Protein AF-0000000072622237 (afdb_homodimer)

Structure (mmCIF, N/CA/C/O backbone):
data_AF-0000000072622237-model_v1
#
loop_
_entity.id
_entity.type
_entity.pdbx_description
1 polymer 'Cdc23 domain-containing protein'
#
loop_
_atom_site.group_PDB
_atom_site.id
_atom_site.type_symbol
_atom_site.label_atom_id
_atom_site.label_alt_id
_atom_site.label_comp_id
_atom_site.label_asym_id
_atom_site.label_entity_id
_atom_site.label_seq_id
_atom_site.pdbx_PDB_ins_code
_atom_site.Cartn_x
_atom_site.Cartn_y
_atom_site.Cartn_z
_atom_site.occupancy
_atom_site.B_iso_or_equiv
_atom_site.auth_seq_id
_atom_site.auth_comp_id
_atom_site.auth_asym_id
_atom_site.auth_atom_id
_atom_site.pdbx_PDB_model_num
ATOM 1 N N . MET A 1 1 ? 41.5 -57.188 -36.438 1 24.86 1 MET A N 1
ATOM 2 C CA . MET A 1 1 ? 41.844 -56.469 -35.219 1 24.86 1 MET A CA 1
ATOM 3 C C . MET A 1 1 ? 41.406 -55 -35.281 1 24.86 1 MET A C 1
ATOM 5 O O . MET A 1 1 ? 42.219 -54.094 -35.188 1 24.86 1 MET A O 1
ATOM 9 N N . LEU A 1 2 ? 40.375 -54.719 -36.031 1 28.52 2 LEU A N 1
ATOM 10 C CA . LEU A 1 2 ? 39.844 -53.406 -36.406 1 28.52 2 LEU A CA 1
ATOM 11 C C . LEU A 1 2 ? 39.375 -52.625 -35.188 1 28.52 2 LEU A C 1
ATOM 13 O O . LEU A 1 2 ? 38.469 -53.062 -34.469 1 28.52 2 LEU A O 1
ATOM 17 N N . GLU A 1 3 ? 40.375 -51.969 -34.469 1 26.78 3 GLU A N 1
ATOM 18 C CA . GLU A 1 3 ? 40.312 -51.156 -33.25 1 26.78 3 GLU A CA 1
ATOM 19 C C . GLU A 1 3 ? 39.312 -50.031 -33.375 1 26.78 3 GLU A C 1
ATOM 21 O O . GLU A 1 3 ? 39.438 -49.188 -34.25 1 26.78 3 GLU A O 1
ATOM 26 N N . SER A 1 4 ? 38.031 -50.406 -33.219 1 28.88 4 SER A N 1
ATOM 27 C CA . SER A 1 4 ? 36.906 -49.438 -33.188 1 28.88 4 SER A CA 1
ATOM 28 C C . SER A 1 4 ? 37.219 -48.281 -32.219 1 28.88 4 SER A C 1
ATOM 30 O O . SER A 1 4 ? 37.531 -48.5 -31.062 1 28.88 4 SER A O 1
ATOM 32 N N . SER A 1 5 ? 37.75 -47.188 -32.719 1 27.02 5 SER A N 1
ATOM 33 C CA . SER A 1 5 ? 38.094 -45.906 -32.094 1 27.02 5 SER A CA 1
ATOM 34 C C . SER A 1 5 ? 36.875 -45.344 -31.328 1 27.02 5 SER A C 1
ATOM 36 O O . SER A 1 5 ? 35.812 -45.125 -31.922 1 27.02 5 SER A O 1
ATOM 38 N N . ALA A 1 6 ? 36.656 -45.719 -30.109 1 28.17 6 ALA A N 1
ATOM 39 C CA . ALA A 1 6 ? 35.688 -45.156 -29.156 1 28.17 6 ALA A CA 1
ATOM 40 C C . ALA A 1 6 ? 35.719 -43.625 -29.188 1 28.17 6 ALA A C 1
ATOM 42 O O . ALA A 1 6 ? 36.688 -43 -28.734 1 28.17 6 ALA A O 1
ATOM 43 N N . ALA A 1 7 ? 35.219 -42.969 -30.234 1 30.69 7 ALA A N 1
ATOM 44 C CA . ALA A 1 7 ? 35.031 -41.531 -30.219 1 30.69 7 ALA A CA 1
ATOM 45 C C . ALA A 1 7 ? 34.438 -41.094 -28.891 1 30.69 7 ALA A C 1
ATOM 47 O O . ALA A 1 7 ? 33.312 -41.469 -28.562 1 30.69 7 ALA A O 1
ATOM 48 N N . ASP A 1 8 ? 35.156 -40.906 -27.828 1 29.78 8 ASP A N 1
ATOM 49 C CA . ASP A 1 8 ? 34.812 -40.375 -26.516 1 29.78 8 ASP A CA 1
ATOM 50 C C . ASP A 1 8 ? 33.906 -39.156 -26.625 1 29.78 8 ASP A C 1
ATOM 52 O O . ASP A 1 8 ? 34.312 -38.125 -27.172 1 29.78 8 ASP A O 1
ATOM 56 N N . SER A 1 9 ? 32.656 -39.219 -27.047 1 33.03 9 SER A N 1
ATOM 57 C CA . SER A 1 9 ? 31.641 -38.156 -27.031 1 33.03 9 SER A CA 1
ATOM 58 C C . SER A 1 9 ? 31.672 -37.375 -25.734 1 33.03 9 SER A C 1
ATOM 60 O O . SER A 1 9 ? 31.203 -37.844 -24.703 1 33.03 9 SER A O 1
ATOM 62 N N . ASN A 1 10 ? 32.812 -36.781 -25.328 1 33.84 10 ASN A N 1
ATOM 63 C CA . ASN A 1 10 ? 32.844 -35.812 -24.219 1 33.84 10 ASN A CA 1
ATOM 64 C C . ASN A 1 10 ? 31.656 -34.875 -24.266 1 33.84 10 ASN A C 1
ATOM 66 O O . ASN A 1 10 ? 31.531 -34.062 -25.188 1 33.84 10 ASN A O 1
ATOM 70 N N . GLU A 1 11 ? 30.469 -35.188 -23.953 1 35.94 11 GLU A N 1
ATOM 71 C CA . GLU A 1 11 ? 29.344 -34.312 -23.625 1 35.94 11 GLU A CA 1
ATOM 72 C C . GLU A 1 11 ? 29.812 -33.062 -22.922 1 35.94 11 GLU A C 1
ATOM 74 O O . GLU A 1 11 ? 30.281 -33.094 -21.797 1 35.94 11 GLU A O 1
ATOM 79 N N . THR A 1 12 ? 30.438 -32.031 -23.562 1 38.62 12 THR A N 1
ATOM 80 C CA . THR A 1 12 ? 30.859 -30.719 -23.125 1 38.62 12 THR A CA 1
ATOM 81 C C . THR A 1 12 ? 29.812 -30.094 -22.203 1 38.62 12 THR A C 1
ATOM 83 O O . THR A 1 12 ? 28.656 -29.938 -22.578 1 38.62 12 THR A O 1
ATOM 86 N N . GLU A 1 13 ? 29.797 -30.266 -20.891 1 44.91 13 GLU A N 1
ATOM 87 C CA . GLU A 1 13 ? 29.094 -29.516 -19.859 1 44.91 13 GLU A CA 1
ATOM 88 C C . GLU A 1 13 ? 28.875 -28.062 -20.297 1 44.91 13 GLU A C 1
ATOM 90 O O . GLU A 1 13 ? 29.75 -27.453 -20.891 1 44.91 13 GLU A O 1
ATOM 95 N N . PRO A 1 14 ? 27.719 -27.625 -20.641 1 52.06 14 PRO A N 1
ATOM 96 C CA . PRO A 1 14 ? 27.516 -26.203 -21 1 52.06 14 PRO A CA 1
ATOM 97 C C . PRO A 1 14 ? 28.453 -25.281 -20.219 1 52.06 14 PRO A C 1
ATOM 99 O O . PRO A 1 14 ? 28.641 -25.453 -19.016 1 52.06 14 PRO A O 1
ATOM 102 N N . ASN A 1 15 ? 29.531 -24.828 -20.766 1 61.22 15 ASN A N 1
ATOM 103 C CA . ASN A 1 15 ? 30.516 -23.875 -20.234 1 61.22 15 ASN A CA 1
ATOM 104 C C . ASN A 1 15 ? 29.844 -22.688 -19.578 1 61.22 15 ASN A C 1
ATOM 106 O O . ASN A 1 15 ? 29.484 -21.719 -20.25 1 61.22 15 ASN A O 1
ATOM 110 N N . VAL A 1 16 ? 29.188 -22.906 -18.453 1 73.56 16 VAL A N 1
ATOM 111 C CA . VAL A 1 16 ? 28.578 -21.875 -17.625 1 73.56 16 VAL A CA 1
ATOM 112 C C . VAL A 1 16 ? 29.656 -20.891 -17.156 1 73.56 16 VAL A C 1
ATOM 114 O O . VAL A 1 16 ? 30.656 -21.281 -16.562 1 73.56 16 VAL A O 1
ATOM 117 N N . ASN A 1 17 ? 29.609 -19.688 -17.656 1 85.06 17 ASN A N 1
ATOM 118 C CA . ASN A 1 17 ? 30.438 -18.625 -17.094 1 85.06 17 ASN A CA 1
ATOM 119 C C . ASN A 1 17 ? 29.797 -18.031 -15.844 1 85.06 17 ASN A C 1
ATOM 121 O O . ASN A 1 17 ? 28.953 -17.141 -15.938 1 85.06 17 ASN A O 1
ATOM 125 N N . PRO A 1 18 ? 30.203 -18.547 -14.695 1 88.62 18 PRO A N 1
ATOM 126 C CA . PRO A 1 18 ? 29.578 -18.109 -13.438 1 88.62 18 PRO A CA 1
ATOM 127 C C . PRO A 1 18 ? 29.688 -16.609 -13.203 1 88.62 18 PRO A C 1
ATOM 129 O O . PRO A 1 18 ? 28.766 -15.984 -12.688 1 88.62 18 PRO A O 1
ATOM 132 N N . ALA A 1 19 ? 30.781 -16.047 -13.57 1 90.62 19 ALA A N 1
ATOM 133 C CA . ALA A 1 19 ? 31 -14.609 -13.367 1 90.62 19 ALA A CA 1
ATOM 134 C C . ALA A 1 19 ? 29.984 -13.789 -14.172 1 90.62 19 ALA A C 1
ATOM 136 O O . ALA A 1 19 ? 29.531 -12.742 -13.719 1 90.62 19 ALA A O 1
ATOM 137 N N . LYS A 1 20 ? 29.719 -14.281 -15.305 1 92 20 LYS A N 1
ATOM 138 C CA . LYS A 1 20 ? 28.766 -13.57 -16.156 1 92 20 LYS A CA 1
ATOM 139 C C . LYS A 1 20 ? 27.375 -13.562 -15.531 1 92 20 LYS A C 1
ATOM 141 O O . LYS A 1 20 ? 26.672 -12.547 -15.57 1 92 20 LYS A O 1
ATOM 146 N N . VAL A 1 21 ? 26.953 -14.703 -14.961 1 93.69 21 VAL A N 1
ATOM 147 C CA . VAL A 1 21 ? 25.641 -14.812 -14.328 1 93.69 21 VAL A CA 1
ATOM 148 C C . VAL A 1 21 ? 25.547 -13.82 -13.164 1 93.69 21 VAL A C 1
ATOM 150 O O . VAL A 1 21 ? 24.562 -13.094 -13.055 1 93.69 21 VAL A O 1
ATOM 153 N N . VAL A 1 22 ? 26.594 -13.742 -12.383 1 93.44 22 VAL A N 1
ATOM 154 C CA . VAL A 1 22 ? 26.625 -12.859 -11.219 1 93.44 22 VAL A CA 1
ATOM 155 C C . VAL A 1 22 ? 26.562 -11.406 -11.672 1 93.44 22 VAL A C 1
ATOM 157 O O . VAL A 1 22 ? 25.781 -10.617 -11.141 1 93.44 22 VAL A O 1
ATOM 160 N N . ASN A 1 23 ? 27.344 -11.094 -12.633 1 92.88 23 ASN A N 1
ATOM 161 C CA . ASN A 1 23 ? 27.406 -9.727 -13.133 1 92.88 23 ASN A CA 1
ATOM 162 C C . ASN A 1 23 ? 26.078 -9.312 -13.773 1 92.88 23 ASN A C 1
ATOM 164 O O . ASN A 1 23 ? 25.641 -8.172 -13.602 1 92.88 23 ASN A O 1
ATOM 168 N N . ASP A 1 24 ? 25.484 -10.289 -14.523 1 94.25 24 ASP A N 1
ATOM 169 C CA . ASP A 1 24 ? 24.188 -10.016 -15.148 1 94.25 24 ASP A CA 1
ATOM 170 C C . ASP A 1 24 ? 23.125 -9.711 -14.094 1 94.25 24 ASP A C 1
ATOM 172 O O . ASP A 1 24 ? 22.328 -8.781 -14.25 1 94.25 24 ASP A O 1
ATOM 176 N N . LEU A 1 25 ? 23.141 -10.461 -13.008 1 95.25 25 LEU A N 1
ATOM 177 C CA . LEU A 1 25 ? 22.125 -10.32 -11.969 1 95.25 25 LEU A CA 1
ATOM 178 C C . LEU A 1 25 ? 22.328 -9.031 -11.18 1 95.25 25 LEU A C 1
ATOM 180 O O . LEU A 1 25 ? 21.344 -8.352 -10.844 1 95.25 25 LEU A O 1
ATOM 184 N N . PHE A 1 26 ? 23.547 -8.656 -10.914 1 92.81 26 PHE A N 1
ATOM 185 C CA . PHE A 1 26 ? 23.812 -7.387 -10.242 1 92.81 26 PHE A CA 1
ATOM 186 C C . PHE A 1 26 ? 23.375 -6.211 -11.109 1 92.81 26 PHE A C 1
ATOM 188 O O . PHE A 1 26 ? 22.766 -5.262 -10.617 1 92.81 26 PHE A O 1
ATOM 195 N N . TRP A 1 27 ? 23.719 -6.348 -12.344 1 93.44 27 TRP A N 1
ATOM 196 C CA . TRP A 1 27 ? 23.312 -5.289 -13.273 1 93.44 27 TRP A CA 1
ATOM 197 C C . TRP A 1 27 ? 21.797 -5.145 -13.312 1 93.44 27 TRP A C 1
ATOM 199 O O . TRP A 1 27 ? 21.266 -4.035 -13.219 1 93.44 27 TRP A O 1
ATOM 209 N N . LEU A 1 28 ? 21.125 -6.27 -13.469 1 95.75 28 LEU A N 1
ATOM 210 C CA . LEU A 1 28 ? 19.672 -6.266 -13.555 1 95.75 28 LEU A CA 1
ATOM 211 C C . LEU A 1 28 ? 19.062 -5.699 -12.273 1 95.75 28 LEU A C 1
ATOM 213 O O . LEU A 1 28 ? 18.141 -4.871 -12.336 1 95.75 28 LEU A O 1
ATOM 217 N N . SER A 1 29 ? 19.547 -6.148 -11.141 1 95.12 29 SER A N 1
ATOM 218 C CA . SER A 1 29 ? 19.047 -5.688 -9.852 1 95.12 29 SER A CA 1
ATOM 219 C C . SER A 1 29 ? 19.219 -4.184 -9.695 1 95.12 29 SER A C 1
ATOM 221 O O . SER A 1 29 ? 18.281 -3.473 -9.328 1 95.12 29 SER A O 1
ATOM 223 N N . GLU A 1 30 ? 20.375 -3.691 -10 1 92.38 30 GLU A N 1
ATOM 224 C CA . GLU A 1 30 ? 20.703 -2.281 -9.82 1 92.38 30 GLU A CA 1
ATOM 225 C C . GLU A 1 30 ? 19.922 -1.4 -10.789 1 92.38 30 GLU A C 1
ATOM 227 O O . GLU A 1 30 ? 19.406 -0.35 -10.406 1 92.38 30 GLU A O 1
ATOM 232 N N . GLN A 1 31 ? 19.781 -1.848 -12.016 1 94.31 31 GLN A N 1
ATOM 233 C CA . GLN A 1 31 ? 19.047 -1.075 -13.016 1 94.31 31 GLN A CA 1
ATOM 234 C C . GLN A 1 31 ? 17.562 -1.032 -12.688 1 94.31 31 GLN A C 1
ATOM 236 O O . GLN A 1 31 ? 16.922 0.015 -12.812 1 94.31 31 GLN A O 1
ATOM 241 N N . CYS A 1 32 ? 17.031 -2.152 -12.273 1 96.5 32 CYS A N 1
ATOM 242 C CA . CYS A 1 32 ? 15.609 -2.205 -11.93 1 96.5 32 CYS A CA 1
ATOM 243 C C . CYS A 1 32 ? 15.32 -1.38 -10.68 1 96.5 32 CYS A C 1
ATOM 245 O O . CYS A 1 32 ? 14.297 -0.703 -10.602 1 96.5 32 CYS A O 1
ATOM 247 N N . GLU A 1 33 ? 16.219 -1.431 -9.719 1 93.25 33 GLU A N 1
ATOM 248 C CA . GLU A 1 33 ? 16.031 -0.625 -8.516 1 93.25 33 GLU A CA 1
ATOM 249 C C . GLU A 1 33 ? 16.125 0.865 -8.828 1 93.25 33 GLU A C 1
ATOM 251 O O . GLU A 1 33 ? 15.328 1.659 -8.336 1 93.25 33 GLU A O 1
ATOM 256 N N . LEU A 1 34 ? 17.109 1.188 -9.617 1 92.81 34 LEU A N 1
ATOM 257 C CA . LEU A 1 34 ? 17.297 2.576 -10.016 1 92.81 34 LEU A CA 1
ATOM 258 C C . LEU A 1 34 ? 16.078 3.105 -10.742 1 92.81 34 LEU A C 1
ATOM 260 O O . LEU A 1 34 ? 15.703 4.273 -10.586 1 92.81 34 LEU A O 1
ATOM 264 N N . ARG A 1 35 ? 15.43 2.262 -11.516 1 96.19 35 ARG A N 1
ATOM 265 C CA . ARG A 1 35 ? 14.305 2.658 -12.359 1 96.19 35 ARG A CA 1
ATOM 266 C C . ARG A 1 35 ? 12.977 2.334 -11.68 1 96.19 35 ARG A C 1
ATOM 268 O O . ARG A 1 35 ? 11.922 2.439 -12.297 1 96.19 35 ARG A O 1
ATOM 275 N N . CYS A 1 36 ? 13.039 1.897 -10.438 1 96.69 36 CYS A N 1
ATOM 276 C CA . CYS A 1 36 ? 11.898 1.656 -9.555 1 96.69 36 CYS A CA 1
ATOM 277 C C . CYS A 1 36 ? 11.031 0.523 -10.086 1 96.69 36 CYS A C 1
ATOM 279 O O . CYS A 1 36 ? 9.805 0.557 -9.953 1 96.69 36 CYS A O 1
ATOM 281 N N . ILE A 1 37 ? 11.633 -0.404 -10.859 1 97.44 37 ILE A N 1
ATOM 282 C CA . ILE A 1 37 ? 10.969 -1.656 -11.211 1 97.44 37 ILE A CA 1
ATOM 283 C C . ILE A 1 37 ? 11.211 -2.693 -10.117 1 97.44 37 ILE A C 1
ATOM 285 O O . ILE A 1 37 ? 11.953 -3.656 -10.312 1 97.44 37 ILE A O 1
ATOM 289 N N . PHE A 1 38 ? 10.523 -2.582 -9.062 1 96.25 38 PHE A N 1
ATOM 290 C CA . PHE A 1 38 ? 10.867 -3.246 -7.809 1 96.25 38 PHE A CA 1
ATOM 291 C C . PHE A 1 38 ? 10.578 -4.742 -7.891 1 96.25 38 PHE A C 1
ATOM 293 O O . PHE A 1 38 ? 11.273 -5.547 -7.273 1 96.25 38 PHE A O 1
ATOM 300 N N . GLU A 1 39 ? 9.594 -5.145 -8.617 1 96.06 39 GLU A N 1
ATOM 301 C CA . GLU A 1 39 ? 9.266 -6.562 -8.75 1 96.06 39 GLU A CA 1
ATOM 302 C C . GLU A 1 39 ? 10.422 -7.336 -9.375 1 96.06 39 GLU A C 1
ATOM 304 O O . GLU A 1 39 ? 10.781 -8.422 -8.898 1 96.06 39 GLU A O 1
ATOM 309 N N . HIS A 1 40 ? 10.961 -6.742 -10.398 1 98 40 HIS A N 1
ATOM 310 C CA . HIS A 1 40 ? 12.062 -7.422 -11.086 1 98 40 HIS A CA 1
ATOM 311 C C . HIS A 1 40 ? 13.367 -7.27 -10.312 1 98 40 HIS A C 1
ATOM 313 O O . HIS A 1 40 ? 14.219 -8.156 -10.359 1 98 40 HIS A O 1
ATOM 319 N N . ALA A 1 41 ? 13.523 -6.129 -9.602 1 97.31 41 ALA A N 1
ATOM 320 C CA . ALA A 1 41 ? 14.664 -6.016 -8.695 1 97.31 41 ALA A CA 1
ATOM 321 C C . ALA A 1 41 ? 14.625 -7.102 -7.625 1 97.31 41 ALA A C 1
ATOM 323 O O . ALA A 1 41 ? 15.648 -7.727 -7.328 1 97.31 41 ALA A O 1
ATOM 324 N N . LEU A 1 42 ? 13.477 -7.344 -7.082 1 97.94 42 LEU A N 1
ATOM 325 C CA . LEU A 1 42 ? 13.305 -8.375 -6.066 1 97.94 42 LEU A CA 1
ATOM 326 C C . LEU A 1 42 ? 13.648 -9.75 -6.633 1 97.94 42 LEU A C 1
ATOM 328 O O . LEU A 1 42 ? 14.344 -10.539 -5.98 1 97.94 42 LEU A O 1
ATOM 332 N N . TRP A 1 43 ? 13.133 -10.008 -7.812 1 97.81 43 TRP A N 1
ATOM 333 C CA . TRP A 1 43 ? 13.422 -11.281 -8.461 1 97.81 43 TRP A CA 1
ATOM 334 C C . TRP A 1 43 ? 14.922 -11.477 -8.648 1 97.81 43 TRP A C 1
ATOM 336 O O . TRP A 1 43 ? 15.461 -12.531 -8.328 1 97.81 43 TRP A O 1
ATOM 346 N N . ALA A 1 44 ? 15.609 -10.508 -9.164 1 97.75 44 ALA A N 1
ATOM 347 C CA . ALA A 1 44 ? 17.047 -10.586 -9.414 1 97.75 44 ALA A CA 1
ATOM 348 C C . ALA A 1 44 ? 17.812 -10.797 -8.109 1 97.75 44 ALA A C 1
ATOM 350 O O . ALA A 1 44 ? 18.734 -11.609 -8.047 1 97.75 44 ALA A O 1
ATOM 351 N N . ASN A 1 45 ? 17.406 -10.086 -7.113 1 97.19 45 ASN A N 1
ATOM 352 C CA . ASN A 1 45 ? 18.078 -10.203 -5.82 1 97.19 45 ASN A CA 1
ATOM 353 C C . ASN A 1 45 ? 17.859 -11.57 -5.188 1 97.19 45 ASN A C 1
ATOM 355 O O . ASN A 1 45 ? 18.734 -12.102 -4.508 1 97.19 45 ASN A O 1
ATOM 359 N N . GLU A 1 46 ? 16.688 -12.094 -5.363 1 97.19 46 GLU A N 1
ATOM 360 C CA . GLU A 1 46 ? 16.422 -13.453 -4.883 1 97.19 46 GLU A CA 1
ATOM 361 C C . GLU A 1 46 ? 17.359 -14.461 -5.539 1 97.19 46 GLU A C 1
ATOM 363 O O . GLU A 1 46 ? 17.938 -15.305 -4.859 1 97.19 46 GLU A O 1
ATOM 368 N N . GLN A 1 47 ? 17.516 -14.328 -6.855 1 96.69 47 GLN A N 1
ATOM 369 C CA . GLN A 1 47 ? 18.438 -15.227 -7.547 1 96.69 47 GLN A CA 1
ATOM 370 C C . GLN A 1 47 ? 19.859 -15.062 -7.035 1 96.69 47 GLN A C 1
ATOM 372 O O . GLN A 1 47 ? 20.562 -16.047 -6.801 1 96.69 47 GLN A O 1
ATOM 377 N N . LEU A 1 48 ? 20.234 -13.82 -6.852 1 94.56 48 LEU A N 1
ATOM 378 C CA . LEU A 1 48 ? 21.594 -13.508 -6.402 1 94.56 48 LEU A CA 1
ATOM 379 C C . LEU A 1 48 ? 21.875 -14.148 -5.051 1 94.56 48 LEU A C 1
ATOM 381 O O . LEU A 1 48 ? 22.984 -14.633 -4.812 1 94.56 48 LEU A O 1
ATOM 385 N N . ASN A 1 49 ? 20.938 -14.18 -4.195 1 94.31 49 ASN A N 1
ATOM 386 C CA . ASN A 1 49 ? 21.141 -14.641 -2.822 1 94.31 49 ASN A CA 1
ATOM 387 C C . ASN A 1 49 ? 21.094 -16.156 -2.727 1 94.31 49 ASN A C 1
ATOM 389 O O . ASN A 1 49 ? 21.469 -16.734 -1.706 1 94.31 49 ASN A O 1
ATOM 393 N N . HIS A 1 50 ? 20.672 -16.781 -3.771 1 93.38 50 HIS A N 1
ATOM 394 C CA . HIS A 1 50 ? 20.609 -18.234 -3.734 1 93.38 50 HIS A CA 1
ATOM 395 C C . HIS A 1 50 ? 21.578 -18.859 -4.723 1 93.38 50 HIS A C 1
ATOM 397 O O . HIS A 1 50 ? 21.547 -20.078 -4.957 1 93.38 50 HIS A O 1
ATOM 403 N N . LEU A 1 51 ? 22.484 -18.031 -5.285 1 93.19 51 LEU A N 1
ATOM 404 C CA . LEU A 1 51 ? 23.516 -18.562 -6.168 1 93.19 51 LEU A CA 1
ATOM 405 C C . LEU A 1 51 ? 24.5 -19.438 -5.398 1 93.19 51 LEU A C 1
ATOM 407 O O . LEU A 1 51 ? 24.781 -19.172 -4.223 1 93.19 51 LEU A O 1
ATOM 411 N N . PRO A 1 52 ? 25.016 -20.359 -6.094 1 89.44 52 PRO A N 1
ATOM 412 C CA . PRO A 1 52 ? 26.078 -21.141 -5.449 1 89.44 52 PRO A CA 1
ATOM 4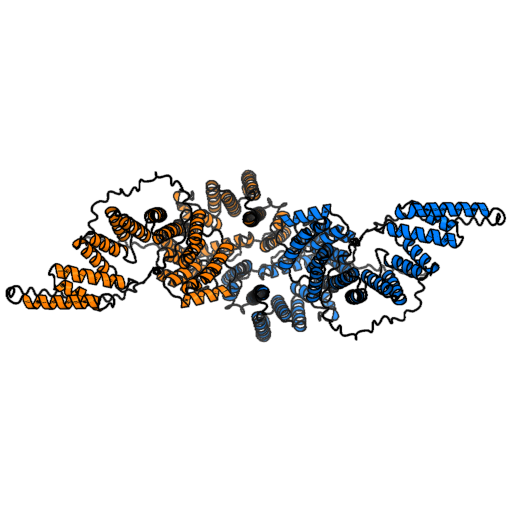13 C C . PRO A 1 52 ? 27.297 -20.297 -5.074 1 89.44 52 PRO A C 1
ATOM 415 O O . PRO A 1 52 ? 27.641 -19.359 -5.793 1 89.44 52 PRO A O 1
ATOM 418 N N . GLN A 1 53 ? 27.922 -20.641 -4.051 1 86.81 53 GLN A N 1
ATOM 419 C CA . GLN A 1 53 ? 29.078 -19.891 -3.547 1 86.81 53 GLN A CA 1
ATOM 420 C C . GLN A 1 53 ? 30.203 -19.859 -4.582 1 86.81 53 GLN A C 1
ATOM 422 O O . GLN A 1 53 ? 30.953 -18.875 -4.66 1 86.81 53 GLN A O 1
ATOM 427 N N . SER A 1 54 ? 30.234 -20.828 -5.41 1 87 54 SER A N 1
ATOM 428 C CA . SER A 1 54 ? 31.281 -20.906 -6.438 1 87 54 SER A CA 1
ATOM 429 C C . SER A 1 54 ? 31.109 -19.797 -7.473 1 87 54 SER A C 1
ATOM 431 O O . SER A 1 54 ? 32.094 -19.328 -8.055 1 87 54 SER A O 1
ATOM 433 N N . HIS A 1 55 ? 29.875 -19.359 -7.656 1 88.06 55 HIS A N 1
ATOM 434 C CA . HIS A 1 55 ? 29.609 -18.297 -8.617 1 88.06 55 HIS A CA 1
ATOM 435 C C . HIS A 1 55 ? 30.078 -16.953 -8.094 1 88.06 55 HIS A C 1
ATOM 437 O O . HIS A 1 55 ? 30.719 -16.188 -8.82 1 88.06 55 HIS A O 1
ATOM 443 N N . ILE A 1 56 ? 29.891 -16.703 -6.859 1 84.38 56 ILE A N 1
ATOM 444 C CA . ILE A 1 56 ? 30.188 -15.406 -6.246 1 84.38 56 ILE A CA 1
ATOM 445 C C . ILE A 1 56 ? 31.688 -15.234 -6.074 1 84.38 56 ILE A C 1
ATOM 447 O O . ILE A 1 56 ? 32.219 -14.125 -6.195 1 84.38 56 ILE A O 1
ATOM 451 N N . SER A 1 57 ? 32.344 -16.297 -5.855 1 83.31 57 SER A N 1
ATOM 452 C CA . SER A 1 57 ? 33.781 -16.25 -5.59 1 83.31 57 SER A CA 1
ATOM 453 C C . SER A 1 57 ? 34.594 -16.312 -6.883 1 83.31 57 SER A C 1
ATOM 455 O O . SER A 1 57 ? 35.812 -16.312 -6.855 1 83.31 57 SER A O 1
ATOM 457 N N . SER A 1 58 ? 33.906 -16.234 -7.945 1 85.06 58 SER A N 1
ATOM 458 C CA . SER A 1 58 ? 34.594 -16.266 -9.227 1 85.06 58 SER A CA 1
ATOM 459 C C . SER A 1 58 ? 35.438 -15.008 -9.445 1 85.06 58 SER A C 1
ATOM 461 O O . SER A 1 58 ? 34.969 -13.898 -9.141 1 85.06 58 SER A O 1
ATOM 463 N N . PRO A 1 59 ? 36.594 -15.039 -9.883 1 80.19 59 PRO A N 1
ATOM 464 C CA . PRO A 1 59 ? 37.5 -13.891 -10.016 1 80.19 59 PRO A CA 1
ATOM 465 C C . PRO A 1 59 ? 37 -12.867 -11.039 1 80.19 59 PRO A C 1
ATOM 467 O O . PRO A 1 59 ? 37.344 -11.688 -10.945 1 80.19 59 PRO A O 1
ATOM 470 N N . ASP A 1 60 ? 36.219 -13.242 -11.977 1 81.12 60 ASP A N 1
ATOM 471 C CA . ASP A 1 60 ? 35.812 -12.344 -13.047 1 81.12 60 ASP A CA 1
ATOM 472 C C . ASP A 1 60 ? 34.562 -11.555 -12.656 1 81.12 60 ASP A C 1
ATOM 474 O O . ASP A 1 60 ? 34 -10.797 -13.461 1 81.12 60 ASP A O 1
ATOM 478 N N . VAL A 1 61 ? 34.219 -11.703 -11.422 1 83.06 61 VAL A N 1
ATOM 479 C CA . VAL A 1 61 ? 33.062 -10.953 -10.945 1 83.06 61 VAL A CA 1
ATOM 480 C C . VAL A 1 61 ? 33.469 -9.492 -10.711 1 83.06 61 VAL A C 1
ATOM 482 O O . VAL A 1 61 ? 34.5 -9.219 -10.086 1 83.06 61 VAL A O 1
ATOM 485 N N . ALA A 1 62 ? 32.75 -8.594 -11.336 1 75.06 62 ALA A N 1
ATOM 486 C CA . ALA A 1 62 ? 33.031 -7.172 -11.203 1 75.06 62 ALA A CA 1
ATOM 487 C C . ALA A 1 62 ? 32.844 -6.703 -9.766 1 75.06 62 ALA A C 1
ATOM 489 O O . ALA A 1 62 ? 31.828 -7.023 -9.133 1 75.06 62 ALA A O 1
ATOM 490 N N . GLN A 1 63 ? 33.75 -5.945 -9.258 1 67.5 63 GLN A N 1
ATOM 491 C CA . GLN A 1 63 ? 33.688 -5.492 -7.871 1 67.5 63 GLN A CA 1
ATOM 492 C C . GLN A 1 63 ? 32.969 -4.152 -7.754 1 67.5 63 GLN A C 1
ATOM 494 O O . GLN A 1 63 ? 32.469 -3.799 -6.68 1 67.5 63 GLN A O 1
ATOM 499 N N . SER A 1 64 ? 32.812 -3.512 -8.906 1 66.31 64 SER A N 1
ATOM 500 C CA . SER A 1 64 ? 32.25 -2.174 -8.828 1 66.31 64 SER A CA 1
ATOM 501 C C . SER A 1 64 ? 30.734 -2.213 -9.039 1 66.31 64 SER A C 1
ATOM 503 O O . SER A 1 64 ? 30.203 -3.113 -9.703 1 66.31 64 SER A O 1
ATOM 505 N N . SER A 1 65 ? 30.109 -1.29 -8.195 1 64.12 65 SER A N 1
ATOM 506 C CA . SER A 1 65 ? 28.656 -1.175 -8.328 1 64.12 65 SER A CA 1
ATOM 507 C C . SER A 1 65 ? 28.281 -0.368 -9.562 1 64.12 65 SER A C 1
ATOM 509 O O . SER A 1 65 ? 29.016 0.53 -9.977 1 64.12 65 SER A O 1
ATOM 511 N N . ASN A 1 66 ? 27.297 -0.821 -10.188 1 59.34 66 ASN A N 1
ATOM 512 C CA . ASN A 1 66 ? 26.734 -0.105 -11.328 1 59.34 66 ASN A CA 1
ATOM 513 C C . ASN A 1 66 ? 25.812 1.022 -10.883 1 59.34 66 ASN A C 1
ATOM 515 O O . ASN A 1 66 ? 25.141 1.636 -11.711 1 59.34 66 ASN A O 1
ATOM 519 N N . TRP A 1 67 ? 25.875 1.189 -9.43 1 60.31 67 TRP A N 1
ATOM 520 C CA . TRP A 1 67 ? 25 2.244 -8.93 1 60.31 67 TRP A CA 1
ATOM 521 C C . TRP A 1 67 ? 25.625 3.619 -9.164 1 60.31 67 TRP A C 1
ATOM 523 O O . TRP A 1 67 ? 26.719 3.9 -8.68 1 60.31 67 TRP A O 1
ATOM 533 N N . HIS A 1 68 ? 25.172 4.305 -10.188 1 62.28 68 HIS A N 1
ATOM 534 C CA . HIS A 1 68 ? 25.875 5.375 -10.891 1 62.28 68 HIS A CA 1
ATOM 535 C C . HIS A 1 68 ? 25.594 6.73 -10.25 1 62.28 68 HIS A C 1
ATOM 537 O O . HIS A 1 68 ? 25.703 7.77 -10.906 1 62.28 68 HIS A O 1
ATOM 543 N N . TYR A 1 69 ? 25.25 6.762 -8.906 1 61.47 69 TYR A N 1
ATOM 544 C CA . TYR A 1 69 ? 25.078 8.117 -8.406 1 61.47 69 TYR A CA 1
ATOM 545 C C . TYR A 1 69 ? 26.375 8.898 -8.453 1 61.47 69 TYR A C 1
ATOM 547 O O . TYR A 1 69 ? 26.375 10.109 -8.68 1 61.47 69 TYR A O 1
ATOM 555 N N . GLY A 1 70 ? 27.391 8.117 -8.406 1 61.66 70 GLY A N 1
ATOM 556 C CA . GLY A 1 70 ? 28.688 8.766 -8.305 1 61.66 70 GLY A CA 1
ATOM 557 C C . GLY A 1 70 ? 29.094 9.492 -9.57 1 61.66 70 GLY A C 1
ATOM 558 O O . GLY A 1 70 ? 29.891 10.43 -9.523 1 61.66 70 GLY A O 1
ATOM 559 N N . GLU A 1 71 ? 28.438 9.133 -10.594 1 71.12 71 GLU A N 1
ATOM 560 C CA . GLU A 1 71 ? 28.812 9.75 -11.859 1 71.12 71 GLU A CA 1
ATOM 561 C C . GLU A 1 71 ? 27.906 10.914 -12.203 1 71.12 71 GLU A C 1
ATOM 563 O O . GLU A 1 71 ? 28.203 11.711 -13.102 1 71.12 71 GLU A O 1
ATOM 568 N N . MET A 1 72 ? 26.969 11.094 -11.367 1 80.81 72 MET A N 1
ATOM 569 C CA . MET A 1 72 ? 26 12.156 -11.617 1 80.81 72 MET A CA 1
ATOM 570 C C . MET A 1 72 ? 26.406 13.453 -10.922 1 80.81 72 MET A C 1
ATOM 572 O O . MET A 1 72 ? 26.984 13.414 -9.828 1 80.81 72 MET A O 1
ATOM 576 N N . ASN A 1 73 ? 26.125 14.516 -11.617 1 84.19 73 ASN A N 1
ATOM 577 C CA . ASN A 1 73 ? 26.297 15.773 -10.898 1 84.19 73 ASN A CA 1
ATOM 578 C C . ASN A 1 73 ? 25.297 15.898 -9.75 1 84.19 73 ASN A C 1
ATOM 580 O O . ASN A 1 73 ? 24.328 15.141 -9.68 1 84.19 73 ASN A O 1
ATOM 584 N N . MET A 1 74 ? 25.531 16.766 -8.922 1 83.56 74 MET A N 1
ATOM 585 C CA . MET A 1 74 ? 24.812 16.859 -7.66 1 83.56 74 MET A CA 1
ATOM 586 C C . MET A 1 74 ? 23.344 17.188 -7.898 1 83.56 74 MET A C 1
ATOM 588 O O . MET A 1 74 ? 22.469 16.625 -7.242 1 83.56 74 MET A O 1
ATOM 592 N N . LYS A 1 75 ? 23.062 18.109 -8.812 1 87.19 75 LYS A N 1
ATOM 593 C CA . LYS A 1 75 ? 21.688 18.5 -9.094 1 87.19 75 LYS A CA 1
ATOM 594 C C . LYS A 1 75 ? 20.891 17.344 -9.664 1 87.19 75 LYS A C 1
ATOM 596 O O . LYS A 1 75 ? 19.75 17.109 -9.258 1 87.19 75 LYS A O 1
ATOM 601 N N . ARG A 1 76 ? 21.516 16.609 -10.578 1 90.69 76 ARG A N 1
ATOM 602 C CA . ARG A 1 76 ? 20.891 15.43 -11.172 1 90.69 76 ARG A CA 1
ATOM 603 C C . ARG A 1 76 ? 20.672 14.336 -10.133 1 90.69 76 ARG A C 1
ATOM 605 O O . ARG A 1 76 ? 19.609 13.719 -10.094 1 90.69 76 ARG A O 1
ATOM 612 N N . ARG A 1 77 ? 21.641 14.242 -9.328 1 89.5 77 ARG A N 1
ATOM 613 C CA . ARG A 1 77 ? 21.562 13.242 -8.266 1 89.5 77 ARG A CA 1
ATOM 614 C C . ARG A 1 77 ? 20.422 13.555 -7.305 1 89.5 77 ARG A C 1
ATOM 616 O O . ARG A 1 77 ? 19.656 12.664 -6.938 1 89.5 77 ARG A O 1
ATOM 623 N N . ALA A 1 78 ? 20.328 14.82 -6.879 1 91.75 78 ALA A N 1
ATOM 624 C CA . ALA A 1 78 ? 19.266 15.25 -5.965 1 91.75 78 ALA A CA 1
ATOM 625 C C . ALA A 1 78 ? 17.891 15.023 -6.574 1 91.75 78 ALA A C 1
ATOM 627 O O . ALA A 1 78 ? 16.969 14.555 -5.898 1 91.75 78 ALA A O 1
ATOM 628 N N . LEU A 1 79 ? 17.766 15.289 -7.824 1 94.75 79 LEU A N 1
ATOM 629 C CA . LEU A 1 79 ? 16.484 15.133 -8.5 1 94.75 79 LEU A CA 1
ATOM 630 C C . LEU A 1 79 ? 16.094 13.664 -8.594 1 94.75 79 LEU A C 1
ATOM 632 O O . LEU A 1 79 ? 14.953 13.297 -8.289 1 94.75 79 LEU A O 1
ATOM 636 N N . ILE A 1 80 ? 17.047 12.82 -8.969 1 94.62 80 ILE A N 1
ATOM 637 C CA . ILE A 1 80 ? 16.781 11.398 -9.156 1 94.62 80 ILE A CA 1
ATOM 638 C C . ILE A 1 80 ? 16.422 10.766 -7.809 1 94.62 80 ILE A C 1
ATOM 640 O O . ILE A 1 80 ? 15.492 9.961 -7.719 1 94.62 80 ILE A O 1
ATOM 644 N N . MET A 1 81 ? 17.109 11.164 -6.77 1 93.88 81 MET A N 1
ATOM 645 C CA . MET A 1 81 ? 16.812 10.656 -5.434 1 93.88 81 MET A CA 1
ATOM 646 C C . MET A 1 81 ? 15.406 11.047 -5.008 1 93.88 81 MET A C 1
ATOM 648 O O . MET A 1 81 ? 14.68 10.234 -4.441 1 93.88 81 MET A O 1
ATOM 652 N N . PHE A 1 82 ? 15.086 12.273 -5.352 1 96.81 82 PHE A N 1
ATOM 653 C CA . PHE A 1 82 ? 13.766 12.781 -4.984 1 96.81 82 PHE A CA 1
ATOM 654 C C . PHE A 1 82 ? 12.672 12.023 -5.727 1 96.81 82 PHE A C 1
ATOM 656 O O . PHE A 1 82 ? 11.734 11.516 -5.109 1 96.81 82 PHE A O 1
ATOM 663 N N . VAL A 1 83 ? 12.789 11.875 -6.984 1 97.81 83 VAL A N 1
ATOM 664 C CA . VAL A 1 83 ? 11.789 11.234 -7.828 1 97.81 83 VAL A CA 1
ATOM 665 C C . VAL A 1 83 ? 11.648 9.766 -7.441 1 97.81 83 VAL A C 1
ATOM 667 O O . VAL A 1 83 ? 10.539 9.234 -7.387 1 97.81 83 VAL A O 1
ATOM 670 N N . ARG A 1 84 ? 12.719 9.109 -7.172 1 96.06 84 ARG A N 1
ATOM 671 C CA . ARG A 1 84 ? 12.68 7.699 -6.789 1 96.06 84 ARG A CA 1
ATOM 672 C C . ARG A 1 84 ? 11.93 7.508 -5.477 1 96.06 84 ARG A C 1
ATOM 674 O O . ARG A 1 84 ? 11.148 6.562 -5.336 1 96.06 84 ARG A O 1
ATOM 681 N N . THR A 1 85 ? 12.195 8.43 -4.535 1 96.56 85 THR A N 1
ATOM 682 C CA . THR A 1 85 ? 11.492 8.32 -3.262 1 96.56 85 THR A CA 1
ATOM 683 C C . THR A 1 85 ? 10.008 8.633 -3.432 1 96.56 85 THR A C 1
ATOM 685 O O . THR A 1 85 ? 9.164 8.062 -2.738 1 96.56 85 THR A O 1
ATOM 688 N N . LEU A 1 86 ? 9.672 9.523 -4.34 1 97.75 86 LEU A N 1
ATOM 689 C CA . LEU A 1 86 ? 8.273 9.789 -4.664 1 97.75 86 LEU A CA 1
ATOM 690 C C . LEU A 1 86 ? 7.602 8.547 -5.238 1 97.75 86 LEU A C 1
ATOM 692 O O . LEU A 1 86 ? 6.5 8.18 -4.824 1 97.75 86 LEU A O 1
ATOM 696 N N . MET A 1 87 ? 8.289 7.84 -6.125 1 97.38 87 MET A N 1
ATOM 697 C CA . MET A 1 87 ? 7.73 6.652 -6.773 1 97.38 87 MET A CA 1
ATOM 698 C C . MET A 1 87 ? 7.59 5.508 -5.773 1 97.38 87 MET A C 1
ATOM 700 O O . MET A 1 87 ? 6.605 4.766 -5.809 1 97.38 87 MET A O 1
ATOM 704 N N . THR A 1 88 ? 8.562 5.414 -4.895 1 95.5 88 THR A N 1
ATOM 705 C CA . THR A 1 88 ? 8.5 4.402 -3.848 1 95.5 88 THR A CA 1
ATOM 706 C C . THR A 1 88 ? 7.301 4.645 -2.934 1 95.5 88 THR A C 1
ATOM 708 O O . THR A 1 88 ? 6.684 3.697 -2.443 1 95.5 88 THR A O 1
ATOM 711 N N . SER A 1 89 ? 6.996 5.926 -2.734 1 95.06 89 SER A N 1
ATOM 712 C CA . SER A 1 89 ? 5.883 6.305 -1.869 1 95.06 89 SER A CA 1
ATOM 713 C C . SER A 1 89 ? 4.578 6.387 -2.652 1 95.06 89 SER A C 1
ATOM 715 O O . SER A 1 89 ? 3.561 6.844 -2.127 1 95.06 89 SER A O 1
ATOM 717 N N . LYS A 1 90 ? 4.562 6.125 -4 1 94.94 90 LYS A N 1
ATOM 718 C CA . LYS A 1 90 ? 3.42 6.008 -4.902 1 94.94 90 LYS A CA 1
ATOM 719 C C . LYS A 1 90 ? 2.854 7.379 -5.254 1 94.94 90 LYS A C 1
ATOM 721 O O . LYS A 1 90 ? 1.664 7.508 -5.551 1 94.94 90 LYS A O 1
ATOM 726 N N . TYR A 1 91 ? 3.688 8.391 -5.105 1 96.88 91 TYR A N 1
ATOM 727 C CA . TYR A 1 91 ? 3.332 9.719 -5.59 1 96.88 91 TYR A CA 1
ATOM 728 C C . TYR A 1 91 ? 3.768 9.906 -7.039 1 96.88 91 TYR A C 1
ATOM 730 O O . TYR A 1 91 ? 4.609 10.75 -7.336 1 96.88 91 TYR A O 1
ATOM 738 N N . TYR A 1 92 ? 3.094 9.258 -7.934 1 97.75 92 TYR A N 1
ATOM 739 C CA . TYR A 1 92 ? 3.521 9.172 -9.328 1 97.75 92 TYR A CA 1
ATOM 740 C C . TYR A 1 92 ? 3.289 10.492 -10.055 1 97.75 92 TYR A C 1
ATOM 742 O O . TYR A 1 92 ? 4.109 10.906 -10.875 1 97.75 92 TYR A O 1
ATOM 750 N N . HIS A 1 93 ? 2.119 11.164 -9.766 1 97.88 93 HIS A N 1
ATOM 751 C CA . HIS A 1 93 ? 1.843 12.453 -10.391 1 97.88 93 HIS A CA 1
ATOM 752 C C . HIS A 1 93 ? 2.928 13.469 -10.062 1 97.88 93 HIS A C 1
ATOM 754 O O . HIS A 1 93 ? 3.371 14.219 -10.938 1 97.88 93 HIS A O 1
ATOM 760 N N . ARG A 1 94 ? 3.293 13.461 -8.789 1 97.81 94 ARG A N 1
ATOM 761 C CA . ARG A 1 94 ? 4.316 14.391 -8.32 1 97.81 94 ARG A CA 1
ATOM 762 C C . ARG A 1 94 ? 5.668 14.078 -8.953 1 97.81 94 ARG A C 1
ATOM 764 O O . ARG A 1 94 ? 6.41 14.984 -9.336 1 97.81 94 ARG A O 1
ATOM 771 N N . ALA A 1 95 ? 6.012 12.781 -9.078 1 98.38 95 ALA A N 1
ATOM 772 C CA . ALA A 1 95 ? 7.242 12.367 -9.742 1 98.38 95 ALA A CA 1
ATOM 773 C C . ALA A 1 95 ? 7.254 12.805 -11.203 1 98.38 95 ALA A C 1
ATOM 775 O O . ALA A 1 95 ? 8.242 13.367 -11.68 1 98.38 95 ALA A O 1
ATOM 776 N N . LYS A 1 96 ? 6.152 12.562 -11.922 1 98.19 96 LYS A N 1
ATOM 777 C CA . LYS A 1 96 ? 6.027 12.945 -13.328 1 98.19 96 LYS A CA 1
ATOM 778 C C . LYS A 1 96 ? 6.199 14.453 -13.5 1 98.19 96 LYS A C 1
ATOM 780 O O . LYS A 1 96 ? 6.863 14.898 -14.438 1 98.19 96 LYS A O 1
ATOM 785 N N . PHE A 1 97 ? 5.672 15.258 -12.617 1 98 97 PHE A N 1
ATOM 786 C CA . PHE A 1 97 ? 5.738 16.703 -12.68 1 98 97 PHE A CA 1
ATOM 787 C C . PHE A 1 97 ? 7.184 17.188 -12.594 1 98 97 PHE A C 1
ATOM 789 O O . PHE A 1 97 ? 7.625 18 -13.414 1 98 97 PHE A O 1
ATOM 796 N N . PHE A 1 98 ? 7.93 16.656 -11.648 1 97.62 98 PHE A N 1
ATOM 797 C CA . PHE A 1 98 ? 9.289 17.141 -11.43 1 97.62 98 PHE A CA 1
ATOM 798 C C . PHE A 1 98 ? 10.219 16.672 -12.547 1 97.62 98 PHE A C 1
ATOM 800 O O . PHE A 1 98 ? 11.25 17.297 -12.805 1 97.62 98 PHE A O 1
ATOM 807 N N . LEU A 1 99 ? 9.828 15.586 -13.234 1 97.94 99 LEU A N 1
ATOM 808 C CA . LEU A 1 99 ? 10.633 15.062 -14.328 1 97.94 99 LEU A CA 1
ATOM 809 C C . LEU A 1 99 ? 10.266 15.734 -15.648 1 97.94 99 LEU A C 1
ATOM 811 O O . LEU A 1 99 ? 10.992 15.617 -16.641 1 97.94 99 LEU A O 1
ATOM 815 N N . SER A 1 100 ? 9.219 16.422 -15.734 1 96.94 100 SER A N 1
ATOM 816 C CA . SER A 1 100 ? 8.656 16.953 -16.969 1 96.94 100 SER A CA 1
ATOM 817 C C . SER A 1 100 ? 9.648 17.875 -17.688 1 96.94 100 SER A C 1
ATOM 819 O O . SER A 1 100 ? 9.727 17.891 -18.906 1 96.94 100 SER A O 1
ATOM 821 N N . LYS A 1 101 ? 10.461 18.578 -16.938 1 92.75 101 LYS A N 1
ATOM 822 C CA . LYS A 1 101 ? 11.367 19.547 -17.547 1 92.75 101 LYS A CA 1
ATOM 823 C C . LYS A 1 101 ? 12.641 18.875 -18.047 1 92.75 101 LYS A C 1
ATOM 825 O O . LYS A 1 101 ? 13.344 19.406 -18.906 1 92.75 101 LYS A O 1
ATOM 830 N N . CYS A 1 102 ? 12.891 17.703 -17.531 1 94.88 102 CYS A N 1
ATOM 831 C CA . CYS A 1 102 ? 14.156 17.078 -17.891 1 94.88 102 CYS A CA 1
ATOM 832 C C . CYS A 1 102 ? 13.93 15.703 -18.5 1 94.88 102 CYS A C 1
ATOM 834 O O . CYS A 1 102 ? 14.852 14.883 -18.562 1 94.88 102 CYS A O 1
ATOM 836 N N . LYS A 1 103 ? 12.797 15.375 -18.953 1 93.19 103 LYS A N 1
ATOM 837 C CA . LYS A 1 103 ? 12.438 14.039 -19.422 1 93.19 103 LYS A CA 1
ATOM 838 C C . LYS A 1 103 ? 13.258 13.648 -20.656 1 93.19 103 LYS A C 1
ATOM 840 O O . LYS A 1 103 ? 13.406 12.461 -20.953 1 93.19 103 LYS A O 1
ATOM 845 N N . GLU A 1 104 ? 13.875 14.617 -21.375 1 93.75 104 GLU A N 1
ATOM 846 C CA . GLU A 1 104 ? 14.641 14.297 -22.578 1 93.75 104 GLU A CA 1
ATOM 847 C C . GLU A 1 104 ? 16.125 14.531 -22.375 1 93.75 104 GLU A C 1
ATOM 849 O O . GLU A 1 104 ? 16.906 14.578 -23.328 1 93.75 104 GLU A O 1
ATOM 854 N N . SER A 1 105 ? 16.531 14.68 -21.109 1 93.19 105 SER A N 1
ATOM 855 C CA . SER A 1 105 ? 17.938 14.922 -20.797 1 93.19 105 SER A CA 1
ATOM 856 C C . SER A 1 105 ? 18.766 13.648 -20.922 1 93.19 105 SER A C 1
ATOM 858 O O . SER A 1 105 ? 19.891 13.688 -21.422 1 93.19 105 SER A O 1
ATOM 860 N N . ASP A 1 106 ? 18.25 12.547 -20.438 1 93.94 106 ASP A N 1
ATOM 861 C CA . ASP A 1 106 ? 18.922 11.258 -20.484 1 93.94 106 ASP A CA 1
ATOM 862 C C . ASP A 1 106 ? 17.922 10.102 -20.5 1 93.94 106 ASP A C 1
ATOM 864 O O . ASP A 1 106 ? 16.734 10.312 -20.281 1 93.94 106 ASP A O 1
ATOM 868 N N . CYS A 1 107 ? 18.469 8.883 -20.703 1 95.62 107 CYS A N 1
ATOM 869 C CA . CYS A 1 107 ? 17.625 7.699 -20.812 1 95.62 107 CYS A CA 1
ATOM 870 C C . CYS A 1 107 ? 16.922 7.402 -19.484 1 95.62 107 CYS A C 1
ATOM 872 O O . CYS A 1 107 ? 15.758 7 -19.484 1 95.62 107 CYS A O 1
ATOM 874 N N . LEU A 1 108 ? 17.625 7.633 -18.391 1 95.62 108 LEU A N 1
ATOM 875 C CA . LEU A 1 108 ? 17.062 7.32 -17.078 1 95.62 108 LEU A CA 1
ATOM 876 C C . LEU A 1 108 ? 15.883 8.234 -16.766 1 95.62 108 LEU A C 1
ATOM 878 O O . LEU A 1 108 ? 14.82 7.77 -16.359 1 95.62 108 LEU A O 1
ATOM 882 N N . GLU A 1 109 ? 16.062 9.562 -17 1 97.25 109 GLU A N 1
ATOM 883 C CA . GLU A 1 109 ? 15.008 10.539 -16.75 1 97.25 109 GLU A CA 1
ATOM 884 C C . GLU A 1 109 ? 13.805 10.297 -17.641 1 97.25 109 GLU A C 1
ATOM 886 O O . GLU A 1 109 ? 12.664 10.391 -17.203 1 97.25 109 GLU A O 1
ATOM 891 N N . ALA A 1 110 ? 14.133 9.969 -18.875 1 98.19 110 ALA A N 1
ATOM 892 C CA . ALA A 1 110 ? 13.047 9.656 -19.797 1 98.19 110 ALA A CA 1
ATOM 893 C C . ALA A 1 110 ? 12.242 8.453 -19.312 1 98.19 110 ALA A C 1
ATOM 895 O O . ALA A 1 110 ? 11.016 8.5 -19.25 1 98.19 110 ALA A O 1
ATOM 896 N N . PHE A 1 111 ? 12.961 7.395 -18.953 1 98.44 111 PHE A N 1
ATOM 897 C CA . PHE A 1 111 ? 12.281 6.188 -18.484 1 98.44 111 PHE A CA 1
ATOM 898 C C . PHE A 1 111 ? 11.422 6.484 -17.266 1 98.44 111 PHE A C 1
ATOM 900 O O . PHE A 1 111 ? 10.25 6.094 -17.219 1 98.44 111 PHE A O 1
ATOM 907 N N . LEU A 1 112 ? 11.961 7.191 -16.297 1 98.5 112 LEU A N 1
ATOM 908 C CA . LEU A 1 112 ? 11.25 7.457 -15.047 1 98.5 112 LEU A CA 1
ATOM 909 C C . LEU A 1 112 ? 10.008 8.305 -15.305 1 98.5 112 LEU A C 1
ATOM 911 O O . LEU A 1 112 ? 8.969 8.094 -14.68 1 98.5 112 LEU A O 1
ATOM 915 N N . TYR A 1 113 ? 10.125 9.258 -16.219 1 98.62 113 TYR A N 1
ATOM 916 C CA . TYR A 1 113 ? 8.992 10.109 -16.562 1 98.62 113 TYR A CA 1
ATOM 917 C C . TYR A 1 113 ? 7.855 9.289 -17.156 1 98.62 113 TYR A C 1
ATOM 919 O O . TYR A 1 113 ? 6.723 9.344 -16.672 1 98.62 113 TYR A O 1
ATOM 927 N N . TYR A 1 114 ? 8.125 8.5 -18.141 1 98.69 114 TYR A N 1
ATOM 928 C CA . TYR A 1 114 ? 7.086 7.766 -18.844 1 98.69 114 TYR A CA 1
ATOM 929 C C . TYR A 1 114 ? 6.605 6.574 -18.031 1 98.69 114 TYR A C 1
ATOM 931 O O . TYR A 1 114 ? 5.441 6.172 -18.125 1 98.69 114 TYR A O 1
ATOM 939 N N . TYR A 1 115 ? 7.52 5.984 -17.234 1 98.56 115 TYR A N 1
ATOM 940 C CA . TYR A 1 115 ? 7.098 4.91 -16.344 1 98.56 115 TYR A CA 1
ATOM 941 C C . TYR A 1 115 ? 6.133 5.43 -15.281 1 98.56 115 TYR A C 1
ATOM 943 O O . TYR A 1 115 ? 5.184 4.738 -14.906 1 98.56 115 TYR A O 1
ATOM 951 N N . SER A 1 116 ? 6.363 6.684 -14.758 1 98.38 116 SER A N 1
ATOM 952 C CA . SER A 1 116 ? 5.406 7.305 -13.852 1 98.38 116 SER A CA 1
ATOM 953 C C . SER A 1 116 ? 4.043 7.473 -14.508 1 98.38 116 SER A C 1
ATOM 955 O O . SER A 1 116 ? 3.01 7.203 -13.891 1 98.38 116 SER A O 1
ATOM 957 N N . TRP A 1 117 ? 4.113 7.863 -15.742 1 98.12 117 TRP A N 1
ATOM 958 C CA . TRP A 1 117 ? 2.881 8.008 -16.516 1 98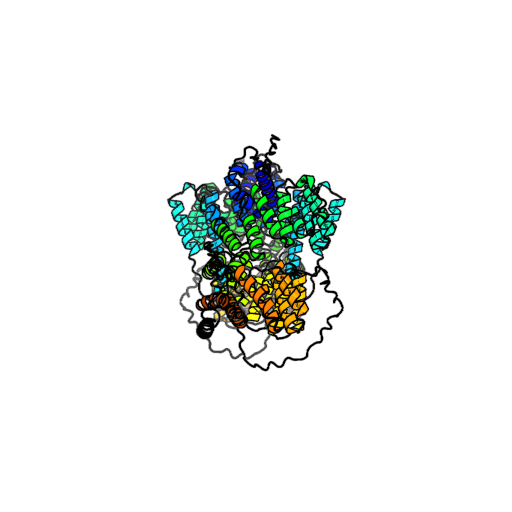.12 117 TRP A CA 1
ATOM 959 C C . TRP A 1 117 ? 2.178 6.668 -16.672 1 98.12 117 TRP A C 1
ATOM 961 O O . TRP A 1 117 ? 0.954 6.582 -16.547 1 98.12 117 TRP A O 1
ATOM 971 N N . TYR A 1 118 ? 2.893 5.625 -16.922 1 98.12 118 TYR A N 1
ATOM 972 C CA . TYR A 1 118 ? 2.361 4.27 -17.047 1 98.12 118 TYR A CA 1
ATOM 973 C C . TYR A 1 118 ? 1.688 3.824 -15.758 1 98.12 118 TYR A C 1
ATOM 975 O O . TYR A 1 118 ? 0.567 3.309 -15.781 1 98.12 118 TYR A O 1
ATOM 983 N N . LEU A 1 119 ? 2.359 4.051 -14.656 1 97.62 119 LEU A N 1
ATOM 984 C CA . LEU A 1 119 ? 1.833 3.635 -13.359 1 97.62 119 LEU A CA 1
ATOM 985 C C . LEU A 1 119 ? 0.568 4.414 -13.008 1 97.62 119 LEU A C 1
ATOM 987 O O . LEU A 1 119 ? -0.357 3.867 -12.406 1 97.62 119 LEU A O 1
ATOM 991 N N . ILE A 1 120 ? 0.529 5.719 -13.375 1 96.62 120 ILE A N 1
ATOM 992 C CA . ILE A 1 120 ? -0.672 6.527 -13.195 1 96.62 120 ILE A CA 1
ATOM 993 C C . ILE A 1 120 ? -1.826 5.918 -13.992 1 96.62 120 ILE A C 1
ATOM 995 O O . ILE A 1 120 ? -2.932 5.758 -13.469 1 96.62 120 ILE A O 1
ATOM 999 N N . SER A 1 121 ? -1.548 5.543 -15.211 1 95.25 121 SER A N 1
ATOM 1000 C CA . SER A 1 121 ? -2.562 4.992 -16.094 1 95.25 121 SER A CA 1
ATOM 1001 C C . SER A 1 121 ? -3.104 3.67 -15.57 1 95.25 121 SER A C 1
ATOM 1003 O O . SER A 1 121 ? -4.305 3.406 -15.656 1 95.25 121 SER A O 1
ATOM 1005 N N . ILE A 1 122 ? -2.234 2.863 -15.07 1 92.56 122 ILE A N 1
ATOM 1006 C CA . ILE A 1 122 ? -2.635 1.569 -14.531 1 92.56 122 ILE A CA 1
ATOM 1007 C C . ILE A 1 122 ? -3.5 1.773 -13.289 1 92.56 122 ILE A C 1
ATOM 1009 O O . ILE A 1 122 ? -4.508 1.084 -13.109 1 92.56 122 ILE A O 1
ATOM 1013 N N . ARG A 1 123 ? -3.1 2.65 -12.453 1 91.62 123 ARG A N 1
ATOM 1014 C CA . ARG A 1 123 ? -3.867 2.949 -11.242 1 91.62 123 ARG A CA 1
ATOM 1015 C C . ARG A 1 123 ? -5.262 3.453 -11.594 1 91.62 123 ARG A C 1
ATOM 1017 O O . ARG A 1 123 ? -6.25 3.041 -10.984 1 91.62 123 ARG A O 1
ATOM 1024 N N . ASP A 1 124 ? -5.32 4.363 -12.531 1 89.19 124 ASP A N 1
ATOM 1025 C CA . ASP A 1 124 ? -6.598 4.906 -12.969 1 89.19 124 ASP A CA 1
ATOM 1026 C C . ASP A 1 124 ? -7.52 3.801 -13.484 1 89.19 124 ASP A C 1
ATOM 1028 O O . ASP A 1 124 ? -8.727 3.818 -13.219 1 89.19 124 ASP A O 1
ATOM 1032 N N . ARG A 1 125 ? -6.969 2.912 -14.188 1 85.44 125 ARG A N 1
ATOM 1033 C CA . ARG A 1 125 ? -7.734 1.789 -14.719 1 85.44 125 ARG A CA 1
ATOM 1034 C C . ARG A 1 125 ? -8.273 0.917 -13.586 1 85.44 125 ARG A C 1
ATOM 1036 O O . ARG A 1 125 ? -9.43 0.488 -13.633 1 85.44 125 ARG A O 1
ATOM 1043 N N . PHE A 1 126 ? -7.527 0.678 -12.602 1 81.69 126 PHE A N 1
ATOM 1044 C CA . PHE A 1 126 ? -7.941 -0.141 -11.469 1 81.69 126 PHE A CA 1
ATOM 1045 C C . PHE A 1 126 ? -9.055 0.545 -10.68 1 81.69 126 PHE A C 1
ATOM 1047 O O . PHE A 1 126 ? -10 -0.107 -10.234 1 81.69 126 PHE A O 1
ATOM 1054 N N . GLU A 1 127 ? -8.875 1.841 -10.484 1 79.62 127 GLU A N 1
ATOM 1055 C CA . GLU A 1 127 ? -9.883 2.607 -9.75 1 79.62 127 GLU A CA 1
ATOM 1056 C C . GLU A 1 127 ? -11.195 2.678 -10.531 1 79.62 127 GLU A C 1
ATOM 1058 O O . GLU A 1 127 ? -12.273 2.65 -9.938 1 79.62 127 GLU A O 1
ATOM 1063 N N . GLY A 1 128 ? -11.086 2.76 -11.789 1 76.56 128 GLY A N 1
ATOM 1064 C CA . GLY A 1 128 ? -12.258 2.766 -12.648 1 76.56 128 GLY A CA 1
ATOM 1065 C C . GLY A 1 128 ? -13 1.441 -12.656 1 76.56 128 GLY A C 1
ATOM 1066 O O . GLY A 1 128 ? -14.227 1.41 -12.617 1 76.56 128 GLY A O 1
ATOM 1067 N N . ASP A 1 129 ? -12.234 0.396 -12.711 1 71.75 129 ASP A N 1
ATOM 1068 C CA . ASP A 1 129 ? -12.82 -0.943 -12.688 1 71.75 129 ASP A CA 1
ATOM 1069 C C . ASP A 1 129 ? -13.609 -1.178 -11.406 1 71.75 129 ASP A C 1
ATOM 1071 O O . ASP A 1 129 ? -14.672 -1.798 -11.43 1 71.75 129 ASP A O 1
ATOM 1075 N N . ALA A 1 130 ? -13.141 -0.724 -10.359 1 66.12 130 ALA A N 1
ATOM 1076 C CA . ALA A 1 130 ? -13.82 -0.871 -9.078 1 66.12 130 ALA A CA 1
ATOM 1077 C C . ALA A 1 130 ? -15.141 -0.109 -9.062 1 66.12 130 ALA A C 1
ATOM 1079 O O . ALA A 1 130 ? -16.141 -0.587 -8.516 1 66.12 130 ALA A O 1
ATOM 1080 N N . GLU A 1 131 ? -15.078 1.021 -9.727 1 64.88 131 GLU A N 1
ATOM 1081 C CA . GLU A 1 131 ? -16.281 1.839 -9.812 1 64.88 131 GLU A CA 1
ATOM 1082 C C . GLU A 1 131 ? -17.312 1.212 -10.758 1 64.88 131 GLU A C 1
ATOM 1084 O O . GLU A 1 131 ? -18.516 1.252 -10.492 1 64.88 131 GLU A O 1
ATOM 1089 N N . ASP A 1 132 ? -16.672 0.784 -11.875 1 61.59 132 ASP A N 1
ATOM 1090 C CA . ASP A 1 132 ? -17.531 0.133 -12.852 1 61.59 132 ASP A CA 1
ATOM 1091 C C . ASP A 1 132 ? -18.281 -1.044 -12.227 1 61.59 132 ASP A C 1
ATOM 1093 O O . ASP A 1 132 ? -19.453 -1.274 -12.531 1 61.59 132 ASP A O 1
ATOM 1097 N N . LEU A 1 133 ? -17.5 -1.716 -11.5 1 50.78 133 LEU A N 1
ATOM 1098 C CA . LEU A 1 133 ? -18.156 -2.803 -10.781 1 50.78 133 LEU A CA 1
ATOM 1099 C C . LEU A 1 133 ? -19.328 -2.283 -9.953 1 50.78 133 LEU A C 1
ATOM 1101 O O . LEU A 1 133 ? -20.344 -2.963 -9.812 1 50.78 133 LEU A O 1
ATOM 1105 N N . GLU A 1 134 ? -19.078 -0.924 -9.648 1 48.59 134 GLU A N 1
ATOM 1106 C CA . GLU A 1 134 ? -20.141 -0.304 -8.867 1 48.59 134 GLU A CA 1
ATOM 1107 C C . GLU A 1 134 ? -21.203 0.319 -9.773 1 48.59 134 GLU A C 1
ATOM 1109 O O . GLU A 1 134 ? -22.406 0.194 -9.516 1 48.59 134 GLU A O 1
ATOM 1114 N N . THR A 1 135 ? -20.609 0.985 -10.922 1 51.59 135 THR A N 1
ATOM 1115 C CA . THR A 1 135 ? -21.547 1.717 -11.766 1 51.59 135 THR A CA 1
ATOM 1116 C C . THR A 1 135 ? -21.797 0.963 -13.07 1 51.59 135 THR A C 1
ATOM 1118 O O . THR A 1 135 ? -22.75 1.265 -13.797 1 51.59 135 THR A O 1
ATOM 1121 N N . LYS A 1 136 ? -21.203 -0.165 -13.438 1 52.75 136 LYS A N 1
ATOM 1122 C CA . LYS A 1 136 ? -21.359 -0.987 -14.633 1 52.75 136 LYS A CA 1
ATOM 1123 C C . LYS A 1 136 ? -20.984 -0.198 -15.891 1 52.75 136 LYS A C 1
ATOM 1125 O O . LYS A 1 136 ? -21.547 -0.432 -16.953 1 52.75 136 LYS A O 1
ATOM 1130 N N . GLU A 1 137 ? -20.266 1.06 -15.883 1 52.19 137 GLU A N 1
ATOM 1131 C CA . GLU A 1 137 ? -19.859 1.805 -17.062 1 52.19 137 GLU A CA 1
ATOM 1132 C C . GLU A 1 137 ? -18.375 1.661 -17.328 1 52.19 137 GLU A C 1
ATOM 1134 O O . GLU A 1 137 ? -17.562 1.787 -16.406 1 52.19 137 GLU A O 1
ATOM 1139 N N . PRO A 1 138 ? -18.094 1.25 -18.578 1 54.72 138 PRO A N 1
ATOM 1140 C CA . PRO A 1 138 ? -16.672 1.022 -18.906 1 54.72 138 PRO A CA 1
ATOM 1141 C C . PRO A 1 138 ? -15.844 2.305 -18.844 1 54.72 138 PRO A C 1
ATOM 1143 O O . PRO A 1 138 ? -16.297 3.354 -19.312 1 54.72 138 PRO A O 1
ATOM 1146 N N . SER A 1 139 ? -14.812 2.486 -18 1 57.41 139 SER A N 1
ATOM 1147 C CA . SER A 1 139 ? -13.938 3.646 -17.844 1 57.41 139 SER A CA 1
ATOM 1148 C C . SER A 1 139 ? -13.07 3.854 -19.078 1 57.41 139 SER A C 1
ATOM 1150 O O . SER A 1 139 ? -12.727 2.891 -19.781 1 57.41 139 SER A O 1
ATOM 1152 N N . SER A 1 140 ? -12.977 5.113 -19.609 1 58.62 140 SER A N 1
ATOM 1153 C CA . SER A 1 140 ? -12.234 5.516 -20.797 1 58.62 140 SER A CA 1
ATOM 1154 C C . SER A 1 140 ? -10.742 5.25 -20.625 1 58.62 140 SER A C 1
ATOM 1156 O O . SER A 1 140 ? -10.148 5.629 -19.625 1 58.62 140 SER A O 1
ATOM 1158 N N . ASP A 1 141 ? -10.156 4.203 -21.328 1 63.84 141 ASP A N 1
ATOM 1159 C CA . ASP A 1 141 ? -8.766 3.797 -21.469 1 63.84 141 ASP A CA 1
ATOM 1160 C C . ASP A 1 141 ? -7.934 4.895 -22.141 1 63.84 141 ASP A C 1
ATOM 1162 O O . ASP A 1 141 ? -6.891 4.617 -22.734 1 63.84 141 ASP A O 1
ATOM 1166 N N . ASP A 1 142 ? -8.281 6.145 -21.797 1 80.44 142 ASP A N 1
ATOM 1167 C CA . ASP A 1 142 ? -7.766 7.27 -22.578 1 80.44 142 ASP A CA 1
ATOM 1168 C C . ASP A 1 142 ? -6.336 7.613 -22.156 1 80.44 142 ASP A C 1
ATOM 1170 O O . ASP A 1 142 ? -5.48 7.863 -23.016 1 80.44 142 ASP A O 1
ATOM 1174 N N . ASN A 1 143 ? -6.02 7.348 -20.969 1 88.25 143 ASN A N 1
ATOM 1175 C CA . ASN A 1 143 ? -4.703 7.77 -20.5 1 88.25 143 ASN A CA 1
ATOM 1176 C C . ASN A 1 143 ? -3.596 6.887 -21.078 1 88.25 143 ASN A C 1
ATOM 1178 O O . ASN A 1 143 ? -2.547 7.391 -21.484 1 88.25 143 ASN A O 1
ATOM 1182 N N . ILE A 1 144 ? -3.799 5.605 -21.234 1 93.62 144 ILE A N 1
ATOM 1183 C CA . ILE A 1 144 ? -2.781 4.68 -21.719 1 93.62 144 ILE A CA 1
ATOM 1184 C C . ILE A 1 144 ? -2.604 4.852 -23.234 1 93.62 144 ILE A C 1
ATOM 1186 O O . ILE A 1 144 ? -1.493 4.719 -23.75 1 93.62 144 ILE A O 1
ATOM 1190 N N . SER A 1 145 ? -3.699 5.18 -23.953 1 94.56 145 SER A N 1
ATOM 1191 C CA . SER A 1 145 ? -3.625 5.426 -25.391 1 94.56 145 SER A CA 1
ATOM 1192 C C . SER A 1 145 ? -2.83 6.691 -25.688 1 94.56 145 SER A C 1
ATOM 1194 O O . SER A 1 145 ? -2.082 6.738 -26.672 1 94.56 145 SER A O 1
ATOM 1196 N N . GLU A 1 146 ? -3.1 7.648 -24.859 1 96.19 146 GLU A N 1
ATOM 1197 C CA . GLU A 1 146 ? -2.33 8.883 -25 1 96.19 146 GLU A CA 1
ATOM 1198 C C . GLU A 1 146 ? -0.842 8.633 -24.766 1 96.19 146 GLU A C 1
ATOM 1200 O O . GLU A 1 146 ? 0.004 9.18 -25.484 1 96.19 146 GLU A O 1
ATOM 1205 N N . LEU A 1 147 ? -0.538 7.871 -23.734 1 97.69 147 LEU A N 1
ATOM 1206 C CA . LEU A 1 147 ? 0.845 7.516 -23.438 1 97.69 147 LEU A CA 1
ATOM 1207 C C . LEU A 1 147 ? 1.479 6.77 -24.594 1 97.69 147 LEU A C 1
ATOM 1209 O O . LEU A 1 147 ? 2.633 7.023 -24.953 1 97.69 147 LEU A O 1
ATOM 1213 N N . ARG A 1 148 ? 0.759 5.855 -25.219 1 97.62 148 ARG A N 1
ATOM 1214 C CA . ARG A 1 148 ? 1.265 5.105 -26.359 1 97.62 148 ARG A CA 1
ATOM 1215 C C . ARG A 1 148 ? 1.643 6.043 -27.5 1 97.62 148 ARG A C 1
ATOM 1217 O O . ARG A 1 148 ? 2.736 5.938 -28.062 1 97.62 148 ARG A O 1
ATOM 1224 N N . SER A 1 149 ? 0.723 6.965 -27.812 1 97.5 149 SER A N 1
ATOM 1225 C CA . SER A 1 149 ? 0.964 7.918 -28.891 1 97.5 149 SER A CA 1
ATOM 1226 C C . SER A 1 149 ? 2.201 8.766 -28.609 1 97.5 149 SER A C 1
ATOM 1228 O O . SER A 1 149 ? 3.012 9.008 -29.5 1 97.5 149 SER A O 1
ATOM 1230 N N . GLU A 1 150 ? 2.307 9.164 -27.391 1 97.31 150 GLU A N 1
ATOM 1231 C CA . GLU A 1 150 ? 3.441 10 -27 1 97.31 150 GLU A CA 1
ATOM 1232 C C . GLU A 1 150 ? 4.754 9.234 -27.109 1 97.31 150 GLU A C 1
ATOM 1234 O O . GLU A 1 150 ? 5.75 9.766 -27.609 1 97.31 150 GLU A O 1
ATOM 1239 N N . LEU A 1 151 ? 4.812 8.008 -26.641 1 98.19 151 LEU A N 1
ATOM 1240 C CA . LEU A 1 151 ? 6.023 7.199 -26.672 1 98.19 151 LEU A CA 1
ATOM 1241 C C . LEU A 1 151 ? 6.41 6.859 -28.109 1 98.19 151 LEU A C 1
ATOM 1243 O O . LEU A 1 151 ? 7.598 6.848 -28.453 1 98.19 151 LEU A O 1
ATOM 1247 N N . GLU A 1 152 ? 5.465 6.551 -28.906 1 98.06 152 GLU A N 1
ATOM 1248 C CA . GLU A 1 152 ? 5.742 6.246 -30.312 1 98.06 152 GLU A CA 1
ATOM 1249 C C . GLU A 1 152 ? 6.277 7.469 -31.047 1 98.06 152 GLU A C 1
ATOM 1251 O O . GLU A 1 152 ? 7.18 7.355 -31.875 1 98.06 152 GLU A O 1
ATOM 1256 N N . SER A 1 153 ? 5.656 8.617 -30.734 1 97.75 153 SER A N 1
ATOM 1257 C CA . SER A 1 153 ? 6.172 9.867 -31.297 1 97.75 153 SER A CA 1
ATOM 1258 C C . SER A 1 153 ? 7.598 10.133 -30.828 1 97.75 153 SER A C 1
ATOM 1260 O O . SER A 1 153 ? 8.445 10.562 -31.609 1 97.75 153 SER A O 1
ATOM 1262 N N . LEU A 1 154 ? 7.883 9.898 -29.562 1 97.56 154 LEU A N 1
ATOM 1263 C CA . LEU A 1 154 ? 9.219 10.086 -29.016 1 97.56 154 LEU A CA 1
ATOM 1264 C C . LEU A 1 154 ? 10.227 9.172 -29.703 1 97.56 154 LEU A C 1
ATOM 1266 O O . LEU A 1 154 ? 11.359 9.57 -29.953 1 97.56 154 LEU A O 1
ATOM 1270 N N . LYS A 1 155 ? 9.852 7.934 -29.953 1 97.06 155 LYS A N 1
ATOM 1271 C CA . LYS A 1 155 ? 10.727 6.961 -30.609 1 97.06 155 LYS A CA 1
ATOM 1272 C C . LYS A 1 155 ? 11.141 7.438 -32 1 97.06 155 LYS A C 1
ATOM 1274 O O . LYS A 1 155 ? 12.273 7.211 -32.438 1 97.06 155 LYS A O 1
ATOM 1279 N N . LEU A 1 156 ? 10.281 8.094 -32.656 1 96.38 156 LEU A N 1
ATOM 1280 C CA . LEU A 1 156 ? 10.539 8.617 -34 1 96.38 156 LEU A CA 1
ATOM 1281 C C . LEU A 1 156 ? 11.43 9.852 -33.938 1 96.38 156 LEU A C 1
ATOM 1283 O O . LEU A 1 156 ? 12.359 9.984 -34.75 1 96.38 156 LEU A O 1
ATOM 1287 N N . ASN A 1 157 ? 11.227 10.719 -32.969 1 96.5 157 ASN A N 1
ATOM 1288 C CA . ASN A 1 157 ? 11.883 12.023 -32.906 1 96.5 157 ASN A CA 1
ATOM 1289 C C . ASN A 1 157 ? 13.211 11.938 -32.156 1 96.5 157 ASN A C 1
ATOM 1291 O O . ASN A 1 157 ? 14.133 12.703 -32.438 1 96.5 157 ASN A O 1
ATOM 1295 N N . SER A 1 158 ? 13.227 11.062 -31.156 1 96.81 158 SER A N 1
ATOM 1296 C CA . SER A 1 158 ? 14.422 10.961 -30.312 1 96.81 158 SER A CA 1
ATOM 1297 C C . SER A 1 158 ? 14.773 9.508 -30.016 1 96.81 158 SER A C 1
ATOM 1299 O O . SER A 1 158 ? 14.797 9.094 -28.859 1 96.81 158 SER A O 1
ATOM 1301 N N . PRO A 1 159 ? 15.219 8.758 -30.969 1 95.75 159 PRO A N 1
ATOM 1302 C CA . PRO A 1 159 ? 15.508 7.336 -30.781 1 95.75 159 PRO A CA 1
ATOM 1303 C C . PRO A 1 159 ? 16.672 7.09 -29.828 1 95.75 159 PRO A C 1
ATOM 1305 O O . PRO A 1 159 ? 16.766 6.02 -29.234 1 95.75 159 PRO A O 1
ATOM 1308 N N . HIS A 1 160 ? 17.578 8.055 -29.625 1 95.5 160 HIS A N 1
ATOM 1309 C CA . HIS A 1 160 ? 18.75 7.898 -28.766 1 95.5 160 HIS A CA 1
ATOM 1310 C C . HIS A 1 160 ? 18.344 7.742 -27.297 1 95.5 160 HIS A C 1
ATOM 1312 O O . HIS A 1 160 ? 19.141 7.254 -26.484 1 95.5 160 HIS A O 1
ATOM 1318 N N . LEU A 1 161 ? 17.156 8.117 -26.969 1 96.94 161 LEU A N 1
ATOM 1319 C CA . LEU A 1 161 ? 16.672 8.023 -25.594 1 96.94 161 LEU A CA 1
ATOM 1320 C C . LEU A 1 161 ? 16.203 6.609 -25.281 1 96.94 161 LEU A C 1
ATOM 1322 O O . LEU A 1 161 ? 15.977 6.27 -24.109 1 96.94 161 LEU A O 1
ATOM 1326 N N . PHE A 1 162 ? 16.078 5.824 -26.297 1 97.88 162 PHE A N 1
ATOM 1327 C CA . PHE A 1 162 ? 15.5 4.496 -26.094 1 97.88 162 PHE A CA 1
ATOM 1328 C C . PHE A 1 162 ? 16.594 3.467 -25.844 1 97.88 162 PHE A C 1
ATOM 1330 O O . PHE A 1 162 ? 17.141 2.889 -26.781 1 97.88 162 PHE A O 1
ATOM 1337 N N . ASP A 1 163 ? 16.828 3.279 -24.625 1 97.5 163 ASP A N 1
ATOM 1338 C CA . ASP A 1 163 ? 17.625 2.127 -24.219 1 97.5 163 ASP A CA 1
ATOM 1339 C C . ASP A 1 163 ? 16.75 0.882 -24.062 1 97.5 163 ASP A C 1
ATOM 1341 O O . ASP A 1 163 ? 15.602 0.869 -24.5 1 97.5 163 ASP A O 1
ATOM 1345 N N . CYS A 1 164 ? 17.281 -0.183 -23.516 1 98 164 CYS A N 1
ATOM 1346 C CA . CYS A 1 164 ? 16.531 -1.432 -23.422 1 98 164 CYS A CA 1
ATOM 1347 C C . CYS A 1 164 ? 15.305 -1.271 -22.531 1 98 164 CYS A C 1
ATOM 1349 O O . CYS A 1 164 ? 14.258 -1.859 -22.797 1 98 164 CYS A O 1
ATOM 1351 N N . PHE A 1 165 ? 15.344 -0.391 -21.5 1 98.5 165 PHE A N 1
ATOM 1352 C CA . PHE A 1 165 ? 14.242 -0.261 -20.562 1 98.5 165 PHE A CA 1
ATOM 1353 C C . PHE A 1 165 ? 13.125 0.595 -21.141 1 98.5 165 PHE A C 1
ATOM 1355 O O . PHE A 1 165 ? 11.945 0.33 -20.906 1 98.5 165 PHE A O 1
ATOM 1362 N N . LEU A 1 166 ? 13.477 1.692 -21.875 1 98.69 166 LEU A N 1
ATOM 1363 C CA . LEU A 1 166 ? 12.414 2.486 -22.484 1 98.69 166 LEU A CA 1
ATOM 1364 C C . LEU A 1 166 ? 11.719 1.705 -23.594 1 98.69 166 LEU A C 1
ATOM 1366 O O . LEU A 1 166 ? 10.508 1.853 -23.797 1 98.69 166 LEU A O 1
ATOM 1370 N N . ASN A 1 167 ? 12.453 0.869 -24.297 1 98.62 167 ASN A N 1
ATOM 1371 C CA . ASN A 1 167 ? 11.828 -0.039 -25.266 1 98.62 167 ASN A CA 1
ATOM 1372 C C . ASN A 1 167 ? 10.93 -1.054 -24.562 1 98.62 167 ASN A C 1
ATOM 1374 O O . ASN A 1 167 ? 9.844 -1.374 -25.062 1 98.62 167 ASN A O 1
ATOM 1378 N N . TYR A 1 168 ? 11.422 -1.595 -23.469 1 98.38 168 TYR A N 1
ATOM 1379 C CA . TYR A 1 168 ? 10.602 -2.475 -22.641 1 98.38 168 TYR A CA 1
ATOM 1380 C C . TYR A 1 168 ? 9.289 -1.795 -22.25 1 98.38 168 TYR A C 1
ATOM 1382 O O . TYR A 1 168 ? 8.219 -2.391 -22.359 1 98.38 168 TYR A O 1
ATOM 1390 N N . LEU A 1 169 ? 9.398 -0.531 -21.828 1 98.81 169 LEU A N 1
ATOM 1391 C CA . LEU A 1 169 ? 8.211 0.217 -21.422 1 98.81 169 LEU A CA 1
ATOM 1392 C C . LEU A 1 169 ? 7.27 0.42 -22.594 1 98.81 169 LEU A C 1
ATOM 1394 O O . LEU A 1 169 ? 6.051 0.307 -22.453 1 98.81 169 LEU A O 1
ATOM 1398 N N . LEU A 1 170 ? 7.84 0.773 -23.734 1 98.69 170 LEU A N 1
ATOM 1399 C CA . LEU A 1 170 ? 7.031 0.904 -24.938 1 98.69 170 LEU A CA 1
ATOM 1400 C C . LEU A 1 170 ? 6.27 -0.386 -25.219 1 98.69 170 LEU A C 1
ATOM 1402 O O . LEU A 1 170 ? 5.086 -0.351 -25.562 1 98.69 170 LEU A O 1
ATOM 1406 N N . GLY A 1 171 ? 6.953 -1.543 -25.125 1 98.44 171 GLY A N 1
ATOM 1407 C CA . GLY A 1 171 ? 6.297 -2.83 -25.281 1 98.44 171 GLY A CA 1
ATOM 1408 C C . GLY A 1 171 ? 5.156 -3.051 -24.312 1 98.44 171 GLY A C 1
ATOM 1409 O O . GLY A 1 171 ? 4.09 -3.535 -24.703 1 98.44 171 GLY A O 1
ATOM 1410 N N . LEU A 1 172 ? 5.352 -2.715 -23.047 1 98.06 172 LEU A N 1
ATOM 1411 C CA . LEU A 1 172 ? 4.324 -2.854 -22.031 1 98.06 172 LEU A CA 1
ATOM 1412 C C . LEU A 1 172 ? 3.086 -2.041 -22.375 1 98.06 172 LEU A C 1
ATOM 1414 O O . LEU A 1 172 ? 1.959 -2.521 -22.234 1 98.06 172 LEU A O 1
ATOM 1418 N N . VAL A 1 173 ? 3.326 -0.782 -22.797 1 98.19 173 VAL A N 1
ATOM 1419 C CA . VAL A 1 173 ? 2.23 0.119 -23.141 1 98.19 173 VAL A CA 1
ATOM 1420 C C . VAL A 1 173 ? 1.468 -0.428 -24.344 1 98.19 173 VAL A C 1
ATOM 1422 O O . VAL A 1 173 ? 0.234 -0.425 -24.359 1 98.19 173 VAL A O 1
ATOM 1425 N N . ARG A 1 174 ? 2.174 -0.905 -25.312 1 97.81 174 ARG A N 1
ATOM 1426 C CA . ARG A 1 174 ? 1.554 -1.491 -26.5 1 97.81 174 ARG A CA 1
ATOM 1427 C C . ARG A 1 174 ? 0.748 -2.734 -26.141 1 97.81 174 ARG A C 1
ATOM 1429 O O . ARG A 1 174 ? -0.337 -2.957 -26.672 1 97.81 174 ARG A O 1
ATOM 1436 N N . LEU A 1 175 ? 1.28 -3.525 -25.234 1 96.12 175 LEU A N 1
ATOM 1437 C CA . LEU A 1 175 ? 0.589 -4.715 -24.766 1 96.12 175 LEU A CA 1
ATOM 1438 C C . LEU A 1 175 ? -0.734 -4.348 -24.094 1 96.12 175 LEU A C 1
ATOM 1440 O O . LEU A 1 175 ? -1.754 -5 -24.328 1 96.12 175 LEU A O 1
ATOM 1444 N N . LYS A 1 176 ? -0.751 -3.297 -23.266 1 94.19 176 LYS A N 1
ATOM 1445 C CA . LYS A 1 176 ? -1.955 -2.855 -22.562 1 94.19 176 LYS A CA 1
ATOM 1446 C C . LYS A 1 176 ? -2.99 -2.309 -23.547 1 94.19 176 LYS A C 1
ATOM 1448 O O . LYS A 1 176 ? -4.188 -2.289 -23.25 1 94.19 176 LYS A O 1
ATOM 1453 N N . CYS A 1 177 ? -2.547 -1.896 -24.719 1 94.44 177 CYS A N 1
ATOM 1454 C CA . CYS A 1 177 ? -3.438 -1.398 -25.766 1 94.44 177 CYS A CA 1
ATOM 1455 C C . CYS A 1 177 ? -3.816 -2.512 -26.734 1 94.44 177 CYS A C 1
ATOM 1457 O O . CYS A 1 177 ? -4.309 -2.244 -27.828 1 94.44 177 CYS A O 1
ATOM 1459 N N . ASP A 1 178 ? -3.449 -3.74 -26.516 1 92.75 178 ASP A N 1
ATOM 1460 C CA . ASP A 1 178 ? -3.779 -4.945 -27.281 1 92.75 178 ASP A CA 1
ATOM 1461 C C . ASP A 1 178 ? -3.094 -4.938 -28.641 1 92.75 178 ASP A C 1
ATOM 1463 O O . ASP A 1 178 ? -3.654 -5.426 -29.625 1 92.75 178 ASP A O 1
ATOM 1467 N N . ALA A 1 179 ? -2.057 -4.199 -28.641 1 95.69 179 ALA A N 1
ATOM 1468 C CA . ALA A 1 179 ? -1.216 -4.242 -29.828 1 95.69 179 ALA A CA 1
ATOM 1469 C C . ALA A 1 179 ? -0.082 -5.25 -29.656 1 95.69 179 ALA A C 1
ATOM 1471 O O . ALA A 1 179 ? 1.092 -4.871 -29.625 1 95.69 179 ALA A O 1
ATOM 1472 N N . ASN A 1 180 ? -0.348 -6.469 -29.734 1 94 180 ASN A N 1
ATOM 1473 C CA . ASN A 1 180 ? 0.549 -7.551 -29.344 1 94 180 ASN A CA 1
ATOM 1474 C C . ASN A 1 180 ? 1.737 -7.668 -30.297 1 94 180 ASN A C 1
ATOM 1476 O O . ASN A 1 180 ? 2.877 -7.828 -29.844 1 94 180 ASN A O 1
ATOM 1480 N N . ASP A 1 181 ? 1.494 -7.547 -31.578 1 92.5 181 ASP A N 1
ATOM 1481 C CA . ASP A 1 181 ? 2.576 -7.684 -32.562 1 92.5 181 ASP A CA 1
ATOM 1482 C C . ASP A 1 181 ? 3.615 -6.582 -32.375 1 92.5 181 ASP A C 1
ATOM 1484 O O . ASP A 1 181 ? 4.82 -6.84 -32.438 1 92.5 181 ASP A O 1
ATOM 1488 N N . MET A 1 182 ? 3.092 -5.43 -32.188 1 96.06 182 MET A N 1
ATOM 1489 C CA . MET A 1 182 ? 3.992 -4.297 -31.984 1 96.06 182 MET A CA 1
ATOM 1490 C C . MET A 1 182 ? 4.73 -4.426 -30.656 1 96.06 182 MET A C 1
ATOM 1492 O O . MET A 1 182 ? 5.879 -3.996 -30.531 1 96.06 182 MET A O 1
ATOM 1496 N N . ALA A 1 183 ? 4.086 -4.922 -29.641 1 97.12 183 ALA A N 1
ATOM 1497 C CA . ALA A 1 183 ? 4.719 -5.16 -28.344 1 97.12 183 ALA A CA 1
ATOM 1498 C C . ALA A 1 183 ? 5.871 -6.152 -28.469 1 97.12 183 ALA A C 1
ATOM 1500 O O . ALA A 1 183 ? 6.949 -5.93 -27.922 1 97.12 183 ALA A O 1
ATOM 1501 N N . ILE A 1 184 ? 5.637 -7.246 -29.25 1 94.62 184 ILE A N 1
ATOM 1502 C CA . ILE A 1 184 ? 6.664 -8.258 -29.469 1 94.62 184 ILE A CA 1
ATOM 1503 C C . ILE A 1 184 ? 7.887 -7.613 -30.125 1 94.62 184 ILE A C 1
ATOM 1505 O O . ILE A 1 184 ? 9.023 -7.895 -29.734 1 94.62 184 ILE A O 1
ATOM 1509 N N . GLN A 1 185 ? 7.645 -6.742 -31.047 1 94.25 185 GLN A N 1
ATOM 1510 C CA . GLN A 1 185 ? 8.734 -6.043 -31.719 1 94.25 185 GLN A CA 1
ATOM 1511 C C . GLN A 1 185 ? 9.523 -5.18 -30.734 1 94.25 185 GLN A C 1
ATOM 1513 O O . GLN A 1 185 ? 10.75 -5.176 -30.75 1 94.25 185 GLN A O 1
ATOM 1518 N N . ALA A 1 186 ? 8.836 -4.449 -29.906 1 96.81 186 ALA A N 1
ATOM 1519 C CA . ALA A 1 186 ? 9.492 -3.572 -28.938 1 96.81 186 ALA A CA 1
ATOM 1520 C C . ALA A 1 186 ? 10.312 -4.375 -27.938 1 96.81 186 ALA A C 1
ATOM 1522 O O . ALA A 1 186 ? 11.43 -3.996 -27.594 1 96.81 186 ALA A O 1
ATOM 1523 N N . PHE A 1 187 ? 9.773 -5.457 -27.438 1 96.62 187 PHE A N 1
ATOM 1524 C CA . PHE A 1 187 ? 10.508 -6.309 -26.5 1 96.62 187 PHE A CA 1
ATOM 1525 C C . PHE A 1 187 ? 11.734 -6.91 -27.172 1 96.62 187 PHE A C 1
ATOM 1527 O O . PHE A 1 187 ? 12.797 -7.016 -26.547 1 96.62 187 PHE A O 1
ATOM 1534 N N . SER A 1 188 ? 11.594 -7.34 -28.422 1 93.38 188 SER A N 1
ATOM 1535 C CA . SER A 1 188 ? 12.727 -7.887 -29.172 1 93.38 188 SER A CA 1
ATOM 1536 C C . SER A 1 188 ? 13.836 -6.852 -29.328 1 93.38 188 SER A C 1
ATOM 1538 O O . SER A 1 188 ? 15.016 -7.176 -29.203 1 93.38 188 SER A O 1
ATOM 1540 N N . GLU A 1 189 ? 13.43 -5.656 -29.594 1 94.69 189 GLU A N 1
ATOM 1541 C CA . GLU A 1 189 ? 14.406 -4.574 -29.703 1 94.69 189 GLU A CA 1
ATOM 1542 C C . GLU A 1 189 ? 15.102 -4.32 -28.375 1 94.69 189 GLU A C 1
ATOM 1544 O O . GLU A 1 189 ? 16.297 -4.047 -28.328 1 94.69 189 GLU A O 1
ATOM 1549 N N . SER A 1 190 ? 14.328 -4.316 -27.297 1 96.81 190 SER A N 1
ATOM 1550 C CA . SER A 1 190 ? 14.883 -4.172 -25.953 1 96.81 190 SER A CA 1
ATOM 1551 C C . SER A 1 190 ? 15.969 -5.215 -25.688 1 96.81 190 SER A C 1
ATOM 1553 O O . SER A 1 190 ? 17.062 -4.879 -25.219 1 96.81 190 SER A O 1
ATOM 1555 N N . ILE A 1 191 ? 15.758 -6.441 -26.047 1 95.12 191 ILE A N 1
ATOM 1556 C CA . ILE A 1 191 ? 16.672 -7.555 -25.812 1 95.12 191 ILE A CA 1
ATOM 1557 C C . ILE A 1 191 ? 17.891 -7.406 -26.703 1 95.12 191 ILE A C 1
ATOM 1559 O O . ILE A 1 191 ? 19.016 -7.684 -26.281 1 95.12 191 ILE A O 1
ATOM 1563 N N . GLN A 1 192 ? 17.688 -6.98 -27.922 1 92.88 192 GLN A N 1
ATOM 1564 C CA . GLN A 1 192 ? 18.797 -6.785 -28.859 1 92.88 192 GLN A CA 1
ATOM 1565 C C . GLN A 1 192 ? 19.75 -5.699 -28.359 1 92.88 192 GLN A C 1
ATOM 1567 O O . GLN A 1 192 ? 20.969 -5.777 -28.562 1 92.88 192 GLN A O 1
ATOM 1572 N N . GLN A 1 193 ? 19.203 -4.727 -27.719 1 94.81 193 GLN A N 1
ATOM 1573 C CA . GLN A 1 193 ? 20.016 -3.654 -27.172 1 94.81 193 GLN A CA 1
ATOM 1574 C C . GLN A 1 193 ? 20.844 -4.137 -25.984 1 94.81 193 GLN A C 1
ATOM 1576 O O . GLN A 1 193 ? 22.016 -3.795 -25.844 1 94.81 193 GLN A O 1
ATOM 1581 N N . ASP A 1 194 ? 20.141 -4.855 -25.109 1 95.19 194 ASP A N 1
ATOM 1582 C CA . ASP A 1 194 ? 20.828 -5.477 -23.984 1 95.19 194 ASP A CA 1
ATOM 1583 C C . ASP A 1 194 ? 20.094 -6.75 -23.547 1 95.19 194 ASP A C 1
ATOM 1585 O O . ASP A 1 194 ? 19.047 -6.68 -22.906 1 95.19 194 ASP A O 1
ATOM 1589 N N . ASN A 1 195 ? 20.688 -7.816 -23.797 1 93.5 195 ASN A N 1
ATOM 1590 C CA . ASN A 1 195 ? 20.031 -9.102 -23.578 1 93.5 195 ASN A CA 1
ATOM 1591 C C . ASN A 1 195 ? 19.891 -9.398 -22.094 1 93.5 195 ASN A C 1
ATOM 1593 O O . ASN A 1 195 ? 19.203 -10.359 -21.703 1 93.5 195 ASN A O 1
ATOM 1597 N N . ARG A 1 196 ? 20.438 -8.648 -21.203 1 95.19 196 ARG A N 1
ATOM 1598 C CA . ARG A 1 196 ? 20.328 -8.859 -19.766 1 95.19 196 ARG A CA 1
ATOM 1599 C C . ARG A 1 196 ? 18.984 -8.383 -19.234 1 95.19 196 ARG A C 1
ATOM 1601 O O . ARG A 1 196 ? 18.641 -8.641 -18.078 1 95.19 196 ARG A O 1
ATOM 1608 N N . CYS A 1 197 ? 18.172 -7.668 -20.078 1 97.31 197 CYS A N 1
ATOM 1609 C CA . CYS A 1 197 ? 16.891 -7.098 -19.688 1 97.31 197 CYS A CA 1
ATOM 1610 C C . CYS A 1 197 ? 15.836 -8.188 -19.531 1 97.31 197 CYS A C 1
ATOM 1612 O O . CYS A 1 197 ? 14.953 -8.32 -20.375 1 97.31 197 CYS A O 1
ATOM 1614 N N . TRP A 1 198 ? 15.766 -8.844 -18.438 1 97.75 198 TRP A N 1
ATOM 1615 C CA . TRP A 1 198 ? 14.859 -9.953 -18.156 1 97.75 198 TRP A CA 1
ATOM 1616 C C . TRP A 1 198 ? 13.406 -9.508 -18.25 1 97.75 198 TRP A C 1
ATOM 1618 O O . TRP A 1 198 ? 12.555 -10.234 -18.781 1 97.75 198 TRP A O 1
ATOM 1628 N N . PRO A 1 199 ? 13.07 -8.289 -17.766 1 98.19 199 PRO A N 1
ATOM 1629 C CA . PRO A 1 199 ? 11.672 -7.863 -17.891 1 98.19 199 PRO A CA 1
ATOM 1630 C C . PRO A 1 199 ? 11.125 -8.016 -19.297 1 98.19 199 PRO A C 1
ATOM 1632 O O . PRO A 1 199 ? 9.984 -8.438 -19.484 1 98.19 199 PRO A O 1
ATOM 1635 N N . ALA A 1 200 ? 11.945 -7.727 -20.266 1 97.31 200 ALA A N 1
ATOM 1636 C CA . ALA A 1 200 ? 11.516 -7.855 -21.656 1 97.31 200 ALA A CA 1
ATOM 1637 C C . ALA A 1 200 ? 11.328 -9.32 -22.031 1 97.31 200 ALA A C 1
ATOM 1639 O O . ALA A 1 200 ? 10.352 -9.672 -22.703 1 97.31 200 ALA A O 1
ATOM 1640 N N . TRP A 1 201 ? 12.25 -10.188 -21.625 1 95.88 201 TRP A N 1
ATOM 1641 C CA . TRP A 1 201 ? 12.141 -11.617 -21.875 1 95.88 201 TRP A CA 1
ATOM 1642 C C . TRP A 1 201 ? 10.852 -12.172 -21.266 1 95.88 201 TRP A C 1
ATOM 1644 O O . TRP A 1 201 ? 10.156 -12.969 -21.906 1 95.88 201 TRP A O 1
ATOM 1654 N N . GLU A 1 202 ? 10.641 -11.766 -20.047 1 96.62 202 GLU A N 1
ATOM 1655 C CA . GLU A 1 202 ? 9.469 -12.266 -19.328 1 96.62 202 GLU A CA 1
ATOM 1656 C C . GLU A 1 202 ? 8.18 -11.883 -20.047 1 96.62 202 GLU A C 1
ATOM 1658 O O . GLU A 1 202 ? 7.27 -12.711 -20.172 1 96.62 202 GLU A O 1
ATOM 1663 N N . CYS A 1 203 ? 8.109 -10.656 -20.531 1 96.44 203 CYS A N 1
ATOM 1664 C CA . CYS A 1 203 ? 6.926 -10.203 -21.266 1 96.44 203 CYS A CA 1
ATOM 1665 C C . CYS A 1 203 ? 6.773 -10.969 -22.562 1 96.44 203 CYS A C 1
ATOM 1667 O O . CYS A 1 203 ? 5.664 -11.359 -22.938 1 96.44 203 CYS A O 1
ATOM 1669 N N . LEU A 1 204 ? 7.871 -11.164 -23.188 1 93.56 204 LEU A N 1
ATOM 1670 C CA . LEU A 1 204 ? 7.844 -11.922 -24.438 1 93.56 204 LEU A CA 1
ATOM 1671 C C . LEU A 1 204 ? 7.328 -13.336 -24.203 1 93.56 204 LEU A C 1
ATOM 1673 O O . LEU A 1 204 ? 6.57 -13.867 -25.016 1 93.56 204 LEU A O 1
ATOM 1677 N N . SER A 1 205 ? 7.766 -13.953 -23.125 1 93.12 205 SER A N 1
ATOM 1678 C CA . SER A 1 205 ? 7.355 -15.312 -22.812 1 93.12 205 SER A CA 1
ATOM 1679 C C . SER A 1 205 ? 5.848 -15.398 -22.594 1 93.12 205 SER A C 1
ATOM 1681 O O . SER A 1 205 ? 5.238 -16.453 -22.828 1 93.12 205 SER A O 1
ATOM 1683 N N . SER A 1 206 ? 5.242 -14.336 -22.172 1 91.25 206 SER A N 1
ATOM 1684 C CA . SER A 1 206 ? 3.807 -14.328 -21.906 1 91.25 206 SER A CA 1
ATOM 1685 C C . SER A 1 206 ? 3.008 -14.094 -23.188 1 91.25 206 SER A C 1
ATOM 1687 O O . SER A 1 206 ? 1.8 -14.328 -23.219 1 91.25 206 SER A O 1
ATOM 1689 N N . LEU A 1 207 ? 3.693 -13.766 -24.297 1 90.06 207 LEU A N 1
ATOM 1690 C CA . LEU A 1 207 ? 2.986 -13.328 -25.5 1 90.06 207 LEU A CA 1
ATOM 1691 C C . LEU A 1 207 ? 3.176 -14.328 -26.625 1 90.06 207 LEU A C 1
ATOM 1693 O O . LEU A 1 207 ? 2.311 -14.469 -27.5 1 90.06 207 LEU A O 1
ATOM 1697 N N . VAL A 1 208 ? 4.234 -15.023 -26.641 1 86.5 208 VAL A N 1
ATOM 1698 C CA . VAL A 1 208 ? 4.594 -15.797 -27.828 1 86.5 208 VAL A CA 1
ATOM 1699 C C . VAL A 1 208 ? 4.016 -17.203 -27.734 1 86.5 208 VAL A C 1
ATOM 1701 O O . VAL A 1 208 ? 4.051 -17.828 -26.656 1 86.5 208 VAL A O 1
ATOM 1704 N N . ASP A 1 209 ? 3.314 -17.703 -28.719 1 79.75 209 ASP A N 1
ATOM 1705 C CA . ASP A 1 209 ? 2.771 -19.062 -28.781 1 79.75 209 ASP A CA 1
ATOM 1706 C C . ASP A 1 209 ? 3.764 -20.016 -29.453 1 79.75 209 ASP A C 1
ATOM 1708 O O . ASP A 1 209 ? 3.523 -21.219 -29.516 1 79.75 209 ASP A O 1
ATOM 1712 N N . GLY A 1 210 ? 4.82 -19.578 -29.984 1 74.12 210 GLY A N 1
ATOM 1713 C CA . GLY A 1 210 ? 5.895 -20.328 -30.609 1 74.12 210 GLY A CA 1
ATOM 1714 C C . GLY A 1 210 ? 7.188 -19.531 -30.719 1 74.12 210 GLY A C 1
ATOM 1715 O O . GLY A 1 210 ? 7.176 -18.312 -30.672 1 74.12 210 GLY A O 1
ATOM 1716 N N . PHE A 1 211 ? 8.195 -20.266 -30.797 1 67.31 211 PHE A N 1
ATOM 1717 C CA . PHE A 1 211 ? 9.5 -19.625 -30.734 1 67.31 211 PHE A CA 1
ATOM 1718 C C . PHE A 1 211 ? 9.844 -19 -32.094 1 67.31 211 PHE A C 1
ATOM 1720 O O . PHE A 1 211 ? 10.703 -18.109 -32.156 1 67.31 211 PHE A O 1
ATOM 1727 N N . TYR A 1 212 ? 9 -19.375 -33 1 62.5 212 TYR A N 1
ATOM 1728 C CA . TYR A 1 212 ? 9.273 -18.859 -34.344 1 62.5 212 TYR A CA 1
ATOM 1729 C C . TYR A 1 212 ? 8.914 -17.375 -34.438 1 62.5 212 TYR A C 1
ATOM 1731 O O . TYR A 1 212 ? 9.414 -16.672 -35.312 1 62.5 212 TYR A O 1
ATOM 1739 N N . VAL A 1 213 ? 8.094 -16.984 -33.625 1 61.38 213 VAL A N 1
ATOM 1740 C CA . VAL A 1 213 ? 7.594 -15.609 -33.688 1 61.38 213 VAL A CA 1
ATOM 1741 C C . VAL A 1 213 ? 8.648 -14.656 -33.125 1 61.38 213 VAL A C 1
ATOM 1743 O O . VAL A 1 213 ? 8.633 -13.461 -33.438 1 61.38 213 VAL A O 1
ATOM 1746 N N . VAL A 1 214 ? 9.523 -15.242 -32.438 1 60.53 214 VAL A N 1
ATOM 1747 C CA . VAL A 1 214 ? 10.508 -14.391 -31.766 1 60.53 214 VAL A CA 1
ATOM 1748 C C . VAL A 1 214 ? 11.648 -14.086 -32.75 1 60.53 214 VAL A C 1
ATOM 1750 O O . VAL A 1 214 ? 12.305 -15.008 -33.25 1 60.53 214 VAL A O 1
ATOM 1753 N N . LYS A 1 215 ? 11.617 -12.977 -33.219 1 60.91 215 LYS A N 1
ATOM 1754 C CA . LYS A 1 215 ? 12.633 -12.539 -34.156 1 60.91 215 LYS A CA 1
ATOM 1755 C C . LYS A 1 215 ? 13.977 -12.32 -33.469 1 60.91 215 LYS A C 1
ATOM 1757 O O . LYS A 1 215 ? 14.539 -11.234 -33.531 1 60.91 215 LYS A O 1
ATOM 1762 N N . ILE A 1 216 ? 14.281 -13.07 -32.562 1 62.66 216 ILE A N 1
ATOM 1763 C CA . ILE A 1 216 ? 15.594 -12.945 -31.953 1 62.66 216 ILE A CA 1
ATOM 1764 C C . ILE A 1 216 ? 16.547 -13.984 -32.562 1 62.66 216 ILE A C 1
ATOM 1766 O O . ILE A 1 216 ? 16.109 -15.062 -32.969 1 62.66 216 ILE A O 1
ATOM 1770 N N . GLU A 1 217 ? 17.641 -13.43 -32.875 1 63.41 217 GLU A N 1
ATOM 1771 C CA . GLU A 1 217 ? 18.641 -14.359 -33.406 1 63.41 217 GLU A CA 1
ATOM 1772 C C . GLU A 1 217 ? 18.922 -15.477 -32.406 1 63.41 217 GLU A C 1
ATOM 1774 O O . GLU A 1 217 ? 19.734 -15.297 -31.484 1 63.41 217 GLU A O 1
ATOM 1779 N N . LYS A 1 218 ? 18.234 -16.469 -32.531 1 65.56 218 LYS A N 1
ATOM 1780 C CA . LYS A 1 218 ? 18.312 -17.609 -31.609 1 65.56 218 LYS A CA 1
ATOM 1781 C C . LYS A 1 218 ? 19.766 -18.062 -31.422 1 65.56 218 LYS A C 1
ATOM 1783 O O . LYS A 1 218 ? 20.172 -18.422 -30.312 1 65.56 218 LYS A O 1
ATOM 1788 N N . GLU A 1 219 ? 20.422 -17.922 -32.469 1 65.56 219 GLU A N 1
ATOM 1789 C CA . GLU A 1 219 ? 21.781 -18.453 -32.438 1 65.56 219 GLU A CA 1
ATOM 1790 C C . GLU A 1 219 ? 22.672 -17.625 -31.484 1 65.56 219 GLU A C 1
ATOM 1792 O O . GLU A 1 219 ? 23.578 -18.172 -30.844 1 65.56 219 GLU A O 1
ATOM 1797 N N . VAL A 1 220 ? 22.312 -16.438 -31.406 1 73.75 220 VAL A N 1
ATOM 1798 C CA . VAL A 1 220 ? 23.156 -15.562 -30.594 1 73.75 220 VAL A CA 1
ATOM 1799 C C . VAL A 1 220 ? 22.828 -15.734 -29.125 1 73.75 220 VAL A C 1
ATOM 1801 O O . VAL A 1 220 ? 23.719 -15.758 -28.266 1 73.75 220 VAL A O 1
ATOM 1804 N N . TYR A 1 221 ? 21.609 -16 -28.859 1 80.88 221 TYR A N 1
ATOM 1805 C CA . TYR A 1 221 ? 21.188 -15.914 -27.469 1 80.88 221 TYR A CA 1
ATOM 1806 C C . TYR A 1 221 ? 21 -17.297 -26.859 1 80.88 221 TYR A C 1
ATOM 1808 O O . TYR A 1 221 ? 20.938 -17.453 -25.641 1 80.88 221 TYR A O 1
ATOM 1816 N N . SER A 1 222 ? 21.078 -18.25 -27.688 1 78.44 222 SER A N 1
ATOM 1817 C CA . SER A 1 222 ? 20.734 -19.594 -27.25 1 78.44 222 SER A CA 1
ATOM 1818 C C . SER A 1 222 ? 21.688 -20.094 -26.172 1 78.44 222 SER A C 1
ATOM 1820 O O . SER A 1 222 ? 21.359 -21 -25.406 1 78.44 222 SER A O 1
ATOM 1822 N N . LYS A 1 223 ? 22.797 -19.453 -26.047 1 80.12 223 LYS A N 1
ATOM 1823 C CA . LYS A 1 223 ? 23.781 -19.922 -25.078 1 80.12 223 LYS A CA 1
ATOM 1824 C C . LYS A 1 223 ? 23.672 -19.141 -23.766 1 80.12 223 LYS A C 1
ATOM 1826 O O . LYS A 1 223 ? 24.359 -19.469 -22.797 1 80.12 223 LYS A O 1
ATOM 1831 N N . THR A 1 224 ? 22.812 -18.234 -23.734 1 88.19 224 THR A N 1
ATOM 1832 C CA . THR A 1 224 ? 22.703 -17.422 -22.531 1 88.19 224 THR A CA 1
ATOM 1833 C C . THR A 1 224 ? 21.688 -18.047 -21.562 1 88.19 224 THR A C 1
ATOM 1835 O O . THR A 1 224 ? 20.734 -18.703 -21.984 1 88.19 224 THR A O 1
ATOM 1838 N N . TRP A 1 225 ? 21.922 -17.891 -20.312 1 92.31 225 TRP A N 1
ATOM 1839 C CA . TRP A 1 225 ? 21.016 -18.438 -19.312 1 92.31 225 TRP A CA 1
ATOM 1840 C C . TRP A 1 225 ? 19.656 -17.75 -19.375 1 92.31 225 TRP A C 1
ATOM 1842 O O . TRP A 1 225 ? 18.625 -18.359 -19.078 1 92.31 225 TRP A O 1
ATOM 1852 N N . LEU A 1 226 ? 19.578 -16.516 -19.859 1 93.88 226 LEU A N 1
ATOM 1853 C CA . LEU A 1 226 ? 18.344 -15.758 -19.953 1 93.88 226 LEU A CA 1
ATOM 1854 C C . LEU A 1 226 ? 17.438 -16.328 -21.047 1 93.88 226 LEU A C 1
ATOM 1856 O O . LEU A 1 226 ? 16.219 -16.406 -20.875 1 93.88 226 LEU A O 1
ATOM 1860 N N . TYR A 1 227 ? 18.062 -16.641 -22.125 1 91.5 227 TYR A N 1
ATOM 1861 C CA . TYR A 1 227 ? 17.281 -17.266 -23.188 1 91.5 227 TYR A CA 1
ATOM 1862 C C . TYR A 1 227 ? 16.688 -18.594 -22.734 1 91.5 227 TYR A C 1
ATOM 1864 O O . TYR A 1 227 ? 15.531 -18.891 -23.031 1 91.5 227 TYR A O 1
ATOM 1872 N N . ASN A 1 228 ? 17.516 -19.359 -22.031 1 91.81 228 ASN A N 1
ATOM 1873 C CA . ASN A 1 228 ? 17.016 -20.641 -21.516 1 91.81 228 ASN A CA 1
ATOM 1874 C C . ASN A 1 228 ? 15.859 -20.438 -20.547 1 91.81 228 ASN A C 1
ATOM 1876 O O . ASN A 1 228 ? 14.914 -21.234 -20.531 1 91.81 228 ASN A O 1
ATOM 1880 N N . LEU A 1 229 ? 15.961 -19.438 -19.719 1 95.5 229 LEU A N 1
ATOM 1881 C CA . LEU A 1 229 ? 14.867 -19.141 -18.797 1 95.5 229 LEU A CA 1
ATOM 1882 C C . LEU A 1 229 ? 13.617 -18.703 -19.562 1 95.5 229 LEU A C 1
ATOM 1884 O O . LEU A 1 229 ? 12.5 -19.078 -19.203 1 95.5 229 LEU A O 1
ATOM 1888 N N . PHE A 1 230 ? 13.875 -17.906 -20.656 1 94.81 230 PHE A N 1
ATOM 1889 C CA . PHE A 1 230 ? 12.789 -17.5 -21.531 1 94.81 230 PHE A CA 1
ATOM 1890 C C . PHE A 1 230 ? 12.078 -18.703 -22.125 1 94.81 230 PHE A C 1
ATOM 1892 O O . PHE A 1 230 ? 10.844 -18.75 -22.141 1 94.81 230 PHE A O 1
ATOM 1899 N N . VAL A 1 231 ? 12.781 -19.656 -22.531 1 91.81 231 VAL A N 1
ATOM 1900 C CA . VAL A 1 231 ? 12.25 -20.875 -23.109 1 91.81 231 VAL A CA 1
ATOM 1901 C C . VAL A 1 231 ? 11.453 -21.641 -22.062 1 91.81 231 VAL A C 1
ATOM 1903 O O . VAL A 1 231 ? 10.336 -22.109 -22.328 1 91.81 231 VAL A O 1
ATOM 1906 N N . ALA A 1 232 ? 12.023 -21.781 -20.875 1 94.75 232 ALA A N 1
ATOM 1907 C CA . ALA A 1 232 ? 11.367 -22.516 -19.797 1 94.75 232 ALA A CA 1
ATOM 1908 C C . ALA A 1 232 ? 10.023 -21.875 -19.453 1 94.75 232 ALA A C 1
ATOM 1910 O O . ALA A 1 232 ? 9.008 -22.562 -19.359 1 94.75 232 ALA A O 1
ATOM 1911 N N . GLU A 1 233 ? 10.008 -20.547 -19.312 1 95.31 233 GLU A N 1
ATOM 1912 C CA . GLU A 1 233 ? 8.789 -19.812 -18.984 1 95.31 233 GLU A CA 1
ATOM 1913 C C . GLU A 1 233 ? 7.738 -19.969 -20.078 1 95.31 233 GLU A C 1
ATOM 1915 O O . GLU A 1 233 ? 6.547 -20.109 -19.781 1 95.31 233 GLU A O 1
ATOM 1920 N N . THR A 1 234 ? 8.172 -19.922 -21.312 1 92.69 234 THR A N 1
ATOM 1921 C CA . THR A 1 234 ? 7.262 -20.031 -22.438 1 92.69 234 THR A CA 1
ATOM 1922 C C . THR A 1 234 ? 6.641 -21.438 -22.5 1 92.69 234 THR A C 1
ATOM 1924 O O . THR A 1 234 ? 5.434 -21.562 -22.703 1 92.69 234 THR A O 1
ATOM 1927 N N . MET A 1 235 ? 7.465 -22.484 -22.281 1 91.88 235 MET A N 1
ATOM 1928 C CA . MET A 1 235 ? 6.969 -23.844 -22.297 1 91.88 235 MET A CA 1
ATOM 1929 C C . MET A 1 235 ? 5.934 -24.062 -21.188 1 91.88 235 MET A C 1
ATOM 1931 O O . MET A 1 235 ? 4.918 -24.719 -21.406 1 91.88 235 MET A O 1
ATOM 1935 N N . SER A 1 236 ? 6.219 -23.516 -20.031 1 92.88 236 SER A N 1
ATOM 1936 C CA . SER A 1 236 ? 5.281 -23.625 -18.922 1 92.88 236 SER A CA 1
ATOM 1937 C C . SER A 1 236 ? 3.953 -22.953 -19.25 1 92.88 236 SER A C 1
ATOM 1939 O O . SER A 1 236 ? 2.885 -23.5 -18.984 1 92.88 236 SER A O 1
ATOM 1941 N N . ARG A 1 237 ? 3.975 -21.797 -19.875 1 88.44 237 ARG A N 1
ATOM 1942 C CA . ARG A 1 237 ? 2.781 -21.031 -20.234 1 88.44 237 ARG A CA 1
ATOM 1943 C C . ARG A 1 237 ? 1.953 -21.781 -21.281 1 88.44 237 ARG A C 1
ATOM 1945 O O . ARG A 1 237 ? 0.722 -21.75 -21.234 1 88.44 237 ARG A O 1
ATOM 1952 N N . LEU A 1 238 ? 2.619 -22.484 -22.125 1 85.38 238 LEU A N 1
ATOM 1953 C CA . LEU A 1 238 ? 1.957 -23.234 -23.188 1 85.38 238 LEU A CA 1
ATOM 1954 C C . LEU A 1 238 ? 1.538 -24.609 -22.703 1 85.38 238 LEU A C 1
ATOM 1956 O O . LEU A 1 238 ? 1.159 -25.469 -23.516 1 85.38 238 LEU A O 1
ATOM 1960 N N . LEU A 1 239 ? 1.763 -24.938 -21.438 1 84.06 239 LEU A N 1
ATOM 1961 C CA . LEU A 1 239 ? 1.314 -26.141 -20.75 1 84.06 239 LEU A CA 1
ATOM 1962 C C . LEU A 1 239 ? 2.164 -27.344 -21.172 1 84.06 239 LEU A C 1
ATOM 1964 O O . LEU A 1 239 ? 1.705 -28.484 -21.109 1 84.06 239 LEU A O 1
ATOM 1968 N N . LEU A 1 240 ? 3.283 -27.031 -21.75 1 88.38 240 LEU A N 1
ATOM 1969 C CA . LEU A 1 240 ? 4.254 -28.094 -22.047 1 88.38 240 LEU A CA 1
ATOM 1970 C C . LEU A 1 240 ? 5.145 -28.359 -20.844 1 88.38 240 LEU A C 1
ATOM 1972 O O . LEU A 1 240 ? 6.348 -28.078 -20.875 1 88.38 240 LEU A O 1
ATOM 1976 N N . PHE A 1 241 ? 4.637 -29 -19.891 1 90.88 241 PHE A N 1
ATOM 1977 C CA . PHE A 1 241 ? 5.203 -29.031 -18.547 1 90.88 241 PHE A CA 1
ATOM 1978 C C . PHE A 1 241 ? 6.43 -29.938 -18.5 1 90.88 241 PHE A C 1
ATOM 1980 O O . PHE A 1 241 ? 7.387 -29.656 -17.781 1 90.88 241 PHE A O 1
ATOM 1987 N N . VAL A 1 242 ? 6.418 -31.031 -19.219 1 90.81 242 VAL A N 1
ATOM 1988 C CA . VAL A 1 242 ? 7.57 -31.922 -19.234 1 90.81 242 VAL A CA 1
ATOM 1989 C C . VAL A 1 242 ? 8.789 -31.172 -19.766 1 90.81 242 VAL A C 1
ATOM 1991 O O . VAL A 1 242 ? 9.867 -31.203 -19.156 1 90.81 242 VAL A O 1
ATOM 1994 N N . CYS A 1 243 ? 8.562 -30.484 -20.875 1 92.69 243 CYS A N 1
ATOM 1995 C CA . CYS A 1 243 ? 9.633 -29.688 -21.469 1 92.69 243 CYS A CA 1
ATOM 1996 C C . CYS A 1 243 ? 10.047 -28.547 -20.562 1 92.69 243 CYS A C 1
ATOM 1998 O O . CYS A 1 243 ? 11.227 -28.234 -20.453 1 92.69 243 CYS A O 1
ATOM 2000 N N . ALA A 1 244 ? 9.117 -27.969 -19.953 1 95.12 244 ALA A N 1
ATOM 2001 C CA . ALA A 1 244 ? 9.391 -26.859 -19.031 1 95.12 244 ALA A CA 1
ATOM 2002 C C . ALA A 1 244 ? 10.281 -27.312 -17.875 1 95.12 244 ALA A C 1
ATOM 2004 O O . ALA A 1 244 ? 11.25 -26.625 -17.531 1 95.12 244 ALA A O 1
ATOM 2005 N N . ILE A 1 245 ? 9.961 -28.453 -17.312 1 96.5 245 ILE A N 1
ATOM 2006 C CA . ILE A 1 245 ? 10.734 -28.984 -16.188 1 96.5 245 ILE A CA 1
ATOM 2007 C C . ILE A 1 245 ? 12.18 -29.203 -16.641 1 96.5 245 ILE A C 1
ATOM 2009 O O . ILE A 1 245 ? 13.117 -28.844 -15.914 1 96.5 245 ILE A O 1
ATOM 2013 N N . GLU A 1 246 ? 12.305 -29.734 -17.812 1 95.81 246 GLU A N 1
ATOM 2014 C CA . GLU A 1 246 ? 13.648 -29.953 -18.344 1 95.81 246 GLU A CA 1
ATOM 2015 C C . GLU A 1 246 ? 14.391 -28.641 -18.531 1 95.81 246 GLU A C 1
ATOM 2017 O O . GLU A 1 246 ? 15.57 -28.531 -18.188 1 95.81 246 GLU A O 1
ATOM 2022 N N . ALA A 1 247 ? 13.734 -27.719 -19.078 1 94.5 247 ALA A N 1
ATOM 2023 C CA . ALA A 1 247 ? 14.336 -26.406 -19.328 1 94.5 247 ALA A CA 1
ATOM 2024 C C . ALA A 1 247 ? 14.711 -25.719 -18.016 1 94.5 247 ALA A C 1
ATOM 2026 O O . ALA A 1 247 ? 15.797 -25.125 -17.906 1 94.5 247 ALA A O 1
ATOM 2027 N N . TYR A 1 248 ? 13.859 -25.719 -17.016 1 96.88 248 TYR A N 1
ATOM 2028 C CA . TYR A 1 248 ? 14.164 -25.125 -15.719 1 96.88 248 TYR A CA 1
ATOM 2029 C C . TYR A 1 248 ? 15.344 -25.844 -15.062 1 96.88 248 TYR A C 1
ATOM 2031 O O . TYR A 1 248 ? 16.156 -25.203 -14.391 1 96.88 248 TYR A O 1
ATOM 2039 N N . THR A 1 249 ? 15.359 -27.109 -15.211 1 95.31 249 THR A N 1
ATOM 2040 C CA . THR A 1 249 ? 16.469 -27.875 -14.672 1 95.31 249 THR A CA 1
ATOM 2041 C C . THR A 1 249 ? 17.781 -27.453 -15.32 1 95.31 249 THR A C 1
ATOM 2043 O O . THR A 1 249 ? 18.812 -27.344 -14.641 1 95.31 249 THR A O 1
ATOM 2046 N N . ASP A 1 250 ? 17.703 -27.203 -16.562 1 92.88 250 ASP A N 1
ATOM 2047 C CA . ASP A 1 250 ? 18.891 -26.688 -17.266 1 92.88 250 ASP A CA 1
ATOM 2048 C C . ASP A 1 250 ? 19.297 -25.312 -16.734 1 92.88 250 ASP A C 1
ATOM 2050 O O . ASP A 1 250 ? 20.484 -25.031 -16.562 1 92.88 250 ASP A O 1
ATOM 2054 N N . VAL A 1 251 ? 18.359 -24.484 -16.5 1 94.88 251 VAL A N 1
ATOM 2055 C CA . VAL A 1 251 ? 18.625 -23.141 -15.984 1 94.88 251 VAL A CA 1
ATOM 2056 C C . VAL A 1 251 ? 19.219 -23.25 -14.586 1 94.88 251 VAL A C 1
ATOM 2058 O O . VAL A 1 251 ? 20.062 -22.422 -14.203 1 94.88 251 VAL A O 1
ATOM 2061 N N . SER A 1 252 ? 18.828 -24.234 -13.836 1 93.94 252 SER A N 1
ATOM 2062 C CA . SER A 1 252 ? 19.297 -24.406 -12.469 1 93.94 252 SER A CA 1
ATOM 2063 C C . SER A 1 252 ? 20.812 -24.656 -12.438 1 93.94 252 SER A C 1
ATOM 2065 O O . SER A 1 252 ? 21.453 -24.438 -11.414 1 93.94 252 SER A O 1
ATOM 2067 N N . LYS A 1 253 ? 21.328 -25.109 -13.562 1 90.81 253 LYS A N 1
ATOM 2068 C CA . LYS A 1 253 ? 22.781 -25.281 -13.656 1 90.81 253 LYS A CA 1
ATOM 2069 C C . LYS A 1 253 ? 23.5 -23.953 -13.602 1 90.81 253 LYS A C 1
ATOM 2071 O O . LYS A 1 253 ? 24.641 -23.875 -13.148 1 90.81 253 LYS A O 1
ATOM 2076 N N . TYR A 1 254 ? 22.766 -22.953 -14.047 1 90.62 254 TYR A N 1
ATOM 2077 C CA . TYR A 1 254 ? 23.328 -21.609 -14.023 1 90.62 254 TYR A CA 1
ATOM 2078 C C . TYR A 1 254 ? 22.984 -20.891 -12.719 1 90.62 254 TYR A C 1
ATOM 2080 O O . TYR A 1 254 ? 23.859 -20.297 -12.086 1 90.62 254 TYR A O 1
ATOM 2088 N N . LEU A 1 255 ? 21.781 -20.953 -12.227 1 93.44 255 LEU A N 1
ATOM 2089 C CA . LEU A 1 255 ? 21.266 -20.125 -11.133 1 93.44 255 LEU A CA 1
ATOM 2090 C C . LEU A 1 255 ? 21.25 -20.922 -9.828 1 93.44 255 LEU A C 1
ATOM 2092 O O . LEU A 1 255 ? 20.984 -20.375 -8.766 1 93.44 255 LEU A O 1
ATOM 2096 N N . GLY A 1 256 ? 21.594 -22.172 -9.938 1 89.94 256 GLY A N 1
ATOM 2097 C CA . GLY A 1 256 ? 21.422 -23 -8.758 1 89.94 256 GLY A CA 1
ATOM 2098 C C . GLY A 1 256 ? 19.969 -23.359 -8.484 1 89.94 256 GLY A C 1
ATOM 2099 O O . GLY A 1 256 ? 19.078 -22.969 -9.242 1 89.94 256 GLY A O 1
ATOM 2100 N N . ALA A 1 257 ? 19.703 -24.062 -7.406 1 89.31 257 ALA A N 1
ATOM 2101 C CA . ALA A 1 257 ? 18.359 -24.438 -7.004 1 89.31 257 ALA A CA 1
ATOM 2102 C C . ALA A 1 257 ? 17.688 -23.312 -6.215 1 89.31 257 ALA A C 1
ATOM 2104 O O . ALA A 1 257 ? 17.312 -23.5 -5.055 1 89.31 257 ALA A O 1
ATOM 2105 N N . SER A 1 258 ? 17.531 -22.234 -6.93 1 94.06 258 SER A N 1
ATOM 2106 C CA . SER A 1 258 ? 16.844 -21.109 -6.289 1 94.06 258 SER A CA 1
ATOM 2107 C C . SER A 1 258 ? 15.383 -21.438 -6.016 1 94.06 258 SER A C 1
ATOM 2109 O O . SER A 1 258 ? 14.781 -22.25 -6.707 1 94.06 258 SER A O 1
ATOM 2111 N N . PRO A 1 259 ? 14.766 -20.812 -5.008 1 95.62 259 PRO A N 1
ATOM 2112 C CA . PRO A 1 259 ? 13.352 -21.047 -4.723 1 95.62 259 PRO A CA 1
ATOM 2113 C C . PRO A 1 259 ? 12.453 -20.766 -5.926 1 95.62 259 PRO A C 1
ATOM 2115 O O . PRO A 1 259 ? 11.461 -21.469 -6.145 1 95.62 259 PRO A O 1
ATOM 2118 N N . TYR A 1 260 ? 12.805 -19.828 -6.691 1 96.19 260 TYR A N 1
ATOM 2119 C CA . TYR A 1 260 ? 12.039 -19.516 -7.891 1 96.19 260 TYR A CA 1
ATOM 2120 C C . TYR A 1 260 ? 12.008 -20.703 -8.852 1 96.19 260 TYR A C 1
ATOM 2122 O O . TYR A 1 260 ? 10.938 -21.109 -9.305 1 96.19 260 TYR A O 1
ATOM 2130 N N . ILE A 1 261 ? 13.125 -21.203 -9.141 1 96.25 261 ILE A N 1
ATOM 2131 C CA . ILE A 1 261 ? 13.242 -22.312 -10.086 1 96.25 261 ILE A CA 1
ATOM 2132 C C . ILE A 1 261 ? 12.523 -23.531 -9.523 1 96.25 261 ILE A C 1
ATOM 2134 O O . ILE A 1 261 ? 11.781 -24.203 -10.25 1 96.25 261 ILE A O 1
ATOM 2138 N N . LEU A 1 262 ? 12.766 -23.797 -8.289 1 96.69 262 LEU A N 1
ATOM 2139 C CA . LEU A 1 262 ? 12.125 -24.953 -7.652 1 96.69 262 LEU A CA 1
ATOM 2140 C C . LEU A 1 262 ? 10.609 -24.797 -7.668 1 96.69 262 LEU A C 1
ATOM 2142 O O . LEU A 1 262 ? 9.891 -25.797 -7.844 1 96.69 262 LEU A O 1
ATOM 2146 N N . CYS A 1 263 ? 10.133 -23.625 -7.461 1 97 263 CYS A N 1
ATOM 2147 C CA . CYS A 1 263 ? 8.695 -23.375 -7.488 1 97 263 CYS A CA 1
ATOM 2148 C C . CYS A 1 263 ? 8.125 -23.656 -8.875 1 97 263 CYS A C 1
ATOM 2150 O O . CYS A 1 263 ? 7.047 -24.234 -9 1 97 263 CYS A O 1
ATOM 2152 N N . GLN A 1 264 ? 8.875 -23.219 -9.859 1 97.31 264 GLN A N 1
ATOM 2153 C CA . GLN A 1 264 ? 8.422 -23.438 -11.227 1 97.31 264 GLN A CA 1
ATOM 2154 C C . GLN A 1 264 ? 8.344 -24.938 -11.539 1 97.31 264 GLN A C 1
ATOM 2156 O O . GLN A 1 264 ? 7.371 -25.391 -12.141 1 97.31 264 GLN A O 1
ATOM 2161 N N . ILE A 1 265 ? 9.312 -25.625 -11.125 1 96.81 265 ILE A N 1
ATOM 2162 C CA . ILE A 1 265 ? 9.359 -27.062 -11.344 1 96.81 265 ILE A CA 1
ATOM 2163 C C . ILE A 1 265 ? 8.227 -27.734 -10.578 1 96.81 265 ILE A C 1
ATOM 2165 O O . ILE A 1 265 ? 7.492 -28.562 -11.133 1 96.81 265 ILE A O 1
ATOM 2169 N N . ALA A 1 266 ? 8.07 -27.375 -9.336 1 97.31 266 ALA A N 1
ATOM 2170 C CA . ALA A 1 266 ? 7.031 -27.953 -8.492 1 97.31 266 ALA A CA 1
ATOM 2171 C C . ALA A 1 266 ? 5.645 -27.688 -9.07 1 97.31 266 ALA A C 1
ATOM 2173 O O . ALA A 1 266 ? 4.777 -28.578 -9.047 1 97.31 266 ALA A O 1
ATOM 2174 N N . THR A 1 267 ? 5.434 -26.516 -9.539 1 96.56 267 THR A N 1
ATOM 2175 C CA . THR A 1 267 ? 4.156 -26.156 -10.148 1 96.56 267 THR A CA 1
ATOM 2176 C C . THR A 1 267 ? 3.889 -27 -11.391 1 96.56 267 THR A C 1
ATOM 2178 O O . THR A 1 267 ? 2.775 -27.484 -11.586 1 96.56 267 THR A O 1
ATOM 2181 N N . ALA A 1 268 ? 4.887 -27.156 -12.188 1 95.56 268 ALA A N 1
ATOM 2182 C CA . ALA A 1 268 ? 4.762 -27.984 -13.375 1 95.56 268 ALA A CA 1
ATOM 2183 C C . ALA A 1 268 ? 4.465 -29.438 -13 1 95.56 268 ALA A C 1
ATOM 2185 O O . ALA A 1 268 ? 3.648 -30.109 -13.641 1 95.56 268 ALA A O 1
ATOM 2186 N N . GLN A 1 269 ? 5.109 -29.891 -11.984 1 94.94 269 GLN A N 1
ATOM 2187 C CA . GLN A 1 269 ? 4.863 -31.234 -11.484 1 94.94 269 GLN A CA 1
ATOM 2188 C C . GLN A 1 269 ? 3.422 -31.391 -11 1 94.94 269 GLN A C 1
ATOM 2190 O O . GLN A 1 269 ? 2.775 -32.406 -11.273 1 94.94 269 GLN A O 1
ATOM 2195 N N . SER A 1 270 ? 2.996 -30.406 -10.297 1 92.81 270 SER A N 1
ATOM 2196 C CA . SER A 1 270 ? 1.62 -30.422 -9.812 1 92.81 270 SER A CA 1
ATOM 2197 C C . SER A 1 270 ? 0.628 -30.484 -10.969 1 92.81 270 SER A C 1
ATOM 2199 O O . SER A 1 270 ? -0.36 -31.219 -10.914 1 92.81 270 SER A O 1
ATOM 2201 N N . GLU A 1 271 ? 0.925 -29.781 -12.008 1 88.06 271 GLU A N 1
ATOM 2202 C CA . GLU A 1 271 ? 0.054 -29.734 -13.18 1 88.06 271 GLU A CA 1
ATOM 2203 C C . GLU A 1 271 ? 0.059 -31.078 -13.914 1 88.06 271 GLU A C 1
ATOM 2205 O O . GLU A 1 271 ? -0.93 -31.438 -14.555 1 88.06 271 GLU A O 1
ATOM 2210 N N . LEU A 1 272 ? 1.152 -31.797 -13.781 1 85.94 272 LEU A N 1
ATOM 2211 C CA . LEU A 1 272 ? 1.277 -33.125 -14.367 1 85.94 272 LEU A CA 1
ATOM 2212 C C . LEU A 1 272 ? 0.729 -34.188 -13.422 1 85.94 272 LEU A C 1
ATOM 2214 O O . LEU A 1 272 ? 0.899 -35.406 -13.664 1 85.94 272 LEU A O 1
ATOM 2218 N N . GLN A 1 273 ? 0.193 -33.781 -12.273 1 84.12 273 GLN A N 1
ATOM 2219 C CA . GLN A 1 273 ? -0.417 -34.656 -11.258 1 84.12 273 GLN A CA 1
ATOM 2220 C C . GLN A 1 273 ? 0.638 -35.469 -10.531 1 84.12 273 GLN A C 1
ATOM 2222 O O . GLN A 1 273 ? 0.331 -36.531 -9.969 1 84.12 273 GLN A O 1
ATOM 2227 N N . GLU A 1 274 ? 1.85 -35 -10.672 1 90.12 274 GLU A N 1
ATOM 2228 C CA . GLU A 1 274 ? 2.922 -35.594 -9.867 1 90.12 274 GLU A CA 1
ATOM 2229 C C . GLU A 1 274 ? 3.047 -34.875 -8.523 1 90.12 274 GLU A C 1
ATOM 2231 O O . GLU A 1 274 ? 4.066 -34.25 -8.242 1 90.12 274 GLU A O 1
ATOM 2236 N N . HIS A 1 275 ? 2.127 -35.062 -7.664 1 92.62 275 HIS A N 1
ATOM 2237 C CA . HIS A 1 275 ? 1.961 -34.25 -6.453 1 92.62 275 HIS A CA 1
ATOM 2238 C C . HIS A 1 275 ? 3.021 -34.594 -5.414 1 92.62 275 HIS A C 1
ATOM 2240 O O . HIS A 1 275 ? 3.439 -33.75 -4.637 1 92.62 275 HIS A O 1
ATOM 2246 N N . ASP A 1 276 ? 3.492 -35.844 -5.387 1 93.5 276 ASP A N 1
ATOM 2247 C CA . ASP A 1 276 ? 4.523 -36.188 -4.422 1 93.5 276 ASP A CA 1
ATOM 2248 C C . ASP A 1 276 ? 5.824 -35.438 -4.699 1 93.5 276 ASP A C 1
ATOM 2250 O O . ASP A 1 276 ? 6.453 -34.906 -3.775 1 93.5 276 ASP A O 1
ATOM 2254 N N . GLY A 1 277 ? 6.102 -35.531 -6.004 1 94.81 277 GLY A N 1
ATOM 2255 C CA . GLY A 1 277 ? 7.27 -34.75 -6.391 1 94.81 277 GLY A CA 1
ATOM 2256 C C . GLY A 1 277 ? 7.121 -33.25 -6.113 1 94.81 277 GLY A C 1
ATOM 2257 O O . GLY A 1 277 ? 8.062 -32.625 -5.656 1 94.81 277 GLY A O 1
ATOM 2258 N N . ALA A 1 278 ? 6.004 -32.75 -6.387 1 97 278 ALA A N 1
ATOM 2259 C CA . ALA A 1 278 ? 5.715 -31.344 -6.137 1 97 278 ALA A CA 1
ATOM 2260 C C . ALA A 1 278 ? 5.848 -31.016 -4.652 1 97 278 ALA A C 1
ATOM 2262 O O . ALA A 1 278 ? 6.496 -30.031 -4.281 1 97 278 ALA A O 1
ATOM 2263 N N . ILE A 1 279 ? 5.254 -31.844 -3.777 1 97.38 279 ILE A N 1
ATOM 2264 C CA . ILE A 1 279 ? 5.277 -31.625 -2.334 1 97.38 279 ILE A CA 1
ATOM 2265 C C . ILE A 1 279 ? 6.719 -31.625 -1.834 1 97.38 279 ILE A C 1
ATOM 2267 O O . ILE A 1 279 ? 7.105 -30.766 -1.039 1 97.38 279 ILE A O 1
ATOM 2271 N N . SER A 1 280 ? 7.473 -32.531 -2.354 1 96.38 280 SER A N 1
ATOM 2272 C CA . SER A 1 280 ? 8.875 -32.594 -1.957 1 96.38 280 SER A CA 1
ATOM 2273 C C . SER A 1 280 ? 9.617 -31.312 -2.32 1 96.38 280 SER A C 1
ATOM 2275 O O . SER A 1 280 ? 10.398 -30.797 -1.521 1 96.38 280 SER A O 1
ATOM 2277 N N . SER A 1 281 ? 9.422 -30.844 -3.5 1 95.81 281 SER A N 1
ATOM 2278 C CA . SER A 1 281 ? 10.055 -29.609 -3.951 1 95.81 281 SER A CA 1
ATOM 2279 C C . SER A 1 281 ? 9.609 -28.422 -3.105 1 95.81 281 SER A C 1
ATOM 2281 O O . SER A 1 281 ? 10.438 -27.609 -2.699 1 95.81 281 SER A O 1
ATOM 2283 N N . PHE A 1 282 ? 8.359 -28.297 -2.793 1 97.56 282 PHE A N 1
ATOM 2284 C CA . PHE A 1 282 ? 7.844 -27.188 -1.995 1 97.56 282 PHE A CA 1
ATOM 2285 C C . PHE A 1 282 ? 8.391 -27.25 -0.572 1 97.56 282 PHE A C 1
ATOM 2287 O O . PHE A 1 282 ? 8.648 -26.219 0.041 1 97.56 282 PHE A O 1
ATOM 2294 N N . GLN A 1 283 ? 8.547 -28.438 -0.079 1 97 283 GLN A N 1
ATOM 2295 C CA . GLN A 1 283 ? 9.109 -28.594 1.259 1 97 283 GLN A CA 1
ATOM 2296 C C . GLN A 1 283 ? 10.547 -28.094 1.316 1 97 283 GLN A C 1
ATOM 2298 O O . GLN A 1 283 ? 10.961 -27.484 2.311 1 97 283 GLN A O 1
ATOM 2303 N N . LYS A 1 284 ? 11.25 -28.359 0.255 1 95.69 284 LYS A N 1
ATOM 2304 C CA . LYS A 1 284 ? 12.602 -27.828 0.165 1 95.69 284 LYS A CA 1
ATOM 2305 C C . LYS A 1 284 ? 12.594 -26.297 0.181 1 95.69 284 LYS A C 1
ATOM 2307 O O . LYS A 1 284 ? 13.445 -25.672 0.824 1 95.69 284 LYS A O 1
ATOM 2312 N N . ILE A 1 285 ? 11.695 -25.719 -0.49 1 96.56 285 ILE A N 1
ATOM 2313 C CA . ILE A 1 285 ? 11.57 -24.266 -0.553 1 96.56 285 ILE A CA 1
ATOM 2314 C C . ILE A 1 285 ? 11.242 -23.719 0.834 1 96.56 285 ILE A C 1
ATOM 2316 O O . ILE A 1 285 ? 11.828 -22.719 1.271 1 96.56 285 ILE A O 1
ATOM 2320 N N . ARG A 1 286 ? 10.336 -24.359 1.584 1 96.25 286 ARG A N 1
ATOM 2321 C CA . ARG A 1 286 ? 9.898 -23.922 2.904 1 96.25 286 ARG A CA 1
ATOM 2322 C C . ARG A 1 286 ? 11.062 -23.922 3.891 1 96.25 286 ARG A C 1
ATOM 2324 O O . ARG A 1 286 ? 11.117 -23.078 4.793 1 96.25 286 ARG A O 1
ATOM 2331 N N . LYS A 1 287 ? 11.945 -24.781 3.674 1 95.12 287 LYS A N 1
ATOM 2332 C CA . LYS A 1 287 ? 13.102 -24.891 4.562 1 95.12 287 LYS A CA 1
ATOM 2333 C C . LYS A 1 287 ? 14.078 -23.734 4.328 1 95.12 287 LYS A C 1
ATOM 2335 O O . LYS A 1 287 ? 14.633 -23.172 5.277 1 95.12 287 LYS A O 1
ATOM 2340 N N . SER A 1 288 ? 14.242 -23.375 3.084 1 93.81 288 SER A N 1
ATOM 2341 C CA . SER A 1 288 ? 15.227 -22.375 2.727 1 93.81 288 SER A CA 1
ATOM 2342 C C . SER A 1 288 ? 14.633 -20.969 2.805 1 93.81 288 SER A C 1
ATOM 2344 O O . SER A 1 288 ? 15.336 -20 3.1 1 93.81 288 SER A O 1
ATOM 2346 N N . ASP A 1 289 ? 13.391 -20.828 2.49 1 96.31 289 ASP A N 1
ATOM 2347 C CA . ASP A 1 289 ? 12.688 -19.547 2.453 1 96.31 289 ASP A CA 1
ATOM 2348 C C . ASP A 1 289 ? 11.234 -19.703 2.9 1 96.31 289 ASP A C 1
ATOM 2350 O O . ASP A 1 289 ? 10.312 -19.609 2.086 1 96.31 289 ASP A O 1
ATOM 2354 N N . PRO A 1 290 ? 11.023 -19.812 4.133 1 96.69 290 PRO A N 1
ATOM 2355 C CA . PRO A 1 290 ? 9.711 -20.203 4.668 1 96.69 290 PRO A CA 1
ATOM 2356 C C . PRO A 1 290 ? 8.648 -19.125 4.465 1 96.69 290 PRO A C 1
ATOM 2358 O O . PRO A 1 290 ? 7.453 -19.438 4.473 1 96.69 290 PRO A O 1
ATOM 2361 N N . TYR A 1 291 ? 9.016 -17.859 4.258 1 97.5 291 TYR A N 1
ATOM 2362 C CA . TYR A 1 291 ? 8.031 -16.781 4.18 1 97.5 291 TYR A CA 1
ATOM 2363 C C . TYR A 1 291 ? 7.75 -16.406 2.732 1 97.5 291 TYR A C 1
ATOM 2365 O O . TYR A 1 291 ? 7.016 -15.445 2.467 1 97.5 291 TYR A O 1
ATOM 2373 N N . ARG A 1 292 ? 8.336 -17.109 1.794 1 97.19 292 ARG A N 1
ATOM 2374 C CA . ARG A 1 292 ? 8.039 -16.875 0.386 1 97.19 292 ARG A CA 1
ATOM 2375 C C . ARG A 1 292 ? 6.645 -17.391 0.032 1 97.19 292 ARG A C 1
ATOM 2377 O O . ARG A 1 292 ? 6.391 -18.594 0.073 1 97.19 292 ARG A O 1
ATOM 2384 N N . ILE A 1 293 ? 5.734 -16.562 -0.333 1 97.25 293 ILE A N 1
ATOM 2385 C CA . ILE A 1 293 ? 4.324 -16.922 -0.46 1 97.25 293 ILE A CA 1
ATOM 2386 C C . ILE A 1 293 ? 4.008 -17.266 -1.915 1 97.25 293 ILE A C 1
ATOM 2388 O O . ILE A 1 293 ? 3.066 -18.016 -2.195 1 97.25 293 ILE A O 1
ATOM 2392 N N . GLU A 1 294 ? 4.82 -16.828 -2.877 1 95.94 294 GLU A N 1
ATOM 2393 C CA . GLU A 1 294 ? 4.52 -16.984 -4.297 1 95.94 294 GLU A CA 1
ATOM 2394 C C . GLU A 1 294 ? 4.371 -18.453 -4.684 1 95.94 294 GLU A C 1
ATOM 2396 O O . GLU A 1 294 ? 5.277 -19.25 -4.457 1 95.94 294 GLU A O 1
ATOM 2401 N N . GLN A 1 295 ? 3.236 -18.812 -5.188 1 96.12 295 GLN A N 1
ATOM 2402 C CA . GLN A 1 295 ? 2.893 -20.109 -5.754 1 96.12 295 GLN A CA 1
ATOM 2403 C C . GLN A 1 295 ? 2.668 -21.156 -4.656 1 96.12 295 GLN A C 1
ATOM 2405 O O . GLN A 1 295 ? 2.568 -22.344 -4.938 1 96.12 295 GLN A O 1
ATOM 2410 N N . MET A 1 296 ? 2.539 -20.734 -3.426 1 97.5 296 MET A N 1
ATOM 2411 C CA . MET A 1 296 ? 2.322 -21.672 -2.33 1 97.5 296 MET A CA 1
ATOM 2412 C C . MET A 1 296 ? 0.907 -22.234 -2.373 1 97.5 296 MET A C 1
ATOM 2414 O O . MET A 1 296 ? 0.616 -23.234 -1.719 1 97.5 296 MET A O 1
ATOM 2418 N N . HIS A 1 297 ? 0.011 -21.578 -3.127 1 96.69 297 HIS A N 1
ATOM 2419 C CA . HIS A 1 297 ? -1.326 -22.125 -3.297 1 96.69 297 HIS A CA 1
ATOM 2420 C C . HIS A 1 297 ? -1.28 -23.453 -4.039 1 96.69 297 HIS A C 1
ATOM 2422 O O . HIS A 1 297 ? -2.121 -24.328 -3.814 1 96.69 297 HIS A O 1
ATOM 2428 N N . PHE A 1 298 ? -0.25 -23.672 -4.867 1 96.94 298 PHE A N 1
ATOM 2429 C CA . PHE A 1 298 ? -0.081 -24.953 -5.531 1 96.94 298 PHE A CA 1
ATOM 2430 C C . PHE A 1 298 ? 0.352 -26.031 -4.535 1 96.94 298 PHE A C 1
ATOM 2432 O O . PHE A 1 298 ? -0.079 -27.188 -4.629 1 96.94 298 PHE A O 1
ATOM 2439 N N . TYR A 1 299 ? 1.277 -25.688 -3.623 1 97.69 299 TYR A N 1
ATOM 2440 C CA . TYR A 1 299 ? 1.643 -26.578 -2.537 1 97.69 299 TYR A CA 1
ATOM 2441 C C . TYR A 1 299 ? 0.409 -27.031 -1.762 1 97.69 299 TYR A C 1
ATOM 2443 O O . TYR A 1 299 ? 0.224 -28.219 -1.512 1 97.69 299 TYR A O 1
ATOM 2451 N N . SER A 1 300 ? -0.428 -26.031 -1.472 1 98.06 300 SER A N 1
ATOM 2452 C CA . SER A 1 300 ? -1.678 -26.281 -0.759 1 98.06 300 SER A CA 1
ATOM 2453 C C . SER A 1 300 ? -2.578 -27.234 -1.533 1 98.06 300 SER A C 1
ATOM 2455 O O . SER A 1 300 ? -3.17 -28.141 -0.952 1 98.06 300 SER A O 1
ATOM 2457 N N . ASP A 1 301 ? -2.67 -27.031 -2.811 1 95.94 301 ASP A N 1
ATOM 2458 C CA . ASP A 1 301 ? -3.477 -27.906 -3.658 1 95.94 301 ASP A CA 1
ATOM 2459 C C . ASP A 1 301 ? -2.969 -29.344 -3.609 1 95.94 301 ASP A C 1
ATOM 2461 O O . ASP A 1 301 ? -3.758 -30.297 -3.508 1 95.94 301 ASP A O 1
ATOM 2465 N N . SER A 1 302 ? -1.705 -29.484 -3.713 1 96.94 302 SER A N 1
ATOM 2466 C CA . SER A 1 302 ? -1.106 -30.812 -3.695 1 96.94 302 SER A CA 1
ATOM 2467 C C . SER A 1 302 ? -1.316 -31.484 -2.346 1 96.94 302 SER A C 1
ATOM 2469 O O . SER A 1 302 ? -1.575 -32.688 -2.287 1 96.94 302 SER A O 1
ATOM 2471 N N . LEU A 1 303 ? -1.158 -30.719 -1.305 1 97.44 303 LEU A N 1
ATOM 2472 C CA . LEU A 1 303 ? -1.42 -31.266 0.024 1 97.44 303 LEU A CA 1
ATOM 2473 C C . LEU A 1 303 ? -2.877 -31.688 0.159 1 97.44 303 LEU A C 1
ATOM 2475 O O . LEU A 1 303 ? -3.17 -32.719 0.751 1 97.44 303 LEU A O 1
ATOM 2479 N N . TYR A 1 304 ? -3.736 -30.938 -0.361 1 96.25 304 TYR A N 1
ATOM 2480 C CA . TYR A 1 304 ? -5.164 -31.234 -0.336 1 96.25 304 TYR A CA 1
ATOM 2481 C C . TYR A 1 304 ? -5.461 -32.531 -1.077 1 96.25 304 TYR A C 1
ATOM 2483 O O . TYR A 1 304 ? -6.164 -33.406 -0.558 1 96.25 304 TYR A O 1
ATOM 2491 N N . ILE A 1 305 ? -4.875 -32.688 -2.256 1 91.62 305 ILE A N 1
ATOM 2492 C CA . ILE A 1 305 ? -5.109 -33.844 -3.115 1 91.62 305 ILE A CA 1
ATOM 2493 C C . ILE A 1 305 ? -4.559 -35.094 -2.453 1 91.62 305 ILE A C 1
ATOM 2495 O O . ILE A 1 305 ? -5.188 -36.156 -2.492 1 91.62 305 ILE A O 1
ATOM 2499 N N . ARG A 1 306 ? -3.475 -34.969 -1.787 1 93.06 306 ARG A N 1
ATOM 2500 C CA . ARG A 1 306 ? -2.844 -36.094 -1.133 1 93.06 306 ARG A CA 1
ATOM 2501 C C . ARG A 1 306 ? -3.369 -36.281 0.287 1 93.06 306 ARG A C 1
ATOM 2503 O O . ARG A 1 306 ? -2.877 -37.125 1.036 1 93.06 306 ARG A O 1
ATOM 2510 N N . GLN A 1 307 ? -4.242 -35.406 0.689 1 93.06 307 GLN A N 1
ATOM 2511 C CA . GLN A 1 307 ? -4.93 -35.469 1.976 1 93.06 307 GLN A CA 1
ATOM 2512 C C . GLN A 1 307 ? -3.939 -35.344 3.131 1 93.06 307 GLN A C 1
ATOM 2514 O O . GLN A 1 307 ? -4.082 -36.031 4.148 1 93.06 307 GLN A O 1
ATOM 2519 N N . ASN A 1 308 ? -2.92 -34.656 2.895 1 95.19 308 ASN A N 1
ATOM 2520 C CA . ASN A 1 308 ? -2.021 -34.281 3.982 1 95.19 308 ASN A CA 1
ATOM 2521 C C . ASN A 1 308 ? -2.559 -33.094 4.77 1 95.19 308 ASN A C 1
ATOM 2523 O O . ASN A 1 308 ? -1.999 -31.984 4.707 1 95.19 308 ASN A O 1
ATOM 2527 N N . PHE A 1 309 ? -3.5 -33.25 5.625 1 95 309 PHE A N 1
ATOM 2528 C CA . PHE A 1 309 ? -4.285 -32.188 6.238 1 95 309 PHE A CA 1
ATOM 2529 C C . PHE A 1 309 ? -3.502 -31.516 7.355 1 95 309 PHE A C 1
ATOM 2531 O O . PHE A 1 309 ? -3.66 -30.328 7.594 1 95 309 PHE A O 1
ATOM 2538 N N . THR A 1 310 ? -2.703 -32.25 8.016 1 96.38 310 THR A N 1
ATOM 2539 C CA . THR A 1 310 ? -1.902 -31.688 9.094 1 96.38 310 THR A CA 1
ATOM 2540 C C . THR A 1 310 ? -0.948 -30.625 8.539 1 96.38 310 THR A C 1
ATOM 2542 O O . THR A 1 310 ? -0.882 -29.516 9.055 1 96.38 310 THR A O 1
ATOM 2545 N N . GLU A 1 311 ? -0.257 -31.078 7.488 1 97.06 311 GLU A N 1
ATOM 2546 C CA . GLU A 1 311 ? 0.674 -30.141 6.867 1 97.06 311 GLU A CA 1
ATOM 2547 C C . GLU A 1 311 ? -0.063 -28.953 6.25 1 97.06 311 GLU A C 1
ATOM 2549 O O . GLU A 1 311 ? 0.444 -27.828 6.258 1 97.06 311 GLU A O 1
ATOM 2554 N N . LEU A 1 312 ? -1.174 -29.188 5.684 1 97.94 312 LEU A N 1
ATOM 2555 C CA . LEU A 1 312 ? -1.996 -28.125 5.109 1 97.94 312 LEU A CA 1
ATOM 2556 C C . LEU A 1 312 ? -2.424 -27.141 6.18 1 97.94 312 LEU A C 1
ATOM 2558 O O . LEU A 1 312 ? -2.395 -25.922 5.949 1 97.94 312 LEU A O 1
ATOM 2562 N N . ALA A 1 313 ? -2.799 -27.656 7.355 1 97.56 313 ALA A N 1
ATOM 2563 C CA . ALA A 1 313 ? -3.199 -26.797 8.477 1 97.56 313 ALA A CA 1
ATOM 2564 C C . ALA A 1 313 ? -2.041 -25.922 8.938 1 97.56 313 ALA A C 1
ATOM 2566 O O . ALA A 1 313 ? -2.223 -24.734 9.211 1 97.56 313 ALA A O 1
ATOM 2567 N N . LEU A 1 314 ? -0.919 -26.516 9.062 1 97.5 314 LEU A N 1
ATOM 2568 C CA . LEU A 1 314 ? 0.267 -25.781 9.484 1 97.5 314 LEU A CA 1
ATOM 2569 C C . LEU A 1 314 ? 0.617 -24.703 8.469 1 97.5 314 LEU A C 1
ATOM 2571 O O . LEU A 1 314 ? 0.992 -23.578 8.852 1 97.5 314 LEU A O 1
ATOM 2575 N N . LEU A 1 315 ? 0.513 -25.031 7.188 1 98.06 315 LEU A N 1
ATOM 2576 C CA . LEU A 1 315 ? 0.792 -24.078 6.117 1 98.06 315 LEU A CA 1
ATOM 2577 C C . LEU A 1 315 ? -0.165 -22.891 6.184 1 98.06 315 LEU A C 1
ATOM 2579 O O . LEU A 1 315 ? 0.255 -21.75 6.051 1 98.06 315 LEU A O 1
ATOM 2583 N N . ALA A 1 316 ? -1.432 -23.188 6.344 1 98.12 316 ALA A N 1
ATOM 2584 C CA . ALA A 1 316 ? -2.461 -22.156 6.43 1 98.12 316 ALA A CA 1
ATOM 2585 C C . ALA A 1 316 ? -2.193 -21.219 7.598 1 98.12 316 ALA A C 1
ATOM 2587 O O . ALA A 1 316 ? -2.252 -19.984 7.445 1 98.12 316 ALA A O 1
ATOM 2588 N N . LYS A 1 317 ? -1.896 -21.766 8.75 1 96.94 317 LYS A N 1
ATOM 2589 C CA . LYS A 1 317 ? -1.619 -20.969 9.938 1 96.94 317 LYS A CA 1
ATOM 2590 C C . LYS A 1 317 ? -0.387 -20.078 9.734 1 96.94 317 LYS A C 1
ATOM 2592 O O . LYS A 1 317 ? -0.387 -18.906 10.109 1 96.94 317 LYS A O 1
ATOM 2597 N N . TRP A 1 318 ? 0.638 -20.688 9.18 1 96.62 318 TRP A N 1
ATOM 2598 C CA . TRP A 1 318 ? 1.906 -20 8.961 1 96.62 318 TRP A CA 1
ATOM 2599 C C . TRP A 1 318 ? 1.705 -18.734 8.133 1 96.62 318 TRP A C 1
ATOM 2601 O O . TRP A 1 318 ? 2.117 -17.641 8.539 1 96.62 318 TRP A O 1
ATOM 2611 N N . PHE A 1 319 ? 1.046 -18.812 7.008 1 97.38 319 PHE A N 1
ATOM 2612 C CA . PHE A 1 319 ? 0.92 -17.703 6.086 1 97.38 319 PHE A CA 1
ATOM 2613 C C . PHE A 1 319 ? -0.188 -16.75 6.535 1 97.38 319 PHE A C 1
ATOM 2615 O O . PHE A 1 319 ? -0.161 -15.562 6.219 1 97.38 319 PHE A O 1
ATOM 2622 N N . PHE A 1 320 ? -1.115 -17.25 7.34 1 95.44 320 PHE A N 1
ATOM 2623 C CA . PHE A 1 320 ? -2.158 -16.375 7.859 1 95.44 320 PHE A CA 1
ATOM 2624 C C . PHE A 1 320 ? -1.571 -15.344 8.812 1 95.44 320 PHE A C 1
ATOM 2626 O O . PHE A 1 320 ? -2.039 -14.203 8.859 1 95.44 320 PHE A O 1
ATOM 2633 N N . VAL A 1 321 ? -0.56 -15.695 9.5 1 92.25 321 VAL A N 1
ATOM 2634 C CA . VAL A 1 321 ? 0.087 -14.789 10.453 1 92.25 321 VAL A CA 1
ATOM 2635 C C . VAL A 1 321 ? 0.943 -13.773 9.695 1 92.25 321 VAL A C 1
ATOM 2637 O O . VAL A 1 321 ? 0.919 -12.586 10.008 1 92.25 321 VAL A O 1
ATOM 2640 N N . SER A 1 322 ? 1.605 -14.203 8.688 1 93.69 322 SER A N 1
ATOM 2641 C CA . SER A 1 322 ? 2.602 -13.359 8.039 1 93.69 322 SER A CA 1
ATOM 2642 C C . SER A 1 322 ? 1.998 -12.609 6.859 1 93.69 322 SER A C 1
ATOM 2644 O O . SER A 1 322 ? 2.467 -11.523 6.504 1 93.69 322 SER A O 1
ATOM 2646 N N . HIS A 1 323 ? 1.011 -13.18 6.172 1 94.56 323 HIS A N 1
ATOM 2647 C CA . HIS A 1 323 ? 0.44 -12.617 4.953 1 94.56 323 HIS A CA 1
ATOM 2648 C C . HIS A 1 323 ? -1.084 -12.617 5.008 1 94.56 323 HIS A C 1
ATOM 2650 O O . HIS A 1 323 ? -1.743 -13.109 4.09 1 94.56 323 HIS A O 1
ATOM 2656 N N . LYS A 1 324 ? -1.66 -12.047 5.91 1 90.5 324 LYS A N 1
ATOM 2657 C CA . LYS A 1 324 ? -3.084 -12.148 6.223 1 90.5 324 LYS A CA 1
ATOM 2658 C C . LYS A 1 324 ? -3.938 -11.68 5.047 1 90.5 324 LYS A C 1
ATOM 2660 O O . LYS A 1 324 ? -4.969 -12.289 4.742 1 90.5 324 LYS A O 1
ATOM 2665 N N . PHE A 1 325 ? -3.564 -10.641 4.355 1 90.88 325 PHE A N 1
ATOM 2666 C CA . PHE A 1 325 ? -4.395 -10.047 3.316 1 90.88 325 PHE A CA 1
ATOM 2667 C C . PHE A 1 325 ? -3.801 -10.305 1.937 1 90.88 325 PHE A C 1
ATOM 2669 O O . PHE A 1 325 ? -3.725 -9.391 1.108 1 90.88 325 PHE A O 1
ATOM 2676 N N . ASN A 1 326 ? -3.385 -11.492 1.708 1 95.81 326 ASN A N 1
ATOM 2677 C CA . ASN A 1 326 ? -2.873 -11.969 0.427 1 95.81 326 ASN A CA 1
ATOM 2678 C C . ASN A 1 326 ? -3.803 -13 -0.198 1 95.81 326 ASN A C 1
ATOM 2680 O O . ASN A 1 326 ? -4.355 -13.852 0.504 1 95.81 326 ASN A O 1
ATOM 2684 N N . TRP A 1 327 ? -3.969 -12.953 -1.494 1 97.12 327 TRP A N 1
ATOM 2685 C CA . TRP A 1 327 ? -4.953 -13.828 -2.125 1 97.12 327 TRP A CA 1
ATOM 2686 C C . TRP A 1 327 ? -4.531 -15.289 -2.023 1 97.12 327 TRP A C 1
ATOM 2688 O O . TRP A 1 327 ? -5.371 -16.172 -1.856 1 97.12 327 TRP A O 1
ATOM 2698 N N . GLU A 1 328 ? -3.205 -15.594 -2.074 1 98.12 328 GLU A N 1
ATOM 2699 C CA . GLU A 1 328 ? -2.729 -16.969 -1.959 1 98.12 328 GLU A CA 1
ATOM 2700 C C . GLU A 1 328 ? -3.004 -17.531 -0.569 1 98.12 328 GLU A C 1
ATOM 2702 O O . GLU A 1 328 ? -3.383 -18.703 -0.431 1 98.12 328 GLU A O 1
ATOM 2707 N N . THR A 1 329 ? -2.746 -16.672 0.406 1 98 329 THR A N 1
ATOM 2708 C CA . THR A 1 329 ? -3.041 -17.094 1.771 1 98 329 THR A CA 1
ATOM 2709 C C . THR A 1 329 ? -4.523 -17.422 1.927 1 98 329 THR A C 1
ATOM 2711 O O . THR A 1 329 ? -4.879 -18.438 2.537 1 98 329 THR A O 1
ATOM 2714 N N . CYS A 1 330 ? -5.371 -16.562 1.34 1 98.19 330 CYS A N 1
ATOM 2715 C CA . CYS A 1 330 ? -6.809 -16.812 1.401 1 98.19 330 CYS A CA 1
ATOM 2716 C C . CYS A 1 330 ? -7.16 -18.141 0.727 1 98.19 330 CYS A C 1
ATOM 2718 O O . CYS A 1 330 ? -8.008 -18.875 1.221 1 98.19 330 CYS A O 1
ATOM 2720 N N . CYS A 1 331 ? -6.531 -18.391 -0.339 1 98.31 331 CYS A N 1
ATOM 2721 C CA . CYS A 1 331 ? -6.746 -19.641 -1.045 1 98.31 331 CYS A CA 1
ATOM 2722 C C . CYS A 1 331 ? -6.301 -20.828 -0.197 1 98.31 331 CYS A C 1
ATOM 2724 O O . CYS A 1 331 ? -6.996 -21.844 -0.125 1 98.31 331 CYS A O 1
ATOM 2726 N N . ILE A 1 332 ? -5.156 -20.75 0.44 1 98.56 332 ILE A N 1
ATOM 2727 C CA . ILE A 1 332 ? -4.609 -21.812 1.281 1 98.56 332 ILE A CA 1
ATOM 2728 C C . ILE A 1 332 ? -5.555 -22.078 2.451 1 98.56 332 ILE A C 1
ATOM 2730 O O . ILE A 1 332 ? -5.852 -23.234 2.766 1 98.56 332 ILE A O 1
ATOM 2734 N N . VAL A 1 333 ? -6.039 -21.047 3.066 1 98.44 333 VAL A N 1
ATOM 2735 C CA . VAL A 1 333 ? -6.953 -21.172 4.195 1 98.44 333 VAL A CA 1
ATOM 2736 C C . VAL A 1 333 ? -8.273 -21.797 3.727 1 98.44 333 VAL A C 1
ATOM 2738 O O . VAL A 1 333 ? -8.867 -22.609 4.438 1 98.44 333 VAL A O 1
ATOM 2741 N N . ALA A 1 334 ? -8.703 -21.391 2.58 1 98.5 334 ALA A N 1
ATOM 2742 C CA . ALA A 1 334 ? -9.914 -21.984 2.01 1 98.5 334 ALA A CA 1
ATOM 2743 C C . ALA A 1 334 ? -9.742 -23.5 1.828 1 98.5 334 ALA A C 1
ATOM 2745 O O . ALA A 1 334 ? -10.648 -24.266 2.146 1 98.5 334 ALA A O 1
ATOM 2746 N N . ASN A 1 335 ? -8.633 -23.922 1.315 1 98 335 ASN A N 1
ATOM 2747 C CA . ASN A 1 335 ? -8.352 -25.344 1.149 1 98 335 ASN A CA 1
ATOM 2748 C C . ASN A 1 335 ? -8.367 -26.078 2.486 1 98 335 ASN A C 1
ATOM 2750 O O . ASN A 1 335 ? -8.828 -27.219 2.568 1 98 335 ASN A O 1
ATOM 2754 N N . TYR A 1 336 ? -7.812 -25.422 3.449 1 97.94 336 TYR A N 1
ATOM 2755 C CA . TYR A 1 336 ? -7.828 -26 4.789 1 97.94 336 TYR A CA 1
ATOM 2756 C C . TYR A 1 336 ? -9.258 -26.219 5.27 1 97.94 336 TYR A C 1
ATOM 2758 O O . TYR A 1 336 ? -9.594 -27.297 5.75 1 97.94 336 TYR A O 1
ATOM 2766 N N . TYR A 1 337 ? -10.148 -25.234 5.141 1 97.88 337 TYR A N 1
ATOM 2767 C CA . TYR A 1 337 ? -11.539 -25.359 5.566 1 97.88 337 TYR A CA 1
ATOM 2768 C C . TYR A 1 337 ? -12.281 -26.391 4.719 1 97.88 337 TYR A C 1
ATOM 2770 O O . TYR A 1 337 ? -13.133 -27.125 5.227 1 97.88 337 TYR A O 1
ATOM 2778 N N . SER A 1 338 ? -11.953 -26.406 3.465 1 97.44 338 SER A N 1
ATOM 2779 C CA . SER A 1 338 ? -12.555 -27.406 2.584 1 97.44 338 SER A CA 1
ATOM 2780 C C . SER A 1 338 ? -12.188 -28.828 3.016 1 97.44 338 SER A C 1
ATOM 2782 O O . SER A 1 338 ? -13.039 -29.719 3.043 1 97.44 338 SER A O 1
ATOM 2784 N N . ALA A 1 339 ? -10.953 -29 3.354 1 96.06 339 ALA A N 1
ATOM 2785 C CA . ALA A 1 339 ? -10.461 -30.297 3.805 1 96.06 339 ALA A CA 1
ATOM 2786 C C . ALA A 1 339 ? -11.156 -30.734 5.09 1 96.06 339 ALA A C 1
ATOM 2788 O O . ALA A 1 339 ? -11.352 -31.922 5.324 1 96.06 339 ALA A O 1
ATOM 2789 N N . LYS A 1 340 ? -11.602 -29.75 5.887 1 95.62 340 LYS A N 1
ATOM 2790 C CA . LYS A 1 340 ? -12.305 -30.031 7.141 1 95.62 340 LYS A CA 1
ATOM 2791 C C . LYS A 1 340 ? -13.812 -30.109 6.922 1 95.62 340 LYS A C 1
ATOM 2793 O O . LYS A 1 340 ? -14.578 -30.203 7.883 1 95.62 340 LYS A O 1
ATOM 2798 N N . ASN A 1 341 ? -14.211 -29.984 5.711 1 95.94 341 ASN A N 1
ATOM 2799 C CA . ASN A 1 341 ? -15.609 -30.047 5.293 1 95.94 341 ASN A CA 1
ATOM 2800 C C . ASN A 1 341 ? -16.406 -28.875 5.844 1 95.94 341 ASN A C 1
ATOM 2802 O O . ASN A 1 341 ? -17.594 -29.031 6.176 1 95.94 341 ASN A O 1
ATOM 2806 N N . ILE A 1 342 ? -15.703 -27.781 6.145 1 97.31 342 ILE A N 1
ATOM 2807 C CA . ILE A 1 342 ? -16.359 -26.531 6.484 1 97.31 342 ILE A CA 1
ATOM 2808 C C . ILE A 1 342 ? -16.453 -25.641 5.25 1 97.31 342 ILE A C 1
ATOM 2810 O O . ILE A 1 342 ? -15.742 -24.641 5.148 1 97.31 342 ILE A O 1
ATOM 2814 N N . HIS A 1 343 ? -17.375 -25.906 4.395 1 97.38 343 HIS A N 1
ATOM 2815 C CA . HIS A 1 343 ? -17.422 -25.391 3.035 1 97.38 343 HIS A CA 1
ATOM 2816 C C . HIS A 1 343 ? -17.859 -23.922 3.021 1 97.38 343 HIS A C 1
ATOM 2818 O O . HIS A 1 343 ? -17.422 -23.141 2.17 1 97.38 343 HIS A O 1
ATOM 2824 N N . GLU A 1 344 ? -18.625 -23.547 3.967 1 96.94 344 GLU A N 1
ATOM 2825 C CA . GLU A 1 344 ? -19.094 -22.172 4.012 1 96.94 344 GLU A CA 1
ATOM 2826 C C . GLU A 1 344 ? -17.938 -21.203 4.273 1 96.94 344 GLU A C 1
ATOM 2828 O O . GLU A 1 344 ? -17.828 -20.156 3.627 1 96.94 344 GLU A O 1
ATOM 2833 N N . GLN A 1 345 ? -17.125 -21.641 5.195 1 97.5 345 GLN A N 1
ATOM 2834 C CA . GLN A 1 345 ? -15.953 -20.812 5.477 1 97.5 345 GLN A CA 1
ATOM 2835 C C . GLN A 1 345 ? -14.984 -20.828 4.301 1 97.5 345 GLN A C 1
ATOM 2837 O O . GLN A 1 345 ? -14.336 -19.812 4.012 1 97.5 345 GLN A O 1
ATOM 2842 N N . ALA A 1 346 ? -14.836 -21.922 3.666 1 98.19 346 ALA A N 1
ATOM 2843 C CA . ALA A 1 346 ? -13.984 -22.016 2.48 1 98.19 346 ALA A CA 1
ATOM 2844 C C . ALA A 1 346 ? -14.453 -21.047 1.395 1 98.19 346 ALA A C 1
ATOM 2846 O O . ALA A 1 346 ? -13.641 -20.375 0.762 1 98.19 346 ALA A O 1
ATOM 2847 N N . GLN A 1 347 ? -15.812 -20.984 1.237 1 98.38 347 GLN A N 1
ATOM 2848 C CA . GLN A 1 347 ? -16.391 -20.078 0.257 1 98.38 347 GLN A CA 1
ATOM 2849 C C . GLN A 1 347 ? -16.047 -18.625 0.593 1 98.38 347 GLN A C 1
ATOM 2851 O O . GLN A 1 347 ? -15.703 -17.844 -0.294 1 98.38 347 GLN A O 1
ATOM 2856 N N . GLU A 1 348 ? -16.125 -18.344 1.827 1 97.88 348 GLU A N 1
ATOM 2857 C CA . GLU A 1 348 ? -15.859 -16.984 2.266 1 97.88 348 GLU A CA 1
ATOM 2858 C C . GLU A 1 348 ? -14.422 -16.578 1.964 1 97.88 348 GLU A C 1
ATOM 2860 O O . GLU A 1 348 ? -14.172 -15.484 1.461 1 97.88 348 GLU A O 1
ATOM 2865 N N . PHE A 1 349 ? -13.5 -17.391 2.26 1 97.94 349 PHE A N 1
ATOM 2866 C CA . PHE A 1 349 ? -12.094 -17.078 2.023 1 97.94 349 PHE A CA 1
ATOM 2867 C C . PHE A 1 349 ? -11.789 -17.062 0.532 1 97.94 349 PHE A C 1
ATOM 2869 O O . PHE A 1 349 ? -10.938 -16.281 0.078 1 97.94 349 PHE A O 1
ATOM 2876 N N . LEU A 1 350 ? -12.477 -17.844 -0.256 1 98.44 350 LEU A N 1
ATOM 2877 C CA . LEU A 1 350 ? -12.281 -17.812 -1.701 1 98.44 350 LEU A CA 1
ATOM 2878 C C . LEU A 1 350 ? -12.82 -16.516 -2.293 1 98.44 350 LEU A C 1
ATOM 2880 O O . LEU A 1 350 ? -12.227 -15.961 -3.219 1 98.44 350 LEU A O 1
ATOM 2884 N N . LYS A 1 351 ? -13.977 -16.125 -1.767 1 97.81 351 LYS A N 1
ATOM 2885 C CA . LYS A 1 351 ? -14.508 -14.844 -2.207 1 97.81 351 LYS A CA 1
ATOM 2886 C C . LYS A 1 351 ? -13.523 -13.711 -1.922 1 97.81 351 LYS A C 1
ATOM 2888 O O . LYS A 1 351 ? -13.32 -12.828 -2.76 1 97.81 351 LYS A O 1
ATOM 2893 N N . ARG A 1 352 ? -12.914 -13.781 -0.744 1 96.56 352 ARG A N 1
ATOM 2894 C CA . ARG A 1 352 ? -11.883 -12.805 -0.402 1 96.56 352 ARG A CA 1
ATOM 2895 C C . ARG A 1 352 ? -10.703 -12.891 -1.364 1 96.56 352 ARG A C 1
ATOM 2897 O O . ARG A 1 352 ? -10.156 -11.867 -1.778 1 96.56 352 ARG A O 1
ATOM 2904 N N . SER A 1 353 ? -10.336 -14.07 -1.643 1 97.38 353 SER A N 1
ATOM 2905 C CA . SER A 1 353 ? -9.227 -14.297 -2.57 1 97.38 353 SER A CA 1
ATOM 2906 C C . SER A 1 353 ? -9.531 -13.711 -3.943 1 97.38 353 SER A C 1
ATOM 2908 O O . SER A 1 353 ? -8.664 -13.086 -4.562 1 97.38 353 SER A O 1
ATOM 2910 N N . ILE A 1 354 ? -10.75 -13.828 -4.418 1 96.5 354 ILE A N 1
ATOM 2911 C CA . ILE A 1 354 ? -11.188 -13.344 -5.723 1 96.5 354 ILE A CA 1
ATOM 2912 C C . ILE A 1 354 ? -11.219 -11.812 -5.723 1 96.5 354 ILE A C 1
ATOM 2914 O O . ILE A 1 354 ? -10.867 -11.18 -6.719 1 96.5 354 ILE A O 1
ATOM 2918 N N . MET A 1 355 ? -11.594 -11.258 -4.598 1 93.12 355 MET A N 1
ATOM 2919 C CA . MET A 1 355 ? -11.602 -9.805 -4.484 1 93.12 355 MET A CA 1
ATOM 2920 C C . MET A 1 355 ? -10.195 -9.234 -4.617 1 93.12 355 MET A C 1
ATOM 2922 O O . MET A 1 355 ? -10.008 -8.156 -5.184 1 93.12 355 MET A O 1
ATOM 2926 N N . LEU A 1 356 ? -9.258 -9.938 -4.117 1 92.38 356 LEU A N 1
ATOM 2927 C CA . LEU A 1 356 ? -7.871 -9.5 -4.133 1 92.38 356 LEU A CA 1
ATOM 2928 C C . LEU A 1 356 ? -7.227 -9.789 -5.484 1 92.38 356 LEU A C 1
ATOM 2930 O O . LEU A 1 356 ? -6.281 -9.109 -5.887 1 92.38 356 LEU A O 1
ATOM 2934 N N . CYS A 1 357 ? -7.695 -10.797 -6.164 1 93.44 357 CYS A N 1
ATOM 2935 C CA . CYS A 1 357 ? -7.18 -11.188 -7.469 1 93.44 357 CYS A CA 1
ATOM 2936 C C . CYS A 1 357 ? -8.305 -11.609 -8.406 1 93.44 357 CYS A C 1
ATOM 2938 O O . CYS A 1 357 ? -8.445 -12.781 -8.734 1 93.44 357 CYS A O 1
ATOM 2940 N N . PRO A 1 358 ? -9.039 -10.727 -8.922 1 89.5 358 PRO A N 1
ATOM 2941 C CA . PRO A 1 358 ? -10.297 -11.016 -9.609 1 89.5 358 PRO A CA 1
ATOM 2942 C C . PRO A 1 358 ? -10.086 -11.648 -10.984 1 89.5 358 PRO A C 1
ATOM 2944 O O . PRO A 1 358 ? -10.977 -12.32 -11.5 1 89.5 358 PRO A O 1
ATOM 2947 N N . LYS A 1 359 ? -8.914 -11.555 -11.594 1 89.5 359 LYS A N 1
ATOM 2948 C CA . LYS A 1 359 ? -8.688 -12.047 -12.953 1 89.5 359 LYS A CA 1
ATOM 2949 C C . LYS A 1 359 ? -8.047 -13.43 -12.93 1 89.5 359 LYS A C 1
ATOM 2951 O O . LYS A 1 359 ? -7.512 -13.883 -13.945 1 89.5 359 LYS A O 1
ATOM 2956 N N . ASN A 1 360 ? -8.133 -14.062 -11.875 1 94.25 360 ASN A N 1
ATOM 2957 C CA . ASN A 1 360 ? -7.617 -15.422 -11.742 1 94.25 360 ASN A CA 1
ATOM 2958 C C . ASN A 1 360 ? -8.727 -16.453 -11.898 1 94.25 360 ASN A C 1
ATOM 2960 O O . ASN A 1 360 ? -9.508 -16.688 -10.969 1 94.25 360 ASN A O 1
ATOM 2964 N N . ALA A 1 361 ? -8.695 -17.172 -12.953 1 95.94 361 ALA A N 1
ATOM 2965 C CA . ALA A 1 361 ? -9.758 -18.109 -13.297 1 95.94 361 ALA A CA 1
ATOM 2966 C C . ALA A 1 361 ? -9.766 -19.297 -12.336 1 95.94 361 ALA A C 1
ATOM 2968 O O . ALA A 1 361 ? -10.828 -19.828 -12.008 1 95.94 361 ALA A O 1
ATOM 2969 N N . SER A 1 362 ? -8.641 -19.703 -11.906 1 95.62 362 SER A N 1
ATOM 2970 C CA . SER A 1 362 ? -8.523 -20.859 -11.039 1 95.62 362 SER A CA 1
ATOM 2971 C C . SER A 1 362 ? -9.281 -20.672 -9.734 1 95.62 362 SER A C 1
ATOM 2973 O O . SER A 1 362 ? -9.82 -21.625 -9.164 1 95.62 362 SER A O 1
ATOM 2975 N N . LEU A 1 363 ? -9.305 -19.484 -9.227 1 97.69 363 LEU A N 1
ATOM 2976 C CA . LEU A 1 363 ? -10.008 -19.188 -7.984 1 97.69 363 LEU A CA 1
ATOM 2977 C C . LEU A 1 363 ? -11.516 -19.359 -8.156 1 97.69 363 LEU A C 1
ATOM 2979 O O . LEU A 1 363 ? -12.203 -19.859 -7.266 1 97.69 363 LEU A O 1
ATOM 2983 N N . TRP A 1 364 ? -12 -18.984 -9.273 1 97.81 364 TRP A N 1
ATOM 2984 C CA . TRP A 1 364 ? -13.414 -19.156 -9.594 1 97.81 364 TRP A CA 1
ATOM 2985 C C . TRP A 1 364 ? -13.773 -20.641 -9.703 1 97.81 364 TRP A C 1
ATOM 2987 O O . TRP A 1 364 ? -14.859 -21.062 -9.281 1 97.81 364 TRP A O 1
ATOM 2997 N N . VAL A 1 365 ? -12.875 -21.359 -10.273 1 97.81 365 VAL A N 1
ATOM 2998 C CA . VAL A 1 365 ? -13.094 -22.797 -10.383 1 97.81 365 VAL A CA 1
ATOM 2999 C C . VAL A 1 365 ? -13.211 -23.406 -8.992 1 97.81 365 VAL A C 1
ATOM 3001 O O . VAL A 1 365 ? -14.133 -24.188 -8.727 1 97.81 365 VAL A O 1
ATOM 3004 N N . LEU A 1 366 ? -12.336 -23.047 -8.125 1 97.88 366 LEU A N 1
ATOM 3005 C CA . LEU A 1 366 ? -12.367 -23.562 -6.762 1 97.88 366 LEU A CA 1
ATOM 3006 C C . LEU A 1 366 ? -13.656 -23.172 -6.059 1 97.88 366 LEU A C 1
ATOM 3008 O O . LEU A 1 366 ? -14.242 -23.969 -5.324 1 97.88 366 LEU A O 1
ATOM 3012 N N . LEU A 1 367 ? -14.07 -21.969 -6.277 1 98.44 367 LEU A N 1
ATOM 3013 C CA . LEU A 1 367 ? -15.336 -21.516 -5.699 1 98.44 367 LEU A CA 1
ATOM 3014 C C . LEU A 1 367 ? -16.5 -22.328 -6.227 1 98.44 367 LEU A C 1
ATOM 3016 O O . LEU A 1 367 ? -17.406 -22.688 -5.469 1 98.44 367 LEU A O 1
ATOM 3020 N N . GLY A 1 368 ? -16.531 -22.641 -7.488 1 98.25 368 GLY A N 1
ATOM 3021 C CA . GLY A 1 368 ? -17.531 -23.516 -8.062 1 98.25 368 GLY A CA 1
ATOM 3022 C C . GLY A 1 368 ? -17.578 -24.891 -7.41 1 98.25 368 GLY A C 1
ATOM 3023 O O . GLY A 1 368 ? -18.656 -25.406 -7.125 1 98.25 368 GLY A O 1
ATOM 3024 N N . HIS A 1 369 ? -16.406 -25.422 -7.18 1 97.19 369 HIS A N 1
ATOM 3025 C CA . HIS A 1 369 ? -16.328 -26.703 -6.508 1 97.19 369 HIS A CA 1
ATOM 3026 C C . HIS A 1 369 ? -16.953 -26.641 -5.117 1 97.19 369 HIS A C 1
ATOM 3028 O O . HIS A 1 369 ? -17.641 -27.578 -4.695 1 97.19 369 HIS A O 1
ATOM 3034 N N . GLU A 1 370 ? -16.703 -25.578 -4.395 1 97.62 370 GLU A N 1
ATOM 3035 C CA . GLU A 1 370 ? -17.25 -25.438 -3.049 1 97.62 370 GLU A CA 1
ATOM 3036 C C . GLU A 1 370 ? -18.766 -25.297 -3.088 1 97.62 370 GLU A C 1
ATOM 3038 O O . GLU A 1 370 ? -19.469 -25.812 -2.213 1 97.62 370 GLU A O 1
ATOM 3043 N N . TYR A 1 371 ? -19.281 -24.656 -4.086 1 97.81 371 TYR A N 1
ATOM 3044 C CA . TYR A 1 371 ? -20.719 -24.531 -4.238 1 97.81 371 TYR A CA 1
ATOM 3045 C C . TYR A 1 371 ? -21.344 -25.875 -4.59 1 97.81 371 TYR A C 1
ATOM 3047 O O . TYR A 1 371 ? -22.469 -26.156 -4.176 1 97.81 371 TYR A O 1
ATOM 3055 N N . LEU A 1 372 ? -20.609 -26.609 -5.348 1 95.75 372 LEU A N 1
ATOM 3056 C CA . LEU A 1 372 ? -21.094 -27.953 -5.672 1 95.75 372 LEU A CA 1
ATOM 3057 C C . LEU A 1 372 ? -21.219 -28.797 -4.414 1 95.75 372 LEU A C 1
ATOM 3059 O O . LEU A 1 372 ? -22.156 -29.578 -4.273 1 95.75 372 LEU A O 1
ATOM 3063 N N . GLU A 1 373 ? -20.219 -28.641 -3.543 1 94.5 373 GLU A N 1
ATOM 3064 C CA . GLU A 1 373 ? -20.219 -29.391 -2.293 1 94.5 373 GLU A CA 1
ATOM 3065 C C . GLU A 1 373 ? -21.406 -29 -1.415 1 94.5 373 GLU A C 1
ATOM 3067 O O . GLU A 1 373 ? -21.938 -29.844 -0.673 1 94.5 373 GLU A O 1
ATOM 3072 N N . THR A 1 374 ? -21.828 -27.797 -1.513 1 95.69 374 THR A N 1
ATOM 3073 C CA . THR A 1 374 ? -22.969 -27.328 -0.73 1 95.69 374 THR A CA 1
ATOM 3074 C C . THR A 1 374 ? -24.25 -27.422 -1.547 1 95.69 374 THR A C 1
ATOM 3076 O O . THR A 1 374 ? -25.281 -26.875 -1.153 1 95.69 374 THR A O 1
ATOM 3079 N N . LYS A 1 375 ? -24.25 -27.984 -2.764 1 94.75 375 LYS A N 1
ATOM 3080 C CA . LYS A 1 375 ? -25.375 -28.266 -3.664 1 94.75 375 LYS A CA 1
ATOM 3081 C C . LYS A 1 375 ? -26.031 -26.969 -4.133 1 94.75 375 LYS A C 1
ATOM 3083 O O . LYS A 1 375 ? -27.25 -26.906 -4.293 1 94.75 375 LYS A O 1
ATOM 3088 N N . ASN A 1 376 ? -25.234 -25.984 -4.129 1 96.19 376 ASN A N 1
ATOM 3089 C CA . ASN A 1 376 ? -25.688 -24.75 -4.754 1 96.19 376 ASN A CA 1
ATOM 3090 C C . ASN A 1 376 ? -25.312 -24.703 -6.234 1 96.19 376 ASN A C 1
ATOM 3092 O O . ASN A 1 376 ? -24.375 -24 -6.625 1 96.19 376 ASN A O 1
ATOM 3096 N N . HIS A 1 377 ? -26.125 -25.281 -7.066 1 96.19 377 HIS A N 1
ATOM 3097 C CA . HIS A 1 377 ? -25.812 -25.516 -8.469 1 96.19 377 HIS A CA 1
ATOM 3098 C C . HIS A 1 377 ? -25.812 -24.219 -9.266 1 96.19 377 HIS A C 1
ATOM 3100 O O . HIS A 1 377 ? -25.016 -24.062 -10.203 1 96.19 377 HIS A O 1
ATOM 3106 N N . GLN A 1 378 ? -26.656 -23.344 -8.875 1 96.81 378 GLN A N 1
ATOM 3107 C CA . GLN A 1 378 ? -26.734 -22.078 -9.578 1 96.81 378 GLN A CA 1
ATOM 3108 C C . GLN A 1 378 ? -25.453 -21.266 -9.406 1 96.81 378 GLN A C 1
ATOM 3110 O O . GLN A 1 378 ? -24.891 -20.766 -10.375 1 96.81 378 GLN A O 1
ATOM 3115 N N . ALA A 1 379 ? -25.078 -21.203 -8.188 1 97.75 379 ALA A N 1
ATOM 3116 C CA . ALA A 1 379 ? -23.859 -20.453 -7.898 1 97.75 379 ALA A CA 1
ATOM 3117 C C . ALA A 1 379 ? -22.625 -21.141 -8.5 1 97.75 379 ALA A C 1
ATOM 3119 O O . ALA A 1 379 ? -21.703 -20.469 -8.953 1 97.75 379 ALA A O 1
ATOM 3120 N N . ALA A 1 380 ? -22.594 -22.422 -8.523 1 98 380 ALA A N 1
ATOM 3121 C CA . ALA A 1 380 ? -21.5 -23.172 -9.133 1 98 380 ALA A CA 1
ATOM 3122 C C . ALA A 1 380 ? -21.406 -22.891 -10.625 1 98 380 ALA A C 1
ATOM 3124 O O . ALA A 1 380 ? -20.312 -22.641 -11.148 1 98 380 ALA A O 1
ATOM 3125 N N . THR A 1 381 ? -22.531 -22.891 -11.266 1 97.62 381 THR A N 1
ATOM 3126 C CA . THR A 1 381 ? -22.578 -22.609 -12.695 1 97.62 381 THR A CA 1
ATOM 3127 C C . THR A 1 381 ? -22.031 -21.219 -12.992 1 97.62 381 THR A C 1
ATOM 3129 O O . THR A 1 381 ? -21.203 -21.047 -13.898 1 97.62 381 THR A O 1
ATOM 3132 N N . SER A 1 382 ? -22.516 -20.312 -12.211 1 97.88 382 SER A N 1
ATOM 3133 C CA . SER A 1 382 ? -22.078 -18.938 -12.398 1 97.88 382 SER A CA 1
ATOM 3134 C C . SER A 1 382 ? -20.578 -18.812 -12.211 1 97.88 382 SER A C 1
ATOM 3136 O O . SER A 1 382 ? -19.922 -18.047 -12.93 1 97.88 382 SER A O 1
ATOM 3138 N N . SER A 1 383 ? -20.047 -19.469 -11.266 1 98.06 383 SER A N 1
ATOM 3139 C CA . SER A 1 383 ? -18.625 -19.422 -10.977 1 98.06 383 SER A CA 1
ATOM 3140 C C . SER A 1 383 ? -17.797 -20.016 -12.117 1 98.06 383 SER A C 1
ATOM 3142 O O . SER A 1 383 ? -16.812 -19.438 -12.555 1 98.06 383 SER A O 1
ATOM 3144 N N . TYR A 1 384 ? -18.203 -21.172 -12.586 1 97.81 384 TYR A N 1
ATOM 3145 C CA . TYR A 1 384 ? -17.5 -21.828 -13.688 1 97.81 384 TYR A CA 1
ATOM 3146 C C . TYR A 1 384 ? -17.562 -20.969 -14.945 1 97.81 384 TYR A C 1
ATOM 3148 O O . TYR A 1 384 ? -16.578 -20.844 -15.672 1 97.81 384 TYR A O 1
ATOM 3156 N N . LYS A 1 385 ? -18.672 -20.406 -15.18 1 97.5 385 LYS A N 1
ATOM 3157 C CA . LYS A 1 385 ? -18.844 -19.547 -16.359 1 97.5 385 LYS A CA 1
ATOM 3158 C C . LYS A 1 385 ? -17.938 -18.328 -16.281 1 97.5 385 LYS A C 1
ATOM 3160 O O . LYS A 1 385 ? -17.344 -17.906 -17.281 1 97.5 385 LYS A O 1
ATOM 3165 N N . LYS A 1 386 ? -17.891 -17.766 -15.109 1 97.12 386 LYS A N 1
ATOM 3166 C CA . LYS A 1 386 ? -16.984 -16.641 -14.922 1 97.12 386 LYS A CA 1
ATOM 3167 C C . LYS A 1 386 ? -15.539 -17.031 -15.203 1 97.12 386 LYS A C 1
ATOM 3169 O O . LYS A 1 386 ? -14.781 -16.25 -15.781 1 97.12 386 LYS A O 1
ATOM 3174 N N . ALA A 1 387 ? -15.148 -18.156 -14.789 1 97.44 387 ALA A N 1
ATOM 3175 C CA . ALA A 1 387 ? -13.797 -18.656 -15.039 1 97.44 387 ALA A CA 1
ATOM 3176 C C . ALA A 1 387 ? -13.531 -18.781 -16.547 1 97.44 387 ALA A C 1
ATOM 3178 O O . ALA A 1 387 ? -12.445 -18.438 -17.016 1 97.44 387 ALA A O 1
ATOM 3179 N N . THR A 1 388 ? -14.516 -19.25 -17.312 1 96.06 388 THR A N 1
ATOM 3180 C CA . THR A 1 388 ? -14.352 -19.422 -18.75 1 96.06 388 THR A CA 1
ATOM 3181 C C . THR A 1 388 ? -14.297 -18.062 -19.453 1 96.06 388 THR A C 1
ATOM 3183 O O . THR A 1 388 ? -13.656 -17.938 -20.5 1 96.06 388 THR A O 1
ATOM 3186 N N . LEU A 1 389 ? -14.953 -17.094 -18.891 1 94.94 389 LEU A N 1
ATOM 3187 C CA . LEU A 1 389 ? -14.914 -15.742 -19.438 1 94.94 389 LEU A CA 1
ATOM 3188 C C . LEU A 1 389 ? -13.539 -15.109 -19.234 1 94.94 389 LEU A C 1
ATOM 3190 O O . LEU A 1 389 ? -13.062 -14.367 -20.094 1 94.94 389 LEU A O 1
ATOM 3194 N N . ILE A 1 390 ? -12.953 -15.328 -18.125 1 92.81 390 ILE A N 1
ATOM 3195 C CA . ILE A 1 390 ? -11.625 -14.805 -17.828 1 92.81 390 ILE A CA 1
ATOM 3196 C C . ILE A 1 390 ? -10.578 -15.484 -18.703 1 92.81 390 ILE A C 1
ATOM 3198 O O . ILE A 1 390 ? -9.695 -14.828 -19.25 1 92.81 390 ILE A O 1
ATOM 3202 N N . ASP A 1 391 ? -10.711 -16.812 -18.781 1 92 391 ASP A N 1
ATOM 3203 C CA . ASP A 1 391 ? -9.805 -17.625 -19.578 1 92 391 ASP A CA 1
ATOM 3204 C C . ASP A 1 391 ? -10.578 -18.688 -20.391 1 92 391 ASP A C 1
ATOM 3206 O O . ASP A 1 391 ? -10.977 -19.719 -19.844 1 92 391 ASP A O 1
ATOM 3210 N N . LYS A 1 392 ? -10.578 -18.453 -21.562 1 91.25 392 LYS A N 1
ATOM 3211 C CA . LYS A 1 392 ? -11.344 -19.344 -22.438 1 91.25 392 LYS A CA 1
ATOM 3212 C C . LYS A 1 392 ? -10.711 -20.719 -22.516 1 91.25 392 LYS A C 1
ATOM 3214 O O . LYS A 1 392 ? -11.383 -21.703 -22.844 1 91.25 392 LYS A O 1
ATOM 3219 N N . ASN A 1 393 ? -9.539 -20.859 -22.141 1 89.19 393 ASN A N 1
ATOM 3220 C CA . ASN A 1 393 ? -8.836 -22.141 -22.234 1 89.19 393 ASN A CA 1
ATOM 3221 C C . ASN A 1 393 ? -8.727 -22.812 -20.875 1 89.19 393 ASN A C 1
ATOM 3223 O O . ASN A 1 393 ? -7.98 -23.781 -20.719 1 89.19 393 ASN A O 1
ATOM 3227 N N . CYS A 1 394 ? -9.484 -22.359 -19.969 1 92.56 394 CYS A N 1
ATOM 3228 C CA . CYS A 1 394 ? -9.484 -22.969 -18.641 1 92.56 394 CYS A CA 1
ATOM 3229 C C . CYS A 1 394 ? -10.211 -24.312 -18.656 1 92.56 394 CYS A C 1
ATOM 3231 O O . CYS A 1 394 ? -11.398 -24.375 -18.328 1 92.56 394 CYS A O 1
ATOM 3233 N N . TYR A 1 395 ? -9.531 -25.359 -18.875 1 93.31 395 TYR A N 1
ATOM 3234 C CA . TYR A 1 395 ? -10.133 -26.688 -19.016 1 93.31 395 TYR A CA 1
ATOM 3235 C C . TYR A 1 395 ? -10.844 -27.094 -17.734 1 93.31 395 TYR A C 1
ATOM 3237 O O . TYR A 1 395 ? -11.852 -27.797 -17.781 1 93.31 395 TYR A O 1
ATOM 3245 N N . ARG A 1 396 ? -10.344 -26.641 -16.625 1 94.69 396 ARG A N 1
ATOM 3246 C CA . ARG A 1 396 ? -10.922 -27.016 -15.344 1 94.69 396 ARG A CA 1
ATOM 3247 C C . ARG A 1 396 ? -12.344 -26.484 -15.195 1 94.69 396 ARG A C 1
ATOM 3249 O O . ARG A 1 396 ? -13.203 -27.141 -14.617 1 94.69 396 ARG A O 1
ATOM 3256 N N . ALA A 1 397 ? -12.531 -25.281 -15.672 1 97.56 397 ALA A N 1
ATOM 3257 C CA . ALA A 1 397 ? -13.867 -24.688 -15.609 1 97.56 397 ALA A CA 1
ATOM 3258 C C . ALA A 1 397 ? -14.844 -25.438 -16.5 1 97.56 397 ALA A C 1
ATOM 3260 O O . ALA A 1 397 ? -15.977 -25.719 -16.094 1 97.56 397 ALA A O 1
ATOM 3261 N N . TRP A 1 398 ? -14.438 -25.781 -17.656 1 97.56 398 TRP A N 1
ATOM 3262 C CA . TRP A 1 398 ? -15.258 -26.547 -18.578 1 97.56 398 TRP A CA 1
ATOM 3263 C C . TRP A 1 398 ? -15.57 -27.922 -18 1 97.56 398 TRP A C 1
ATOM 3265 O O . TRP A 1 398 ? -16.703 -28.406 -18.078 1 97.56 398 TRP A O 1
ATOM 3275 N N . TYR A 1 399 ? -14.586 -28.516 -17.469 1 97.25 399 TYR A N 1
ATOM 3276 C CA . TYR A 1 399 ? -14.773 -29.812 -16.828 1 97.25 399 TYR A CA 1
ATOM 3277 C C . TYR A 1 399 ? -15.758 -29.703 -15.672 1 97.25 399 TYR A C 1
ATOM 3279 O O . TYR A 1 399 ? -16.609 -30.594 -15.484 1 97.25 399 TYR A O 1
ATOM 3287 N N . GLY A 1 400 ? -15.625 -28.625 -14.906 1 97.38 400 GLY A N 1
ATOM 3288 C CA . GLY A 1 400 ? -16.562 -28.406 -13.812 1 97.38 400 GLY A CA 1
ATOM 3289 C C . GLY A 1 400 ? -18 -28.281 -14.273 1 97.38 400 GLY A C 1
ATOM 3290 O O . GLY A 1 400 ? -18.906 -28.844 -13.641 1 97.38 400 GLY A O 1
ATOM 3291 N N . LEU A 1 401 ? -18.25 -27.625 -15.359 1 97.81 401 LEU A N 1
ATOM 3292 C CA . LEU A 1 401 ? -19.578 -27.531 -15.945 1 97.81 401 LEU A CA 1
ATOM 3293 C C . LEU A 1 401 ? -20.078 -28.906 -16.375 1 97.81 401 LEU A C 1
ATOM 3295 O O . LEU A 1 401 ? -21.25 -29.234 -16.188 1 97.81 401 LEU A O 1
ATOM 3299 N N . GLY A 1 402 ? -19.188 -29.625 -16.953 1 97.81 402 GLY A N 1
ATOM 3300 C CA . GLY A 1 402 ? -19.562 -30.984 -17.328 1 97.81 402 GLY A CA 1
ATOM 3301 C C . GLY A 1 402 ? -19.969 -31.828 -16.141 1 97.81 402 GLY A C 1
ATOM 3302 O O . GLY A 1 402 ? -21 -32.5 -16.172 1 97.81 402 GLY A O 1
ATOM 3303 N N . GLN A 1 403 ? -19.203 -31.766 -15.141 1 96.81 403 GLN A N 1
ATOM 3304 C CA . GLN A 1 403 ? -19.484 -32.531 -13.922 1 96.81 403 GLN A CA 1
ATOM 3305 C C . GLN A 1 403 ? -20.828 -32.094 -13.328 1 96.81 403 GLN A C 1
ATOM 3307 O O . GLN A 1 403 ? -21.594 -32.938 -12.836 1 96.81 403 GLN A O 1
ATOM 3312 N N . LEU A 1 404 ? -21.031 -30.859 -13.297 1 96.94 404 LEU A N 1
ATOM 3313 C CA . LEU A 1 404 ? -22.281 -30.328 -12.766 1 96.94 404 LEU A CA 1
ATOM 3314 C C . LEU A 1 404 ? -23.484 -30.891 -13.531 1 96.94 404 LEU A C 1
ATOM 3316 O O . LEU A 1 404 ? -24.438 -31.375 -12.93 1 96.94 404 LEU A O 1
ATOM 3320 N N . HIS A 1 405 ? -23.438 -30.938 -14.797 1 96.56 405 HIS A N 1
ATOM 3321 C CA . HIS A 1 405 ? -24.531 -31.438 -15.625 1 96.56 405 HIS A CA 1
ATOM 3322 C C . HIS A 1 405 ? -24.656 -32.938 -15.5 1 96.56 405 HIS A C 1
ATOM 3324 O O . HIS A 1 405 ? -25.766 -33.5 -15.625 1 96.56 405 HIS A O 1
ATOM 3330 N N . GLU A 1 406 ? -23.547 -33.531 -15.305 1 95.88 406 GLU A N 1
ATOM 3331 C CA . GLU A 1 406 ? -23.609 -34.969 -15.039 1 95.88 406 GLU A CA 1
ATOM 3332 C C . GLU A 1 406 ? -24.359 -35.25 -13.742 1 95.88 406 GLU A C 1
ATOM 3334 O O . GLU A 1 406 ? -25.203 -36.156 -13.688 1 95.88 406 GLU A O 1
ATOM 3339 N N . ILE A 1 407 ? -24.062 -34.5 -12.773 1 95 407 ILE A N 1
ATOM 3340 C CA . ILE A 1 407 ? -24.719 -34.656 -11.477 1 95 407 ILE A CA 1
ATOM 3341 C C . ILE A 1 407 ? -26.203 -34.375 -11.625 1 95 407 ILE A C 1
ATOM 3343 O O . ILE A 1 407 ? -27.031 -35 -10.977 1 95 407 ILE A O 1
ATOM 3347 N N . MET A 1 408 ? -26.516 -33.438 -12.477 1 94.81 408 MET A N 1
ATOM 3348 C CA . MET A 1 408 ? -27.906 -33.062 -12.719 1 94.81 408 MET A CA 1
ATOM 3349 C C . MET A 1 408 ? -28.578 -34.031 -13.695 1 94.81 408 MET A C 1
ATOM 3351 O O . MET A 1 408 ? -29.703 -33.812 -14.125 1 94.81 408 MET A O 1
ATOM 3355 N N . LYS A 1 409 ? -27.875 -35.094 -14.141 1 94.88 409 LYS A N 1
ATOM 3356 C CA . LYS A 1 409 ? -28.359 -36.188 -15.008 1 94.88 409 LYS A CA 1
ATOM 3357 C C . LYS A 1 409 ? -28.734 -35.656 -16.391 1 94.88 409 LYS A C 1
ATOM 3359 O O . LYS A 1 409 ? -29.812 -35.938 -16.906 1 94.88 409 LYS A O 1
ATOM 3364 N N . GLN A 1 410 ? -27.891 -34.781 -16.797 1 96.12 410 GLN A N 1
ATOM 3365 C CA . GLN A 1 410 ? -27.984 -34.25 -18.156 1 96.12 410 GLN A CA 1
ATOM 3366 C C . GLN A 1 410 ? -26.781 -34.625 -19 1 96.12 410 GLN A C 1
ATOM 3368 O O . GLN A 1 410 ? -25.906 -33.812 -19.25 1 96.12 410 GLN A O 1
ATOM 3373 N N . PRO A 1 411 ? -26.734 -35.812 -19.453 1 96 411 PRO A N 1
ATOM 3374 C CA . PRO A 1 411 ? -25.531 -36.344 -20.094 1 96 411 PRO A CA 1
ATOM 3375 C C . PRO A 1 411 ? -25.172 -35.625 -21.391 1 96 411 PRO A C 1
ATOM 3377 O O . PRO A 1 411 ? -23.984 -35.469 -21.703 1 96 411 PRO A O 1
ATOM 3380 N N . SER A 1 412 ? -26.172 -35.188 -22.141 1 96.81 412 SER A N 1
ATOM 3381 C CA . SER A 1 412 ? -25.875 -34.469 -23.375 1 96.81 412 SER A CA 1
ATOM 3382 C C . SER A 1 412 ? -25.156 -33.156 -23.109 1 96.81 412 SER A C 1
ATOM 3384 O O . SER A 1 412 ? -24.172 -32.812 -23.781 1 96.81 412 SER A O 1
ATOM 3386 N N . ASN A 1 413 ? -25.703 -32.469 -22.141 1 96.94 413 ASN A N 1
ATOM 3387 C CA . ASN A 1 413 ? -25.047 -31.234 -21.766 1 96.94 413 ASN A CA 1
ATOM 3388 C C . ASN A 1 413 ? -23.656 -31.484 -21.188 1 96.94 413 ASN A C 1
ATOM 3390 O O . ASN A 1 413 ? -22.719 -30.75 -21.484 1 96.94 413 ASN A O 1
ATOM 3394 N N . ALA A 1 414 ? -23.531 -32.438 -20.359 1 97.88 414 ALA A N 1
ATOM 3395 C CA . ALA A 1 414 ? -22.234 -32.812 -19.781 1 97.88 414 ALA A CA 1
ATOM 3396 C C . ALA A 1 414 ? -21.219 -33.125 -20.875 1 97.88 414 ALA A C 1
ATOM 3398 O O . ALA A 1 414 ? -20.078 -32.688 -20.797 1 97.88 414 ALA A O 1
ATOM 3399 N N . LEU A 1 415 ? -21.719 -33.875 -21.828 1 97.44 415 LEU A N 1
ATOM 3400 C CA . LEU A 1 415 ? -20.859 -34.25 -22.953 1 97.44 415 LEU A CA 1
ATOM 3401 C C . LEU A 1 415 ? -20.328 -33 -23.656 1 97.44 415 LEU A C 1
ATOM 3403 O O . LEU A 1 415 ? -19.156 -32.938 -24.031 1 97.44 415 LEU A O 1
ATOM 3407 N N . PHE A 1 416 ? -21.172 -32.094 -23.844 1 97.31 416 PHE A N 1
ATOM 3408 C CA . PHE A 1 416 ? -20.797 -30.844 -24.5 1 97.31 416 PHE A CA 1
ATOM 3409 C C . PHE A 1 416 ? -19.641 -30.172 -23.781 1 97.31 416 PHE A C 1
ATOM 3411 O O . PHE A 1 416 ? -18.641 -29.781 -24.391 1 97.31 416 PHE A O 1
ATOM 3418 N N . TYR A 1 417 ? -19.781 -30.016 -22.547 1 97.88 417 TYR A N 1
ATOM 3419 C CA . TYR A 1 417 ? -18.766 -29.312 -21.75 1 97.88 417 TYR A CA 1
ATOM 3420 C C . TYR A 1 417 ? -17.5 -30.141 -21.625 1 97.88 417 TYR A C 1
ATOM 3422 O O . TYR A 1 417 ? -16.391 -29.594 -21.625 1 97.88 417 TYR A O 1
ATOM 3430 N N . TYR A 1 418 ? -17.594 -31.422 -21.469 1 97.44 418 TYR A N 1
ATOM 3431 C CA . TYR A 1 418 ? -16.406 -32.281 -21.422 1 97.44 418 TYR A CA 1
ATOM 3432 C C . TYR A 1 418 ? -15.641 -32.219 -22.75 1 97.44 418 TYR A C 1
ATOM 3434 O O . TYR A 1 418 ? -14.406 -32.281 -22.75 1 97.44 418 TYR A O 1
ATOM 3442 N N . LYS A 1 419 ? -16.344 -32.062 -23.828 1 97.19 419 LYS A N 1
ATOM 3443 C CA . LYS A 1 419 ? -15.695 -31.906 -25.125 1 97.19 419 LYS A CA 1
ATOM 3444 C C . LYS A 1 419 ? -14.875 -30.609 -25.172 1 97.19 419 LYS A C 1
ATOM 3446 O O . LYS A 1 419 ? -13.758 -30.609 -25.703 1 97.19 419 LYS A O 1
ATOM 3451 N N . LYS A 1 420 ? -15.477 -29.625 -24.672 1 96.62 420 LYS A N 1
ATOM 3452 C CA . LYS A 1 420 ? -14.758 -28.344 -24.609 1 96.62 420 LYS A CA 1
ATOM 3453 C C . LYS A 1 420 ? -13.516 -28.469 -23.734 1 96.62 420 LYS A C 1
ATOM 3455 O O . LYS A 1 420 ? -12.461 -27.922 -24.078 1 96.62 420 LYS A O 1
ATOM 3460 N N . ALA A 1 421 ? -13.656 -29.109 -22.625 1 96.62 421 ALA A N 1
ATOM 3461 C CA . ALA A 1 421 ? -12.523 -29.328 -21.734 1 96.62 421 ALA A CA 1
ATOM 3462 C C . ALA A 1 421 ? -11.414 -30.109 -22.422 1 96.62 421 ALA A C 1
ATOM 3464 O O . ALA A 1 421 ? -10.234 -29.781 -22.297 1 96.62 421 ALA A O 1
ATOM 3465 N N . HIS A 1 422 ? -11.781 -31.109 -23.156 1 94.88 422 HIS A N 1
ATOM 3466 C CA . HIS A 1 422 ? -10.828 -31.953 -23.875 1 94.88 422 HIS A CA 1
ATOM 3467 C C . HIS A 1 422 ? -10.109 -31.156 -24.953 1 94.88 422 HIS A C 1
ATOM 3469 O O . HIS A 1 422 ? -8.93 -31.391 -25.219 1 94.88 422 HIS A O 1
ATOM 3475 N N . LYS A 1 423 ? -10.805 -30.266 -25.562 1 94.44 423 LYS A N 1
ATOM 3476 C CA . LYS A 1 423 ? -10.195 -29.422 -26.578 1 94.44 423 LYS A CA 1
ATOM 3477 C C . LYS A 1 423 ? -9.109 -28.531 -25.984 1 94.44 423 LYS A C 1
ATOM 3479 O O . LYS A 1 423 ? -8.086 -28.281 -26.641 1 94.44 423 LYS A O 1
ATOM 3484 N N . CYS A 1 424 ? -9.328 -28.156 -24.812 1 90.81 424 CYS A N 1
ATOM 3485 C CA . CYS A 1 424 ? -8.367 -27.297 -24.141 1 90.81 424 CYS A CA 1
ATOM 3486 C C . CYS A 1 424 ? -7.141 -28.078 -23.688 1 90.81 424 CYS A C 1
ATOM 3488 O O . CYS A 1 424 ? -6.035 -27.531 -23.641 1 90.81 424 CYS A O 1
ATOM 3490 N N . ARG A 1 425 ? -7.383 -29.297 -23.328 1 89.5 425 ARG A N 1
ATOM 3491 C CA . ARG A 1 425 ? -6.301 -30.172 -22.906 1 89.5 425 ARG A CA 1
ATOM 3492 C C . ARG A 1 425 ? -6.477 -31.578 -23.469 1 89.5 425 ARG A C 1
ATOM 3494 O O . ARG A 1 425 ? -6.852 -32.5 -22.734 1 89.5 425 ARG A O 1
ATOM 3501 N N . PRO A 1 426 ? -6.008 -31.734 -24.562 1 87.94 426 PRO A N 1
ATOM 3502 C CA . PRO A 1 426 ? -6.281 -33 -25.25 1 87.94 426 PRO A CA 1
ATOM 3503 C C . PRO A 1 426 ? -5.484 -34.156 -24.688 1 87.94 426 PRO A C 1
ATOM 3505 O O . PRO A 1 426 ? -5.914 -35.312 -24.797 1 87.94 426 PRO A O 1
ATOM 3508 N N . ASP A 1 427 ? -4.402 -33.906 -24.078 1 83.94 427 ASP A N 1
ATOM 3509 C CA . ASP A 1 427 ? -3.527 -35 -23.609 1 83.94 427 ASP A CA 1
ATOM 3510 C C . ASP A 1 427 ? -3.809 -35.344 -22.156 1 83.94 427 ASP A C 1
ATOM 3512 O O . ASP A 1 427 ? -2.955 -35.906 -21.469 1 83.94 427 ASP A O 1
ATOM 3516 N N . ASP A 1 428 ? -4.957 -35.031 -21.703 1 86.88 428 ASP A N 1
ATOM 3517 C CA . ASP A 1 428 ? -5.363 -35.375 -20.344 1 86.88 428 ASP A CA 1
ATOM 3518 C C . ASP A 1 428 ? -6.363 -36.531 -20.344 1 86.88 428 ASP A C 1
ATOM 3520 O O . ASP A 1 428 ? -7.477 -36.406 -20.859 1 86.88 428 ASP A O 1
ATOM 3524 N N . SER A 1 429 ? -5.98 -37.625 -19.734 1 89.44 429 SER A N 1
ATOM 3525 C CA . SER A 1 429 ? -6.777 -38.844 -19.766 1 89.44 429 SER A CA 1
ATOM 3526 C C . SER A 1 429 ? -8.102 -38.656 -19.031 1 89.44 429 SER A C 1
ATOM 3528 O O . SER A 1 429 ? -9.086 -39.312 -19.328 1 89.44 429 SER A O 1
ATOM 3530 N N . ARG A 1 430 ? -8.203 -37.781 -18.094 1 88.25 430 ARG A N 1
ATOM 3531 C CA . ARG A 1 430 ? -9.398 -37.562 -17.281 1 88.25 430 ARG A CA 1
ATOM 3532 C C . ARG A 1 430 ? -10.555 -37.062 -18.141 1 88.25 430 ARG A C 1
ATOM 3534 O O . ARG A 1 430 ? -11.719 -37.406 -17.891 1 88.25 430 ARG A O 1
ATOM 3541 N N . MET A 1 431 ? -10.188 -36.312 -19.078 1 92.88 431 MET A N 1
ATOM 3542 C CA . MET A 1 431 ? -11.219 -35.75 -19.953 1 92.88 431 MET A CA 1
ATOM 3543 C C . MET A 1 431 ? -11.781 -36.844 -20.875 1 92.88 431 MET A C 1
ATOM 3545 O O . MET A 1 431 ? -12.992 -36.906 -21.109 1 92.88 431 MET A O 1
ATOM 3549 N N . LEU A 1 432 ? -10.93 -37.625 -21.281 1 94.31 432 LEU A N 1
ATOM 3550 C CA . LEU A 1 432 ? -11.344 -38.719 -22.172 1 94.31 432 LEU A CA 1
ATOM 3551 C C . LEU A 1 432 ? -12.211 -39.719 -21.422 1 94.31 432 LEU A C 1
ATOM 3553 O O . LEU A 1 432 ? -13.188 -40.25 -21.969 1 94.31 432 LEU A O 1
ATOM 3557 N N . ILE A 1 433 ? -11.805 -40 -20.25 1 95.06 433 ILE A N 1
ATOM 3558 C CA . ILE A 1 433 ? -12.586 -40.906 -19.438 1 95.06 433 ILE A CA 1
ATOM 3559 C C . ILE A 1 433 ? -13.992 -40.344 -19.219 1 95.06 433 ILE A C 1
ATOM 3561 O O . ILE A 1 433 ? -14.984 -41.062 -19.328 1 95.06 433 ILE A O 1
ATOM 3565 N N . ALA A 1 434 ? -14.047 -39.062 -18.922 1 96 434 ALA A N 1
ATOM 3566 C CA . ALA A 1 434 ? -15.344 -38.406 -18.719 1 96 434 ALA A CA 1
ATOM 3567 C C . ALA A 1 434 ? -16.203 -38.5 -19.984 1 96 434 ALA A C 1
ATOM 3569 O O . ALA A 1 434 ? -17.406 -38.75 -19.922 1 96 434 ALA A O 1
ATOM 3570 N N . LEU A 1 435 ? -15.625 -38.281 -21.094 1 96.88 435 LEU A N 1
ATOM 3571 C CA . LEU A 1 435 ? -16.312 -38.406 -22.375 1 96.88 435 LEU A CA 1
ATOM 3572 C C . LEU A 1 435 ? -16.828 -39.812 -22.594 1 96.88 435 LEU A C 1
ATOM 3574 O O . LEU A 1 435 ? -17.969 -40.031 -23 1 96.88 435 LEU A O 1
ATOM 3578 N N . GLY A 1 436 ? -15.969 -40.781 -22.328 1 96.81 436 GLY A N 1
ATOM 3579 C CA . GLY A 1 436 ? -16.359 -42.188 -22.453 1 96.81 436 GLY A CA 1
ATOM 3580 C C . GLY A 1 436 ? -17.562 -42.531 -21.609 1 96.81 436 GLY A C 1
ATOM 3581 O O . GLY A 1 436 ? -18.453 -43.25 -22.078 1 96.81 436 GLY A O 1
ATOM 3582 N N . VAL A 1 437 ? -17.531 -42.094 -20.422 1 96 437 VAL A N 1
ATOM 3583 C CA . VAL A 1 437 ? -18.641 -42.375 -19.5 1 96 437 VAL A CA 1
ATOM 3584 C C . VAL A 1 437 ? -19.938 -41.781 -20.047 1 96 437 VAL A C 1
ATOM 3586 O O . VAL A 1 437 ? -20.984 -42.406 -20 1 96 437 VAL A O 1
ATOM 3589 N N . MET A 1 438 ? -19.922 -40.562 -20.516 1 96.88 438 MET A N 1
ATOM 3590 C CA . MET A 1 438 ? -21.109 -39.906 -21.062 1 96.88 438 MET A CA 1
ATOM 3591 C C . MET A 1 438 ? -21.578 -40.625 -22.328 1 96.88 438 MET A C 1
ATOM 3593 O O . MET A 1 438 ? -22.781 -40.781 -22.547 1 96.88 438 MET A O 1
ATOM 3597 N N . PHE A 1 439 ? -20.672 -41.031 -23.156 1 97.06 439 PHE A N 1
ATOM 3598 C CA . PHE A 1 439 ? -21.031 -41.781 -24.359 1 97.06 439 PHE A CA 1
ATOM 3599 C C . PHE A 1 439 ? -21.719 -43.094 -23.984 1 97.06 439 PHE A C 1
ATOM 3601 O O . PHE A 1 439 ? -22.672 -43.5 -24.641 1 97.06 439 PHE A O 1
ATOM 3608 N N . SER A 1 440 ? -21.172 -43.688 -22.984 1 95.44 440 SER A N 1
ATOM 3609 C CA . SER A 1 440 ? -21.797 -44.938 -22.516 1 95.44 440 SER A CA 1
ATOM 3610 C C . SER A 1 440 ? -23.219 -44.688 -22.031 1 95.44 440 SER A C 1
ATOM 3612 O O . SER A 1 440 ? -24.125 -45.469 -22.328 1 95.44 440 SER A O 1
ATOM 3614 N N . LYS A 1 441 ? -23.406 -43.625 -21.344 1 94.94 441 LYS A N 1
ATOM 3615 C CA . LYS A 1 441 ? -24.734 -43.281 -20.828 1 94.94 441 LYS A CA 1
ATOM 3616 C C . LYS A 1 441 ? -25.688 -42.938 -21.953 1 94.94 441 LYS A C 1
ATOM 3618 O O . LYS A 1 441 ? -26.906 -43.156 -21.844 1 94.94 441 LYS A O 1
ATOM 3623 N N . LEU A 1 442 ? -25.219 -42.438 -23.016 1 96.19 442 LEU A N 1
ATOM 3624 C CA . LEU A 1 442 ? -26.031 -42.062 -24.172 1 96.19 442 LEU A CA 1
ATOM 3625 C C . LEU A 1 442 ? -26.125 -43.219 -25.156 1 96.19 442 LEU A C 1
ATOM 3627 O O . LEU A 1 442 ? -26.609 -43.031 -26.281 1 96.19 442 LEU A O 1
ATOM 3631 N N . ASP A 1 443 ? -25.609 -44.344 -24.797 1 94.31 443 ASP A N 1
ATOM 3632 C CA . ASP A 1 443 ? -25.672 -45.625 -25.516 1 94.31 443 ASP A CA 1
ATOM 3633 C C . ASP A 1 443 ? -24.891 -45.562 -26.812 1 94.31 443 ASP A C 1
ATOM 3635 O O . ASP A 1 443 ? -25.297 -46.125 -27.828 1 94.31 443 ASP A O 1
ATOM 3639 N N . ARG A 1 444 ? -23.906 -44.75 -26.781 1 96.06 444 ARG A N 1
ATOM 3640 C CA . ARG A 1 444 ? -22.922 -44.75 -27.844 1 96.06 444 ARG A CA 1
ATOM 3641 C C . ARG A 1 444 ? -21.672 -45.531 -27.453 1 96.06 444 ARG A C 1
ATOM 3643 O O . ARG A 1 444 ? -20.609 -44.938 -27.219 1 96.06 444 ARG A O 1
ATOM 3650 N N . LYS A 1 445 ? -21.719 -46.781 -27.5 1 94.44 445 LYS A N 1
ATOM 3651 C CA . LYS A 1 445 ? -20.75 -47.688 -26.906 1 94.44 445 LYS A CA 1
ATOM 3652 C C . LYS A 1 445 ? -19.453 -47.688 -27.688 1 94.44 445 LYS A C 1
ATOM 3654 O O . LYS A 1 445 ? -18.375 -47.812 -27.109 1 94.44 445 LYS A O 1
ATOM 3659 N N . SER A 1 446 ? -19.562 -47.5 -28.953 1 94.94 446 SER A N 1
ATOM 3660 C CA . SER A 1 446 ? -18.359 -47.5 -29.781 1 94.94 446 SER A CA 1
ATOM 3661 C C . SER A 1 446 ? -17.484 -46.281 -29.453 1 94.94 446 SER A C 1
ATOM 3663 O O . SER A 1 446 ? -16.266 -46.406 -29.328 1 94.94 446 SER A O 1
ATOM 3665 N N . ASP A 1 447 ? -18.141 -45.156 -29.344 1 96.31 447 ASP A N 1
ATOM 3666 C CA . ASP A 1 447 ? -17.422 -43.938 -29 1 96.31 447 ASP A CA 1
ATOM 3667 C C . ASP A 1 447 ? -16.828 -44.062 -27.594 1 96.31 447 ASP A C 1
ATOM 3669 O O . ASP A 1 447 ? -15.711 -43.594 -27.359 1 96.31 447 ASP A O 1
ATOM 3673 N N . ALA A 1 448 ? -17.516 -44.562 -26.703 1 97.12 448 ALA A N 1
ATOM 3674 C CA . ALA A 1 448 ? -17.031 -44.781 -25.344 1 97.12 448 ALA A CA 1
ATOM 3675 C C . ALA A 1 448 ? -15.766 -45.625 -25.328 1 97.12 448 ALA A C 1
ATOM 3677 O O . ALA A 1 448 ? -14.797 -45.312 -24.625 1 97.12 448 ALA A O 1
ATOM 3678 N N . GLU A 1 449 ? -15.844 -46.719 -26.062 1 95.94 449 GLU A N 1
ATOM 3679 C CA . GLU A 1 449 ? -14.703 -47.625 -26.141 1 95.94 449 GLU A CA 1
ATOM 3680 C C . GLU A 1 449 ? -13.461 -46.875 -26.656 1 95.94 449 GLU A C 1
ATOM 3682 O O . GLU A 1 449 ? -12.375 -47.062 -26.109 1 95.94 449 GLU A O 1
ATOM 3687 N N . LYS A 1 450 ? -13.656 -46.125 -27.672 1 96.25 450 LYS A N 1
ATOM 3688 C CA . LYS A 1 450 ? -12.555 -45.375 -28.25 1 96.25 450 LYS A CA 1
ATOM 3689 C C . LYS A 1 450 ? -11.953 -44.406 -27.203 1 96.25 450 LYS A C 1
ATOM 3691 O O . LYS A 1 450 ? -10.734 -44.25 -27.125 1 96.25 450 LYS A O 1
ATOM 3696 N N . CYS A 1 451 ? -12.812 -43.781 -26.484 1 96.56 451 CYS A N 1
ATOM 3697 C CA . CYS A 1 451 ? -12.359 -42.812 -25.484 1 96.56 451 CYS A CA 1
ATOM 3698 C C . CYS A 1 451 ? -11.547 -43.531 -24.391 1 96.56 451 CYS A C 1
ATOM 3700 O O . CYS A 1 451 ? -10.477 -43.062 -24.016 1 96.56 451 CYS A O 1
ATOM 3702 N N . PHE A 1 452 ? -12.016 -44.625 -23.891 1 96.06 452 PHE A N 1
ATOM 3703 C CA . PHE A 1 452 ? -11.328 -45.344 -22.828 1 96.06 452 PHE A CA 1
ATOM 3704 C C . PHE A 1 452 ? -9.992 -45.875 -23.312 1 96.06 452 PHE A C 1
ATOM 3706 O O . PHE A 1 452 ? -8.992 -45.844 -22.594 1 96.06 452 PHE A O 1
ATOM 3713 N N . LYS A 1 453 ? -9.969 -46.406 -24.5 1 94.06 453 LYS A N 1
ATOM 3714 C CA . LYS A 1 453 ? -8.727 -46.906 -25.078 1 94.06 453 LYS A CA 1
ATOM 3715 C C . LYS A 1 453 ? -7.699 -45.781 -25.234 1 94.06 453 LYS A C 1
ATOM 3717 O O . LYS A 1 453 ? -6.527 -45.969 -24.875 1 94.06 453 LYS A O 1
ATOM 3722 N N . LYS A 1 454 ? -8.148 -44.719 -25.719 1 94.19 454 LYS A N 1
ATOM 3723 C CA . LYS A 1 454 ? -7.258 -43.562 -25.891 1 94.19 454 LYS A CA 1
ATOM 3724 C C . LYS A 1 454 ? -6.75 -43.031 -24.547 1 94.19 454 LYS A C 1
ATOM 3726 O O . LYS A 1 454 ? -5.59 -42.656 -24.422 1 94.19 454 LYS A O 1
ATOM 3731 N N . ALA A 1 455 ? -7.633 -42.938 -23.625 1 93.94 455 ALA A N 1
ATOM 3732 C CA . ALA A 1 455 ? -7.242 -42.5 -22.281 1 93.94 455 ALA A CA 1
ATOM 3733 C C . ALA A 1 455 ? -6.129 -43.375 -21.719 1 93.94 455 ALA A C 1
ATOM 3735 O O . ALA A 1 455 ? -5.195 -42.875 -21.094 1 93.94 455 ALA A O 1
ATOM 3736 N N . PHE A 1 456 ? -6.234 -44.594 -21.906 1 91.19 456 PHE A N 1
ATOM 3737 C CA . PHE A 1 456 ? -5.219 -45.562 -21.438 1 91.19 456 PHE A CA 1
ATOM 3738 C C . PHE A 1 456 ? -3.902 -45.312 -22.172 1 91.19 456 PHE A C 1
ATOM 3740 O O . PHE A 1 456 ? -2.832 -45.375 -21.562 1 91.19 456 PHE A O 1
ATOM 3747 N N . GLN A 1 457 ? -3.928 -45 -23.406 1 90 457 GLN A N 1
ATOM 3748 C CA . GLN A 1 457 ? -2.744 -44.812 -24.234 1 90 457 GLN A CA 1
ATOM 3749 C C . GLN A 1 457 ? -1.989 -43.531 -23.812 1 90 457 GLN A C 1
ATOM 3751 O O . GLN A 1 457 ? -0.757 -43.531 -23.828 1 90 457 GLN A O 1
ATOM 3756 N N . ILE A 1 458 ? -2.736 -42.5 -23.547 1 86.62 458 ILE A N 1
ATOM 3757 C CA . ILE A 1 458 ? -2.127 -41.219 -23.188 1 86.62 458 ILE A CA 1
ATOM 3758 C C . ILE A 1 458 ? -1.46 -41.344 -21.812 1 86.62 458 ILE A C 1
ATOM 3760 O O . ILE A 1 458 ? -0.468 -40.656 -21.531 1 86.62 458 ILE A O 1
ATOM 3764 N N . GLY A 1 459 ? -1.943 -42.281 -21 1 80.31 459 GLY A N 1
ATOM 3765 C CA . GLY A 1 459 ? -1.388 -42.469 -19.672 1 80.31 459 GLY A CA 1
ATOM 3766 C C . GLY A 1 459 ? -2.359 -42.094 -18.562 1 80.31 459 GLY A C 1
ATOM 3767 O O . GLY A 1 459 ? -2.543 -40.938 -18.234 1 80.31 459 GLY A O 1
ATOM 3768 N N . ASP A 1 460 ? -3.082 -43 -18.125 1 82.88 460 ASP A N 1
ATOM 3769 C CA . ASP A 1 460 ? -3.994 -42.844 -16.984 1 82.88 460 ASP A CA 1
ATOM 3770 C C . ASP A 1 460 ? -3.342 -43.344 -15.695 1 82.88 460 ASP A C 1
ATOM 3772 O O . ASP A 1 460 ? -3.225 -44.562 -15.461 1 82.88 460 ASP A O 1
ATOM 3776 N N . VAL A 1 461 ? -2.963 -42.406 -14.859 1 74.81 461 VAL A N 1
ATOM 3777 C CA . VAL A 1 461 ? -2.186 -42.688 -13.664 1 74.81 461 VAL A CA 1
ATOM 3778 C C . VAL A 1 461 ? -3.035 -43.5 -12.688 1 74.81 461 VAL A C 1
ATOM 3780 O O . VAL A 1 461 ? -2.52 -44.375 -11.977 1 74.81 461 VAL A O 1
ATOM 3783 N N . GLU A 1 462 ? -4.363 -43.375 -12.758 1 75.31 462 GLU A N 1
ATOM 3784 C CA . GLU A 1 462 ? -5.234 -44.031 -11.773 1 75.31 462 GLU A CA 1
ATOM 3785 C C . GLU A 1 462 ? -5.824 -45.312 -12.312 1 75.31 462 GLU A C 1
ATOM 3787 O O . GLU A 1 462 ? -6.336 -46.125 -11.555 1 75.31 462 GLU A O 1
ATOM 3792 N N . GLY A 1 463 ? -5.73 -45.562 -13.594 1 84.38 463 GLY A N 1
ATOM 3793 C CA . GLY A 1 463 ? -6.207 -46.781 -14.203 1 84.38 463 GLY A CA 1
ATOM 3794 C C . GLY A 1 463 ? -7.711 -46.812 -14.406 1 84.38 463 GLY A C 1
ATOM 3795 O O . GLY A 1 463 ? -8.289 -47.875 -14.68 1 84.38 463 GLY A O 1
ATOM 3796 N N . ASN A 1 464 ? -8.359 -45.719 -14.289 1 88.31 464 ASN A N 1
ATOM 3797 C CA . ASN A 1 464 ? -9.812 -45.625 -14.43 1 88.31 464 ASN A CA 1
ATOM 3798 C C . ASN A 1 464 ? -10.266 -46 -15.844 1 88.31 464 ASN A C 1
ATOM 3800 O O . ASN A 1 464 ? -11.352 -46.531 -16.031 1 88.31 464 ASN A O 1
ATOM 3804 N N . ALA A 1 465 ? -9.406 -45.75 -16.797 1 92.56 465 ALA A N 1
ATOM 3805 C CA . ALA A 1 465 ? -9.75 -46.031 -18.188 1 92.56 465 ALA A CA 1
ATOM 3806 C C . ALA A 1 465 ? -9.992 -47.531 -18.406 1 92.56 465 ALA A C 1
ATOM 3808 O O . ALA A 1 465 ? -10.984 -47.906 -19.016 1 92.56 465 ALA A O 1
ATOM 3809 N N . LEU A 1 466 ? -9.148 -48.312 -17.859 1 92.56 466 LEU A N 1
ATOM 3810 C CA . LEU A 1 466 ? -9.25 -49.75 -18.031 1 92.56 466 LEU A CA 1
ATOM 3811 C C . LEU A 1 466 ? -10.469 -50.312 -17.297 1 92.56 466 LEU A C 1
ATOM 3813 O O . LEU A 1 466 ? -11.133 -51.219 -17.781 1 92.56 466 LEU A O 1
ATOM 3817 N N . ILE A 1 467 ? -10.75 -49.75 -16.172 1 92.75 467 ILE A N 1
ATOM 3818 C CA . ILE A 1 467 ? -11.891 -50.188 -15.375 1 92.75 467 ILE A CA 1
ATOM 3819 C C . ILE A 1 467 ? -13.195 -49.875 -16.109 1 92.75 467 ILE A C 1
ATOM 3821 O O . ILE A 1 467 ? -14.078 -50.719 -16.219 1 92.75 467 ILE A O 1
ATOM 3825 N N . HIS A 1 468 ? -13.289 -48.75 -16.609 1 95 468 HIS A N 1
ATOM 3826 C CA . HIS A 1 468 ? -14.484 -48.344 -17.344 1 95 468 HIS A CA 1
ATOM 3827 C C . HIS A 1 468 ? -14.617 -49.156 -18.641 1 95 468 HIS A C 1
ATOM 3829 O O . HIS A 1 468 ? -15.734 -49.5 -19.047 1 95 468 HIS A O 1
ATOM 3835 N N . LEU A 1 469 ? -13.477 -49.406 -19.25 1 95 469 LEU A N 1
ATOM 3836 C CA . LEU A 1 469 ? -13.477 -50.25 -20.453 1 95 469 LEU A CA 1
ATOM 3837 C C . LEU A 1 469 ? -13.977 -51.656 -20.156 1 95 469 LEU A C 1
ATOM 3839 O O . LEU A 1 469 ? -14.789 -52.188 -20.906 1 95 469 LEU A O 1
ATOM 3843 N N . ALA A 1 470 ? -13.5 -52.188 -19.062 1 95.38 470 ALA A N 1
ATOM 3844 C CA . ALA A 1 470 ? -13.938 -53.5 -18.641 1 95.38 470 ALA A CA 1
ATOM 3845 C C . ALA A 1 470 ? -15.438 -53.531 -18.359 1 95.38 470 ALA A C 1
ATOM 3847 O O . ALA A 1 470 ? -16.141 -54.469 -18.781 1 95.38 470 ALA A O 1
ATOM 3848 N N . LYS A 1 471 ? -15.891 -52.531 -17.688 1 95.12 471 LYS A N 1
ATOM 3849 C CA . LYS A 1 471 ? -17.312 -52.438 -17.359 1 95.12 471 LYS A CA 1
ATOM 3850 C C . LYS A 1 471 ? -18.141 -52.281 -18.625 1 95.12 471 LYS A C 1
ATOM 3852 O O . LYS A 1 471 ? -19.266 -52.812 -18.703 1 95.12 471 LYS A O 1
ATOM 3857 N N . LEU A 1 472 ? -17.656 -51.531 -19.547 1 95.44 472 LEU A N 1
ATOM 3858 C CA . LEU A 1 472 ? -18.344 -51.375 -20.828 1 95.44 472 LEU A CA 1
ATOM 3859 C C . LEU A 1 472 ? -18.5 -52.719 -21.531 1 95.44 472 LEU A C 1
ATOM 3861 O O . LEU A 1 472 ? -19.578 -53.031 -22.047 1 95.44 472 LEU A O 1
ATOM 3865 N N . TYR A 1 473 ? -17.5 -53.531 -21.516 1 95.12 473 TYR A N 1
ATOM 3866 C CA . TYR A 1 473 ? -17.547 -54.875 -22.125 1 95.12 473 TYR A CA 1
ATOM 3867 C C . TYR A 1 473 ? -18.484 -55.781 -21.375 1 95.12 473 TYR A C 1
ATOM 3869 O O . TYR A 1 473 ? -19.203 -56.594 -21.984 1 95.12 473 TYR A O 1
ATOM 3877 N N . GLU A 1 474 ? -18.469 -55.625 -20.109 1 93.5 474 GLU A N 1
ATOM 3878 C CA . GLU A 1 474 ? -19.406 -56.406 -19.312 1 93.5 474 GLU A CA 1
ATOM 3879 C C . GLU A 1 474 ? -20.859 -56.094 -19.703 1 93.5 474 GLU A C 1
ATOM 3881 O O . GLU A 1 474 ? -21.672 -57 -19.844 1 93.5 474 GLU A O 1
ATOM 3886 N N . ASP A 1 475 ? -21.109 -54.844 -19.859 1 93.25 475 ASP A N 1
ATOM 3887 C CA . ASP A 1 475 ? -22.453 -54.406 -20.203 1 93.25 475 ASP A CA 1
ATOM 3888 C C . ASP A 1 475 ? -22.859 -54.906 -21.578 1 93.25 475 ASP A C 1
ATOM 3890 O O . ASP A 1 475 ? -24.047 -55.094 -21.844 1 93.25 475 ASP A O 1
ATOM 3894 N N . GLN A 1 476 ? -21.891 -55.188 -22.359 1 93.12 476 GLN A N 1
ATOM 3895 C CA . GLN A 1 476 ? -22.141 -55.656 -23.719 1 93.12 476 GLN A CA 1
ATOM 3896 C C . GLN A 1 476 ? -22.094 -57.188 -23.766 1 93.12 476 GLN A C 1
ATOM 3898 O O . GLN A 1 476 ? -22.156 -57.781 -24.844 1 93.12 476 GLN A O 1
ATOM 3903 N N . ASN A 1 477 ? -21.906 -57.844 -22.609 1 92.06 477 ASN A N 1
ATOM 3904 C CA . ASN A 1 477 ? -21.828 -59.281 -22.438 1 92.06 477 ASN A CA 1
ATOM 3905 C C . ASN A 1 477 ? -20.625 -59.844 -23.172 1 92.06 477 ASN A C 1
ATOM 3907 O O . ASN A 1 477 ? -20.672 -60.969 -23.672 1 92.06 477 ASN A O 1
ATOM 3911 N N . ASP A 1 478 ? -19.703 -58.969 -23.359 1 93.44 478 ASP A N 1
ATOM 3912 C CA . ASP A 1 478 ? -18.422 -59.438 -23.891 1 93.44 478 ASP A CA 1
ATOM 3913 C C . ASP A 1 478 ? -17.453 -59.781 -22.766 1 93.44 478 ASP A C 1
ATOM 3915 O O . ASP A 1 478 ? -16.547 -59 -22.438 1 93.44 478 ASP A O 1
ATOM 3919 N N . LYS A 1 479 ? -17.516 -60.906 -22.219 1 92.62 479 LYS A N 1
ATOM 3920 C CA . LYS A 1 479 ? -16.812 -61.312 -21.016 1 92.62 479 LYS A CA 1
ATOM 3921 C C . LYS A 1 479 ? -15.32 -61.5 -21.281 1 92.62 479 LYS A C 1
ATOM 3923 O O . LYS A 1 479 ? -14.484 -61.281 -20.406 1 92.62 479 LYS A O 1
ATOM 3928 N N . ARG A 1 480 ? -15.078 -61.906 -22.453 1 91.75 480 ARG A N 1
ATOM 3929 C CA . ARG A 1 480 ? -13.688 -62.156 -22.812 1 91.75 480 ARG A CA 1
ATOM 3930 C C . ARG A 1 480 ? -12.867 -60.875 -22.781 1 91.75 480 ARG A C 1
ATOM 3932 O O . ARG A 1 480 ? -11.82 -60.812 -22.141 1 91.75 480 ARG A O 1
ATOM 3939 N N . ASN A 1 481 ? -13.398 -59.906 -23.5 1 94.19 481 ASN A N 1
ATOM 3940 C CA . ASN A 1 481 ? -12.688 -58.625 -23.531 1 94.19 481 ASN A CA 1
ATOM 3941 C C . ASN A 1 481 ? -12.703 -57.938 -22.172 1 94.19 481 ASN A C 1
ATOM 3943 O O . ASN A 1 481 ? -11.75 -57.25 -21.797 1 94.19 481 ASN A O 1
ATOM 3947 N N . ALA A 1 482 ? -13.68 -58.062 -21.406 1 96 482 ALA A N 1
ATOM 3948 C CA . ALA A 1 482 ? -13.734 -57.531 -20.047 1 96 482 ALA A CA 1
ATOM 3949 C C . ALA A 1 482 ? -12.641 -58.125 -19.172 1 96 482 ALA A C 1
ATOM 3951 O O . ALA A 1 482 ? -11.977 -57.406 -18.406 1 96 482 ALA A O 1
ATOM 3952 N N . ALA A 1 483 ? -12.508 -59.438 -19.281 1 94.12 483 ALA A N 1
ATOM 3953 C CA . ALA A 1 483 ? -11.484 -60.125 -18.516 1 94.12 483 ALA A CA 1
ATOM 3954 C C . ALA A 1 483 ? -10.086 -59.625 -18.859 1 94.12 483 ALA A C 1
ATOM 3956 O O . ALA A 1 483 ? -9.25 -59.438 -17.969 1 94.12 483 ALA A O 1
ATOM 3957 N N . LYS A 1 484 ? -9.867 -59.438 -20.125 1 93.88 484 LYS A N 1
ATOM 3958 C CA . LYS A 1 484 ? -8.578 -58.906 -20.562 1 93.88 484 LYS A CA 1
ATOM 3959 C C . LYS A 1 484 ? -8.305 -57.531 -19.953 1 93.88 484 LYS A C 1
ATOM 3961 O O . LYS A 1 484 ? -7.184 -57.25 -19.531 1 93.88 484 LYS A O 1
ATOM 3966 N N . ALA A 1 485 ? -9.297 -56.688 -20 1 94.94 485 ALA A N 1
ATOM 3967 C CA . ALA A 1 485 ? -9.156 -55.344 -19.453 1 94.94 485 ALA A CA 1
ATOM 3968 C C . ALA A 1 485 ? -8.883 -55.375 -17.953 1 94.94 485 ALA A C 1
ATOM 3970 O O . ALA A 1 485 ? -8.016 -54.656 -17.453 1 94.94 485 ALA A O 1
ATOM 3971 N N . TYR A 1 486 ? -9.609 -56.188 -17.203 1 94 486 TYR A N 1
ATOM 3972 C CA . TYR A 1 486 ? -9.406 -56.312 -15.758 1 94 486 TYR A CA 1
ATOM 3973 C C . TYR A 1 486 ? -8.023 -56.875 -15.461 1 94 486 TYR A C 1
ATOM 3975 O O . TYR A 1 486 ? -7.375 -56.469 -14.492 1 94 486 TYR A O 1
ATOM 3983 N N . GLU A 1 487 ? -7.598 -57.844 -16.25 1 92.75 487 GLU A N 1
ATOM 3984 C CA . GLU A 1 487 ? -6.266 -58.406 -16.078 1 92.75 487 GLU A CA 1
ATOM 3985 C C . GLU A 1 487 ? -5.18 -57.375 -16.312 1 92.75 487 GLU A C 1
ATOM 3987 O O . GLU A 1 487 ? -4.203 -57.312 -15.555 1 92.75 487 GLU A O 1
ATOM 3992 N N . ALA A 1 488 ? -5.379 -56.688 -17.359 1 91.56 488 ALA A N 1
ATOM 3993 C CA . ALA A 1 488 ? -4.438 -55.625 -17.641 1 91.56 488 ALA A CA 1
ATOM 3994 C C . ALA A 1 488 ? -4.371 -54.625 -16.484 1 91.56 488 ALA A C 1
ATOM 3996 O O . ALA A 1 488 ? -3.291 -54.125 -16.125 1 91.56 488 ALA A O 1
ATOM 3997 N N . TYR A 1 489 ? -5.539 -54.25 -15.977 1 91.81 489 TYR A N 1
ATOM 3998 C CA . TYR A 1 489 ? -5.609 -53.312 -14.844 1 91.81 489 TYR A CA 1
ATOM 3999 C C . TYR A 1 489 ? -4.809 -53.844 -13.664 1 91.81 489 TYR A C 1
ATOM 4001 O O . TYR A 1 489 ? -4.008 -53.125 -13.07 1 91.81 489 TYR A O 1
ATOM 4009 N N . LEU A 1 490 ? -4.969 -55.094 -13.297 1 89.12 490 LEU A N 1
ATOM 4010 C CA . LEU A 1 490 ? -4.328 -55.719 -12.125 1 89.12 490 LEU A CA 1
ATOM 4011 C C . LEU A 1 490 ? -2.826 -55.844 -12.344 1 89.12 490 LEU A C 1
ATOM 4013 O O . LEU A 1 490 ? -2.049 -55.781 -11.391 1 89.12 490 LEU A O 1
ATOM 4017 N N . THR A 1 491 ? -2.396 -56 -13.555 1 87.75 491 THR A N 1
ATOM 4018 C CA . THR A 1 491 ? -0.982 -56.156 -13.875 1 87.75 491 THR A CA 1
ATOM 4019 C C . THR A 1 491 ? -0.272 -54.781 -13.82 1 87.75 491 THR A C 1
ATOM 4021 O O . THR A 1 491 ? 0.85 -54.688 -13.32 1 87.75 491 THR A O 1
ATOM 4024 N N . LEU A 1 492 ? -0.949 -53.781 -14.266 1 85.31 492 LEU A N 1
ATOM 4025 C CA . LEU A 1 492 ? -0.314 -52.5 -14.422 1 85.31 492 LEU A CA 1
ATOM 4026 C C . LEU A 1 492 ? -0.451 -51.656 -13.148 1 85.31 492 LEU A C 1
ATOM 4028 O O . LEU A 1 492 ? 0.413 -50.844 -12.844 1 85.31 492 LEU A O 1
ATOM 4032 N N . TYR A 1 493 ? -1.597 -51.812 -12.547 1 83.56 493 TYR A N 1
ATOM 4033 C CA . TYR A 1 493 ? -1.886 -50.969 -11.398 1 83.56 493 TYR A CA 1
ATOM 4034 C C . TYR A 1 493 ? -1.891 -51.781 -10.109 1 83.56 493 TYR A C 1
ATOM 4036 O O . TYR A 1 493 ? -2.848 -52.5 -9.82 1 83.56 493 TYR A O 1
ATOM 4044 N N . THR A 1 494 ? -0.703 -51.75 -9.477 1 71.94 494 THR A N 1
ATOM 4045 C CA . THR A 1 494 ? -0.521 -52.5 -8.25 1 71.94 494 THR A CA 1
ATOM 4046 C C . THR A 1 494 ? -1.167 -51.781 -7.07 1 71.94 494 THR A C 1
ATOM 4048 O O . THR A 1 494 ? -1.497 -50.594 -7.156 1 71.94 494 THR A O 1
ATOM 4051 N N . GLU A 1 495 ? -1.419 -52.5 -5.984 1 68 495 GLU A N 1
ATOM 4052 C CA . GLU A 1 495 ? -2.031 -52 -4.758 1 68 495 GLU A CA 1
ATOM 4053 C C . GLU A 1 495 ? -1.282 -50.781 -4.234 1 68 495 GLU A C 1
ATOM 4055 O O . GLU A 1 495 ? -1.888 -49.875 -3.658 1 68 495 GLU A O 1
ATOM 4060 N N . GLU A 1 496 ? -0.072 -50.719 -4.539 1 61.31 496 GLU A N 1
ATOM 4061 C CA . GLU A 1 496 ? 0.754 -49.656 -4.016 1 61.31 496 GLU A CA 1
ATOM 4062 C C . GLU A 1 496 ? 0.559 -48.375 -4.82 1 61.31 496 GLU A C 1
ATOM 4064 O O . GLU A 1 496 ? 0.767 -47.281 -4.309 1 61.31 496 GLU A O 1
ATOM 4069 N N . LEU A 1 497 ? 0.059 -48.625 -6 1 59.47 497 LEU A N 1
ATOM 4070 C CA . LEU A 1 497 ? 0.024 -47.5 -6.922 1 59.47 497 LEU A CA 1
ATOM 4071 C C . LEU A 1 497 ? -1.36 -46.844 -6.941 1 59.47 497 LEU A C 1
ATOM 4073 O O . LEU A 1 497 ? -1.503 -45.688 -7.309 1 59.47 497 LEU A O 1
ATOM 4077 N N . VAL A 1 498 ? -2.287 -47.75 -6.551 1 64.06 498 VAL A N 1
ATOM 4078 C CA . VAL A 1 498 ? -3.643 -47.25 -6.762 1 64.06 498 VAL A CA 1
ATOM 4079 C C . VAL A 1 498 ? -4.258 -46.844 -5.422 1 64.06 498 VAL A C 1
ATOM 4081 O O . VAL A 1 498 ? -3.98 -47.469 -4.395 1 64.06 498 VAL A O 1
ATOM 4084 N N . GLY A 1 499 ? -4.863 -45.719 -5.258 1 60.44 499 GLY A N 1
ATOM 4085 C CA . GLY A 1 499 ? -5.5 -45.188 -4.062 1 60.44 499 GLY A CA 1
ATOM 4086 C C . GLY A 1 499 ? -6.781 -45.906 -3.697 1 60.44 499 GLY A C 1
ATOM 4087 O O . GLY A 1 499 ? -7.129 -46 -2.52 1 60.44 499 GLY A O 1
ATOM 4088 N N . ASP A 1 500 ? -7.453 -46.594 -4.645 1 70 500 ASP A N 1
ATOM 4089 C CA . ASP A 1 500 ? -8.75 -47.188 -4.391 1 70 500 ASP A CA 1
ATOM 4090 C C . ASP A 1 500 ? -8.68 -48.719 -4.492 1 70 500 ASP A C 1
ATOM 4092 O O . ASP A 1 500 ? -8.672 -49.281 -5.594 1 70 500 ASP A O 1
ATOM 4096 N N . LEU A 1 501 ? -8.734 -49.438 -3.432 1 79.44 501 LEU A N 1
ATOM 4097 C CA . LEU A 1 501 ? -8.602 -50.875 -3.35 1 79.44 501 LEU A CA 1
ATOM 4098 C C . LEU A 1 501 ? -9.883 -51.562 -3.789 1 79.44 501 LEU A C 1
ATOM 4100 O O . LEU A 1 501 ? -9.875 -52.75 -4.125 1 79.44 501 LEU A O 1
ATOM 4104 N N . SER A 1 502 ? -10.906 -50.719 -3.842 1 85.94 502 SER A N 1
ATOM 4105 C CA . SER A 1 502 ? -12.188 -51.312 -4.23 1 85.94 502 SER A CA 1
ATOM 4106 C C . SER A 1 502 ? -12.172 -51.75 -5.684 1 85.94 502 SER A C 1
ATOM 4108 O O . SER A 1 502 ? -12.82 -52.75 -6.035 1 85.94 502 SER A O 1
ATOM 4110 N N . LEU A 1 503 ? -11.406 -51.125 -6.449 1 87 503 LEU A N 1
ATOM 4111 C CA . LEU A 1 503 ? -11.344 -51.469 -7.867 1 87 503 LEU A CA 1
ATOM 4112 C C . LEU A 1 503 ? -10.578 -52.75 -8.086 1 87 503 LEU A C 1
ATOM 4114 O O . LEU A 1 503 ? -10.938 -53.562 -8.953 1 87 503 LEU A O 1
ATOM 4118 N N . ILE A 1 504 ? -9.617 -53 -7.281 1 88.44 504 ILE A N 1
ATOM 4119 C CA . ILE A 1 504 ? -8.852 -54.25 -7.348 1 88.44 504 ILE A CA 1
ATOM 4120 C C . ILE A 1 504 ? -9.742 -55.406 -6.934 1 88.44 504 ILE A C 1
ATOM 4122 O O . ILE A 1 504 ? -9.766 -56.469 -7.602 1 88.44 504 ILE A O 1
ATOM 4126 N N . ALA A 1 505 ? -10.469 -55.094 -5.891 1 91.5 505 ALA A N 1
ATOM 4127 C CA . ALA A 1 505 ? -11.359 -56.156 -5.383 1 91.5 505 ALA A CA 1
ATOM 4128 C C . ALA A 1 505 ? -12.391 -56.531 -6.438 1 91.5 505 ALA A C 1
ATOM 4130 O O . ALA A 1 505 ? -12.641 -57.719 -6.648 1 91.5 505 ALA A O 1
ATOM 4131 N N . THR A 1 506 ? -12.945 -55.562 -7.023 1 91.12 506 THR A N 1
ATOM 4132 C CA . THR A 1 506 ? -13.969 -55.812 -8.039 1 91.12 506 THR A CA 1
ATOM 4133 C C . THR A 1 506 ? -13.375 -56.531 -9.234 1 91.12 506 THR A C 1
ATOM 4135 O O . THR A 1 506 ? -14.023 -57.406 -9.812 1 91.12 506 THR A O 1
ATOM 4138 N N . SER A 1 507 ? -12.211 -56.188 -9.633 1 93.44 507 SER A N 1
ATOM 4139 C CA . SER A 1 507 ? -11.539 -56.844 -10.75 1 93.44 507 SER A CA 1
ATOM 4140 C C . SER A 1 507 ? -11.242 -58.312 -10.453 1 93.44 507 SER A C 1
ATOM 4142 O O . SER A 1 507 ? -11.477 -59.188 -11.289 1 93.44 507 SER A O 1
ATOM 4144 N N . CYS A 1 508 ? -10.812 -58.562 -9.234 1 93.62 508 CYS A N 1
ATOM 4145 C CA . CYS A 1 508 ? -10.531 -59.938 -8.82 1 93.62 508 CYS A CA 1
ATOM 4146 C C . CYS A 1 508 ? -11.812 -60.781 -8.789 1 93.62 508 CYS A C 1
ATOM 4148 O O . CYS A 1 508 ? -11.812 -61.938 -9.219 1 93.62 508 CYS A O 1
ATOM 4150 N N . ARG A 1 509 ? -12.789 -60.125 -8.305 1 94.81 509 ARG A N 1
ATOM 4151 C CA . ARG A 1 509 ? -14.078 -60.812 -8.227 1 94.81 509 ARG A CA 1
ATOM 4152 C C . ARG A 1 509 ? -14.57 -61.219 -9.609 1 94.81 509 ARG A C 1
ATOM 4154 O O . ARG A 1 509 ? -15.023 -62.344 -9.812 1 94.81 509 ARG A O 1
ATOM 4161 N N . PHE A 1 510 ? -14.523 -60.344 -10.508 1 95.06 510 PHE A N 1
ATOM 4162 C CA . PHE A 1 510 ? -14.953 -60.594 -11.875 1 95.06 510 PHE A CA 1
ATOM 4163 C C . PHE A 1 510 ? -14.125 -61.719 -12.492 1 95.06 510 PHE A C 1
ATOM 4165 O O . PHE A 1 510 ? -14.672 -62.656 -13.102 1 95.06 510 PHE A O 1
ATOM 4172 N N . LEU A 1 511 ? -12.82 -61.688 -12.352 1 95.62 511 LEU A N 1
ATOM 4173 C CA . LEU A 1 511 ? -11.914 -62.625 -12.969 1 95.62 511 LEU A CA 1
ATOM 4174 C C . LEU A 1 511 ? -12.07 -64 -12.336 1 95.62 511 LEU A C 1
ATOM 4176 O O . LEU A 1 511 ? -11.992 -65.062 -13.031 1 95.62 511 LEU A O 1
ATOM 4180 N N . ALA A 1 512 ? -12.312 -64 -11.039 1 95.69 512 ALA A N 1
ATOM 4181 C CA . ALA A 1 512 ? -12.562 -65.25 -10.375 1 95.69 512 ALA A CA 1
ATOM 4182 C C . ALA A 1 512 ? -13.812 -65.938 -10.938 1 95.69 512 ALA A C 1
ATOM 4184 O O . ALA A 1 512 ? -13.805 -67.125 -11.203 1 95.69 512 ALA A O 1
ATOM 4185 N N . SER A 1 513 ? -14.844 -65.188 -11.078 1 95.12 513 SER A N 1
ATOM 4186 C CA . SER A 1 513 ? -16.094 -65.75 -11.617 1 95.12 513 SER A CA 1
ATOM 4187 C C . SER A 1 513 ? -15.961 -66.125 -13.078 1 95.12 513 SER A C 1
ATOM 4189 O O . SER A 1 513 ? -16.531 -67.125 -13.523 1 95.12 513 SER A O 1
ATOM 4191 N N . HIS A 1 514 ? -15.305 -65.312 -13.828 1 95.12 514 HIS A N 1
ATOM 4192 C CA . HIS A 1 514 ? -15.117 -65.562 -15.258 1 95.12 514 HIS A CA 1
ATOM 4193 C C . HIS A 1 514 ? -14.352 -66.875 -15.508 1 95.12 514 HIS A C 1
ATOM 4195 O O . HIS A 1 514 ? -14.781 -67.688 -16.312 1 95.12 514 HIS A O 1
ATOM 4201 N N . TYR A 1 515 ? -13.312 -67.125 -14.82 1 94.75 515 TYR A N 1
ATOM 4202 C CA . TYR A 1 515 ? -12.492 -68.312 -15.039 1 94.75 515 TYR A CA 1
ATOM 4203 C C . TYR A 1 515 ? -13.148 -69.562 -14.461 1 94.75 515 TYR A C 1
ATOM 4205 O O . TYR A 1 515 ? -12.906 -70.688 -14.922 1 94.75 515 TYR A O 1
ATOM 4213 N N . LEU A 1 516 ? -14.023 -69.312 -13.5 1 94 516 LEU A N 1
ATOM 4214 C CA . LEU A 1 516 ? -14.844 -70.438 -13.016 1 94 516 LEU A CA 1
ATOM 4215 C C . LEU A 1 516 ? -15.797 -70.875 -14.102 1 94 516 LEU A C 1
ATOM 4217 O O . LEU A 1 516 ? -15.961 -72.125 -14.312 1 94 516 LEU A O 1
ATOM 4221 N N . GLU A 1 517 ? -16.359 -69.938 -14.766 1 93.56 517 GLU A N 1
ATOM 4222 C CA . GLU A 1 517 ? -17.297 -70.25 -15.836 1 93.56 517 GLU A CA 1
ATOM 4223 C C . GLU A 1 517 ? -16.578 -70.938 -17.016 1 93.56 517 GLU A C 1
ATOM 4225 O O . GLU A 1 517 ? -17.172 -71.75 -17.719 1 93.56 517 GLU A O 1
ATOM 4230 N N . GLN A 1 518 ? -15.367 -70.625 -17.188 1 93.19 518 GLN A N 1
ATOM 4231 C CA . GLN A 1 518 ? -14.586 -71.188 -18.281 1 93.19 518 GLN A CA 1
ATOM 4232 C C . GLN A 1 518 ? -13.93 -72.5 -17.859 1 93.19 518 GLN A C 1
ATOM 4234 O O . GLN A 1 518 ? -13.156 -73.125 -18.609 1 93.19 518 GLN A O 1
ATOM 4239 N N . ALA A 1 519 ? -14.141 -72.875 -16.656 1 90.44 519 ALA A N 1
ATOM 4240 C CA . ALA A 1 519 ? -13.664 -74.188 -16.109 1 90.44 519 ALA A CA 1
ATOM 4241 C C . ALA A 1 519 ? -12.148 -74.188 -15.914 1 90.44 519 ALA A C 1
ATOM 4243 O O . ALA A 1 519 ? -11.5 -75.188 -16 1 90.44 519 ALA A O 1
ATOM 4244 N N . ASN A 1 520 ? -11.633 -72.938 -15.938 1 93.88 520 ASN A N 1
ATOM 4245 C CA . ASN A 1 520 ? -10.242 -72.812 -15.523 1 93.88 520 ASN A CA 1
ATOM 4246 C C . ASN A 1 520 ? -10.125 -72.625 -14.016 1 93.88 520 ASN A C 1
ATOM 4248 O O . ASN A 1 520 ? -9.953 -71.5 -13.531 1 93.88 520 ASN A O 1
ATOM 4252 N N . LEU A 1 521 ? -10.133 -73.625 -13.312 1 93.19 521 LEU A N 1
ATOM 4253 C CA . LEU A 1 521 ? -10.305 -73.625 -11.867 1 93.19 521 LEU A CA 1
ATOM 4254 C C . LEU A 1 521 ? -9.062 -73.125 -11.156 1 93.19 521 LEU A C 1
ATOM 4256 O O . LEU A 1 521 ? -9.172 -72.438 -10.125 1 93.19 521 LEU A O 1
ATOM 4260 N N . ASP A 1 522 ? -7.906 -73.375 -11.75 1 93.75 522 ASP A N 1
ATOM 4261 C CA . ASP A 1 522 ? -6.676 -72.875 -11.117 1 93.75 522 ASP A CA 1
ATOM 4262 C C . ASP A 1 522 ? -6.59 -71.375 -11.094 1 93.75 522 ASP A C 1
ATOM 4264 O O . ASP A 1 522 ? -6.305 -70.75 -10.055 1 93.75 522 ASP A O 1
ATOM 4268 N N . THR A 1 523 ? -6.785 -70.812 -12.258 1 94.75 523 THR A N 1
ATOM 4269 C CA . THR A 1 523 ? -6.75 -69.375 -12.359 1 94.75 523 THR A CA 1
ATOM 4270 C C . THR A 1 523 ? -7.855 -68.75 -11.516 1 94.75 523 THR A C 1
ATOM 4272 O O . THR A 1 523 ? -7.648 -67.688 -10.891 1 94.75 523 THR A O 1
ATOM 4275 N N . SER A 1 524 ? -8.969 -69.25 -11.562 1 95.5 524 SER A N 1
ATOM 4276 C CA . SER A 1 524 ? -10.078 -68.812 -10.75 1 95.5 524 SER A CA 1
ATOM 4277 C C . SER A 1 524 ? -9.727 -68.812 -9.266 1 95.5 524 SER A C 1
ATOM 4279 O O . SER A 1 524 ? -10.078 -67.875 -8.516 1 95.5 524 SER A O 1
ATOM 4281 N N . TYR A 1 525 ? -9.039 -69.938 -8.891 1 94.5 525 TYR A N 1
ATOM 4282 C CA . TYR A 1 525 ? -8.625 -70.125 -7.504 1 94.5 525 TYR A CA 1
ATOM 4283 C C . TYR A 1 525 ? -7.711 -69 -7.07 1 94.5 525 TYR A C 1
ATOM 4285 O O . TYR A 1 525 ? -7.871 -68.438 -5.977 1 94.5 525 TYR A O 1
ATOM 4293 N N . ASP A 1 526 ? -6.801 -68.688 -7.887 1 95.12 526 ASP A N 1
ATOM 4294 C CA . ASP A 1 526 ? -5.844 -67.625 -7.566 1 95.12 526 ASP A CA 1
ATOM 4295 C C . ASP A 1 526 ? -6.547 -66.25 -7.344 1 95.12 526 ASP A C 1
ATOM 4297 O O . ASP A 1 526 ? -6.242 -65.562 -6.387 1 95.12 526 ASP A O 1
ATOM 4301 N N . TYR A 1 527 ? -7.375 -65.875 -8.211 1 95.62 527 TYR A N 1
ATOM 4302 C CA . TYR A 1 527 ? -8.094 -64.625 -8.094 1 95.62 527 TYR A CA 1
ATOM 4303 C C . TYR A 1 527 ? -9.062 -64.625 -6.918 1 95.62 527 TYR A C 1
ATOM 4305 O O . TYR A 1 527 ? -9.273 -63.625 -6.25 1 95.62 527 TYR A O 1
ATOM 4313 N N . ALA A 1 528 ? -9.727 -65.75 -6.711 1 95.31 528 ALA A N 1
ATOM 4314 C CA . ALA A 1 528 ? -10.633 -65.875 -5.57 1 95.31 528 ALA A CA 1
ATOM 4315 C C . ALA A 1 528 ? -9.883 -65.688 -4.25 1 95.31 528 ALA A C 1
ATOM 4317 O O . ALA A 1 528 ? -10.414 -65.125 -3.297 1 95.31 528 ALA A O 1
ATOM 4318 N N . GLN A 1 529 ? -8.734 -66.25 -4.223 1 94.38 529 GLN A N 1
ATOM 4319 C CA . GLN A 1 529 ? -7.891 -66.062 -3.043 1 94.38 529 GLN A CA 1
ATOM 4320 C C . GLN A 1 529 ? -7.574 -64.625 -2.805 1 94.38 529 GLN A C 1
ATOM 4322 O O . GLN A 1 529 ? -7.582 -64.125 -1.663 1 94.38 529 GLN A O 1
ATOM 4327 N N . ARG A 1 530 ? -7.254 -63.969 -3.857 1 92.94 530 ARG A N 1
ATOM 4328 C CA . ARG A 1 530 ? -6.953 -62.531 -3.762 1 92.94 530 ARG A CA 1
ATOM 4329 C C . ARG A 1 530 ? -8.172 -61.75 -3.283 1 92.94 530 ARG A C 1
ATOM 4331 O O . ARG A 1 530 ? -8.031 -60.719 -2.598 1 92.94 530 ARG A O 1
ATOM 4338 N N . CYS A 1 531 ? -9.312 -62.125 -3.621 1 93.31 531 CYS A N 1
ATOM 4339 C CA . CYS A 1 531 ? -10.539 -61.469 -3.188 1 93.31 531 CYS A CA 1
ATOM 4340 C C . CYS A 1 531 ? -10.648 -61.469 -1.668 1 93.31 531 CYS A C 1
ATOM 4342 O O . CYS A 1 531 ? -11.289 -60.594 -1.087 1 93.31 531 CYS A O 1
ATOM 4344 N N . LEU A 1 532 ? -10.016 -62.469 -1.03 1 92.38 532 LEU A N 1
ATOM 4345 C CA . LEU A 1 532 ? -10.117 -62.625 0.417 1 92.38 532 LEU A CA 1
ATOM 4346 C C . LEU A 1 532 ? -9.375 -61.5 1.132 1 92.38 532 LEU A C 1
ATOM 4348 O O . LEU A 1 532 ? -9.617 -61.219 2.312 1 92.38 532 LEU A O 1
ATOM 4352 N N . ASP A 1 533 ? -8.57 -60.844 0.477 1 90.75 533 ASP A N 1
ATOM 4353 C CA . ASP A 1 533 ? -7.746 -59.781 1.067 1 90.75 533 ASP A CA 1
ATOM 4354 C C . ASP A 1 533 ? -8.531 -58.469 1.197 1 90.75 533 ASP A C 1
ATOM 4356 O O . ASP A 1 533 ? -8.094 -57.562 1.89 1 90.75 533 ASP A O 1
ATOM 4360 N N . TYR A 1 534 ? -9.727 -58.5 0.544 1 91.44 534 TYR A N 1
ATOM 4361 C CA . TYR A 1 534 ? -10.516 -57.281 0.536 1 91.44 534 TYR A CA 1
ATOM 4362 C C . TYR A 1 534 ? -11.906 -57.5 1.113 1 91.44 534 TYR A C 1
ATOM 4364 O O . TYR A 1 534 ? -12.539 -58.531 0.807 1 91.44 534 TYR A O 1
ATOM 4372 N N . ASP A 1 535 ? -12.406 -56.625 1.908 1 89.25 535 ASP A N 1
ATOM 4373 C CA . ASP A 1 535 ? -13.672 -56.812 2.615 1 89.25 535 ASP A CA 1
ATOM 4374 C C . ASP A 1 535 ? -14.844 -56.875 1.638 1 89.25 535 ASP A C 1
ATOM 4376 O O . ASP A 1 535 ? -15.773 -57.656 1.813 1 89.25 535 ASP A O 1
ATOM 4380 N N . ILE A 1 536 ? -14.812 -56.094 0.583 1 89 536 ILE A N 1
ATOM 4381 C CA . ILE A 1 536 ? -15.938 -55.938 -0.337 1 89 536 ILE A CA 1
ATOM 4382 C C . ILE A 1 536 ? -16.109 -57.25 -1.141 1 89 536 ILE A C 1
ATOM 4384 O O . ILE A 1 536 ? -17.234 -57.594 -1.534 1 89 536 ILE A O 1
ATOM 4388 N N . SER A 1 537 ? -15.062 -58 -1.423 1 90.69 537 SER A N 1
ATOM 4389 C CA . SER A 1 537 ? -15.141 -59.188 -2.297 1 90.69 537 SER A CA 1
ATOM 4390 C C . SER A 1 537 ? -14.953 -60.469 -1.51 1 90.69 537 SER A C 1
ATOM 4392 O O . SER A 1 537 ? -14.992 -61.562 -2.082 1 90.69 537 SER A O 1
ATOM 4394 N N . LYS A 1 538 ? -14.812 -60.438 -0.229 1 92.62 538 LYS A N 1
ATOM 4395 C CA . LYS A 1 538 ? -14.477 -61.594 0.616 1 92.62 538 LYS A CA 1
ATOM 4396 C C . LYS A 1 538 ? -15.547 -62.656 0.524 1 92.62 538 LYS A C 1
ATOM 4398 O O . LYS A 1 538 ? -15.234 -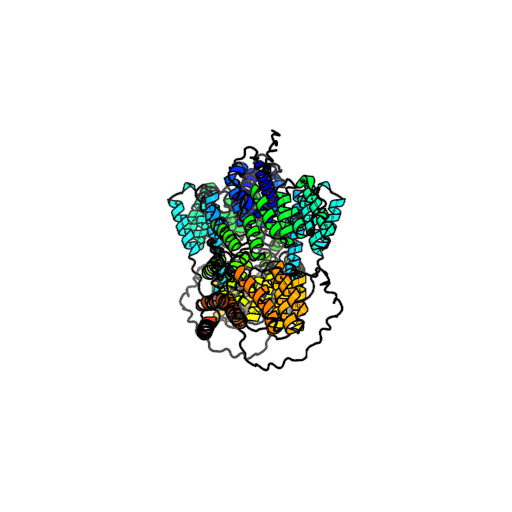63.844 0.388 1 92.62 538 LYS A O 1
ATOM 4403 N N . GLU A 1 539 ? -16.797 -62.188 0.648 1 93.25 539 GLU A N 1
ATOM 4404 C CA . GLU A 1 539 ? -17.891 -63.156 0.634 1 93.25 539 GLU A CA 1
ATOM 4405 C C . GLU A 1 539 ? -17.953 -63.906 -0.692 1 93.25 539 GLU A C 1
ATOM 4407 O O . GLU A 1 539 ? -18.141 -65.125 -0.712 1 93.25 539 GLU A O 1
ATOM 4412 N N . GLU A 1 540 ? -17.828 -63.125 -1.631 1 92.62 540 GLU A N 1
ATOM 4413 C CA . GLU A 1 540 ? -17.859 -63.75 -2.953 1 92.62 540 GLU A CA 1
ATOM 4414 C C . GLU A 1 540 ? -16.641 -64.625 -3.184 1 92.62 540 GLU A C 1
ATOM 4416 O O . GLU A 1 540 ? -16.75 -65.688 -3.832 1 92.62 540 GLU A O 1
ATOM 4421 N N . GLY A 1 541 ? -15.555 -64.312 -2.691 1 93.56 541 GLY A N 1
ATOM 4422 C CA . GLY A 1 541 ? -14.352 -65.125 -2.773 1 93.56 541 GLY A CA 1
ATOM 4423 C C . GLY A 1 541 ? -14.523 -66.5 -2.141 1 93.56 541 GLY A C 1
ATOM 4424 O O . GLY A 1 541 ? -14.164 -67.5 -2.738 1 93.56 541 GLY A O 1
ATOM 4425 N N . TYR A 1 542 ? -15.156 -66.438 -1.021 1 93.94 542 TYR A N 1
ATOM 4426 C CA . TYR A 1 542 ? -15.406 -67.688 -0.316 1 93.94 542 TYR A CA 1
ATOM 4427 C C . TYR A 1 542 ? -16.375 -68.562 -1.095 1 93.94 542 TYR A C 1
ATOM 4429 O O . TYR A 1 542 ? -16.188 -69.75 -1.175 1 93.94 542 TYR A O 1
ATOM 4437 N N . ARG A 1 543 ? -17.328 -67.875 -1.552 1 94.62 543 ARG A N 1
ATOM 4438 C CA . ARG A 1 543 ? -18.328 -68.562 -2.326 1 94.62 543 ARG A CA 1
ATOM 4439 C C . ARG A 1 543 ? -17.688 -69.25 -3.529 1 94.62 543 ARG A C 1
ATOM 4441 O O . ARG A 1 543 ? -17.969 -70.438 -3.797 1 94.62 543 ARG A O 1
ATOM 4448 N N . ILE A 1 544 ? -16.875 -68.625 -4.18 1 94.62 544 ILE A N 1
ATOM 4449 C CA . ILE A 1 544 ? -16.234 -69.125 -5.387 1 94.62 544 ILE A CA 1
ATOM 4450 C C . ILE A 1 544 ? -15.258 -70.25 -5.02 1 94.62 544 ILE A C 1
ATOM 4452 O O . ILE A 1 544 ? -15.141 -71.25 -5.727 1 94.62 544 ILE A O 1
ATOM 4456 N N . LEU A 1 545 ? -14.594 -70.125 -3.93 1 94.19 545 LEU A N 1
ATOM 4457 C CA . LEU A 1 545 ? -13.664 -71.188 -3.467 1 94.19 545 LEU A CA 1
ATOM 4458 C C . LEU A 1 545 ? -14.398 -72.438 -3.113 1 94.19 545 LEU A C 1
ATOM 4460 O O . LEU A 1 545 ? -13.906 -73.562 -3.375 1 94.19 545 LEU A O 1
ATOM 4464 N N . GLN A 1 546 ? -15.625 -72.25 -2.617 1 94.19 546 GLN A N 1
ATOM 4465 C CA . GLN A 1 546 ? -16.453 -73.438 -2.303 1 94.19 546 GLN A CA 1
ATOM 4466 C C . GLN A 1 546 ? -16.938 -74.125 -3.574 1 94.19 546 GLN A C 1
ATOM 4468 O O . GLN A 1 546 ? -16.969 -75.375 -3.639 1 94.19 546 GLN A O 1
ATOM 4473 N N . LEU A 1 547 ? -17.25 -73.312 -4.434 1 93.62 547 LEU A N 1
ATOM 4474 C CA . LEU A 1 547 ? -17.703 -73.875 -5.707 1 93.62 547 LEU A CA 1
ATOM 4475 C C . LEU A 1 547 ? -16.562 -74.625 -6.414 1 93.62 547 LEU A C 1
ATOM 4477 O O . LEU A 1 547 ? -16.797 -75.625 -7.047 1 93.62 547 LEU A O 1
ATOM 4481 N N . ILE A 1 548 ? -15.422 -74.188 -6.332 1 93.19 548 ILE A N 1
ATOM 4482 C CA . ILE A 1 548 ? -14.242 -74.812 -6.934 1 93.19 548 ILE A CA 1
ATOM 4483 C C . ILE A 1 548 ? -13.961 -76.125 -6.254 1 93.19 548 ILE A C 1
ATOM 4485 O O . ILE A 1 548 ? -13.648 -77.125 -6.926 1 93.19 548 ILE A O 1
ATOM 4489 N N . LYS A 1 549 ? -14.141 -76.125 -4.988 1 91.44 549 LYS A N 1
ATOM 4490 C CA . LYS A 1 549 ? -13.945 -77.375 -4.23 1 91.44 549 LYS A CA 1
ATOM 4491 C C . LYS A 1 549 ? -14.953 -78.438 -4.633 1 91.44 549 LYS A C 1
ATOM 4493 O O . LYS A 1 549 ? -14.609 -79.625 -4.77 1 91.44 549 LYS A O 1
ATOM 4498 N N . SER A 1 550 ? -16.141 -78.062 -4.832 1 91.19 550 SER A N 1
ATOM 4499 C CA . SER A 1 550 ? -17.203 -78.938 -5.223 1 91.19 550 SER A CA 1
ATOM 4500 C C . SER A 1 550 ? -16.969 -79.5 -6.641 1 91.19 550 SER A C 1
ATOM 4502 O O . SER A 1 550 ? -17.219 -80.688 -6.914 1 91.19 550 SER A O 1
ATOM 4504 N N . LYS A 1 551 ? -16.469 -78.688 -7.473 1 90.19 551 LYS A N 1
ATOM 4505 C CA . LYS A 1 551 ? -16.25 -79.125 -8.859 1 90.19 551 LYS A CA 1
ATOM 4506 C C . LYS A 1 551 ? -15.023 -80 -8.992 1 90.19 551 LYS A C 1
ATOM 4508 O O . LYS A 1 551 ? -14.977 -80.875 -9.852 1 90.19 551 LYS A O 1
ATOM 4513 N N . ARG A 1 552 ? -14.109 -79.812 -8.148 1 86.94 552 ARG A N 1
ATOM 4514 C CA . ARG A 1 552 ? -12.914 -80.625 -8.133 1 86.94 552 ARG A CA 1
ATOM 4515 C C . ARG A 1 552 ? -13.234 -82.062 -7.578 1 86.94 552 ARG A C 1
ATOM 4517 O O . ARG A 1 552 ? -12.648 -83 -8.008 1 86.94 552 ARG A O 1
ATOM 4524 N N . LYS A 1 553 ? -14.25 -82.188 -6.641 1 77.19 553 LYS A N 1
ATOM 4525 C CA . LYS A 1 553 ? -14.68 -83.5 -6.094 1 77.19 553 LYS A CA 1
ATOM 4526 C C . LYS A 1 553 ? -15.492 -84.25 -7.117 1 77.19 553 LYS A C 1
ATOM 4528 O O . LYS A 1 553 ? -15.406 -85.5 -7.172 1 77.19 553 LYS A O 1
ATOM 4533 N N . GLU A 1 554 ? -16.312 -83.75 -7.871 1 66.12 554 GLU A N 1
ATOM 4534 C CA . GLU A 1 554 ? -17.141 -84.438 -8.852 1 66.12 554 GLU A CA 1
ATOM 4535 C C . GLU A 1 554 ? -16.297 -85 -10 1 66.12 554 GLU A C 1
ATOM 4537 O O . GLU A 1 554 ? -16.641 -86 -10.602 1 66.12 554 GLU A O 1
ATOM 4542 N N . THR A 1 555 ? -15.281 -84.438 -10.398 1 56.91 555 THR A N 1
ATOM 4543 C CA . THR A 1 555 ? -14.516 -84.938 -11.539 1 56.91 555 THR A CA 1
ATOM 4544 C C . THR A 1 555 ? -13.562 -86.062 -11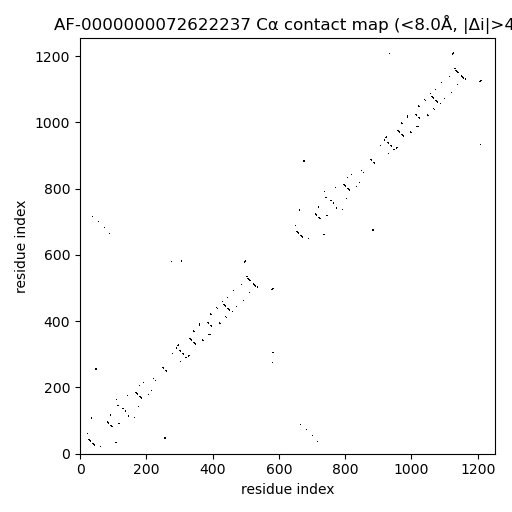.117 1 56.91 555 THR A C 1
ATOM 4546 O O . THR A 1 555 ? -12.648 -86.375 -11.867 1 56.91 555 THR A O 1
ATOM 4549 N N . PRO A 1 556 ? -13.672 -86.75 -9.992 1 46.03 556 PRO A N 1
ATOM 4550 C CA . PRO A 1 556 ? -12.672 -87.812 -9.859 1 46.03 556 PRO A CA 1
ATOM 4551 C C . PRO A 1 556 ? -12.727 -88.812 -11.008 1 46.03 556 PRO A C 1
ATOM 4553 O O . PRO A 1 556 ? -11.82 -89.625 -11.164 1 46.03 556 PRO A O 1
ATOM 4556 N N . ASP A 1 557 ? -13.953 -89.188 -11.625 1 39.25 557 ASP A N 1
ATOM 4557 C CA . ASP A 1 557 ? -13.742 -90.375 -12.398 1 39.25 557 ASP A CA 1
ATOM 4558 C C . ASP A 1 557 ? -12.789 -90.188 -13.562 1 39.25 557 ASP A C 1
ATOM 4560 O O . ASP A 1 557 ? -12.133 -91.062 -14.047 1 39.25 557 ASP A O 1
ATOM 4564 N N . LYS A 1 558 ? -13.07 -89.25 -14.492 1 36.38 558 LYS A N 1
ATOM 4565 C CA . LYS A 1 558 ? -12.305 -89.438 -15.711 1 36.38 558 LYS A CA 1
ATOM 4566 C C . LYS A 1 558 ? -10.844 -89.062 -15.516 1 36.38 558 LYS A C 1
ATOM 4568 O O . LYS A 1 558 ? -9.938 -89.75 -15.961 1 36.38 558 LYS A O 1
ATOM 4573 N N . LEU A 1 559 ? -10.367 -87.812 -15.492 1 31.31 559 LEU A N 1
ATOM 4574 C CA . LEU A 1 559 ? -9.047 -87.375 -15.969 1 31.31 559 LEU A CA 1
ATOM 4575 C C . LEU A 1 559 ? -8 -87.562 -14.875 1 31.31 559 LEU A C 1
ATOM 4577 O O . LEU A 1 559 ? -7.945 -86.75 -13.93 1 31.31 559 LEU A O 1
ATOM 4581 N N . ALA A 1 560 ? -7.828 -88.688 -14.328 1 28.83 560 ALA A N 1
ATOM 4582 C CA . ALA A 1 560 ? -6.625 -88.625 -13.5 1 28.83 560 ALA A CA 1
ATOM 4583 C C . ALA A 1 560 ? -5.453 -88 -14.25 1 28.83 560 ALA A C 1
ATOM 4585 O O . ALA A 1 560 ? -4.508 -87.5 -13.641 1 28.83 560 ALA A O 1
ATOM 4586 N N . LYS A 1 561 ? -5.207 -88.5 -15.531 1 25.61 561 LYS A N 1
ATOM 4587 C CA . LYS A 1 561 ? -3.756 -88.625 -15.648 1 25.61 561 LYS A CA 1
ATOM 4588 C C . LYS A 1 561 ? -3.117 -87.25 -15.75 1 25.61 561 LYS A C 1
ATOM 4590 O O . LYS A 1 561 ? -1.91 -87.062 -15.547 1 25.61 561 LYS A O 1
ATOM 4595 N N . GLY A 1 562 ? -3.475 -86.375 -16.875 1 21.58 562 GLY A N 1
ATOM 4596 C CA . GLY A 1 562 ? -2.432 -85.625 -17.516 1 21.58 562 GLY A CA 1
ATOM 4597 C C . GLY A 1 562 ? -1.872 -84.5 -16.641 1 21.58 562 GLY A C 1
ATOM 4598 O O . GLY A 1 562 ? -2.596 -83.562 -16.25 1 21.58 562 GLY A O 1
ATOM 4599 N N . SER A 1 563 ? -0.946 -84.688 -15.742 1 22.78 563 SER A N 1
ATOM 4600 C CA . SER A 1 563 ? -0.245 -84 -14.672 1 22.78 563 SER A CA 1
ATOM 4601 C C . SER A 1 563 ? 0.557 -82.812 -15.219 1 22.78 563 SER A C 1
ATOM 4603 O O . SER A 1 563 ? 1.713 -83 -15.617 1 22.78 563 SER A O 1
ATOM 4605 N N . TYR A 1 564 ? 0.161 -82.125 -16.406 1 20.8 564 TYR A N 1
ATOM 4606 C CA . TYR A 1 564 ? 1.24 -81.188 -16.812 1 20.8 564 TYR A CA 1
ATOM 4607 C C . TYR A 1 564 ? 1.614 -80.25 -15.688 1 20.8 564 TYR A C 1
ATOM 4609 O O . TYR A 1 564 ? 0.739 -79.688 -15.039 1 20.8 564 TYR A O 1
ATOM 4617 N N . SER A 1 565 ? 2.695 -80.562 -14.992 1 21.19 565 SER A N 1
ATOM 4618 C CA . SER A 1 565 ? 3.451 -80 -13.883 1 21.19 565 SER A CA 1
ATOM 4619 C C . SER A 1 565 ? 3.93 -78.562 -14.203 1 21.19 565 SER A C 1
ATOM 4621 O O . SER A 1 565 ? 4.707 -78 -13.445 1 21.19 565 SER A O 1
ATOM 4623 N N . SER A 1 566 ? 3.604 -77.938 -15.438 1 20.42 566 SER A N 1
ATOM 4624 C CA . SER A 1 566 ? 4.57 -76.875 -15.688 1 20.42 566 SER A CA 1
ATOM 4625 C C . SER A 1 566 ? 4.441 -75.75 -14.664 1 20.42 566 SER A C 1
ATOM 4627 O O . SER A 1 566 ? 3.41 -75.062 -14.602 1 20.42 566 SER A O 1
ATOM 4629 N N . THR A 1 567 ? 4.82 -75.938 -13.477 1 21.22 567 THR A N 1
ATOM 4630 C CA . THR A 1 567 ? 4.766 -74.938 -12.406 1 21.22 567 THR A CA 1
ATOM 4631 C C . THR A 1 567 ? 5.582 -73.688 -12.781 1 21.22 567 THR A C 1
ATOM 4633 O O . THR A 1 567 ? 6.805 -73.75 -12.906 1 21.22 567 THR A O 1
ATOM 4636 N N . PRO A 1 568 ? 5.082 -72.875 -13.859 1 19.81 568 PRO A N 1
ATOM 4637 C CA . PRO A 1 568 ? 5.973 -71.75 -14.156 1 19.81 568 PRO A CA 1
ATOM 4638 C C . PRO A 1 568 ? 6.324 -70.938 -12.922 1 19.81 568 PRO A C 1
ATOM 4640 O O . PRO A 1 568 ? 5.496 -70.75 -12.016 1 19.81 568 PRO A O 1
ATOM 4643 N N . GLN A 1 569 ? 7.535 -71 -12.438 1 20.08 569 GLN A N 1
ATOM 4644 C CA . GLN A 1 569 ? 8.234 -70.312 -11.336 1 20.08 569 GLN A CA 1
ATOM 4645 C C . GLN A 1 569 ? 8.133 -68.812 -11.445 1 20.08 569 GLN A C 1
ATOM 4647 O O . GLN A 1 569 ? 8.695 -68.188 -12.367 1 20.08 569 GLN A O 1
ATOM 4652 N N . THR A 1 570 ? 6.844 -68.25 -11.375 1 20.7 570 THR A N 1
ATOM 4653 C CA . THR A 1 570 ? 6.805 -66.812 -11.492 1 20.7 570 THR A CA 1
ATOM 4654 C C . THR A 1 570 ? 7.68 -66.125 -10.43 1 20.7 570 THR A C 1
ATOM 4656 O O . THR A 1 570 ? 7.457 -66.312 -9.234 1 20.7 570 THR A O 1
ATOM 4659 N N . GLN A 1 571 ? 9.008 -66.062 -10.648 1 20.33 571 GLN A N 1
ATOM 4660 C CA . GLN A 1 571 ? 10.008 -65.375 -9.859 1 20.33 571 GLN A CA 1
ATOM 4661 C C . GLN A 1 571 ? 9.594 -63.906 -9.594 1 20.33 571 GLN A C 1
ATOM 4663 O O . GLN A 1 571 ? 10.039 -63 -10.281 1 20.33 571 GLN A O 1
ATOM 4668 N N . CYS A 1 572 ? 8.305 -63.656 -9.383 1 21.34 572 CYS A N 1
ATOM 4669 C CA . CYS A 1 572 ? 8.016 -62.219 -9.398 1 21.34 572 CYS A CA 1
ATOM 4670 C C . CYS A 1 572 ? 8.68 -61.531 -8.219 1 21.34 572 CYS A C 1
ATOM 4672 O O . CYS A 1 572 ? 8.203 -61.625 -7.086 1 21.34 572 CYS A O 1
ATOM 4674 N N . ASN A 1 573 ? 10.078 -61.719 -8.047 1 19.56 573 ASN A N 1
ATOM 4675 C CA . ASN A 1 573 ? 10.711 -61.125 -6.879 1 19.56 573 ASN A CA 1
ATOM 4676 C C . ASN A 1 573 ? 10.43 -59.625 -6.801 1 19.56 573 ASN A C 1
ATOM 4678 O O . ASN A 1 573 ? 10.727 -58.969 -5.789 1 19.56 573 ASN A O 1
ATOM 4682 N N . SER A 1 574 ? 10.484 -58.969 -7.961 1 20.34 574 SER A N 1
ATOM 4683 C CA . SER A 1 574 ? 11.102 -57.656 -7.836 1 20.34 574 SER A CA 1
ATOM 4684 C C . SER A 1 574 ? 10.203 -56.688 -7.07 1 20.34 574 SER A C 1
ATOM 4686 O O . SER A 1 574 ? 9.086 -56.406 -7.504 1 20.34 574 SER A O 1
ATOM 4688 N N . SER A 1 575 ? 10.188 -56.719 -5.75 1 20.34 575 SER A N 1
ATOM 4689 C CA . SER A 1 575 ? 9.375 -55.875 -4.871 1 20.34 575 SER A CA 1
ATOM 4690 C C . SER A 1 575 ? 9.594 -54.406 -5.164 1 20.34 575 SER A C 1
ATOM 4692 O O . SER A 1 575 ? 10.414 -53.75 -4.523 1 20.34 575 SER A O 1
ATOM 4694 N N . THR A 1 576 ? 9.609 -54.031 -6.5 1 19.47 576 THR A N 1
ATOM 4695 C CA . THR A 1 576 ? 9.867 -52.625 -6.621 1 19.47 576 THR A CA 1
ATOM 4696 C C . THR A 1 576 ? 8.836 -51.812 -5.832 1 19.47 576 THR A C 1
ATOM 4698 O O . THR A 1 576 ? 7.637 -52.094 -5.891 1 19.47 576 THR A O 1
ATOM 4701 N N . ASN A 1 577 ? 9.273 -51.188 -4.766 1 19.73 577 ASN A N 1
ATOM 4702 C CA . ASN A 1 577 ? 8.648 -50.344 -3.758 1 19.73 577 ASN A CA 1
ATOM 4703 C C . ASN A 1 577 ? 7.875 -49.188 -4.395 1 19.73 577 ASN A C 1
ATOM 4705 O O . ASN A 1 577 ? 7.598 -48.188 -3.738 1 19.73 577 ASN A O 1
ATOM 4709 N N . TYR A 1 578 ? 7.152 -49.5 -5.496 1 17.75 578 TYR A N 1
ATOM 4710 C CA . TYR A 1 578 ? 6.633 -48.312 -6.133 1 17.75 578 TYR A CA 1
ATOM 4711 C C . TYR A 1 578 ? 5.641 -47.594 -5.227 1 17.75 578 TYR A C 1
ATOM 4713 O O . TYR A 1 578 ? 4.844 -48.219 -4.539 1 17.75 578 TYR A O 1
ATOM 4721 N N . ARG A 1 579 ? 5.957 -46.312 -4.871 1 19.33 579 ARG A N 1
ATOM 4722 C CA . ARG A 1 579 ? 5.293 -45.281 -4.102 1 19.33 579 ARG A CA 1
ATOM 4723 C C . ARG A 1 579 ? 3.93 -44.938 -4.703 1 19.33 579 ARG A C 1
ATOM 4725 O O . ARG A 1 579 ? 3.842 -44.5 -5.848 1 19.33 579 ARG A O 1
ATOM 4732 N N . THR A 1 580 ? 2.936 -45.781 -4.453 1 18 580 THR A N 1
ATOM 4733 C CA . THR A 1 580 ? 1.639 -45.656 -5.109 1 18 580 THR A CA 1
ATOM 4734 C C . THR A 1 580 ? 0.963 -44.344 -4.727 1 18 580 THR A C 1
ATOM 4736 O O . THR A 1 580 ? 0.768 -44.062 -3.541 1 18 580 THR A O 1
ATOM 4739 N N . PRO A 1 581 ? 1.163 -43.281 -5.543 1 20.06 581 PRO A N 1
ATOM 4740 C CA . PRO A 1 581 ? 0.62 -41.938 -5.277 1 20.06 581 PRO A CA 1
ATOM 4741 C C . PRO A 1 581 ? -0.906 -41.906 -5.324 1 20.06 581 PRO A C 1
ATOM 4743 O O . PRO A 1 581 ? -1.505 -42.281 -6.336 1 20.06 581 PRO A O 1
ATOM 4746 N N . SER A 1 582 ? -1.647 -42.219 -4.281 1 19.72 582 SER A N 1
ATOM 4747 C CA . SER A 1 582 ? -3.088 -42.438 -4.172 1 19.72 582 SER A CA 1
ATOM 4748 C C . SER A 1 582 ? -3.854 -41.156 -4.395 1 19.72 582 SER A C 1
ATOM 4750 O O . SER A 1 582 ? -3.844 -40.25 -3.539 1 19.72 582 SER A O 1
ATOM 4752 N N . ASP A 1 583 ? -3.795 -40.5 -5.539 1 21.69 583 ASP A N 1
ATOM 4753 C CA . ASP A 1 583 ? -4.477 -39.25 -5.824 1 21.69 583 ASP A CA 1
ATOM 4754 C C . ASP A 1 583 ? -5.992 -39.438 -5.887 1 21.69 583 ASP A C 1
ATOM 4756 O O . ASP A 1 583 ? -6.559 -39.594 -6.973 1 21.69 583 ASP A O 1
ATOM 4760 N N . ALA A 1 584 ? -6.777 -39.906 -4.898 1 22.12 584 ALA A N 1
ATOM 4761 C CA . ALA A 1 584 ? -8.195 -40.25 -4.992 1 22.12 584 ALA A CA 1
ATOM 4762 C C . ALA A 1 584 ? -9.047 -39 -5.113 1 22.12 584 ALA A C 1
ATOM 4764 O O . ALA A 1 584 ? -8.859 -38.031 -4.363 1 22.12 584 ALA A O 1
ATOM 4765 N N . PRO A 1 585 ? -9.633 -38.688 -6.203 1 22.11 585 PRO A N 1
ATOM 4766 C CA . PRO A 1 585 ? -10.578 -37.594 -6.305 1 22.11 585 PRO A CA 1
ATOM 4767 C C . PRO A 1 585 ? -11.711 -37.688 -5.281 1 22.11 585 PRO A C 1
ATOM 4769 O O . PRO A 1 585 ? -12.008 -38.75 -4.773 1 22.11 585 PRO A O 1
ATOM 4772 N N . ARG A 1 586 ? -12.188 -36.562 -4.719 1 23.56 586 ARG A N 1
ATOM 4773 C CA . ARG A 1 586 ? -13.211 -36.406 -3.693 1 23.56 586 ARG A CA 1
ATOM 4774 C C . ARG A 1 586 ? -14.516 -37.062 -4.117 1 23.56 586 ARG A C 1
ATOM 4776 O O . ARG A 1 586 ? -15.031 -36.812 -5.203 1 23.56 586 ARG A O 1
ATOM 4783 N N . PRO A 1 587 ? -14.852 -38.375 -3.646 1 21.64 587 PRO A N 1
ATOM 4784 C CA . PRO A 1 587 ? -16.062 -39.125 -4.004 1 21.64 587 PRO A CA 1
ATOM 4785 C C . PRO A 1 587 ? -17.344 -38.344 -3.709 1 21.64 587 PRO A C 1
ATOM 4787 O O . PRO A 1 587 ? -17.5 -37.812 -2.604 1 21.64 587 PRO A O 1
ATOM 4790 N N . ILE A 1 588 ? -17.938 -37.594 -4.609 1 24.11 588 ILE A N 1
ATOM 4791 C CA . ILE A 1 588 ? -19.203 -36.906 -4.488 1 24.11 588 ILE A CA 1
ATOM 4792 C C . ILE A 1 588 ? -20.312 -37.906 -4.141 1 24.11 588 ILE A C 1
ATOM 4794 O O . ILE A 1 588 ? -20.531 -38.875 -4.867 1 24.11 588 ILE A O 1
ATOM 4798 N N . GLY A 1 589 ? -20.547 -38.25 -2.793 1 19.17 589 GLY A N 1
ATOM 4799 C CA . GLY A 1 589 ? -21.562 -39.156 -2.303 1 19.17 589 GLY A CA 1
ATOM 4800 C C . GLY A 1 589 ? -22.953 -38.812 -2.803 1 19.17 589 GLY A C 1
ATOM 4801 O O . GLY A 1 589 ? -23.281 -37.625 -2.977 1 19.17 589 GLY A O 1
ATOM 4802 N N . GLY A 1 590 ? -23.688 -39.656 -3.559 1 20.14 590 GLY A N 1
ATOM 4803 C CA . GLY A 1 590 ? -24.922 -39.781 -4.309 1 20.14 590 GLY A CA 1
ATOM 4804 C C . GLY A 1 590 ? -26.156 -39.688 -3.436 1 20.14 590 GLY A C 1
ATOM 4805 O O . GLY A 1 590 ? -27.25 -40.062 -3.852 1 20.14 590 GLY A O 1
ATOM 4806 N N . GLY A 1 591 ? -26.281 -38.844 -2.334 1 18.36 591 GLY A N 1
ATOM 4807 C CA . GLY A 1 591 ? -27.531 -39.125 -1.655 1 18.36 591 GLY A CA 1
ATOM 4808 C C . GLY A 1 591 ? -28.75 -38.844 -2.516 1 18.36 591 GLY A C 1
ATOM 4809 O O . GLY A 1 591 ? -28.656 -38.125 -3.518 1 18.36 591 GLY A O 1
ATOM 4810 N N . ASP A 1 592 ? -29.891 -39.594 -2.42 1 18.78 592 ASP A N 1
ATOM 4811 C CA . ASP A 1 592 ? -31.172 -39.938 -3.049 1 18.78 592 ASP A CA 1
ATOM 4812 C C . ASP A 1 592 ? -32.156 -38.781 -2.918 1 18.78 592 ASP A C 1
ATOM 4814 O O . ASP A 1 592 ? -33.281 -38.844 -3.463 1 18.78 592 ASP A O 1
ATOM 4818 N N . ASP A 1 593 ? -32 -37.719 -2.074 1 20.34 593 ASP A N 1
ATOM 4819 C CA . ASP A 1 593 ? -33.312 -37.25 -1.655 1 20.34 593 ASP A CA 1
ATOM 4820 C C . ASP A 1 593 ? -34.031 -36.5 -2.787 1 20.34 593 ASP A C 1
ATOM 4822 O O . ASP A 1 593 ? -33.375 -35.781 -3.568 1 20.34 593 ASP A O 1
ATOM 4826 N N . SER A 1 594 ? -35.281 -36.781 -3.184 1 19.56 594 SER A N 1
ATOM 4827 C CA . SER A 1 594 ? -36.281 -36.5 -4.223 1 19.56 594 SER A CA 1
ATOM 4828 C C . SER A 1 594 ? -36.719 -35.062 -4.195 1 19.56 594 SER A C 1
ATOM 4830 O O . SER A 1 594 ? -37.781 -34.688 -4.734 1 19.56 594 SER A O 1
ATOM 4832 N N . ILE A 1 595 ? -35.844 -34.062 -3.725 1 20.42 595 ILE A N 1
ATOM 4833 C CA . ILE A 1 595 ? -36.594 -32.812 -3.566 1 20.42 595 ILE A CA 1
ATOM 4834 C C . ILE A 1 595 ? -37.062 -32.312 -4.934 1 20.42 595 ILE A C 1
ATOM 4836 O O . ILE A 1 595 ? -36.281 -32.281 -5.887 1 20.42 595 ILE A O 1
ATOM 4840 N N . GLN A 1 596 ? -38.406 -32.188 -5.176 1 19.23 596 GLN A N 1
ATOM 4841 C CA . GLN A 1 596 ? -39.25 -31.844 -6.305 1 19.23 596 GLN A CA 1
ATOM 4842 C C . GLN A 1 596 ? -39 -30.391 -6.727 1 19.23 596 GLN A C 1
ATOM 4844 O O . GLN A 1 596 ? -39.625 -29.469 -6.176 1 19.23 596 GLN A O 1
ATOM 4849 N N . THR A 1 597 ? -37.781 -29.891 -6.766 1 19.97 597 THR A N 1
ATOM 4850 C CA . THR A 1 597 ? -37.75 -28.453 -6.941 1 19.97 597 THR A CA 1
ATOM 4851 C C . THR A 1 597 ? -38.281 -28.062 -8.312 1 19.97 597 THR A C 1
ATOM 4853 O O . THR A 1 597 ? -37.938 -28.672 -9.32 1 19.97 597 THR A O 1
ATOM 4856 N N . PRO A 1 598 ? -39.406 -27.266 -8.422 1 21.52 598 PRO A N 1
ATOM 4857 C CA . PRO A 1 598 ? -40.125 -26.906 -9.648 1 21.52 598 PRO A CA 1
ATOM 4858 C C . PRO A 1 598 ? -39.281 -26.047 -10.586 1 21.52 598 PRO A C 1
ATOM 4860 O O . PRO A 1 598 ? -38.812 -24.969 -10.203 1 21.52 598 PRO A O 1
ATOM 4863 N N . PHE A 1 599 ? -38.375 -26.625 -11.359 1 21.98 599 PHE A N 1
ATOM 4864 C CA . PHE A 1 599 ? -37.438 -26.016 -12.289 1 21.98 599 PHE A CA 1
ATOM 4865 C C . PHE A 1 599 ? -38.156 -25.188 -13.344 1 21.98 599 PHE A C 1
ATOM 4867 O O . PHE A 1 599 ? -39.031 -25.719 -14.047 1 21.98 599 PHE A O 1
ATOM 4874 N N . THR A 1 600 ? -38.344 -23.844 -13 1 21.33 600 THR A N 1
ATOM 4875 C CA . THR A 1 600 ? -38.969 -22.922 -13.945 1 21.33 600 THR A CA 1
ATOM 4876 C C . THR A 1 600 ? -38.344 -23.078 -15.328 1 21.33 600 THR A C 1
ATOM 4878 O O . THR A 1 600 ? -37.219 -23.594 -15.461 1 21.33 600 THR A O 1
ATOM 4881 N N . GLU A 1 601 ? -38.906 -22.297 -16.359 1 19.45 601 GLU A N 1
ATOM 4882 C CA . GLU A 1 601 ? -38.906 -22.328 -17.828 1 19.45 601 GLU A CA 1
ATOM 4883 C C . GLU A 1 601 ? -37.5 -22.078 -18.375 1 19.45 601 GLU A C 1
ATOM 4885 O O . GLU A 1 601 ? -36.781 -21.203 -17.875 1 19.45 601 GLU A O 1
ATOM 4890 N N . ARG A 1 602 ? -36.938 -23.031 -19.016 1 20.77 602 ARG A N 1
ATOM 4891 C CA . ARG A 1 602 ? -35.688 -23.312 -19.719 1 20.77 602 ARG A CA 1
ATOM 4892 C C . ARG A 1 602 ? -35.438 -22.281 -20.828 1 20.77 602 ARG A C 1
ATOM 4894 O O . ARG A 1 602 ? -36.188 -22.203 -21.797 1 20.77 602 ARG A O 1
ATOM 4901 N N . LYS A 1 603 ? -35.031 -21.047 -20.469 1 24.64 603 LYS A N 1
ATOM 4902 C CA . LYS A 1 603 ? -34.75 -20.297 -21.688 1 24.64 603 LYS A CA 1
ATOM 4903 C C . LYS A 1 603 ? -33.812 -21.062 -22.594 1 24.64 603 LYS A C 1
ATOM 4905 O O . LYS A 1 603 ? -32.781 -21.578 -22.156 1 24.64 603 LYS A O 1
ATOM 4910 N N . GLU A 1 604 ? -34.219 -21.625 -23.844 1 21.11 604 GLU A N 1
ATOM 4911 C CA . GLU A 1 604 ? -33.625 -22.422 -24.922 1 21.11 604 GLU A CA 1
ATOM 4912 C C . GLU A 1 604 ? -32.375 -21.766 -25.484 1 21.11 604 GLU A C 1
ATOM 4914 O O . GLU A 1 604 ? -32.438 -20.641 -25.984 1 21.11 604 GLU A O 1
ATOM 4919 N N . VAL A 1 605 ? -31.266 -21.719 -24.734 1 24.14 605 VAL A N 1
ATOM 4920 C CA . VAL A 1 605 ? -30.062 -21.234 -25.406 1 24.14 605 VAL A CA 1
ATOM 4921 C C . VAL A 1 605 ? -29.812 -22.047 -26.672 1 24.14 605 VAL A C 1
ATOM 4923 O O . VAL A 1 605 ? -29.75 -23.281 -26.625 1 24.14 605 VAL A O 1
ATOM 4926 N N . ASN A 1 606 ? -30.25 -21.516 -27.844 1 22.89 606 ASN A N 1
ATOM 4927 C CA . ASN A 1 606 ? -30.031 -22.062 -29.172 1 22.89 606 ASN A CA 1
ATOM 4928 C C . ASN A 1 606 ? -28.547 -22.312 -29.453 1 22.89 606 ASN A C 1
ATOM 4930 O O . ASN A 1 606 ? -27.75 -21.375 -29.516 1 22.89 606 ASN A O 1
ATOM 4934 N N . LEU A 1 607 ? -27.969 -23.328 -28.797 1 26.02 607 LEU A N 1
ATOM 4935 C CA . LEU A 1 607 ? -26.625 -23.828 -29.109 1 26.02 607 LEU A CA 1
ATOM 4936 C C . LEU A 1 607 ? -26.484 -24.109 -30.594 1 26.02 607 LEU A C 1
ATOM 4938 O O . LEU A 1 607 ? -27.297 -24.828 -31.188 1 26.02 607 LEU A O 1
ATOM 4942 N N . ASP A 1 608 ? -26 -23.125 -31.391 1 24.55 608 ASP A N 1
ATOM 4943 C CA . ASP A 1 608 ? -25.688 -23.344 -32.812 1 24.55 608 ASP A CA 1
ATOM 4944 C C . ASP A 1 608 ? -24.922 -24.656 -33 1 24.55 608 ASP A C 1
ATOM 4946 O O . ASP A 1 608 ? -23.969 -24.922 -32.25 1 24.55 608 ASP A O 1
ATOM 4950 N N . ALA A 1 609 ? -25.484 -25.75 -33.625 1 26.89 609 ALA A N 1
ATOM 4951 C CA . ALA A 1 609 ? -25.297 -27.156 -33.938 1 26.89 609 ALA A CA 1
ATOM 4952 C C . ALA A 1 609 ? -23.969 -27.391 -34.656 1 26.89 609 ALA A C 1
ATOM 4954 O O . ALA A 1 609 ? -23.516 -28.531 -34.781 1 26.89 609 ALA A O 1
ATOM 4955 N N . ASN A 1 610 ? -23.375 -26.469 -35.469 1 25.33 610 ASN A N 1
ATOM 4956 C CA . ASN A 1 610 ? -22.766 -27.094 -36.656 1 25.33 610 ASN A CA 1
ATOM 4957 C C . ASN A 1 610 ? -21.469 -27.812 -36.281 1 25.33 610 ASN A C 1
ATOM 4959 O O . ASN A 1 610 ? -20.781 -28.312 -37.188 1 25.33 610 ASN A O 1
ATOM 4963 N N . ASP A 1 611 ? -20.734 -27.359 -35.375 1 28.38 611 ASP A N 1
ATOM 4964 C CA . ASP A 1 611 ? -19.328 -27.734 -35.531 1 28.38 611 ASP A CA 1
ATOM 4965 C C . ASP A 1 611 ? -19.109 -29.203 -35.25 1 28.38 611 ASP A C 1
ATOM 4967 O O . ASP A 1 611 ? -18.828 -29.578 -34.094 1 28.38 611 ASP A O 1
ATOM 4971 N N . ASP A 1 612 ? -19.891 -30.125 -35.812 1 27.33 612 ASP A N 1
ATOM 4972 C CA . ASP A 1 612 ? -19.969 -31.547 -35.5 1 27.33 612 ASP A CA 1
ATOM 4973 C C . ASP A 1 612 ? -18.609 -32.219 -35.719 1 27.33 612 ASP A C 1
ATOM 4975 O O . ASP A 1 612 ? -18.484 -33.438 -35.531 1 27.33 612 ASP A O 1
ATOM 4979 N N . ASP A 1 613 ? -17.75 -31.75 -36.656 1 28.19 613 ASP A N 1
ATOM 4980 C CA . ASP A 1 613 ? -16.891 -32.781 -37.188 1 28.19 613 ASP A CA 1
ATOM 4981 C C . ASP A 1 613 ? -15.812 -33.188 -36.188 1 28.19 613 ASP A C 1
ATOM 4983 O O . ASP A 1 613 ? -14.922 -32.406 -35.875 1 28.19 613 ASP A O 1
ATOM 4987 N N . MET A 1 614 ? -16.141 -33.75 -35.125 1 30.47 614 MET A N 1
ATOM 4988 C CA . MET A 1 614 ? -15.078 -34.375 -34.312 1 30.47 614 MET A CA 1
ATOM 4989 C C . MET A 1 614 ? -14.188 -35.25 -35.188 1 30.47 614 MET A C 1
ATOM 4991 O O . MET A 1 614 ? -14.672 -36.156 -35.844 1 30.47 614 MET A O 1
ATOM 4995 N N . ASN A 1 615 ? -13.234 -34.625 -35.875 1 28.53 615 ASN A N 1
ATOM 4996 C CA . ASN A 1 615 ? -12.273 -35.406 -36.656 1 28.53 615 ASN A CA 1
ATOM 4997 C C . ASN A 1 615 ? -11.75 -36.594 -35.844 1 28.53 615 ASN A C 1
ATOM 4999 O O . ASN A 1 615 ? -10.742 -36.5 -35.156 1 28.53 615 ASN A O 1
ATOM 5003 N N . THR A 1 616 ? -12.672 -37.281 -35.094 1 30.59 616 THR A N 1
ATOM 5004 C CA . THR A 1 616 ? -12.219 -38.531 -34.531 1 30.59 616 THR A CA 1
ATOM 5005 C C . THR A 1 616 ? -11.594 -39.438 -35.594 1 30.59 616 THR A C 1
ATOM 5007 O O . THR A 1 616 ? -11.344 -40.594 -35.344 1 30.59 616 THR A O 1
ATOM 5010 N N . ASN A 1 617 ? -11.625 -38.906 -36.938 1 28.17 617 ASN A N 1
ATOM 5011 C CA . ASN A 1 617 ? -11.352 -39.906 -38 1 28.17 617 ASN A CA 1
ATOM 5012 C C . ASN A 1 617 ? -9.922 -40.438 -37.906 1 28.17 617 ASN A C 1
ATOM 5014 O O . ASN A 1 617 ? -9.359 -40.875 -38.906 1 28.17 617 ASN A O 1
ATOM 5018 N N . SER A 1 618 ? -9.094 -40.031 -36.906 1 28.62 618 SER A N 1
ATOM 5019 C CA . SER A 1 618 ? -7.867 -40.75 -37.25 1 28.62 618 SER A CA 1
ATOM 5020 C C . SER A 1 618 ? -8.125 -42.25 -37.406 1 28.62 618 SER A C 1
ATOM 5022 O O . SER A 1 618 ? -8.789 -42.875 -36.594 1 28.62 618 SER A O 1
ATOM 5024 N N . ASP A 1 619 ? -8.289 -42.75 -38.594 1 27.53 619 ASP A N 1
ATOM 5025 C CA . ASP A 1 619 ? -8.383 -44.125 -39.125 1 27.53 619 ASP A CA 1
ATOM 5026 C C . ASP A 1 619 ? -7.395 -45.031 -38.406 1 27.53 619 ASP A C 1
ATOM 5028 O O . ASP A 1 619 ? -7.023 -46.094 -38.938 1 27.53 619 ASP A O 1
ATOM 5032 N N . ASP A 1 620 ? -6.586 -44.625 -37.438 1 29.39 620 ASP A N 1
ATOM 5033 C CA . ASP A 1 620 ? -5.719 -45.688 -36.938 1 29.39 620 ASP A CA 1
ATOM 5034 C C . ASP A 1 620 ? -6.539 -46.844 -36.406 1 29.39 620 ASP A C 1
ATOM 5036 O O . ASP A 1 620 ? -7.223 -46.719 -35.406 1 29.39 620 ASP A O 1
ATOM 5040 N N . ASP A 1 621 ? -7.156 -47.688 -37.281 1 29.53 621 ASP A N 1
ATOM 5041 C CA . ASP A 1 621 ? -7.926 -48.938 -37.125 1 29.53 621 ASP A CA 1
ATOM 5042 C C . ASP A 1 621 ? -7.484 -49.719 -35.906 1 29.53 621 ASP A C 1
ATOM 5044 O O . ASP A 1 621 ? -8.281 -49.938 -34.969 1 29.53 621 ASP A O 1
ATOM 5048 N N . ASP A 1 622 ? -6.691 -50.875 -36.156 1 29.19 622 ASP A N 1
ATOM 5049 C CA . ASP A 1 622 ? -6.57 -52.125 -35.438 1 29.19 622 ASP A CA 1
ATOM 5050 C C . ASP A 1 622 ? -5.715 -52 -34.188 1 29.19 622 ASP A C 1
ATOM 5052 O O . ASP A 1 622 ? -4.496 -52.156 -34.25 1 29.19 622 ASP A O 1
ATOM 5056 N N . LEU A 1 623 ? -5.812 -51.031 -33.406 1 31.25 623 LEU A N 1
ATOM 5057 C CA . LEU A 1 623 ? -5.004 -51.125 -32.188 1 31.25 623 LEU A CA 1
ATOM 5058 C C . LEU A 1 623 ? -5.352 -52.406 -31.406 1 31.25 623 LEU A C 1
ATOM 5060 O O . LEU A 1 623 ? -6.418 -52.469 -30.797 1 31.25 623 LEU A O 1
ATOM 5064 N N . GLU A 1 624 ? -5.035 -53.562 -32 1 30.98 624 GLU A N 1
ATOM 5065 C CA . GLU A 1 624 ? -5.027 -54.781 -31.172 1 30.98 624 GLU A CA 1
ATOM 5066 C C . GLU A 1 624 ? -4.332 -54.531 -29.844 1 30.98 624 GLU A C 1
ATOM 5068 O O . GLU A 1 624 ? -3.174 -54.094 -29.812 1 30.98 624 GLU A O 1
ATOM 5073 N N . ILE A 1 625 ? -4.977 -53.906 -28.906 1 33.19 625 ILE A N 1
ATOM 5074 C CA . ILE A 1 625 ? -4.379 -53.969 -27.578 1 33.19 625 ILE A CA 1
ATOM 5075 C C . ILE A 1 625 ? -3.795 -55.344 -27.344 1 33.19 625 ILE A C 1
ATOM 5077 O O . ILE A 1 625 ? -4.527 -56.344 -27.312 1 33.19 625 ILE A O 1
ATOM 5081 N N . THR A 1 626 ? -2.762 -55.812 -28.25 1 30.12 626 THR A N 1
ATOM 5082 C CA . THR A 1 626 ? -2.096 -57.031 -27.875 1 30.12 626 THR A CA 1
ATOM 5083 C C . THR A 1 626 ? -1.688 -57.031 -26.406 1 30.12 626 THR A C 1
ATOM 5085 O O . THR A 1 626 ? -0.929 -56.156 -25.984 1 30.12 626 THR A O 1
ATOM 5088 N N . PHE A 1 627 ? -2.518 -57.594 -25.578 1 22.66 627 PHE A N 1
ATOM 5089 C CA . PHE A 1 627 ? -2.027 -57.875 -24.234 1 22.66 627 PHE A CA 1
ATOM 5090 C C . PHE A 1 627 ? -0.793 -58.781 -24.266 1 22.66 627 PHE A C 1
ATOM 5092 O O . PHE A 1 627 ? -0.69 -59.656 -25.125 1 22.66 627 PHE A O 1
ATOM 5099 N N . MET B 1 1 ? 30.672 68.812 23.5 1 25.7 1 MET B N 1
ATOM 5100 C CA . MET B 1 1 ? 30.625 68.312 22.125 1 25.7 1 MET B CA 1
ATOM 5101 C C . MET B 1 1 ? 30.75 66.812 22.109 1 25.7 1 MET B C 1
ATOM 5103 O O . MET B 1 1 ? 31.797 66.25 21.781 1 25.7 1 MET B O 1
ATOM 5107 N N . LEU B 1 2 ? 30.141 66 23.031 1 29.73 2 LEU B N 1
ATOM 5108 C CA . LEU B 1 2 ? 30.266 64.625 23.422 1 29.73 2 LEU B CA 1
ATOM 5109 C C . LEU B 1 2 ? 29.766 63.688 22.328 1 29.73 2 LEU B C 1
ATOM 5111 O O . LEU B 1 2 ? 28.594 63.719 21.969 1 29.73 2 LEU B O 1
ATOM 5115 N N . GLU B 1 3 ? 30.609 63.438 21.219 1 28.11 3 GLU B N 1
ATOM 5116 C CA . GLU B 1 3 ? 30.391 62.656 20.016 1 28.11 3 GLU B CA 1
ATOM 5117 C C . GLU B 1 3 ? 30 61.219 20.375 1 28.11 3 GLU B C 1
ATOM 5119 O O . GLU B 1 3 ? 30.781 60.5 21 1 28.11 3 GLU B O 1
ATOM 5124 N N . SER B 1 4 ? 28.719 60.969 20.719 1 30.62 4 SER B N 1
ATOM 5125 C CA . SER B 1 4 ? 28.125 59.656 21.031 1 30.62 4 SER B CA 1
ATOM 5126 C C . SER B 1 4 ? 28.406 58.656 19.938 1 30.62 4 SER B C 1
ATOM 5128 O O . SER B 1 4 ? 28.078 58.875 18.766 1 30.62 4 SER B O 1
ATOM 5130 N N . SER B 1 5 ? 29.5 57.875 19.984 1 29.95 5 SER B N 1
ATOM 5131 C CA . SER B 1 5 ? 29.922 56.812 19.078 1 29.95 5 SER B CA 1
ATOM 5132 C C . SER B 1 5 ? 28.828 55.75 18.922 1 29.95 5 SER B C 1
ATOM 5134 O O . SER B 1 5 ? 28.406 55.156 19.891 1 29.95 5 SER B O 1
ATOM 5136 N N . ALA B 1 6 ? 27.859 55.844 18.016 1 28.38 6 ALA B N 1
ATOM 5137 C CA . ALA B 1 6 ? 26.828 54.906 17.531 1 28.38 6 ALA B CA 1
ATOM 5138 C C . ALA B 1 6 ? 27.438 53.562 17.172 1 28.38 6 ALA B C 1
ATOM 5140 O O . ALA B 1 6 ? 28.188 53.438 16.203 1 28.38 6 ALA B O 1
ATOM 5141 N N . ALA B 1 7 ? 27.719 52.75 18.188 1 32.12 7 ALA B N 1
ATOM 5142 C CA . ALA B 1 7 ? 28.141 51.344 18 1 32.12 7 ALA B CA 1
ATOM 5143 C C . ALA B 1 7 ? 27.281 50.656 16.953 1 32.12 7 ALA B C 1
ATOM 5145 O O . ALA B 1 7 ? 26.062 50.594 17.094 1 32.12 7 ALA B O 1
ATOM 5146 N N . ASP B 1 8 ? 27.672 50.625 15.68 1 29.84 8 ASP B N 1
ATOM 5147 C CA . ASP B 1 8 ? 27.094 49.906 14.539 1 29.84 8 ASP B CA 1
ATOM 5148 C C . ASP B 1 8 ? 26.734 48.469 14.898 1 29.84 8 ASP B C 1
ATOM 5150 O O . ASP B 1 8 ? 27.625 47.688 15.242 1 29.84 8 ASP B O 1
ATOM 5154 N N . SER B 1 9 ? 25.672 48.156 15.68 1 32.97 9 SER B N 1
ATOM 5155 C CA . SER B 1 9 ? 25.156 46.812 15.961 1 32.97 9 SER B CA 1
ATOM 5156 C C . SER B 1 9 ? 25.109 45.969 14.695 1 32.97 9 SER B C 1
ATOM 5158 O O . SER B 1 9 ? 24.219 46.125 13.859 1 32.97 9 SER B O 1
ATOM 5160 N N . ASN B 1 10 ? 26.188 45.719 13.969 1 33.59 10 ASN B N 1
ATOM 5161 C CA . ASN B 1 10 ? 26.234 44.75 12.898 1 33.59 10 ASN B CA 1
ATOM 5162 C C . ASN B 1 10 ? 25.531 43.438 13.297 1 33.59 10 ASN B C 1
ATOM 5164 O O . ASN B 1 10 ? 26.016 42.719 14.188 1 33.59 10 ASN B O 1
ATOM 5168 N N . GLU B 1 11 ? 24.25 43.344 13.414 1 36.09 11 GLU B N 1
ATOM 5169 C CA . GLU B 1 11 ? 23.484 42.125 13.461 1 36.09 11 GLU B CA 1
ATOM 5170 C C . GLU B 1 11 ? 24.125 41.031 12.602 1 36.09 11 GLU B C 1
ATOM 5172 O O . GLU B 1 11 ? 24.188 41.156 11.375 1 36.09 11 GLU B O 1
ATOM 5177 N N . THR B 1 12 ? 25.219 40.375 12.977 1 38.69 12 THR B N 1
ATOM 5178 C CA . THR B 1 12 ? 25.891 39.219 12.383 1 38.69 12 THR B CA 1
ATOM 5179 C C . THR B 1 12 ? 24.875 38.219 11.812 1 38.69 12 THR B C 1
ATOM 5181 O O . THR B 1 12 ? 24 37.719 12.531 1 38.69 12 THR B O 1
ATOM 5184 N N . GLU B 1 13 ? 24.422 38.312 10.586 1 45.41 13 GLU B N 1
ATOM 5185 C CA . GLU B 1 13 ? 23.719 37.312 9.805 1 45.41 13 GLU B CA 1
ATOM 5186 C C . GLU B 1 13 ? 24.125 35.906 10.211 1 45.41 13 GLU B C 1
ATOM 5188 O O . GLU B 1 13 ? 25.312 35.625 10.438 1 45.41 13 GLU B O 1
ATOM 5193 N N . PRO B 1 14 ? 23.375 35.094 10.906 1 52.44 14 PRO B N 1
ATOM 5194 C CA . PRO B 1 14 ? 23.766 33.719 11.227 1 52.44 14 PRO B CA 1
ATOM 5195 C C . PRO B 1 14 ? 24.625 33.094 10.141 1 52.44 14 PRO B C 1
ATOM 5197 O O . PRO B 1 14 ? 24.344 33.25 8.945 1 52.44 14 PRO B O 1
ATOM 5200 N N . ASN B 1 15 ? 25.922 33.031 10.273 1 61.69 15 ASN B N 1
ATOM 5201 C CA . ASN B 1 15 ? 26.906 32.406 9.406 1 61.69 15 ASN B CA 1
ATOM 5202 C C . ASN B 1 15 ? 26.453 31.016 8.945 1 61.69 15 ASN B C 1
ATOM 5204 O O . ASN B 1 15 ? 26.672 30.031 9.641 1 61.69 15 ASN B O 1
ATOM 5208 N N . VAL B 1 16 ? 25.453 30.953 8.102 1 73.69 16 VAL B N 1
ATOM 5209 C CA . VAL B 1 16 ? 24.953 29.734 7.477 1 73.69 16 VAL B CA 1
ATOM 5210 C C . VAL B 1 16 ? 26.047 29.094 6.633 1 73.69 16 VAL B C 1
ATOM 5212 O O . VAL B 1 16 ? 26.625 29.75 5.766 1 73.69 16 VAL B O 1
ATOM 5215 N N . ASN B 1 17 ? 26.531 27.969 7.055 1 85.12 17 ASN B N 1
ATOM 5216 C CA . ASN B 1 17 ? 27.406 27.172 6.195 1 85.12 17 ASN B CA 1
ATOM 5217 C C . ASN B 1 17 ? 26.594 26.328 5.203 1 85.12 17 ASN B C 1
ATOM 5219 O O . ASN B 1 17 ? 26.125 25.234 5.535 1 85.12 17 ASN B O 1
ATOM 5223 N N . PRO B 1 18 ? 26.422 26.875 4.02 1 88.62 18 PRO B N 1
ATOM 5224 C CA . PRO B 1 18 ? 25.578 26.219 3.027 1 88.62 18 PRO B CA 1
ATOM 5225 C C . PRO B 1 18 ? 26.047 24.797 2.693 1 88.62 18 PRO B C 1
ATOM 5227 O O . PRO B 1 18 ? 25.219 23.906 2.492 1 88.62 18 PRO B O 1
ATOM 5230 N N . ALA B 1 19 ? 27.312 24.594 2.654 1 90.69 19 ALA B N 1
ATOM 5231 C CA . ALA B 1 19 ? 27.844 23.281 2.318 1 90.69 19 ALA B CA 1
ATOM 5232 C C . ALA B 1 19 ? 27.453 22.25 3.367 1 90.69 19 ALA B C 1
ATOM 5234 O O . ALA B 1 19 ? 27.203 21.078 3.037 1 90.69 19 ALA B O 1
ATOM 5235 N N . LYS B 1 20 ? 27.453 22.688 4.543 1 92.06 20 LYS B N 1
ATOM 5236 C CA . LYS B 1 20 ? 27.094 21.781 5.621 1 92.06 20 LYS B CA 1
ATOM 5237 C C . LYS B 1 20 ? 25.641 21.328 5.5 1 92.06 20 LYS B C 1
ATOM 5239 O O . LYS B 1 20 ? 25.328 20.156 5.719 1 92.06 20 LYS B O 1
ATOM 5244 N N . VAL B 1 21 ? 24.734 22.25 5.16 1 93.75 21 VAL B N 1
ATOM 5245 C CA . VAL B 1 21 ? 23.328 21.938 5.008 1 93.75 21 VAL B CA 1
ATOM 5246 C C . VAL B 1 21 ? 23.141 20.906 3.898 1 93.75 21 VAL B C 1
ATOM 5248 O O . VAL B 1 21 ? 22.438 19.906 4.078 1 93.75 21 VAL B O 1
ATOM 5251 N N . VAL B 1 22 ? 23.828 21.094 2.811 1 93.56 22 VAL B N 1
ATOM 5252 C CA . VAL B 1 22 ? 23.734 20.203 1.658 1 93.56 22 VAL B CA 1
ATOM 5253 C C . VAL B 1 22 ? 24.266 18.812 2.025 1 93.56 22 VAL B C 1
ATOM 5255 O O . VAL B 1 22 ? 23.609 17.812 1.747 1 93.56 22 VAL B O 1
ATOM 5258 N N . ASN B 1 23 ? 25.391 18.812 2.656 1 92.94 23 ASN B N 1
ATOM 5259 C CA . ASN B 1 23 ? 26 17.547 3.041 1 92.94 23 ASN B CA 1
ATOM 5260 C C . ASN B 1 23 ? 25.156 16.781 4.062 1 92.94 23 ASN B C 1
ATOM 5262 O O . ASN B 1 23 ? 25.031 15.562 3.992 1 92.94 23 ASN B O 1
ATOM 5266 N N . ASP B 1 24 ? 24.578 17.578 5.02 1 94.31 24 ASP B N 1
ATOM 5267 C CA . ASP B 1 24 ? 23.719 16.969 6.02 1 94.31 24 ASP B CA 1
ATOM 5268 C C . ASP B 1 24 ? 22.5 16.312 5.367 1 94.31 24 ASP B C 1
ATOM 5270 O O . ASP B 1 24 ? 22.125 15.203 5.727 1 94.31 24 ASP B O 1
ATOM 5274 N N . LEU B 1 25 ? 21.922 16.969 4.391 1 95.31 25 LEU B N 1
ATOM 5275 C CA . LEU B 1 25 ? 20.719 16.484 3.742 1 95.31 25 LEU B CA 1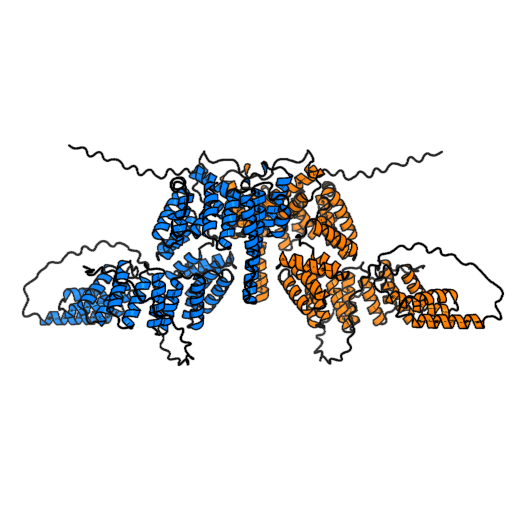
ATOM 5276 C C . LEU B 1 25 ? 21.016 15.273 2.869 1 95.31 25 LEU B C 1
ATOM 5278 O O . LEU B 1 25 ? 20.234 14.32 2.84 1 95.31 25 LEU B O 1
ATOM 5282 N N . PHE B 1 26 ? 22.125 15.266 2.186 1 92.94 26 PHE B N 1
ATOM 5283 C CA . PHE B 1 26 ? 22.516 14.094 1.4 1 92.94 26 PHE B CA 1
ATOM 5284 C C . PHE B 1 26 ? 22.75 12.891 2.303 1 92.94 26 PHE B C 1
ATOM 5286 O O . PHE B 1 26 ? 22.328 11.781 1.994 1 92.94 26 PHE B O 1
ATOM 5293 N N . TRP B 1 27 ? 23.438 13.188 3.357 1 93.5 27 TRP B N 1
ATOM 5294 C CA . TRP B 1 27 ? 23.703 12.109 4.305 1 93.5 27 TRP B CA 1
ATOM 5295 C C . TRP B 1 27 ? 22.391 11.523 4.84 1 93.5 27 TRP B C 1
ATOM 5297 O O . TRP B 1 27 ? 22.219 10.305 4.879 1 93.5 27 TRP B O 1
ATOM 5307 N N . LEU B 1 28 ? 21.531 12.406 5.27 1 95.75 28 LEU B N 1
ATOM 5308 C CA . LEU B 1 28 ? 20.25 11.984 5.832 1 95.75 28 LEU B CA 1
ATOM 5309 C C . LEU B 1 28 ? 19.438 11.195 4.809 1 95.75 28 LEU B C 1
ATOM 5311 O O . LEU B 1 28 ? 18.891 10.141 5.125 1 95.75 28 LEU B O 1
ATOM 5315 N N . SER B 1 29 ? 19.375 11.703 3.6 1 95.19 29 SER B N 1
ATOM 5316 C CA . SER B 1 29 ? 18.625 11.047 2.533 1 95.19 29 SER B CA 1
ATOM 5317 C C . SER B 1 29 ? 19.172 9.656 2.24 1 95.19 29 SER B C 1
ATOM 5319 O O . SER B 1 29 ? 18.422 8.68 2.178 1 95.19 29 SER B O 1
ATOM 5321 N N . GLU B 1 30 ? 20.453 9.539 2.121 1 92.38 30 GLU B N 1
ATOM 5322 C CA . GLU B 1 30 ? 21.109 8.281 1.77 1 92.38 30 GLU B CA 1
ATOM 5323 C C . GLU B 1 30 ? 20.984 7.266 2.898 1 92.38 30 GLU B C 1
ATOM 5325 O O . GLU B 1 30 ? 20.703 6.09 2.652 1 92.38 30 GLU B O 1
ATOM 5330 N N . GLN B 1 31 ? 21.141 7.719 4.125 1 94.38 31 GLN B N 1
ATOM 5331 C CA . GLN B 1 31 ? 21.047 6.816 5.266 1 94.38 31 GLN B CA 1
ATOM 5332 C C . GLN B 1 31 ? 19.609 6.32 5.453 1 94.38 31 GLN B C 1
ATOM 5334 O O . GLN B 1 31 ? 19.391 5.141 5.73 1 94.38 31 GLN B O 1
ATOM 5339 N N . CYS B 1 32 ? 18.672 7.203 5.301 1 96.5 32 CYS B N 1
ATOM 5340 C CA . CYS B 1 32 ? 17.266 6.816 5.453 1 96.5 32 CYS B CA 1
ATOM 5341 C C . CYS B 1 32 ? 16.844 5.879 4.332 1 96.5 32 CYS B C 1
ATOM 5343 O O . CYS B 1 32 ? 16.094 4.926 4.566 1 96.5 32 CYS B O 1
ATOM 5345 N N . GLU B 1 33 ? 17.297 6.145 3.131 1 93.31 33 GLU B N 1
ATOM 5346 C CA . GLU B 1 33 ? 16.984 5.258 2.016 1 93.31 33 GLU B CA 1
ATOM 5347 C C . GLU B 1 33 ? 17.609 3.881 2.207 1 93.31 33 GLU B C 1
ATOM 5349 O O . GLU B 1 33 ? 16.953 2.859 1.971 1 93.31 33 GLU B O 1
ATOM 5354 N N . LEU B 1 34 ? 18.844 3.906 2.594 1 92.88 34 LEU B N 1
ATOM 5355 C CA . LEU B 1 34 ? 19.562 2.658 2.836 1 92.88 34 LEU B CA 1
ATOM 5356 C C . LEU B 1 34 ? 18.859 1.829 3.908 1 92.88 34 LEU B C 1
ATOM 5358 O O . LEU B 1 34 ? 18.828 0.6 3.822 1 92.88 34 LEU B O 1
ATOM 5362 N N . ARG B 1 35 ? 18.297 2.484 4.891 1 96.19 35 ARG B N 1
ATOM 5363 C CA . ARG B 1 35 ? 17.688 1.818 6.039 1 96.19 35 ARG B CA 1
ATOM 5364 C C . ARG B 1 35 ? 16.172 1.703 5.863 1 96.19 35 ARG B C 1
ATOM 5366 O O . ARG B 1 35 ? 15.461 1.324 6.797 1 96.19 35 ARG B O 1
ATOM 5373 N N . CYS B 1 36 ? 15.672 2.068 4.695 1 96.69 36 CYS B N 1
ATOM 5374 C CA . CYS B 1 36 ? 14.289 1.914 4.266 1 96.69 36 CYS B CA 1
ATOM 5375 C C . CYS B 1 36 ? 13.352 2.766 5.117 1 96.69 36 CYS B C 1
ATOM 5377 O O . CYS B 1 36 ? 12.227 2.361 5.398 1 96.69 36 CYS B O 1
ATOM 5379 N N . ILE B 1 37 ? 13.875 3.869 5.684 1 97.5 37 ILE B N 1
ATOM 5380 C CA . ILE B 1 37 ? 13.031 4.887 6.305 1 97.5 37 ILE B CA 1
ATOM 5381 C C . ILE B 1 37 ? 12.57 5.891 5.25 1 97.5 37 ILE B C 1
ATOM 5383 O O . ILE B 1 37 ? 13.016 7.043 5.246 1 97.5 37 ILE B O 1
ATOM 5387 N N . PHE B 1 38 ? 11.641 5.527 4.469 1 96.31 38 PHE B N 1
ATOM 5388 C CA . PHE B 1 38 ? 11.328 6.195 3.209 1 96.31 38 PHE B CA 1
ATOM 5389 C C . PHE B 1 38 ? 10.664 7.543 3.463 1 96.31 38 PHE B C 1
ATOM 5391 O O . PHE B 1 38 ? 10.836 8.484 2.689 1 96.31 38 PHE B O 1
ATOM 5398 N N . GLU B 1 39 ? 9.898 7.676 4.508 1 96.12 39 GLU B N 1
ATOM 5399 C CA . GLU B 1 39 ? 9.234 8.938 4.809 1 96.12 39 GLU B CA 1
ATOM 5400 C C . GLU B 1 39 ? 10.25 10.055 5.055 1 96.12 39 GLU B C 1
ATOM 5402 O O . GLU B 1 39 ? 10.094 11.164 4.551 1 96.12 39 GLU B O 1
ATOM 5407 N N . HIS B 1 40 ? 11.25 9.695 5.805 1 98 40 HIS B N 1
ATOM 5408 C CA . HIS B 1 40 ? 12.266 10.695 6.117 1 98 40 HIS B CA 1
ATOM 5409 C C . HIS B 1 40 ? 13.219 10.898 4.945 1 98 40 HIS B C 1
ATOM 5411 O O . HIS B 1 40 ? 13.742 12 4.75 1 98 40 HIS B O 1
ATOM 5417 N N . ALA B 1 41 ? 13.453 9.828 4.156 1 97.38 41 ALA B N 1
ATOM 5418 C CA . ALA B 1 41 ? 14.211 10.008 2.918 1 97.38 41 ALA B CA 1
ATOM 5419 C C . ALA B 1 41 ? 13.5 10.984 1.979 1 97.38 41 ALA B C 1
ATOM 5421 O O . ALA B 1 41 ? 14.133 11.859 1.391 1 97.38 41 ALA B O 1
ATOM 5422 N N . LEU B 1 42 ? 12.211 10.836 1.868 1 98 42 LEU B N 1
ATOM 5423 C CA . LEU B 1 42 ? 11.414 11.727 1.024 1 98 42 LEU B CA 1
ATOM 5424 C C . LEU B 1 42 ? 11.508 13.164 1.512 1 98 42 LEU B C 1
ATOM 5426 O O . LEU B 1 42 ? 11.68 14.086 0.71 1 98 42 LEU B O 1
ATOM 5430 N N . TRP B 1 43 ? 11.367 13.32 2.807 1 97.81 43 TRP B N 1
ATOM 5431 C CA . TRP B 1 43 ? 11.461 14.656 3.387 1 97.81 43 TRP B CA 1
ATOM 5432 C C . TRP B 1 43 ? 12.812 15.297 3.074 1 97.81 43 TRP B C 1
ATOM 5434 O O . TRP B 1 43 ? 12.875 16.453 2.643 1 97.81 43 TRP B O 1
ATOM 5444 N N . ALA B 1 44 ? 13.883 14.594 3.283 1 97.81 44 ALA B N 1
ATOM 5445 C CA . ALA B 1 44 ? 15.234 15.102 3.035 1 97.81 44 ALA B CA 1
ATOM 5446 C C . ALA B 1 44 ? 15.422 15.461 1.564 1 97.81 44 ALA B C 1
ATOM 5448 O O . ALA B 1 44 ? 15.992 16.5 1.241 1 97.81 44 ALA B O 1
ATOM 5449 N N . ASN B 1 45 ? 14.938 14.625 0.728 1 97.19 45 ASN B N 1
ATOM 5450 C CA . ASN B 1 45 ? 15.07 14.859 -0.706 1 97.19 45 ASN B CA 1
ATOM 5451 C C . ASN B 1 45 ? 14.258 16.062 -1.157 1 97.19 45 ASN B C 1
ATOM 5453 O O . ASN B 1 45 ? 14.656 16.781 -2.068 1 97.19 45 ASN B O 1
ATOM 5457 N N . GLU B 1 46 ? 13.109 16.234 -0.567 1 97.25 46 GLU B N 1
ATOM 5458 C CA . GLU B 1 46 ? 12.312 17.422 -0.864 1 97.25 46 GLU B CA 1
ATOM 5459 C C . GLU B 1 46 ? 13.078 18.688 -0.509 1 97.25 46 GLU B C 1
ATOM 5461 O O . GLU B 1 46 ? 13.125 19.641 -1.301 1 97.25 46 GLU B O 1
ATOM 5466 N N . GLN B 1 47 ? 13.703 18.688 0.665 1 96.75 47 GLN B N 1
ATOM 5467 C CA . GLN B 1 47 ? 14.484 19.859 1.058 1 96.75 47 GLN B CA 1
ATOM 5468 C C . GLN B 1 47 ? 15.641 20.094 0.089 1 96.75 47 GLN B C 1
ATOM 5470 O O . GLN B 1 47 ? 15.891 21.219 -0.32 1 96.75 47 GLN B O 1
ATOM 5475 N N . LEU B 1 48 ? 16.281 19 -0.267 1 94.62 48 LEU B N 1
ATOM 5476 C CA . LEU B 1 48 ? 17.438 19.078 -1.159 1 94.62 48 LEU B CA 1
ATOM 5477 C C . LEU B 1 48 ? 17.047 19.703 -2.496 1 94.62 48 LEU B C 1
ATOM 5479 O O . LEU B 1 48 ? 17.812 20.469 -3.072 1 94.62 48 LEU B O 1
ATOM 5483 N N . ASN B 1 49 ? 15.906 19.406 -2.979 1 94.31 49 ASN B N 1
ATOM 5484 C CA . ASN B 1 49 ? 15.484 19.828 -4.312 1 94.31 49 ASN B CA 1
ATOM 5485 C C . ASN B 1 49 ? 14.969 21.266 -4.312 1 94.31 49 ASN B C 1
ATOM 5487 O O . ASN B 1 49 ? 14.805 21.875 -5.371 1 94.31 49 ASN B O 1
ATOM 5491 N N . HIS B 1 50 ? 14.773 21.797 -3.162 1 93.5 50 HIS B N 1
ATOM 5492 C CA . HIS B 1 50 ? 14.266 23.156 -3.1 1 93.5 50 HIS B CA 1
ATOM 5493 C C . HIS B 1 50 ? 15.281 24.094 -2.467 1 93.5 50 HIS B C 1
ATOM 5495 O O . HIS B 1 50 ? 14.969 25.25 -2.174 1 93.5 50 HIS B O 1
ATOM 5501 N N . LEU B 1 51 ? 16.516 23.609 -2.285 1 93.19 51 LEU B N 1
ATOM 5502 C CA . LEU B 1 51 ? 17.578 24.453 -1.773 1 93.19 51 LEU B CA 1
ATOM 5503 C C . LEU B 1 51 ? 17.953 25.547 -2.785 1 93.19 51 LEU B C 1
ATOM 5505 O O . LEU B 1 51 ? 17.875 25.312 -3.994 1 93.19 51 LEU B O 1
ATOM 5509 N N . PRO B 1 52 ? 18.375 26.609 -2.246 1 89.44 52 PRO B N 1
ATOM 5510 C CA . PRO B 1 52 ? 18.875 27.641 -3.166 1 89.44 52 PRO B CA 1
ATOM 5511 C C . PRO B 1 52 ? 20.078 27.172 -3.969 1 89.44 52 PRO B C 1
ATOM 5513 O O . PRO B 1 52 ? 20.922 26.422 -3.459 1 89.44 52 PRO B O 1
ATOM 5516 N N . GLN B 1 53 ? 20.219 27.641 -5.133 1 86.88 53 GLN B N 1
ATOM 5517 C CA . GLN B 1 53 ? 21.297 27.25 -6.031 1 86.88 53 GLN B CA 1
ATOM 5518 C C . GLN B 1 53 ? 22.656 27.578 -5.434 1 86.88 53 GLN B C 1
ATOM 5520 O O . GLN B 1 53 ? 23.641 26.875 -5.664 1 86.88 53 GLN B O 1
ATOM 5525 N N . SER B 1 54 ? 22.672 28.578 -4.613 1 87.06 54 SER B N 1
ATOM 5526 C CA . SER B 1 54 ? 23.922 29 -3.988 1 87.06 54 SER B CA 1
ATOM 5527 C C . SER B 1 54 ? 24.438 27.953 -3.014 1 87.06 54 SER B C 1
ATOM 5529 O O . SER B 1 54 ? 25.656 27.812 -2.816 1 87.06 54 SER B O 1
ATOM 5531 N N . HIS B 1 55 ? 23.547 27.188 -2.451 1 88.19 55 HIS B N 1
ATOM 5532 C CA . HIS B 1 55 ? 23.938 26.141 -1.514 1 88.19 55 HIS B CA 1
ATOM 5533 C C . HIS B 1 55 ? 24.578 24.953 -2.238 1 88.19 55 HIS B C 1
ATOM 5535 O O . HIS B 1 55 ? 25.609 24.453 -1.806 1 88.19 55 HIS B O 1
ATOM 5541 N N . ILE B 1 56 ? 24.062 24.609 -3.346 1 84.56 56 ILE B N 1
ATOM 5542 C CA . ILE B 1 56 ? 24.484 23.422 -4.086 1 84.56 56 ILE B CA 1
ATOM 5543 C C . ILE B 1 56 ? 25.828 23.703 -4.758 1 84.56 56 ILE B C 1
ATOM 5545 O O . ILE B 1 56 ? 26.672 22.797 -4.875 1 84.56 56 ILE B O 1
ATOM 5549 N N . SER B 1 57 ? 26.031 24.906 -5.121 1 83.5 57 SER B N 1
ATOM 5550 C CA . SER B 1 57 ? 27.25 25.266 -5.855 1 83.5 57 SER B CA 1
ATOM 5551 C C . SER B 1 57 ? 28.375 25.609 -4.898 1 83.5 57 SER B C 1
ATOM 5553 O O . SER B 1 57 ? 29.469 25.984 -5.336 1 83.5 57 SER B O 1
ATOM 5555 N N . SER B 1 58 ? 28.156 25.391 -3.672 1 85.19 58 SER B N 1
ATOM 5556 C CA . SER B 1 58 ? 29.203 25.703 -2.701 1 85.19 58 SER B CA 1
ATOM 5557 C C . SER B 1 58 ? 30.375 24.734 -2.832 1 85.19 58 SER B C 1
ATOM 5559 O O . SER B 1 58 ? 30.188 23.531 -3.02 1 85.19 58 SER B O 1
ATOM 5561 N N . PRO B 1 59 ? 31.562 25.141 -2.816 1 80.44 59 PRO B N 1
ATOM 5562 C CA . PRO B 1 59 ? 32.75 24.328 -3.055 1 80.44 59 PRO B CA 1
ATOM 5563 C C . PRO B 1 59 ? 32.969 23.25 -1.985 1 80.44 59 PRO B C 1
ATOM 5565 O O . PRO B 1 59 ? 33.594 22.219 -2.25 1 80.44 59 PRO B O 1
ATOM 5568 N N . ASP B 1 60 ? 32.469 23.422 -0.817 1 81.19 60 ASP B N 1
ATOM 5569 C CA . ASP B 1 60 ? 32.719 22.5 0.285 1 81.19 60 ASP B CA 1
ATOM 5570 C C . ASP B 1 60 ? 31.688 21.359 0.286 1 81.19 60 ASP B C 1
ATOM 5572 O O . ASP B 1 60 ? 31.688 20.531 1.188 1 81.19 60 ASP B O 1
ATOM 5576 N N . VAL B 1 61 ? 30.922 21.359 -0.741 1 83.5 61 VAL B N 1
ATOM 5577 C CA . VAL B 1 61 ? 29.953 20.266 -0.85 1 83.5 61 VAL B CA 1
ATOM 5578 C C . VAL B 1 61 ? 30.672 18.984 -1.278 1 83.5 61 VAL B C 1
ATOM 5580 O O . VAL B 1 61 ? 31.469 18.984 -2.219 1 83.5 61 VAL B O 1
ATOM 5583 N N . ALA B 1 62 ? 30.484 17.938 -0.505 1 75.5 62 ALA B N 1
ATOM 5584 C CA . ALA B 1 62 ? 31.125 16.656 -0.797 1 75.5 62 ALA B CA 1
ATOM 5585 C C . ALA B 1 62 ? 30.609 16.078 -2.117 1 75.5 62 ALA B C 1
ATOM 5587 O O . ALA B 1 62 ? 29.406 16.062 -2.369 1 75.5 62 ALA B O 1
ATOM 5588 N N . GLN B 1 63 ? 31.484 15.602 -2.908 1 67.88 63 GLN B N 1
ATOM 5589 C CA . GLN B 1 63 ? 31.125 15.086 -4.227 1 67.88 63 GLN B CA 1
ATOM 5590 C C . GLN B 1 63 ? 30.844 13.586 -4.172 1 67.88 63 GLN B C 1
ATOM 5592 O O . GLN B 1 63 ? 30.156 13.047 -5.047 1 67.88 63 GLN B O 1
ATOM 5597 N N . SER B 1 64 ? 31.25 12.984 -3.076 1 66.94 64 SER B N 1
ATOM 5598 C CA . SER B 1 64 ? 31.109 11.531 -3.02 1 66.94 64 SER B CA 1
ATOM 5599 C C . SER B 1 64 ? 29.812 11.141 -2.316 1 66.94 64 SER B C 1
ATOM 5601 O O . SER B 1 64 ? 29.297 11.891 -1.487 1 66.94 64 SER B O 1
ATOM 5603 N N . SER B 1 65 ? 29.266 10.008 -2.934 1 64.25 65 SER B N 1
ATOM 5604 C CA . SER B 1 65 ? 28.047 9.484 -2.336 1 64.25 65 SER B CA 1
ATOM 5605 C C . SER B 1 65 ? 28.344 8.664 -1.088 1 64.25 65 SER B C 1
ATOM 5607 O O . SER B 1 65 ? 29.406 8.039 -0.988 1 64.25 65 SER B O 1
ATOM 5609 N N . ASN B 1 66 ? 27.547 8.836 -0.142 1 59.53 66 ASN B N 1
ATOM 5610 C CA . ASN B 1 66 ? 27.625 8.047 1.081 1 59.53 66 ASN B CA 1
ATOM 5611 C C . ASN B 1 66 ? 26.969 6.68 0.913 1 59.53 66 ASN B C 1
ATOM 5613 O O . ASN B 1 66 ? 26.797 5.945 1.887 1 59.53 66 ASN B O 1
ATOM 5617 N N . TRP B 1 67 ? 26.609 6.469 -0.478 1 60.5 67 TRP B N 1
ATOM 5618 C CA . TRP B 1 67 ? 25.953 5.18 -0.72 1 60.5 67 TRP B CA 1
ATOM 5619 C C . TRP B 1 67 ? 27 4.059 -0.773 1 60.5 67 TRP B C 1
ATOM 5621 O O . TRP B 1 67 ? 27.906 4.09 -1.599 1 60.5 67 TRP B O 1
ATOM 5631 N N . HIS B 1 68 ? 27.141 3.312 0.292 1 62.47 68 HIS B N 1
ATOM 5632 C CA . HIS B 1 68 ? 28.312 2.529 0.669 1 62.47 68 HIS B CA 1
ATOM 5633 C C . HIS B 1 68 ? 28.25 1.127 0.074 1 62.47 68 HIS B C 1
ATOM 5635 O O . HIS B 1 68 ? 28.875 0.201 0.592 1 62.47 68 HIS B O 1
ATOM 5641 N N . TYR B 1 69 ? 27.516 0.941 -1.061 1 61.59 69 TYR B N 1
ATOM 5642 C CA . TYR B 1 69 ? 27.594 -0.432 -1.547 1 61.59 69 TYR B CA 1
ATOM 5643 C C . TYR B 1 69 ? 29 -0.783 -1.986 1 61.59 69 TYR B C 1
ATOM 5645 O O . TYR B 1 69 ? 29.438 -1.93 -1.851 1 61.59 69 TYR B O 1
ATOM 5653 N N . GLY B 1 70 ? 29.656 0.266 -2.33 1 61.44 70 GLY B N 1
ATOM 5654 C CA . GLY B 1 70 ? 30.969 0.035 -2.895 1 61.44 70 GLY B CA 1
ATOM 5655 C C . GLY B 1 70 ? 31.969 -0.477 -1.877 1 61.44 70 GLY B C 1
ATOM 5656 O O . GLY B 1 70 ? 32.938 -1.132 -2.238 1 61.44 70 GLY B O 1
ATOM 5657 N N . GLU B 1 71 ? 31.625 -0.282 -0.681 1 71.25 71 GLU B N 1
ATOM 5658 C CA . GLU B 1 71 ? 32.594 -0.692 0.345 1 71.25 71 GLU B CA 1
ATOM 5659 C C . GLU B 1 71 ? 32.219 -2.061 0.916 1 71.25 71 GLU B C 1
ATOM 5661 O O . GLU B 1 71 ? 33.031 -2.672 1.626 1 71.25 71 GLU B O 1
ATOM 5666 N N . MET B 1 72 ? 31.172 -2.561 0.431 1 81 72 MET B N 1
ATOM 5667 C CA . MET B 1 72 ? 30.703 -3.848 0.937 1 81 72 MET B CA 1
ATOM 5668 C C . MET B 1 72 ? 31.219 -4.992 0.073 1 81 72 MET B C 1
ATOM 5670 O O . MET B 1 72 ? 31.344 -4.848 -1.144 1 81 72 MET B O 1
ATOM 5674 N N . ASN B 1 73 ? 31.516 -6.059 0.77 1 84.31 73 ASN B N 1
ATOM 5675 C CA . ASN B 1 73 ? 31.797 -7.246 -0.029 1 84.31 73 ASN B CA 1
ATOM 5676 C C . ASN B 1 73 ? 30.562 -7.723 -0.782 1 84.31 73 ASN B C 1
ATOM 5678 O O . ASN B 1 73 ? 29.438 -7.289 -0.484 1 84.31 73 ASN B O 1
ATOM 5682 N N . MET B 1 74 ? 30.75 -8.516 -1.688 1 83.62 74 MET B N 1
ATOM 5683 C CA . MET B 1 74 ? 29.719 -8.891 -2.641 1 83.62 74 MET B CA 1
ATOM 5684 C C . MET B 1 74 ? 28.578 -9.625 -1.938 1 83.62 74 MET B C 1
ATOM 5686 O O . MET B 1 74 ? 27.406 -9.383 -2.234 1 83.62 74 MET B O 1
ATOM 5690 N N . LYS B 1 75 ? 28.891 -10.531 -1.03 1 87.38 75 LYS B N 1
ATOM 5691 C CA . LYS B 1 75 ? 27.875 -11.297 -0.318 1 87.38 75 LYS B CA 1
ATOM 5692 C C . LYS B 1 75 ? 27 -10.383 0.543 1 87.38 75 LYS B C 1
ATOM 5694 O O . LYS B 1 75 ? 25.781 -10.516 0.552 1 87.38 75 LYS B O 1
ATOM 5699 N N . ARG B 1 76 ? 27.656 -9.461 1.225 1 90.75 76 ARG B N 1
ATOM 5700 C CA . ARG B 1 76 ? 26.953 -8.492 2.057 1 90.75 76 ARG B CA 1
ATOM 5701 C C . ARG B 1 76 ? 26.094 -7.57 1.205 1 90.75 76 ARG B C 1
ATOM 5703 O O . ARG B 1 76 ? 24.938 -7.297 1.553 1 90.75 76 ARG B O 1
ATOM 5710 N N . ARG B 1 77 ? 26.656 -7.223 0.125 1 89.5 77 ARG B N 1
ATOM 5711 C CA . ARG B 1 77 ? 25.938 -6.352 -0.792 1 89.5 77 ARG B CA 1
ATOM 5712 C C . ARG B 1 77 ? 24.688 -7.035 -1.33 1 89.5 77 ARG B C 1
ATOM 5714 O O . ARG B 1 77 ? 23.609 -6.434 -1.373 1 89.5 77 ARG B O 1
ATOM 5721 N N . ALA B 1 78 ? 24.828 -8.297 -1.769 1 91.75 78 ALA B N 1
ATOM 5722 C CA . ALA B 1 78 ? 23.703 -9.062 -2.297 1 91.75 78 ALA B CA 1
ATOM 5723 C C . ALA B 1 78 ? 22.609 -9.227 -1.247 1 91.75 78 ALA B C 1
ATOM 5725 O O . ALA B 1 78 ? 21.422 -9.078 -1.553 1 91.75 78 ALA B O 1
ATOM 5726 N N . LEU B 1 79 ? 22.984 -9.445 -0.052 1 94.75 79 LEU B N 1
ATOM 5727 C CA . LEU B 1 79 ? 22.031 -9.641 1.026 1 94.75 79 LEU B CA 1
ATOM 5728 C C . LEU B 1 79 ? 21.266 -8.352 1.316 1 94.75 79 LEU B C 1
ATOM 5730 O O . LEU B 1 79 ? 20.047 -8.359 1.428 1 94.75 79 LEU B O 1
ATOM 5734 N N . ILE B 1 80 ? 22.016 -7.246 1.4 1 94.69 80 ILE B N 1
ATOM 5735 C CA . ILE B 1 80 ? 21.406 -5.961 1.737 1 94.69 80 ILE B CA 1
ATOM 5736 C C . ILE B 1 80 ? 20.453 -5.531 0.623 1 94.69 80 ILE B C 1
ATOM 5738 O O . ILE B 1 80 ? 19.359 -5.047 0.893 1 94.69 80 ILE B O 1
ATOM 5742 N N . MET B 1 81 ? 20.844 -5.766 -0.611 1 93.88 81 MET B N 1
ATOM 5743 C CA . MET B 1 81 ? 19.969 -5.438 -1.742 1 93.88 81 MET B CA 1
ATOM 5744 C C . MET B 1 81 ? 18.688 -6.25 -1.693 1 93.88 81 MET B C 1
ATOM 5746 O O . MET B 1 81 ? 17.594 -5.715 -1.938 1 93.88 81 MET B O 1
ATOM 5750 N N . PHE B 1 82 ? 18.875 -7.504 -1.315 1 96.94 82 PHE B N 1
ATOM 5751 C CA . PHE B 1 82 ? 17.719 -8.391 -1.243 1 96.94 82 PHE B CA 1
ATOM 5752 C C . PHE B 1 82 ? 16.766 -7.957 -0.138 1 96.94 82 PHE B C 1
ATOM 5754 O O . PHE B 1 82 ? 15.562 -7.777 -0.377 1 96.94 82 PHE B O 1
ATOM 5761 N N . VAL B 1 83 ? 17.25 -7.703 1.009 1 97.81 83 VAL B N 1
ATOM 5762 C CA . VAL B 1 83 ? 16.438 -7.344 2.172 1 97.81 83 VAL B CA 1
ATOM 5763 C C . VAL B 1 83 ? 15.75 -6.004 1.929 1 97.81 83 VAL B C 1
ATOM 5765 O O . VAL B 1 83 ? 14.586 -5.824 2.277 1 97.81 83 VAL B O 1
ATOM 5768 N N . ARG B 1 84 ? 16.422 -5.07 1.347 1 96.12 84 ARG B N 1
ATOM 5769 C CA . ARG B 1 84 ? 15.844 -3.758 1.069 1 96.12 84 ARG B CA 1
ATOM 5770 C C . ARG B 1 84 ? 14.672 -3.867 0.099 1 96.12 84 ARG B C 1
ATOM 5772 O O . ARG B 1 84 ? 13.656 -3.201 0.273 1 96.12 84 ARG B O 1
ATOM 5779 N N . THR B 1 85 ? 14.875 -4.727 -0.929 1 96.56 85 THR B N 1
ATOM 5780 C CA . THR B 1 85 ? 13.781 -4.895 -1.887 1 96.56 85 THR B CA 1
ATOM 5781 C C . THR B 1 85 ? 12.609 -5.625 -1.244 1 96.56 85 THR B C 1
ATOM 5783 O O . THR B 1 85 ? 11.453 -5.367 -1.583 1 96.56 85 THR B O 1
ATOM 5786 N N . LEU B 1 86 ? 12.875 -6.52 -0.316 1 97.75 86 LEU B N 1
ATOM 5787 C CA . LEU B 1 86 ? 11.812 -7.172 0.444 1 97.75 86 LEU B CA 1
ATOM 5788 C C . LEU B 1 86 ? 11.039 -6.152 1.273 1 97.75 86 LEU B C 1
ATOM 5790 O O . LEU B 1 86 ? 9.805 -6.156 1.274 1 97.75 86 LEU B O 1
ATOM 5794 N N . MET B 1 87 ? 11.742 -5.23 1.916 1 97.38 87 MET B N 1
ATOM 5795 C CA . MET B 1 87 ? 11.109 -4.227 2.77 1 97.38 87 MET B CA 1
ATOM 5796 C C . MET B 1 87 ? 10.312 -3.23 1.938 1 97.38 87 MET B C 1
ATOM 5798 O O . MET B 1 87 ? 9.219 -2.814 2.338 1 97.38 87 MET B O 1
ATOM 5802 N N . THR B 1 88 ? 10.852 -2.9 0.784 1 95.5 88 THR B N 1
ATOM 5803 C CA . THR B 1 88 ? 10.141 -2.012 -0.128 1 95.5 88 THR B CA 1
ATOM 5804 C C . THR B 1 88 ? 8.836 -2.646 -0.599 1 95.5 88 THR B C 1
ATOM 5806 O O . THR B 1 88 ? 7.84 -1.95 -0.808 1 95.5 88 THR B O 1
ATOM 5809 N N . SER B 1 89 ? 8.875 -3.959 -0.752 1 95.06 89 SER B N 1
ATOM 5810 C CA . SER B 1 89 ? 7.703 -4.699 -1.213 1 95.06 89 SER B CA 1
ATOM 5811 C C . SER B 1 89 ? 6.82 -5.121 -0.043 1 95.06 89 SER B C 1
ATOM 5813 O O . SER B 1 89 ? 5.871 -5.883 -0.22 1 95.06 89 SER B O 1
ATOM 5815 N N . LYS B 1 90 ? 7.195 -4.809 1.245 1 94.94 90 LYS B N 1
ATOM 5816 C CA . LYS B 1 90 ? 6.441 -4.984 2.482 1 94.94 90 LYS B CA 1
ATOM 5817 C C . LYS B 1 90 ? 6.457 -6.445 2.934 1 94.94 90 LYS B C 1
ATOM 5819 O O . LYS B 1 90 ? 5.531 -6.902 3.607 1 94.94 90 LYS B O 1
ATOM 5824 N N . TYR B 1 91 ? 7.445 -7.164 2.463 1 96.88 91 TYR B N 1
ATOM 5825 C CA . TYR B 1 91 ? 7.684 -8.508 2.969 1 96.88 91 TYR B CA 1
ATOM 5826 C C . TYR B 1 91 ? 8.617 -8.484 4.176 1 96.88 91 TYR B C 1
ATOM 5828 O O . TYR B 1 91 ? 9.719 -9.031 4.125 1 96.88 91 TYR B O 1
ATOM 5836 N N . TYR B 1 92 ? 8.125 -8.031 5.281 1 97.69 92 TYR B N 1
ATOM 5837 C CA . TYR B 1 92 ? 8.945 -7.746 6.453 1 97.69 92 TYR B CA 1
ATOM 5838 C C . TYR B 1 92 ? 9.375 -9.039 7.145 1 97.69 92 TYR B C 1
ATOM 5840 O O . TYR B 1 92 ? 10.508 -9.148 7.613 1 97.69 92 TYR B O 1
ATOM 5848 N N . HIS B 1 93 ? 8.43 -10.039 7.223 1 97.88 93 HIS B N 1
ATOM 5849 C CA . HIS B 1 93 ? 8.773 -11.312 7.84 1 97.88 93 HIS B CA 1
ATOM 5850 C C . HIS B 1 93 ? 9.938 -11.984 7.113 1 97.88 93 HIS B C 1
ATOM 5852 O O . HIS B 1 93 ? 10.844 -12.516 7.75 1 97.88 93 HIS B O 1
ATOM 5858 N N . ARG B 1 94 ? 9.828 -11.938 5.793 1 97.81 94 ARG B N 1
ATOM 5859 C CA . ARG B 1 94 ? 10.867 -12.547 4.961 1 97.81 94 ARG B CA 1
ATOM 5860 C C . ARG B 1 94 ? 12.195 -11.812 5.121 1 97.81 94 ARG B C 1
ATOM 5862 O O . ARG B 1 94 ? 13.25 -12.445 5.188 1 97.81 94 ARG B O 1
ATOM 5869 N N . ALA B 1 95 ? 12.164 -10.469 5.188 1 98.38 95 ALA B N 1
ATOM 5870 C CA . ALA B 1 95 ? 13.359 -9.672 5.422 1 98.38 95 ALA B CA 1
ATOM 5871 C C . ALA B 1 95 ? 13.992 -10.016 6.77 1 98.38 95 ALA B C 1
ATOM 5873 O O . ALA B 1 95 ? 15.203 -10.242 6.855 1 98.38 95 ALA B O 1
ATOM 5874 N N . LYS B 1 96 ? 13.172 -10.062 7.832 1 98.19 96 LYS B N 1
ATOM 5875 C CA . LYS B 1 96 ? 13.648 -10.398 9.172 1 98.19 96 LYS B CA 1
ATOM 5876 C C . LYS B 1 96 ? 14.305 -11.773 9.203 1 98.19 96 LYS B C 1
ATOM 5878 O O . LYS B 1 96 ? 15.344 -11.961 9.836 1 98.19 96 LYS B O 1
ATOM 5883 N N . PHE B 1 97 ? 13.773 -12.734 8.5 1 98 97 PHE B N 1
ATOM 5884 C CA . PHE B 1 97 ? 14.281 -14.102 8.469 1 98 97 PHE B CA 1
ATOM 5885 C C . PHE B 1 97 ? 15.688 -14.133 7.875 1 98 97 PHE B C 1
ATOM 5887 O O . PHE B 1 97 ? 16.594 -14.734 8.453 1 98 97 PHE B O 1
ATOM 5894 N N . PHE B 1 98 ? 15.883 -13.469 6.762 1 97.62 98 PHE B N 1
ATOM 5895 C CA . PHE B 1 98 ? 17.172 -13.531 6.074 1 97.62 98 PHE B CA 1
ATOM 5896 C C . PHE B 1 98 ? 18.234 -12.75 6.844 1 97.62 98 PHE B C 1
ATOM 5898 O O . PHE B 1 98 ? 19.422 -13.031 6.715 1 97.62 98 PHE B O 1
ATOM 5905 N N . LEU B 1 99 ? 17.781 -11.797 7.688 1 98 99 LEU B N 1
ATOM 5906 C CA . LEU B 1 99 ? 18.719 -11 8.477 1 98 99 LEU B CA 1
ATOM 5907 C C . LEU B 1 99 ? 19.031 -11.688 9.797 1 98 99 LEU B C 1
ATOM 5909 O O . LEU B 1 99 ? 19.984 -11.312 10.492 1 98 99 LEU B O 1
ATOM 5913 N N . SER B 1 100 ? 18.328 -12.656 10.195 1 96.94 100 SER B N 1
ATOM 5914 C CA . SER B 1 100 ? 18.391 -13.258 11.516 1 96.94 100 SER B CA 1
ATOM 5915 C C . SER B 1 100 ? 19.781 -13.812 11.805 1 96.94 100 SER B C 1
ATOM 5917 O O . SER B 1 100 ? 20.266 -13.727 12.938 1 96.94 100 SER B O 1
ATOM 5919 N N . LYS B 1 101 ? 20.469 -14.281 10.797 1 92.81 101 LYS B N 1
ATOM 5920 C CA . LYS B 1 101 ? 21.766 -14.906 11.008 1 92.81 101 LYS B CA 1
ATOM 5921 C C . LYS B 1 101 ? 22.875 -13.859 11.086 1 92.81 101 LYS B C 1
ATOM 5923 O O . LYS B 1 101 ? 23.953 -14.125 11.633 1 92.81 101 LYS B O 1
ATOM 5928 N N . CYS B 1 102 ? 22.594 -12.695 10.586 1 94.94 102 CYS B N 1
ATOM 5929 C CA . CYS B 1 102 ? 23.656 -11.703 10.539 1 94.94 102 CYS B CA 1
ATOM 5930 C C . CYS B 1 102 ? 23.266 -10.422 11.258 1 94.94 102 CYS B C 1
ATOM 5932 O O . CYS B 1 102 ? 23.859 -9.375 11.047 1 94.94 102 CYS B O 1
ATOM 5934 N N . LYS B 1 103 ? 22.297 -10.422 12.086 1 93.19 103 LYS B N 1
ATOM 5935 C CA . LYS B 1 103 ? 21.734 -9.227 12.711 1 93.19 103 LYS B CA 1
ATOM 5936 C C . LYS B 1 103 ? 22.766 -8.547 13.617 1 93.19 103 LYS B C 1
ATOM 5938 O O . LYS B 1 103 ? 22.641 -7.355 13.906 1 93.19 103 LYS B O 1
ATOM 5943 N N . GLU B 1 104 ? 23.844 -9.258 14.031 1 93.81 104 GLU B N 1
ATOM 5944 C CA . GLU B 1 104 ? 24.828 -8.664 14.922 1 93.81 104 GLU B CA 1
ATOM 5945 C C . GLU B 1 104 ? 26.172 -8.461 14.219 1 93.81 104 GLU B C 1
ATOM 5947 O O . GLU B 1 104 ? 27.188 -8.227 14.867 1 93.81 104 GLU B O 1
ATOM 5952 N N . SER B 1 105 ? 26.156 -8.547 12.883 1 93.31 105 SER B N 1
ATOM 5953 C CA . SER B 1 105 ? 27.375 -8.391 12.109 1 93.31 105 SER B CA 1
ATOM 5954 C C . SER B 1 105 ? 27.781 -6.922 12.016 1 93.31 105 SER B C 1
ATOM 5956 O O . SER B 1 105 ? 28.969 -6.594 12.109 1 93.31 105 SER B O 1
ATOM 5958 N N . ASP B 1 106 ? 26.828 -6.039 11.805 1 93.94 106 ASP B N 1
ATOM 5959 C CA . ASP B 1 106 ? 27.078 -4.605 11.68 1 93.94 106 ASP B CA 1
ATOM 5960 C C . ASP B 1 106 ? 25.859 -3.797 12.094 1 93.94 106 ASP B C 1
ATOM 5962 O O . ASP B 1 106 ? 24.766 -4.355 12.273 1 93.94 106 ASP B O 1
ATOM 5966 N N . CYS B 1 107 ? 26.047 -2.467 12.148 1 95.62 107 CYS B N 1
ATOM 5967 C CA . CYS B 1 107 ? 24.969 -1.579 12.602 1 95.62 107 CYS B CA 1
ATOM 5968 C C . CYS B 1 107 ? 23.812 -1.575 11.609 1 95.62 107 CYS B C 1
ATOM 5970 O O . CYS B 1 107 ? 22.656 -1.535 12.016 1 95.62 107 CYS B O 1
ATOM 5972 N N . LEU B 1 108 ? 24.141 -1.642 10.328 1 95.69 108 LEU B N 1
ATOM 5973 C CA . LEU B 1 108 ? 23.109 -1.578 9.305 1 95.69 108 LEU B CA 1
ATOM 5974 C C . LEU B 1 108 ? 22.219 -2.816 9.352 1 95.69 108 LEU B C 1
ATOM 5976 O O . LEU B 1 108 ? 20.984 -2.703 9.352 1 95.69 108 LEU B O 1
ATOM 5980 N N . GLU B 1 109 ? 22.844 -4.016 9.438 1 97.19 109 GLU B N 1
ATOM 5981 C CA . GLU B 1 109 ? 22.109 -5.273 9.508 1 97.19 109 GLU B CA 1
ATOM 5982 C C . GLU B 1 109 ? 21.25 -5.348 10.773 1 97.19 109 GLU B C 1
ATOM 5984 O O . GLU B 1 109 ? 20.109 -5.797 10.734 1 97.19 109 GLU B O 1
ATOM 5989 N N . ALA B 1 110 ? 21.859 -4.879 11.836 1 98.19 110 ALA B N 1
ATOM 5990 C CA . ALA B 1 110 ? 21.109 -4.855 13.086 1 98.19 110 ALA B CA 1
ATOM 5991 C C . ALA B 1 110 ? 19.875 -3.965 12.969 1 98.19 110 ALA B C 1
ATOM 5993 O O . ALA B 1 110 ? 18.766 -4.379 13.32 1 98.19 110 ALA B O 1
ATOM 5994 N N . PHE B 1 111 ? 20.094 -2.758 12.438 1 98.44 111 PHE B N 1
ATOM 5995 C CA . PHE B 1 111 ? 18.969 -1.83 12.297 1 98.44 111 PHE B CA 1
ATOM 5996 C C . PHE B 1 111 ? 17.875 -2.432 11.43 1 98.44 111 PHE B C 1
ATOM 5998 O O . PHE B 1 111 ? 16.703 -2.406 11.789 1 98.44 111 PHE B O 1
ATOM 6005 N N . LEU B 1 112 ? 18.25 -2.998 10.289 1 98.5 112 LEU B N 1
ATOM 6006 C CA . LEU B 1 112 ? 17.266 -3.525 9.344 1 98.5 112 LEU B CA 1
ATOM 6007 C C . LEU B 1 112 ? 16.484 -4.688 9.953 1 98.5 112 LEU B C 1
ATOM 6009 O O . LEU B 1 112 ? 15.289 -4.824 9.719 1 98.5 112 LEU B O 1
ATOM 6013 N N . TYR B 1 113 ? 17.188 -5.508 10.734 1 98.62 113 TYR B N 1
ATOM 6014 C CA . TYR B 1 113 ? 16.531 -6.637 11.383 1 98.62 113 TYR B CA 1
ATOM 6015 C C . TYR B 1 113 ? 15.477 -6.156 12.367 1 98.62 113 TYR B C 1
ATOM 6017 O O . TYR B 1 113 ? 14.312 -6.57 12.289 1 98.62 113 TYR B O 1
ATOM 6025 N N . TYR B 1 114 ? 15.812 -5.281 13.234 1 98.69 114 TYR B N 1
ATOM 6026 C CA . TYR B 1 114 ? 14.898 -4.848 14.289 1 98.69 114 TYR B CA 1
ATOM 6027 C C . TYR B 1 114 ? 13.844 -3.895 13.734 1 98.69 114 TYR B C 1
ATOM 6029 O O . TYR B 1 114 ? 12.719 -3.854 14.234 1 98.69 114 TYR B O 1
ATOM 6037 N N . TYR B 1 115 ? 14.227 -3.096 12.703 1 98.62 115 TYR B N 1
ATOM 6038 C CA . TYR B 1 115 ? 13.234 -2.244 12.062 1 98.62 115 TYR B CA 1
ATOM 6039 C C . TYR B 1 115 ? 12.172 -3.08 11.359 1 98.62 115 TYR B C 1
ATOM 6041 O O . TYR B 1 115 ? 10.992 -2.725 11.367 1 98.62 115 TYR B O 1
ATOM 6049 N N . SER B 1 116 ? 12.57 -4.234 10.742 1 98.44 116 SER B N 1
ATOM 6050 C CA . SER B 1 116 ? 11.594 -5.156 10.172 1 98.44 116 SER B CA 1
ATOM 6051 C C . SER B 1 116 ? 10.641 -5.684 11.242 1 98.44 116 SER B C 1
ATOM 6053 O O . SER B 1 116 ? 9.43 -5.762 11.023 1 98.44 116 SER B O 1
ATOM 6055 N N . TRP B 1 117 ? 11.227 -6.008 12.359 1 98.19 117 TRP B N 1
ATOM 6056 C CA . TRP B 1 117 ? 10.422 -6.473 13.484 1 98.19 117 TRP B CA 1
ATOM 6057 C C . TRP B 1 117 ? 9.453 -5.391 13.938 1 98.19 117 TRP B C 1
ATOM 6059 O O . TRP B 1 117 ? 8.281 -5.672 14.227 1 98.19 117 TRP B O 1
ATOM 6069 N N . TYR B 1 118 ? 9.891 -4.156 13.977 1 97.88 118 TYR B N 1
ATOM 6070 C CA . TYR B 1 118 ? 9.055 -3.018 14.344 1 97.88 118 TYR B CA 1
ATOM 6071 C C . TYR B 1 118 ? 7.887 -2.861 13.375 1 97.88 118 TYR B C 1
ATOM 6073 O O . TYR B 1 118 ? 6.738 -2.695 13.797 1 97.88 118 TYR B O 1
ATOM 6081 N N . LEU B 1 119 ? 8.18 -2.918 12.125 1 97.44 119 LEU B N 1
ATOM 6082 C CA . LEU B 1 119 ? 7.152 -2.75 11.102 1 97.44 119 LEU B CA 1
ATOM 6083 C C . LEU B 1 119 ? 6.137 -3.887 11.164 1 97.44 119 LEU B C 1
ATOM 6085 O O . LEU B 1 119 ? 4.945 -3.672 10.93 1 97.44 119 LEU B O 1
ATOM 6089 N N . ILE B 1 120 ? 6.605 -5.117 11.453 1 96.62 120 ILE B N 1
ATOM 6090 C CA . ILE B 1 120 ? 5.711 -6.25 11.641 1 96.62 120 ILE B CA 1
ATOM 6091 C C . ILE B 1 120 ? 4.766 -5.973 12.812 1 96.62 120 ILE B C 1
ATOM 6093 O O . ILE B 1 120 ? 3.555 -6.176 12.695 1 96.62 120 ILE B O 1
ATOM 6097 N N . SER B 1 121 ? 5.316 -5.477 13.883 1 95.25 121 SER B N 1
ATOM 6098 C CA . SER B 1 121 ? 4.547 -5.207 15.086 1 95.25 121 SER B CA 1
ATOM 6099 C C . SER B 1 121 ? 3.49 -4.133 14.844 1 95.25 121 SER B C 1
ATOM 6101 O O . SER B 1 121 ? 2.367 -4.234 15.336 1 95.25 121 SER B O 1
ATOM 6103 N N . ILE B 1 122 ? 3.863 -3.121 14.125 1 92.62 122 ILE B N 1
ATOM 6104 C CA . ILE B 1 122 ? 2.941 -2.033 13.812 1 92.62 122 ILE B CA 1
ATOM 6105 C C . ILE B 1 122 ? 1.812 -2.551 12.922 1 92.62 122 ILE B C 1
ATOM 6107 O O . ILE B 1 122 ? 0.646 -2.201 13.125 1 92.62 122 ILE B O 1
ATOM 6111 N N . ARG B 1 123 ? 2.148 -3.328 11.953 1 91.69 123 ARG B N 1
ATOM 6112 C CA . ARG B 1 123 ? 1.147 -3.904 11.062 1 91.69 123 ARG B CA 1
ATOM 6113 C C . ARG B 1 123 ? 0.168 -4.781 11.836 1 91.69 123 ARG B C 1
ATOM 6115 O O . ARG B 1 123 ? -1.042 -4.715 11.609 1 91.69 123 ARG B O 1
ATOM 6122 N N . ASP B 1 124 ? 0.69 -5.613 12.68 1 89.25 124 ASP B N 1
ATOM 6123 C CA . ASP B 1 124 ? -0.143 -6.488 13.5 1 89.25 124 ASP B CA 1
ATOM 6124 C C . ASP B 1 124 ? -1.124 -5.68 14.344 1 89.25 124 ASP B C 1
ATOM 6126 O O . ASP B 1 124 ? -2.281 -6.07 14.508 1 89.25 124 ASP B O 1
ATOM 6130 N N . ARG B 1 125 ? -0.656 -4.633 14.867 1 85.38 125 ARG B N 1
ATOM 6131 C CA . ARG B 1 125 ? -1.498 -3.76 15.68 1 85.38 125 ARG B CA 1
ATOM 6132 C C . ARG B 1 125 ? -2.623 -3.154 14.844 1 85.38 125 ARG B C 1
ATOM 6134 O O . ARG B 1 125 ? -3.77 -3.088 15.297 1 85.38 125 ARG B O 1
ATOM 6141 N N . PHE B 1 126 ? -2.357 -2.758 13.672 1 81.69 126 PHE B N 1
ATOM 6142 C CA . PHE B 1 126 ? -3.355 -2.164 12.789 1 81.69 126 PHE B CA 1
ATOM 6143 C C . PHE B 1 126 ? -4.406 -3.193 12.391 1 81.69 126 PHE B C 1
ATOM 6145 O O . PHE B 1 126 ? -5.598 -2.877 12.32 1 81.69 126 PHE B O 1
ATOM 6152 N N . GLU B 1 127 ? -3.926 -4.387 12.078 1 79.75 127 GLU B N 1
ATOM 6153 C CA . GLU B 1 127 ? -4.84 -5.457 11.688 1 79.75 127 GLU B CA 1
ATOM 6154 C C . GLU B 1 127 ? -5.727 -5.875 12.859 1 79.75 127 GLU B C 1
ATOM 6156 O O . GLU B 1 127 ? -6.898 -6.215 12.664 1 79.75 127 GLU B O 1
ATOM 6161 N N . GLY B 1 128 ? -5.172 -5.844 14.008 1 76.31 128 GLY B N 1
ATOM 6162 C CA . GLY B 1 128 ? -5.934 -6.152 15.211 1 76.31 128 GLY B CA 1
ATOM 6163 C C . GLY B 1 128 ? -6.988 -5.113 15.531 1 76.31 128 GLY B C 1
ATOM 6164 O O . GLY B 1 128 ? -8.109 -5.453 15.914 1 76.31 128 GLY B O 1
ATOM 6165 N N . ASP B 1 129 ? -6.602 -3.881 15.375 1 71.56 129 ASP B N 1
ATOM 6166 C CA . ASP B 1 129 ? -7.531 -2.781 15.617 1 71.56 129 ASP B CA 1
ATOM 6167 C C . ASP B 1 129 ? -8.742 -2.873 14.688 1 71.56 129 ASP B C 1
ATOM 6169 O O . ASP B 1 129 ? -9.867 -2.6 15.102 1 71.56 129 ASP B O 1
ATOM 6173 N N . ALA B 1 130 ? -8.539 -3.225 13.516 1 65.81 130 ALA B N 1
ATOM 6174 C CA . ALA B 1 130 ? -9.625 -3.359 12.547 1 65.81 130 ALA B CA 1
ATOM 6175 C C . ALA B 1 130 ? -10.578 -4.484 12.938 1 65.81 130 ALA B C 1
ATOM 6177 O O . ALA B 1 130 ? -11.789 -4.359 12.781 1 65.81 130 ALA B O 1
ATOM 6178 N N . GLU B 1 131 ? -9.961 -5.508 13.484 1 64.5 131 GLU B N 1
ATOM 6179 C CA . GLU B 1 131 ? -10.758 -6.645 13.93 1 64.5 131 GLU B CA 1
ATOM 6180 C C . GLU B 1 131 ? -11.547 -6.305 15.195 1 64.5 131 GLU B C 1
ATOM 6182 O O . GLU B 1 131 ? -12.695 -6.719 15.344 1 64.5 131 GLU B O 1
ATOM 6187 N N . ASP B 1 132 ? -10.727 -5.641 16.047 1 61.22 132 ASP B N 1
ATOM 6188 C CA . ASP B 1 132 ? -11.367 -5.23 17.297 1 61.22 132 ASP B CA 1
ATOM 6189 C C . ASP B 1 132 ? -12.594 -4.367 17.016 1 61.22 132 ASP B C 1
ATOM 6191 O O . ASP B 1 132 ? -13.609 -4.484 17.719 1 61.22 132 ASP B O 1
ATOM 6195 N N . LEU B 1 133 ? -12.359 -3.535 16.109 1 50.47 133 LEU B N 1
ATOM 6196 C CA . LEU B 1 133 ? -13.508 -2.736 15.703 1 50.47 133 LEU B CA 1
ATOM 6197 C C . LEU B 1 133 ? -14.672 -3.633 15.297 1 50.47 133 LEU B C 1
ATOM 6199 O O . LEU B 1 133 ? -15.836 -3.303 15.547 1 50.47 133 LEU B O 1
ATOM 6203 N N . GLU B 1 134 ? -14.156 -4.863 14.852 1 48.22 134 GLU B N 1
ATOM 6204 C CA . GLU B 1 134 ? -15.18 -5.82 14.453 1 48.22 134 GLU B CA 1
ATOM 6205 C C . GLU B 1 134 ? -15.625 -6.68 15.633 1 48.22 134 GLU B C 1
ATOM 6207 O O . GLU B 1 134 ? -16.812 -6.938 15.805 1 48.22 134 GLU B O 1
ATOM 6212 N N . THR B 1 135 ? -14.516 -7.078 16.469 1 51.19 135 THR B N 1
ATOM 6213 C CA . THR B 1 135 ? -14.836 -8.008 17.547 1 51.19 135 THR B CA 1
ATOM 6214 C C . THR B 1 135 ? -14.844 -7.289 18.891 1 51.19 135 THR B C 1
ATOM 6216 O O . THR B 1 135 ? -15.359 -7.824 19.875 1 51.19 135 THR B O 1
ATOM 6219 N N . LYS B 1 136 ? -14.523 -6.023 19.094 1 52.31 136 LYS B N 1
ATOM 6220 C CA . LYS B 1 136 ? -14.492 -5.223 20.312 1 52.31 136 LYS B CA 1
ATOM 6221 C C . LYS B 1 136 ? -13.508 -5.797 21.328 1 52.31 136 LYS B C 1
ATOM 6223 O O . LYS B 1 136 ? -13.719 -5.684 22.547 1 52.31 136 LYS B O 1
ATOM 6228 N N . GLU B 1 137 ? -12.484 -6.75 21.016 1 51.66 137 GLU B N 1
ATOM 6229 C CA . GLU B 1 137 ? -11.508 -7.273 21.953 1 51.66 137 GLU B CA 1
ATOM 6230 C C . GLU B 1 137 ? -10.125 -6.664 21.719 1 51.66 137 GLU B C 1
ATOM 6232 O O . GLU B 1 137 ? -9.672 -6.574 20.578 1 51.66 137 GLU B O 1
ATOM 6237 N N . PRO B 1 138 ? -9.594 -6.133 22.828 1 54.19 138 PRO B N 1
ATOM 6238 C CA . PRO B 1 138 ? -8.297 -5.473 22.672 1 54.19 138 PRO B CA 1
ATOM 6239 C C . PRO B 1 138 ? -7.184 -6.441 22.281 1 54.19 138 PRO B C 1
ATOM 6241 O O . PRO B 1 138 ? -7.113 -7.559 22.797 1 54.19 138 PRO B O 1
ATOM 6244 N N . SER B 1 139 ? -6.488 -6.348 21.109 1 57.22 139 SER B N 1
ATOM 6245 C CA . SER B 1 139 ? -5.41 -7.195 20.609 1 57.22 139 SER B CA 1
ATOM 6246 C C . SER B 1 139 ? -4.16 -7.07 21.484 1 57.22 139 SER B C 1
ATOM 6248 O O . SER B 1 139 ? -3.906 -6.012 22.062 1 57.22 139 SER B O 1
ATOM 6250 N N . SER B 1 140 ? -3.535 -8.195 21.891 1 58.56 140 SER B N 1
ATOM 6251 C CA . SER B 1 140 ? -2.35 -8.297 22.734 1 58.56 140 SER B CA 1
ATOM 6252 C C . SER B 1 140 ? -1.148 -7.617 22.078 1 58.56 140 SER B C 1
ATOM 6254 O O . SER B 1 140 ? -0.848 -7.871 20.906 1 58.56 140 SER B O 1
ATOM 6256 N N . ASP B 1 141 ? -0.698 -6.406 22.594 1 64.19 141 ASP B N 1
ATOM 6257 C CA . ASP B 1 141 ? 0.482 -5.609 22.266 1 64.19 141 ASP B CA 1
ATOM 6258 C C . ASP B 1 141 ? 1.765 -6.383 22.562 1 64.19 141 ASP B C 1
ATOM 6260 O O . ASP B 1 141 ? 2.818 -5.785 22.797 1 64.19 141 ASP B O 1
ATOM 6264 N N . ASP B 1 142 ? 1.696 -7.688 22.312 1 80.44 142 ASP B N 1
ATOM 6265 C CA . ASP B 1 142 ? 2.748 -8.57 22.797 1 80.44 142 ASP B CA 1
ATOM 6266 C C . ASP B 1 142 ? 3.988 -8.5 21.906 1 80.44 142 ASP B C 1
ATOM 6268 O O . ASP B 1 142 ? 5.113 -8.445 22.406 1 80.44 142 ASP B O 1
ATOM 6272 N N . ASN B 1 143 ? 3.781 -8.219 20.703 1 88.44 143 ASN B N 1
ATOM 6273 C CA . ASN B 1 143 ? 4.922 -8.25 19.797 1 88.44 143 ASN B CA 1
ATOM 6274 C C . ASN B 1 143 ? 5.844 -7.051 20.016 1 88.44 143 ASN B C 1
ATOM 6276 O O . ASN B 1 143 ? 7.066 -7.195 20.016 1 88.44 143 ASN B O 1
ATOM 6280 N N . ILE B 1 144 ? 5.34 -5.875 20.297 1 93.75 144 ILE B N 1
ATOM 6281 C CA . ILE B 1 144 ? 6.141 -4.664 20.453 1 93.75 144 ILE B CA 1
ATOM 6282 C C . ILE B 1 144 ? 6.855 -4.695 21.797 1 93.75 144 ILE B C 1
ATOM 6284 O O . ILE B 1 144 ? 7.98 -4.211 21.922 1 93.75 144 ILE B O 1
ATOM 6288 N N . SER B 1 145 ? 6.215 -5.297 22.828 1 94.69 145 SER B N 1
ATOM 6289 C CA . SER B 1 145 ? 6.836 -5.43 24.141 1 94.69 145 SER B CA 1
ATOM 6290 C C . SER B 1 145 ? 8.023 -6.387 24.109 1 94.69 145 SER B C 1
ATOM 6292 O O . SER B 1 145 ? 9.031 -6.16 24.766 1 94.69 145 SER B O 1
ATOM 6294 N N . GLU B 1 146 ? 7.777 -7.438 23.359 1 96.25 146 GLU B N 1
ATOM 6295 C CA . GLU B 1 146 ? 8.883 -8.375 23.172 1 96.25 146 GLU B CA 1
ATOM 6296 C C . GLU B 1 146 ? 10.055 -7.711 22.469 1 96.25 146 GLU B C 1
ATOM 6298 O O . GLU B 1 146 ? 11.211 -7.945 22.828 1 96.25 146 GLU B O 1
ATOM 6303 N N . LEU B 1 147 ? 9.758 -6.945 21.438 1 97.69 147 LEU B N 1
ATOM 6304 C CA . LEU B 1 147 ? 10.789 -6.211 20.703 1 97.69 147 LEU B CA 1
ATOM 6305 C C . LEU B 1 147 ? 11.523 -5.25 21.625 1 97.69 147 LEU B C 1
ATOM 6307 O O . LEU B 1 147 ? 12.75 -5.133 21.562 1 97.69 147 LEU B O 1
ATOM 6311 N N . ARG B 1 148 ? 10.812 -4.559 22.5 1 97.62 148 ARG B N 1
ATOM 6312 C CA . ARG B 1 148 ? 11.43 -3.633 23.438 1 97.62 148 ARG B CA 1
ATOM 6313 C C . ARG B 1 148 ? 12.422 -4.352 24.344 1 97.62 148 ARG B C 1
ATOM 6315 O O . ARG B 1 148 ? 13.555 -3.9 24.516 1 97.62 148 ARG B O 1
ATOM 6322 N N . SER B 1 149 ? 11.977 -5.492 24.891 1 97.5 149 SER B N 1
ATOM 6323 C CA . SER B 1 149 ? 12.836 -6.273 25.766 1 97.5 149 SER B CA 1
ATOM 6324 C C . SER B 1 149 ? 14.102 -6.73 25.047 1 97.5 149 SER B C 1
ATOM 6326 O O . SER B 1 149 ? 15.195 -6.676 25.609 1 97.5 149 SER B O 1
ATOM 6328 N N . GLU B 1 150 ? 13.906 -7.156 23.844 1 97.38 150 GLU B N 1
ATOM 6329 C CA . GLU B 1 150 ? 15.031 -7.633 23.062 1 97.38 150 GLU B CA 1
ATOM 6330 C C . GLU B 1 150 ? 16.016 -6.504 22.766 1 97.38 150 GLU B C 1
ATOM 6332 O O . GLU B 1 150 ? 17.234 -6.695 22.875 1 97.38 150 GLU B O 1
ATOM 6337 N N . LEU B 1 151 ? 15.562 -5.344 22.375 1 98.19 151 LEU B N 1
ATOM 6338 C CA . LEU B 1 151 ? 16.422 -4.207 22.047 1 98.19 151 LEU B CA 1
ATOM 6339 C C . LEU B 1 151 ? 17.141 -3.695 23.281 1 98.19 151 LEU B C 1
ATOM 6341 O O . LEU B 1 151 ? 18.312 -3.316 23.203 1 98.19 151 LEU B O 1
ATOM 6345 N N . GLU B 1 152 ? 16.469 -3.656 24.375 1 98.06 152 GLU B N 1
ATOM 6346 C CA . GLU B 1 152 ? 17.094 -3.207 25.609 1 98.06 152 GLU B CA 1
ATOM 6347 C C . GLU B 1 152 ? 18.188 -4.18 26.062 1 98.06 152 GLU B C 1
ATOM 6349 O O . GLU B 1 152 ? 19.234 -3.758 26.547 1 98.06 152 GLU B O 1
ATOM 6354 N N . SER B 1 153 ? 17.859 -5.469 25.906 1 97.75 153 SER B N 1
ATOM 6355 C CA . SER B 1 153 ? 18.875 -6.477 26.203 1 97.75 153 SER B CA 1
ATOM 6356 C C . SER B 1 153 ? 20.078 -6.34 25.266 1 97.75 153 SER B C 1
ATOM 6358 O O . SER B 1 153 ? 21.219 -6.453 25.703 1 97.75 153 SER B O 1
ATOM 6360 N N . LEU B 1 154 ? 19.828 -6.094 24 1 97.56 154 LEU B N 1
ATOM 6361 C CA . LEU B 1 154 ? 20.906 -5.906 23.016 1 97.56 154 LEU B CA 1
ATOM 6362 C C . LEU B 1 154 ? 21.766 -4.703 23.375 1 97.56 154 LEU B C 1
ATOM 6364 O O . LEU B 1 154 ? 22.984 -4.734 23.219 1 97.56 154 LEU B O 1
ATOM 6368 N N . LYS B 1 155 ? 21.156 -3.615 23.812 1 97.06 155 LYS B N 1
ATOM 6369 C CA . LYS B 1 155 ? 21.859 -2.396 24.188 1 97.06 155 LYS B CA 1
ATOM 6370 C C . LYS B 1 155 ? 22.844 -2.656 25.328 1 97.06 155 LYS B C 1
ATOM 6372 O O . LYS B 1 155 ? 23.938 -2.082 25.359 1 97.06 155 LYS B O 1
ATOM 6377 N N . LEU B 1 156 ? 22.484 -3.512 26.203 1 96.38 156 LEU B N 1
ATOM 6378 C CA . LEU B 1 156 ? 23.328 -3.865 27.344 1 96.38 156 LEU B CA 1
ATOM 6379 C C . LEU B 1 156 ? 24.469 -4.781 26.906 1 96.38 156 LEU B C 1
ATOM 6381 O O . LEU B 1 156 ? 25.609 -4.598 27.344 1 96.38 156 LEU B O 1
ATOM 6385 N N . ASN B 1 157 ? 24.219 -5.719 26.031 1 96.56 157 ASN B N 1
ATOM 6386 C CA . ASN B 1 157 ? 25.172 -6.77 25.672 1 96.56 157 ASN B CA 1
ATOM 6387 C C . ASN B 1 157 ? 26.078 -6.34 24.531 1 96.56 157 ASN B C 1
ATOM 6389 O O . ASN B 1 157 ? 27.219 -6.781 24.438 1 96.56 157 ASN B O 1
ATOM 6393 N N . SER B 1 158 ? 25.5 -5.543 23.625 1 96.81 158 SER B N 1
ATOM 6394 C CA . SER B 1 158 ? 26.25 -5.141 22.438 1 96.81 158 SER B CA 1
ATOM 6395 C C . SER B 1 158 ? 26.031 -3.664 22.125 1 96.81 158 SER B C 1
ATOM 6397 O O . SER B 1 158 ? 25.547 -3.322 21.047 1 96.81 158 SER B O 1
ATOM 6399 N N . PRO B 1 159 ? 26.531 -2.77 22.922 1 95.75 159 PRO B N 1
ATOM 6400 C CA . PRO B 1 159 ? 26.312 -1.336 22.719 1 95.75 159 PRO B CA 1
ATOM 6401 C C . PRO B 1 159 ? 26.953 -0.805 21.438 1 95.75 159 PRO B C 1
ATOM 6403 O O . PRO B 1 159 ? 26.531 0.215 20.906 1 95.75 159 PRO B O 1
ATOM 6406 N N . HIS B 1 160 ? 27.969 -1.47 20.875 1 95.5 160 HIS B N 1
ATOM 6407 C CA . HIS B 1 160 ? 28.688 -1.017 19.688 1 95.5 160 HIS B CA 1
ATOM 6408 C C . HIS B 1 160 ? 27.797 -1.062 18.453 1 95.5 160 HIS B C 1
ATOM 6410 O O . HIS B 1 160 ? 28.078 -0.408 17.453 1 95.5 160 HIS B O 1
ATOM 6416 N N . LEU B 1 161 ? 26.719 -1.793 18.531 1 96.94 161 LEU B N 1
ATOM 6417 C CA . LEU B 1 161 ? 25.797 -1.919 17.406 1 96.94 161 LEU B CA 1
ATOM 6418 C C . LEU B 1 161 ? 24.844 -0.726 17.344 1 96.94 161 LEU B C 1
ATOM 6420 O O . LEU B 1 161 ? 24.156 -0.527 16.344 1 96.94 161 LEU B O 1
ATOM 6424 N N . PHE B 1 162 ? 24.859 0.042 18.391 1 97.88 162 PHE B N 1
ATOM 6425 C CA . PHE B 1 162 ? 23.891 1.131 18.469 1 97.88 162 PHE B CA 1
ATOM 6426 C C . PHE B 1 162 ? 24.484 2.422 17.922 1 97.88 162 PHE B C 1
ATOM 6428 O O . PHE B 1 162 ? 25.109 3.188 18.656 1 97.88 162 PHE B O 1
ATOM 6435 N N . ASP B 1 163 ? 24.234 2.6 16.703 1 97.56 163 ASP B N 1
ATOM 6436 C CA . ASP B 1 163 ? 24.469 3.912 16.109 1 97.56 163 ASP B CA 1
ATOM 6437 C C . ASP B 1 163 ? 23.266 4.836 16.328 1 97.56 163 ASP B C 1
ATOM 6439 O O . ASP B 1 163 ? 22.375 4.531 17.109 1 97.56 163 ASP B O 1
ATOM 6443 N N . CYS B 1 164 ? 23.25 5.98 15.68 1 98 164 CYS B N 1
ATOM 6444 C CA . CYS B 1 164 ? 22.172 6.949 15.914 1 98 164 CYS B CA 1
ATOM 6445 C C . CYS B 1 164 ? 20.828 6.387 15.477 1 98 164 CYS B C 1
ATOM 6447 O O . CYS B 1 164 ? 19.812 6.656 16.109 1 98 164 CYS B O 1
ATOM 6449 N N . PHE B 1 165 ? 20.781 5.504 14.469 1 98.5 165 PHE B N 1
ATOM 6450 C CA . PHE B 1 165 ? 19.516 5.004 13.938 1 98.5 165 PHE B CA 1
ATOM 6451 C C . PHE B 1 165 ? 18.953 3.891 14.812 1 98.5 165 PHE B C 1
ATOM 6453 O O . PHE B 1 165 ? 17.75 3.781 14.992 1 98.5 165 PHE B O 1
ATOM 6460 N N . LEU B 1 166 ? 19.844 2.986 15.32 1 98.69 166 LEU B N 1
ATOM 6461 C CA . LEU B 1 166 ? 19.328 1.949 16.203 1 98.69 166 LEU B CA 1
ATOM 6462 C C . LEU B 1 166 ? 18.844 2.549 17.516 1 98.69 166 LEU B C 1
ATOM 6464 O O . LEU B 1 166 ? 17.875 2.062 18.109 1 98.69 166 LEU B O 1
ATOM 6468 N N . ASN B 1 167 ? 19.5 3.596 17.984 1 98.62 167 ASN B N 1
ATOM 6469 C CA . ASN B 1 167 ? 19 4.328 19.141 1 98.62 167 ASN B CA 1
ATOM 6470 C C . ASN B 1 167 ? 17.656 4.992 18.844 1 98.62 167 ASN B C 1
ATOM 6472 O O . ASN B 1 167 ? 16.766 5.004 19.688 1 98.62 167 ASN B O 1
ATOM 6476 N N . TYR B 1 168 ? 17.562 5.605 17.672 1 98.38 168 TYR B N 1
ATOM 6477 C CA . TYR B 1 168 ? 16.297 6.16 17.219 1 98.38 168 TYR B CA 1
ATOM 6478 C C . TYR B 1 168 ? 15.195 5.105 17.25 1 98.38 168 TYR B C 1
ATOM 6480 O O . TYR B 1 168 ? 14.094 5.363 17.75 1 98.38 168 TYR B O 1
ATOM 6488 N N . LEU B 1 169 ? 15.516 3.9 16.75 1 98.81 169 LEU B N 1
ATOM 6489 C CA . LEU B 1 169 ? 14.539 2.816 16.734 1 98.81 169 LEU B CA 1
ATOM 6490 C C . LEU B 1 169 ? 14.148 2.408 18.156 1 98.81 169 LEU B C 1
ATOM 6492 O O . LEU B 1 169 ? 12.977 2.152 18.422 1 98.81 169 LEU B O 1
ATOM 6496 N N . LEU B 1 170 ? 15.141 2.299 19 1 98.69 170 LEU B N 1
ATOM 6497 C CA . LEU B 1 170 ? 14.859 1.998 20.406 1 98.69 170 LEU B CA 1
ATOM 6498 C C . LEU B 1 170 ? 13.898 3.021 20.984 1 98.69 170 LEU B C 1
ATOM 6500 O O . LEU B 1 170 ? 12.961 2.656 21.703 1 98.69 170 LEU B O 1
ATOM 6504 N N . GLY B 1 171 ? 14.133 4.32 20.734 1 98.44 171 GLY B N 1
ATOM 6505 C CA . GLY B 1 171 ? 13.227 5.367 21.172 1 98.44 171 GLY B CA 1
ATOM 6506 C C . GLY B 1 171 ? 11.812 5.191 20.656 1 98.44 171 GLY B C 1
ATOM 6507 O O . GLY B 1 171 ? 10.844 5.359 21.391 1 98.44 171 GLY B O 1
ATOM 6508 N N . LEU B 1 172 ? 11.664 4.863 19.375 1 98.06 172 LEU B N 1
ATOM 6509 C CA . LEU B 1 172 ? 10.359 4.641 18.75 1 98.06 172 LEU B CA 1
ATOM 6510 C C . LEU B 1 172 ? 9.609 3.52 19.469 1 98.06 172 LEU B C 1
ATOM 6512 O O . LEU B 1 172 ? 8.406 3.639 19.719 1 98.06 172 LEU B O 1
ATOM 6516 N N . VAL B 1 173 ? 10.336 2.412 19.719 1 98.19 173 VAL B N 1
ATOM 6517 C CA . VAL B 1 173 ? 9.734 1.248 20.344 1 98.19 173 VAL B CA 1
ATOM 6518 C C . VAL B 1 173 ? 9.289 1.605 21.766 1 98.19 173 VAL B C 1
ATOM 6520 O O . VAL B 1 173 ? 8.195 1.239 22.188 1 98.19 173 VAL B O 1
ATOM 6523 N N . ARG B 1 174 ? 10.109 2.311 22.469 1 97.88 174 ARG B N 1
ATOM 6524 C CA . ARG B 1 174 ? 9.773 2.748 23.828 1 97.88 174 ARG B CA 1
ATOM 6525 C C . ARG B 1 174 ? 8.562 3.674 23.828 1 97.88 174 ARG B C 1
ATOM 6527 O O . ARG B 1 174 ? 7.707 3.59 24.703 1 97.88 174 ARG B O 1
ATOM 6534 N N . LEU B 1 175 ? 8.516 4.547 22.844 1 96.19 175 LEU B N 1
ATOM 6535 C CA . LEU B 1 175 ? 7.383 5.453 22.688 1 96.19 175 LEU B CA 1
ATOM 6536 C C . LEU B 1 175 ? 6.086 4.676 22.484 1 96.19 175 LEU B C 1
ATOM 6538 O O . LEU B 1 175 ? 5.059 5.008 23.078 1 96.19 175 LEU B O 1
ATOM 6542 N N . LYS B 1 176 ? 6.105 3.615 21.656 1 94.25 176 LYS B N 1
ATOM 6543 C CA . LYS B 1 176 ? 4.926 2.805 21.375 1 94.25 176 LYS B CA 1
ATOM 6544 C C . LYS B 1 176 ? 4.484 2.027 22.609 1 94.25 176 LYS B C 1
ATOM 6546 O O . LYS B 1 176 ? 3.322 1.639 22.734 1 94.25 176 LYS B O 1
ATOM 6551 N N . CYS B 1 177 ? 5.398 1.834 23.547 1 94.44 177 CYS B N 1
ATOM 6552 C CA . CYS B 1 177 ? 5.094 1.151 24.812 1 94.44 177 CYS B CA 1
ATOM 6553 C C . CYS B 1 177 ? 4.75 2.152 25.906 1 94.44 177 CYS B C 1
ATOM 6555 O O . CYS B 1 177 ? 4.754 1.808 27.094 1 94.44 177 CYS B O 1
ATOM 6557 N N . ASP B 1 178 ? 4.648 3.412 25.641 1 92.75 178 ASP B N 1
ATOM 6558 C CA . ASP B 1 178 ? 4.25 4.504 26.516 1 92.75 178 ASP B CA 1
ATOM 6559 C C . ASP B 1 178 ? 5.324 4.773 27.578 1 92.75 178 ASP B C 1
ATOM 6561 O O . ASP B 1 178 ? 5.008 5.125 28.719 1 92.75 178 ASP B O 1
ATOM 6565 N N . ALA B 1 179 ? 6.469 4.387 27.188 1 95.69 179 ALA B N 1
ATOM 6566 C CA . ALA B 1 179 ? 7.609 4.738 28.031 1 95.69 179 ALA B CA 1
ATOM 6567 C C . ALA B 1 179 ? 8.273 6.023 27.547 1 95.69 179 ALA B C 1
ATOM 6569 O O . ALA B 1 179 ? 9.422 6.008 27.094 1 95.69 179 ALA B O 1
ATOM 6570 N N . ASN B 1 180 ? 7.695 7.098 27.766 1 94 180 ASN B N 1
ATOM 6571 C CA . ASN B 1 180 ? 8.047 8.375 27.156 1 94 180 ASN B CA 1
ATOM 6572 C C . ASN B 1 180 ? 9.391 8.883 27.656 1 94 180 ASN B C 1
ATOM 6574 O O . ASN B 1 180 ? 10.219 9.352 26.859 1 94 180 ASN B O 1
ATOM 6578 N N . ASP B 1 181 ? 9.641 8.773 28.953 1 92.44 181 ASP B N 1
ATOM 6579 C CA . ASP B 1 181 ? 10.898 9.273 29.5 1 92.44 181 ASP B CA 1
ATOM 6580 C C . ASP B 1 181 ? 12.094 8.516 28.938 1 92.44 181 ASP B C 1
ATOM 6582 O O . ASP B 1 181 ? 13.117 9.125 28.609 1 92.44 181 ASP B O 1
ATOM 6586 N N . MET B 1 182 ? 11.898 7.258 28.875 1 96.12 182 MET B N 1
ATOM 6587 C CA . MET B 1 182 ? 12.969 6.434 28.312 1 96.12 182 MET B CA 1
ATOM 6588 C C . MET B 1 182 ? 13.148 6.699 26.828 1 96.12 182 MET B C 1
ATOM 6590 O O . MET B 1 182 ? 14.266 6.625 26.312 1 96.12 182 MET B O 1
ATOM 6594 N N . ALA B 1 183 ? 12.094 6.934 26.125 1 97.12 183 ALA B N 1
ATOM 6595 C CA . ALA B 1 183 ? 12.156 7.277 24.703 1 97.12 183 ALA B CA 1
ATOM 6596 C C . ALA B 1 183 ? 12.945 8.57 24.484 1 97.12 183 ALA B C 1
ATOM 6598 O O . ALA B 1 183 ? 13.789 8.648 23.594 1 97.12 183 ALA B O 1
ATOM 6599 N N . ILE B 1 184 ? 12.664 9.586 25.344 1 94.56 184 ILE B N 1
ATOM 6600 C CA . ILE B 1 184 ? 13.367 10.859 25.266 1 94.56 184 ILE B CA 1
ATOM 6601 C C . ILE B 1 184 ? 14.867 10.641 25.438 1 94.56 184 ILE B C 1
ATOM 6603 O O . ILE B 1 184 ? 15.672 11.227 24.703 1 94.56 184 ILE B O 1
ATOM 6607 N N . GLN B 1 185 ? 15.211 9.789 26.344 1 94.31 185 GLN B N 1
ATOM 6608 C CA . GLN B 1 185 ? 16.609 9.477 26.578 1 94.31 185 GLN B CA 1
ATOM 6609 C C . GLN B 1 185 ? 17.25 8.836 25.344 1 94.31 185 GLN B C 1
ATOM 6611 O O . GLN B 1 185 ? 18.359 9.195 24.953 1 94.31 185 GLN B O 1
ATOM 6616 N N . ALA B 1 186 ? 16.578 7.895 24.75 1 96.88 186 ALA B N 1
ATOM 6617 C CA . ALA B 1 186 ? 17.094 7.199 23.578 1 96.88 186 ALA B CA 1
ATOM 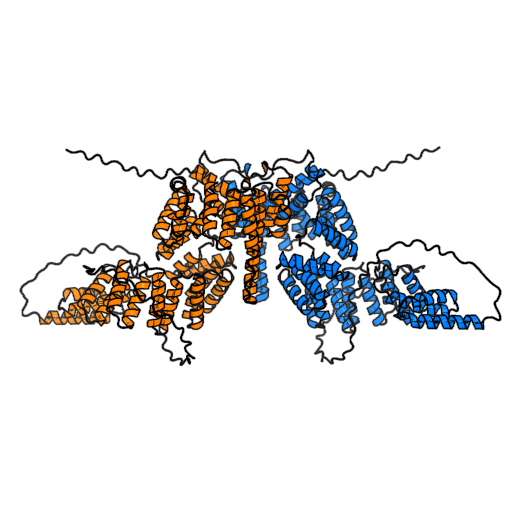6618 C C . ALA B 1 186 ? 17.25 8.156 22.406 1 96.88 186 ALA B C 1
ATOM 6620 O O . ALA B 1 186 ? 18.25 8.102 21.688 1 96.88 186 ALA B O 1
ATOM 6621 N N . PHE B 1 187 ? 16.281 9 22.172 1 96.69 187 PHE B N 1
ATOM 6622 C CA . PHE B 1 187 ? 16.375 9.984 21.094 1 96.69 187 PHE B CA 1
ATOM 6623 C C . PHE B 1 187 ? 17.516 10.953 21.328 1 96.69 187 PHE B C 1
ATOM 6625 O O . PHE B 1 187 ? 18.219 11.328 20.406 1 96.69 187 PHE B O 1
ATOM 6632 N N . SER B 1 188 ? 17.688 11.383 22.594 1 93.38 188 SER B N 1
ATOM 6633 C CA . SER B 1 188 ? 18.797 12.281 22.938 1 93.38 188 SER B CA 1
ATOM 6634 C C . SER B 1 188 ? 20.141 11.633 22.656 1 93.38 188 SER B C 1
ATOM 6636 O O . SER B 1 188 ? 21.062 12.281 22.156 1 93.38 188 SER B O 1
ATOM 6638 N N . GLU B 1 189 ? 20.219 10.383 22.984 1 94.75 189 GLU B N 1
ATOM 6639 C CA . GLU B 1 189 ? 21.453 9.648 22.703 1 94.75 189 GLU B CA 1
ATOM 6640 C C . GLU B 1 189 ? 21.703 9.539 21.203 1 94.75 189 GLU B C 1
ATOM 6642 O O . GLU B 1 189 ? 22.844 9.633 20.734 1 94.75 189 GLU B O 1
ATOM 6647 N N . SER B 1 190 ? 20.641 9.258 20.438 1 96.88 190 SER B N 1
ATOM 6648 C CA . SER B 1 190 ? 20.734 9.219 18.984 1 96.88 190 SER B CA 1
ATOM 6649 C C . SER B 1 190 ? 21.297 10.516 18.438 1 96.88 190 SER B C 1
ATOM 6651 O O . SER B 1 190 ? 22.219 10.492 17.609 1 96.88 190 SER B O 1
ATOM 6653 N N . ILE B 1 191 ? 20.875 11.648 18.891 1 95.19 191 ILE B N 1
ATOM 6654 C CA . ILE B 1 191 ? 21.281 12.961 18.422 1 95.19 191 ILE B CA 1
ATOM 6655 C C . ILE B 1 191 ? 22.719 13.234 18.844 1 95.19 191 ILE B C 1
ATOM 6657 O O . ILE B 1 191 ? 23.5 13.805 18.094 1 95.19 191 ILE B O 1
ATOM 6661 N N . GLN B 1 192 ? 23.078 12.828 20.047 1 92.94 192 GLN B N 1
ATOM 6662 C CA . GLN B 1 192 ? 24.438 13.016 20.531 1 92.94 192 GLN B CA 1
ATOM 6663 C C . GLN B 1 192 ? 25.453 12.234 19.688 1 92.94 192 GLN B C 1
ATOM 6665 O O . GLN B 1 192 ? 26.578 12.68 19.484 1 92.94 192 GLN B O 1
ATOM 6670 N N . GLN B 1 193 ? 25.016 11.109 19.219 1 94.88 193 GLN B N 1
ATOM 6671 C CA . GLN B 1 193 ? 25.891 10.305 18.375 1 94.88 193 GLN B CA 1
ATOM 6672 C C . GLN B 1 193 ? 26.078 10.945 17.016 1 94.88 193 GLN B C 1
ATOM 6674 O O . GLN B 1 193 ? 27.188 10.961 16.469 1 94.88 193 GLN B O 1
ATOM 6679 N N . ASP B 1 194 ? 24.953 11.375 16.469 1 95.25 194 ASP B N 1
ATOM 6680 C CA . ASP B 1 194 ? 25 12.109 15.203 1 95.25 194 ASP B CA 1
ATOM 6681 C C . ASP B 1 194 ? 23.828 13.086 15.102 1 95.25 194 ASP B C 1
ATOM 6683 O O . ASP B 1 194 ? 22.688 12.68 14.852 1 95.25 194 ASP B O 1
ATOM 6687 N N . ASN B 1 195 ? 24.141 14.297 15.203 1 93.5 195 ASN B N 1
ATOM 6688 C CA . ASN B 1 195 ? 23.094 15.32 15.281 1 93.5 195 ASN B CA 1
ATOM 6689 C C . ASN B 1 195 ? 22.375 15.477 13.945 1 93.5 195 ASN B C 1
ATOM 6691 O O . ASN B 1 195 ? 21.359 16.188 13.867 1 93.5 195 ASN B O 1
ATOM 6695 N N . ARG B 1 196 ? 22.766 14.883 12.891 1 95.19 196 ARG B N 1
ATOM 6696 C CA . ARG B 1 196 ? 22.141 14.969 11.578 1 95.19 196 ARG B CA 1
ATOM 6697 C C . ARG B 1 196 ? 20.891 14.086 11.516 1 95.19 196 ARG B C 1
ATOM 6699 O O . ARG B 1 196 ? 20.125 14.172 10.555 1 95.19 196 ARG B O 1
ATOM 6706 N N . CYS B 1 197 ? 20.688 13.219 12.539 1 97.25 197 CYS B N 1
ATOM 6707 C CA . CYS B 1 197 ? 19.562 12.273 12.57 1 97.25 197 CYS B CA 1
ATOM 6708 C C . CYS B 1 197 ? 18.25 13 12.844 1 97.25 197 CYS B C 1
ATOM 6710 O O . CYS B 1 197 ? 17.703 12.914 13.945 1 97.25 197 CYS B O 1
ATOM 6712 N N . TRP B 1 198 ? 17.609 13.531 11.867 1 97.69 198 TRP B N 1
ATOM 6713 C CA . TRP B 1 198 ? 16.391 14.312 11.969 1 97.69 198 TRP B CA 1
ATOM 6714 C C . TRP B 1 198 ? 15.25 13.461 12.523 1 97.69 198 TRP B C 1
ATOM 6716 O O . TRP B 1 198 ? 14.445 13.938 13.328 1 97.69 198 TRP B O 1
ATOM 6726 N N . PRO B 1 199 ? 15.148 12.164 12.117 1 98.19 199 PRO B N 1
ATOM 6727 C CA . PRO B 1 199 ? 14.062 11.359 12.672 1 98.19 199 PRO B CA 1
ATOM 6728 C C . PRO B 1 199 ? 14.008 11.414 14.195 1 98.19 199 PRO B C 1
ATOM 6730 O O . PRO B 1 199 ? 12.914 11.492 14.773 1 98.19 199 PRO B O 1
ATOM 6733 N N . ALA B 1 200 ? 15.141 11.445 14.805 1 97.31 200 ALA B N 1
ATOM 6734 C CA . ALA B 1 200 ? 15.18 11.516 16.266 1 97.31 200 ALA B CA 1
ATOM 6735 C C . ALA B 1 200 ? 14.703 12.875 16.766 1 97.31 200 ALA B C 1
ATOM 6737 O O . ALA B 1 200 ? 13.953 12.961 17.734 1 97.31 200 ALA B O 1
ATOM 6738 N N . TRP B 1 201 ? 15.148 13.953 16.109 1 95.88 201 TRP B N 1
ATOM 6739 C CA . TRP B 1 201 ? 14.703 15.305 16.453 1 95.88 201 TRP B CA 1
ATOM 6740 C C . TRP B 1 201 ? 13.188 15.422 16.344 1 95.88 201 TRP B C 1
ATOM 6742 O O . TRP B 1 201 ? 12.539 16 17.219 1 95.88 201 TRP B O 1
ATOM 6752 N N . GLU B 1 202 ? 12.703 14.891 15.242 1 96.62 202 GLU B N 1
ATOM 6753 C CA . GLU B 1 202 ? 11.273 14.977 14.984 1 96.62 202 GLU B CA 1
ATOM 6754 C C . GLU B 1 202 ? 10.469 14.281 16.078 1 96.62 202 GLU B C 1
ATOM 6756 O O . GLU B 1 202 ? 9.453 14.805 16.547 1 96.62 202 GLU B O 1
ATOM 6761 N N . CYS B 1 203 ? 10.938 13.109 16.5 1 96.44 203 CYS B N 1
ATOM 6762 C CA . CYS B 1 203 ? 10.258 12.375 17.547 1 96.44 203 CYS B CA 1
ATOM 6763 C C . CYS B 1 203 ? 10.328 13.133 18.875 1 96.44 203 CYS B C 1
ATOM 6765 O O . CYS B 1 203 ? 9.336 13.203 19.609 1 96.44 203 CYS B O 1
ATOM 6767 N N . LEU B 1 204 ? 11.461 13.68 19.094 1 93.56 204 LEU B N 1
ATOM 6768 C CA . LEU B 1 204 ? 11.625 14.461 20.328 1 93.56 204 LEU B CA 1
ATOM 6769 C C . LEU B 1 204 ? 10.664 15.641 20.344 1 93.56 204 LEU B C 1
ATOM 6771 O O . LEU B 1 204 ? 10.102 15.969 21.391 1 93.56 204 LEU B O 1
ATOM 6775 N N . SER B 1 205 ? 10.523 16.297 19.219 1 93.06 205 SER B N 1
ATOM 6776 C CA . SER B 1 205 ? 9.641 17.453 19.125 1 93.06 205 SER B CA 1
ATOM 6777 C C . SER B 1 205 ? 8.195 17.078 19.438 1 93.06 205 SER B C 1
ATOM 6779 O O . SER B 1 205 ? 7.426 17.906 19.922 1 93.06 205 SER B O 1
ATOM 6781 N N . SER B 1 206 ? 7.824 15.867 19.188 1 91.19 206 SER B N 1
ATOM 6782 C CA . SER B 1 206 ? 6.453 15.422 19.422 1 91.19 206 SER B CA 1
ATOM 6783 C C . SER B 1 206 ? 6.238 15.023 20.875 1 91.19 206 SER B C 1
ATOM 6785 O O . SER B 1 206 ? 5.102 14.898 21.328 1 91.19 206 SER B O 1
ATOM 6787 N N . LEU B 1 207 ? 7.312 14.977 21.672 1 90.06 207 LEU B N 1
ATOM 6788 C CA . LEU B 1 207 ? 7.211 14.414 23.016 1 90.06 207 LEU B CA 1
ATOM 6789 C C . LEU B 1 207 ? 7.465 15.484 24.078 1 90.06 207 LEU B C 1
ATOM 6791 O O . LEU B 1 207 ? 6.934 15.406 25.188 1 90.06 207 LEU B O 1
ATOM 6795 N N . VAL B 1 208 ? 8.211 16.469 23.781 1 86.19 208 VAL B N 1
ATOM 6796 C CA . VAL B 1 208 ? 8.703 17.359 24.812 1 86.19 208 VAL B CA 1
ATOM 6797 C C . VAL B 1 208 ? 7.727 18.531 25 1 86.19 208 VAL B C 1
ATOM 6799 O O . VAL B 1 208 ? 7.215 19.078 24.016 1 86.19 208 VAL B O 1
ATOM 6802 N N . ASP B 1 209 ? 7.293 18.844 26.188 1 79.56 209 ASP B N 1
ATOM 6803 C CA . ASP B 1 209 ? 6.422 19.969 26.516 1 79.56 209 ASP B CA 1
ATOM 6804 C C . ASP B 1 209 ? 7.238 21.219 26.844 1 79.56 209 ASP B C 1
ATOM 6806 O O . ASP B 1 209 ? 6.68 22.281 27.062 1 79.56 209 ASP B O 1
ATOM 6810 N N . GLY B 1 210 ? 8.5 21.156 26.938 1 73.81 210 GLY B N 1
ATOM 6811 C CA . GLY B 1 210 ? 9.445 22.234 27.203 1 73.81 210 GLY B CA 1
ATOM 6812 C C . GLY B 1 210 ? 10.875 21.875 26.844 1 73.81 210 GLY B C 1
ATOM 6813 O O . GLY B 1 210 ? 11.211 20.703 26.734 1 73.81 210 GLY B O 1
ATOM 6814 N N . PHE B 1 211 ? 11.586 22.875 26.609 1 67.19 211 PHE B N 1
ATOM 6815 C CA . PHE B 1 211 ? 12.93 22.641 26.078 1 67.19 211 PHE B CA 1
ATOM 6816 C C . PHE B 1 211 ? 13.875 22.219 27.203 1 67.19 211 PHE B C 1
ATOM 6818 O O . PHE B 1 211 ? 14.938 21.641 26.938 1 67.19 211 PHE B O 1
ATOM 6825 N N . TYR B 1 212 ? 13.328 22.375 28.391 1 62.22 212 TYR B N 1
ATOM 6826 C CA . TYR B 1 212 ? 14.172 22.047 29.531 1 62.22 212 TYR B CA 1
ATOM 6827 C C . TYR B 1 212 ? 14.328 20.531 29.656 1 62.22 212 TYR B C 1
ATOM 6829 O O . TYR B 1 212 ? 15.289 20.062 30.281 1 62.22 212 TYR B O 1
ATOM 6837 N N . VAL B 1 213 ? 13.445 19.875 29.141 1 60.69 213 VAL B N 1
ATOM 6838 C CA . VAL B 1 213 ? 13.43 18.422 29.297 1 60.69 213 VAL B CA 1
ATOM 6839 C C . VAL B 1 213 ? 14.461 17.781 28.359 1 60.69 213 VAL B C 1
ATOM 6841 O O . VAL B 1 213 ? 14.914 16.672 28.594 1 60.69 213 VAL B O 1
ATOM 6844 N N . VAL B 1 214 ? 14.828 18.578 27.438 1 60.12 214 VAL B N 1
ATOM 6845 C CA . VAL B 1 214 ? 15.75 18.016 26.453 1 60.12 214 VAL B CA 1
ATOM 6846 C C . VAL B 1 214 ? 17.188 18.125 26.969 1 60.12 214 VAL B C 1
ATOM 6848 O O . VAL B 1 214 ? 17.656 19.219 27.266 1 60.12 214 VAL B O 1
ATOM 6851 N N . LYS B 1 215 ? 17.641 17.078 27.391 1 60.62 215 LYS B N 1
ATOM 6852 C CA . LYS B 1 215 ? 19 17.016 27.922 1 60.62 215 LYS B CA 1
ATOM 6853 C C . LYS B 1 215 ? 20.031 17.172 26.812 1 60.62 215 LYS B C 1
ATOM 6855 O O . LYS B 1 215 ? 20.891 16.312 26.641 1 60.62 215 LYS B O 1
ATOM 6860 N N . ILE B 1 216 ? 19.766 17.906 25.875 1 62.41 216 ILE B N 1
ATOM 6861 C CA . ILE B 1 216 ? 20.766 18.141 24.844 1 62.41 216 ILE B CA 1
ATOM 6862 C C . ILE B 1 216 ? 21.516 19.438 25.141 1 62.41 216 ILE B C 1
ATOM 6864 O O . ILE B 1 216 ? 20.938 20.375 25.719 1 62.41 216 ILE B O 1
ATOM 6868 N N . GLU B 1 217 ? 22.766 19.266 25.078 1 62.94 217 GLU B N 1
ATOM 6869 C CA . GLU B 1 217 ? 23.562 20.469 25.266 1 62.94 217 GLU B CA 1
ATOM 6870 C C . GLU B 1 217 ? 23.172 21.562 24.281 1 62.94 217 GLU B C 1
ATOM 6872 O O . GLU B 1 217 ? 23.641 21.578 23.141 1 62.94 217 GLU B O 1
ATOM 6877 N N . LYS B 1 218 ? 22.281 22.297 24.688 1 65.38 218 LYS B N 1
ATOM 6878 C CA . LYS B 1 218 ? 21.719 23.359 23.859 1 65.38 218 LYS B CA 1
ATOM 6879 C C . LYS B 1 218 ? 22.828 24.203 23.219 1 65.38 218 LYS B C 1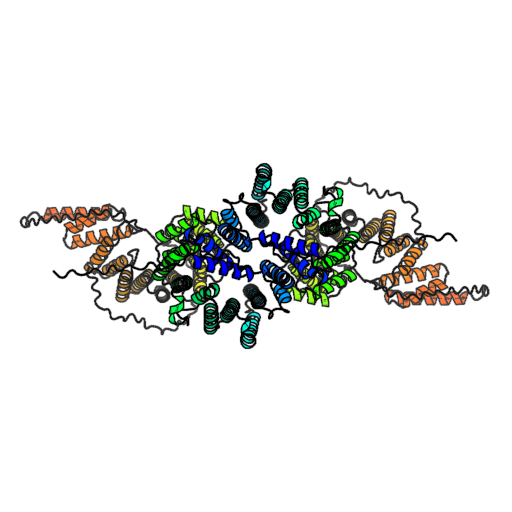
ATOM 6881 O O . LYS B 1 218 ? 22.719 24.594 22.047 1 65.38 218 LYS B O 1
ATOM 6886 N N . GLU B 1 219 ? 23.797 24.344 23.953 1 65.19 219 GLU B N 1
ATOM 6887 C CA . GLU B 1 219 ? 24.859 25.234 23.5 1 65.19 219 GLU B CA 1
ATOM 6888 C C . GLU B 1 219 ? 25.578 24.656 22.281 1 65.19 219 GLU B C 1
ATOM 6890 O O . GLU B 1 219 ? 26.016 25.406 21.406 1 65.19 219 GLU B O 1
ATOM 6895 N N . VAL B 1 220 ? 25.594 23.422 22.25 1 73.25 220 VAL B N 1
ATOM 6896 C CA . VAL B 1 220 ? 26.328 22.781 21.172 1 73.25 220 VAL B CA 1
ATOM 6897 C C . VAL B 1 220 ? 25.484 22.766 19.906 1 73.25 220 VAL B C 1
ATOM 6899 O O . VAL B 1 220 ? 25.984 23 18.797 1 73.25 220 VAL B O 1
ATOM 6902 N N . TYR B 1 221 ? 24.234 22.656 20.078 1 80.62 221 TYR B N 1
ATOM 6903 C CA . TYR B 1 221 ? 23.406 22.359 18.922 1 80.62 221 TYR B CA 1
ATOM 6904 C C . TYR B 1 221 ? 22.625 23.594 18.469 1 80.62 221 TYR B C 1
ATOM 6906 O O . TYR B 1 221 ? 22.125 23.656 17.359 1 80.62 221 TYR B O 1
ATOM 6914 N N . SER B 1 222 ? 22.703 24.578 19.281 1 78.12 222 SER B N 1
ATOM 6915 C CA . SER B 1 222 ? 21.844 25.734 19.062 1 78.12 222 SER B CA 1
ATOM 6916 C C . SER B 1 222 ? 22.203 26.438 17.75 1 78.12 222 SER B C 1
ATOM 6918 O O . SER B 1 222 ? 21.375 27.156 17.188 1 78.12 222 SER B O 1
ATOM 6920 N N . LYS B 1 223 ? 23.328 26.141 17.219 1 80.06 223 LYS B N 1
ATOM 6921 C CA . LYS B 1 223 ? 23.75 26.828 16 1 80.06 223 LYS B CA 1
ATOM 6922 C C . LYS B 1 223 ? 23.453 25.984 14.766 1 80.06 223 LYS B C 1
ATOM 6924 O O . LYS B 1 223 ? 23.641 26.438 13.633 1 80.06 223 LYS B O 1
ATOM 6929 N N . THR B 1 224 ? 22.938 24.859 14.977 1 88.19 224 THR B N 1
ATOM 6930 C CA . THR B 1 224 ? 22.656 23.984 13.836 1 88.19 224 THR B CA 1
ATOM 6931 C C . THR B 1 224 ? 21.25 24.234 13.305 1 88.19 224 THR B C 1
ATOM 6933 O O . THR B 1 224 ? 20.344 24.609 14.055 1 88.19 224 THR B O 1
ATOM 6936 N N . TRP B 1 225 ? 21.078 24.094 12.031 1 92.25 225 TRP B N 1
ATOM 6937 C CA . TRP B 1 225 ? 19.766 24.297 11.422 1 92.25 225 TRP B CA 1
ATOM 6938 C C . TRP B 1 225 ? 18.781 23.234 11.898 1 92.25 225 TRP B C 1
ATOM 6940 O O . TRP B 1 225 ? 17.578 23.5 12 1 92.25 225 TRP B O 1
ATOM 6950 N N . LEU B 1 226 ? 19.234 22.062 12.312 1 93.81 226 LEU B N 1
ATOM 6951 C CA . LEU B 1 226 ? 18.391 20.969 12.789 1 93.81 226 LEU B CA 1
ATOM 6952 C C . LEU B 1 226 ? 17.781 21.312 14.148 1 93.81 226 LEU B C 1
ATOM 6954 O O . LEU B 1 226 ? 16.609 21.031 14.391 1 93.81 226 LEU B O 1
ATOM 6958 N N . TYR B 1 227 ? 18.594 21.844 14.969 1 91.5 227 TYR B N 1
ATOM 6959 C CA . TYR B 1 227 ? 18.078 22.281 16.266 1 91.5 227 TYR B CA 1
ATOM 6960 C C . TYR B 1 227 ? 17 23.344 16.109 1 91.5 227 TYR B C 1
ATOM 6962 O O . TYR B 1 227 ? 15.977 23.312 16.797 1 91.5 227 TYR B O 1
ATOM 6970 N N . ASN B 1 228 ? 17.266 24.281 15.211 1 91.81 228 ASN B N 1
ATOM 6971 C CA . ASN B 1 228 ? 16.281 25.328 14.953 1 91.81 228 ASN B CA 1
ATOM 6972 C C . ASN B 1 228 ? 14.977 24.75 14.422 1 91.81 228 ASN B C 1
ATOM 6974 O O . ASN B 1 228 ? 13.898 25.219 14.766 1 91.81 228 ASN B O 1
ATOM 6978 N N . LEU B 1 229 ? 15.086 23.766 13.547 1 95.5 229 LEU B N 1
ATOM 6979 C CA . LEU B 1 229 ? 13.891 23.109 13.031 1 95.5 229 LEU B CA 1
ATOM 6980 C C . LEU B 1 229 ? 13.156 22.359 14.148 1 95.5 229 LEU B C 1
ATOM 6982 O O . LEU B 1 229 ? 11.922 22.359 14.203 1 95.5 229 LEU B O 1
ATOM 6986 N N . PHE B 1 230 ? 13.992 21.75 15.055 1 94.81 230 PHE B N 1
ATOM 6987 C CA . PHE B 1 230 ? 13.438 21.078 16.219 1 94.81 230 PHE B CA 1
ATOM 6988 C C . PHE B 1 230 ? 12.641 22.047 17.078 1 94.81 230 PHE B C 1
ATOM 6990 O O . PHE B 1 230 ? 11.523 21.734 17.516 1 94.81 230 PHE B O 1
ATOM 6997 N N . VAL B 1 231 ? 13.125 23.172 17.281 1 91.75 231 VAL B N 1
ATOM 6998 C CA . VAL B 1 231 ? 12.484 24.219 18.078 1 91.75 231 VAL B CA 1
ATOM 6999 C C . VAL B 1 231 ? 11.188 24.656 17.391 1 91.75 231 VAL B C 1
ATOM 7001 O O . VAL B 1 231 ? 10.148 24.781 18.031 1 91.75 231 VAL B O 1
ATOM 7004 N N . ALA B 1 232 ? 11.258 24.906 16.094 1 94.75 232 ALA B N 1
ATOM 7005 C CA . ALA B 1 232 ? 10.094 25.344 15.328 1 94.75 232 ALA B CA 1
ATOM 7006 C C . ALA B 1 232 ? 8.969 24.312 15.414 1 94.75 232 ALA B C 1
ATOM 7008 O O . ALA B 1 232 ? 7.82 24.672 15.703 1 94.75 232 ALA B O 1
ATOM 7009 N N . GLU B 1 233 ? 9.297 23.031 15.219 1 95.31 233 GLU B N 1
ATOM 7010 C CA . GLU B 1 233 ? 8.312 21.953 15.289 1 95.31 233 GLU B CA 1
ATOM 7011 C C . GLU B 1 233 ? 7.695 21.859 16.672 1 95.31 233 GLU B C 1
ATOM 7013 O O . GLU B 1 233 ? 6.492 21.625 16.812 1 95.31 233 GLU B O 1
ATOM 7018 N N . THR B 1 234 ? 8.508 22 17.688 1 92.62 234 THR B N 1
ATOM 7019 C CA . THR B 1 234 ? 8.047 21.906 19.062 1 92.62 234 THR B CA 1
ATOM 7020 C C . THR B 1 234 ? 7.098 23.062 19.406 1 92.62 234 THR B C 1
ATOM 7022 O O . THR B 1 234 ? 6.051 22.844 20.016 1 92.62 234 THR B O 1
ATOM 7025 N N . MET B 1 235 ? 7.449 24.297 18.984 1 91.69 235 MET B N 1
ATOM 7026 C CA . MET B 1 235 ? 6.602 25.453 19.219 1 91.69 235 MET B CA 1
ATOM 7027 C C . MET B 1 235 ? 5.242 25.297 18.547 1 91.69 235 MET B C 1
ATOM 7029 O O . MET B 1 235 ? 4.211 25.641 19.125 1 91.69 235 MET B O 1
ATOM 7033 N N . SER B 1 236 ? 5.27 24.797 17.328 1 92.88 236 SER B N 1
ATOM 7034 C CA . SER B 1 236 ? 4.023 24.562 16.609 1 92.88 236 SER B CA 1
ATOM 7035 C C . SER B 1 236 ? 3.146 23.547 17.328 1 92.88 236 SER B C 1
ATOM 7037 O O . SER B 1 236 ? 1.937 23.75 17.453 1 92.88 236 SER B O 1
ATOM 7039 N N . ARG B 1 237 ? 3.715 22.484 17.844 1 88.25 237 ARG B N 1
ATOM 7040 C CA . ARG B 1 237 ? 2.99 21.438 18.547 1 88.25 237 ARG B CA 1
ATOM 7041 C C . ARG B 1 237 ? 2.375 21.969 19.844 1 88.25 237 ARG B C 1
ATOM 7043 O O . ARG B 1 237 ? 1.273 21.562 20.219 1 88.25 237 ARG B O 1
ATOM 7050 N N . LEU B 1 238 ? 3.055 22.875 20.453 1 85.19 238 LEU B N 1
ATOM 7051 C CA . LEU B 1 238 ? 2.598 23.438 21.703 1 85.19 238 LEU B CA 1
ATOM 7052 C C . LEU B 1 238 ? 1.654 24.609 21.469 1 85.19 238 LEU B C 1
ATOM 7054 O O . LEU B 1 238 ? 1.334 25.359 22.391 1 85.19 238 LEU B O 1
ATOM 7058 N N . LEU B 1 239 ? 1.336 24.922 20.203 1 84.06 239 LEU B N 1
ATOM 7059 C CA . LEU B 1 239 ? 0.35 25.906 19.781 1 84.06 239 LEU B CA 1
ATOM 7060 C C . LEU B 1 239 ? 0.894 27.312 19.953 1 84.06 239 LEU B C 1
ATOM 7062 O O . LEU B 1 239 ? 0.125 28.266 20.094 1 84.06 239 LEU B O 1
ATOM 7066 N N . LEU B 1 240 ? 2.182 27.391 20.109 1 88.25 240 LEU B N 1
ATOM 7067 C CA . LEU B 1 240 ? 2.84 28.703 20.125 1 88.25 240 LEU B CA 1
ATOM 7068 C C . LEU B 1 240 ? 3.158 29.156 18.703 1 88.25 240 LEU B C 1
ATOM 7070 O O . LEU B 1 240 ? 4.328 29.234 18.312 1 88.25 240 LEU B O 1
ATOM 7074 N N . PHE B 1 241 ? 2.195 29.562 18 1 90.81 241 PHE B N 1
ATOM 7075 C CA . PHE B 1 241 ? 2.246 29.688 16.547 1 90.81 241 PHE B CA 1
ATOM 7076 C C . PHE B 1 241 ? 3.066 30.906 16.141 1 90.81 241 PHE B C 1
ATOM 7078 O O . PHE B 1 241 ? 3.77 30.875 15.125 1 90.81 241 PHE B O 1
ATOM 7085 N N . VAL B 1 242 ? 2.973 31.984 16.875 1 90.69 242 VAL B N 1
ATOM 7086 C CA . VAL B 1 242 ? 3.75 33.156 16.547 1 90.69 242 VAL B CA 1
ATOM 7087 C C . VAL B 1 242 ? 5.242 32.844 16.609 1 90.69 242 VAL B C 1
ATOM 7089 O O . VAL B 1 242 ? 5.992 33.156 15.68 1 90.69 242 VAL B O 1
ATOM 7092 N N . CYS B 1 243 ? 5.617 32.188 17.688 1 92.5 243 CYS B N 1
ATOM 7093 C CA . CYS B 1 243 ? 7.008 31.766 17.859 1 92.5 243 CYS B CA 1
ATOM 7094 C C . CYS B 1 243 ? 7.406 30.75 16.797 1 92.5 243 CYS B C 1
ATOM 7096 O O . CYS B 1 243 ? 8.523 30.781 16.297 1 92.5 243 CYS B O 1
ATOM 7098 N N . ALA B 1 244 ? 6.535 29.906 16.516 1 95.12 244 ALA B N 1
ATOM 7099 C CA . ALA B 1 244 ? 6.801 28.875 15.5 1 95.12 244 ALA B CA 1
ATOM 7100 C C . ALA B 1 244 ? 7.078 29.516 14.141 1 95.12 244 ALA B C 1
ATOM 7102 O O . ALA B 1 244 ? 8.023 29.125 13.453 1 95.12 244 ALA B O 1
ATOM 7103 N N . ILE B 1 245 ? 6.258 30.469 13.758 1 96.44 245 ILE B N 1
ATOM 7104 C CA . ILE B 1 245 ? 6.426 31.156 12.477 1 96.44 245 ILE B CA 1
ATOM 7105 C C . ILE B 1 245 ? 7.805 31.797 12.422 1 96.44 245 ILE B C 1
ATOM 7107 O O . ILE B 1 245 ? 8.508 31.703 11.406 1 96.44 245 ILE B O 1
ATOM 7111 N N . GLU B 1 246 ? 8.156 32.406 13.516 1 95.69 246 GLU B N 1
ATOM 7112 C CA . GLU B 1 246 ? 9.469 33.031 13.578 1 95.69 246 GLU B CA 1
ATOM 7113 C C . GLU B 1 246 ? 10.586 32 13.445 1 95.69 246 GLU B C 1
ATOM 7115 O O . GLU B 1 246 ? 11.555 32.25 12.719 1 95.69 246 GLU B O 1
ATOM 7120 N N . ALA B 1 247 ? 10.453 30.969 14.125 1 94.38 247 ALA B N 1
ATOM 7121 C CA . ALA B 1 247 ? 11.461 29.906 14.094 1 94.38 247 ALA B CA 1
ATOM 7122 C C . ALA B 1 247 ? 11.562 29.281 12.703 1 94.38 247 ALA B C 1
ATOM 7124 O O . ALA B 1 247 ? 12.672 29.047 12.203 1 94.38 247 ALA B O 1
ATOM 7125 N N . TYR B 1 248 ? 10.461 29 12.047 1 96.88 248 TYR B N 1
ATOM 7126 C CA . TYR B 1 248 ? 10.461 28.453 10.695 1 96.88 248 TYR B CA 1
ATOM 7127 C C . TYR B 1 248 ? 11.094 29.438 9.719 1 96.88 248 TYR B C 1
ATOM 7129 O O . TYR B 1 248 ? 11.789 29.047 8.781 1 96.88 248 TYR B O 1
ATOM 7137 N N . THR B 1 249 ? 10.781 30.672 9.914 1 95.31 249 THR B N 1
ATOM 7138 C CA . THR B 1 249 ? 11.375 31.703 9.078 1 95.31 249 THR B CA 1
ATOM 7139 C C . THR B 1 249 ? 12.891 31.719 9.219 1 95.31 249 THR B C 1
ATOM 7141 O O . THR B 1 249 ? 13.609 31.875 8.227 1 95.31 249 THR B O 1
ATOM 7144 N N . ASP B 1 250 ? 13.32 31.516 10.414 1 92.81 250 ASP B N 1
ATOM 7145 C CA . ASP B 1 250 ? 14.758 31.422 10.641 1 92.81 250 ASP B CA 1
ATOM 7146 C C . ASP B 1 250 ? 15.344 30.203 9.93 1 92.81 250 ASP B C 1
ATOM 7148 O O . ASP B 1 250 ? 16.438 30.281 9.367 1 92.81 250 ASP B O 1
ATOM 7152 N N . VAL B 1 251 ? 14.68 29.141 9.984 1 94.88 251 VAL B N 1
ATOM 7153 C CA . VAL B 1 251 ? 15.133 27.906 9.344 1 94.88 251 VAL B CA 1
ATOM 7154 C C . VAL B 1 251 ? 15.164 28.094 7.828 1 94.88 251 VAL B C 1
ATOM 7156 O O . VAL B 1 251 ? 16.031 27.547 7.145 1 94.88 251 VAL B O 1
ATOM 7159 N N . SER B 1 252 ? 14.266 28.875 7.312 1 93.94 252 SER B N 1
ATOM 7160 C CA . SER B 1 252 ? 14.18 29.109 5.875 1 93.94 252 SER B CA 1
ATOM 7161 C C . SER B 1 252 ? 15.445 29.797 5.355 1 93.94 252 SER B C 1
ATOM 7163 O O . SER B 1 252 ? 15.742 29.719 4.164 1 93.94 252 SER B O 1
ATOM 7165 N N . LYS B 1 253 ? 16.156 30.438 6.246 1 90.81 253 LYS B N 1
ATOM 7166 C CA . LYS B 1 253 ? 17.438 31.047 5.863 1 90.81 253 LYS B CA 1
ATOM 7167 C C . LYS B 1 253 ? 18.453 29.969 5.496 1 90.81 253 LYS B C 1
ATOM 7169 O O . LYS B 1 253 ? 19.359 30.219 4.684 1 90.81 253 LYS B O 1
ATOM 7174 N N . TYR B 1 254 ? 18.25 28.844 6.121 1 90.69 254 TYR B N 1
ATOM 7175 C CA . TYR B 1 254 ? 19.141 27.719 5.844 1 90.69 254 TYR B CA 1
ATOM 7176 C C . TYR B 1 254 ? 18.609 26.875 4.691 1 90.69 254 TYR B C 1
ATOM 7178 O O . TYR B 1 254 ? 19.359 26.531 3.771 1 90.69 254 TYR B O 1
ATOM 7186 N N . LEU B 1 255 ? 17.359 26.547 4.637 1 93.44 255 LEU B N 1
ATOM 7187 C CA . LEU B 1 255 ? 16.766 25.562 3.736 1 93.44 255 LEU B CA 1
ATOM 7188 C C . LEU B 1 255 ? 16.078 26.234 2.559 1 93.44 255 LEU B C 1
ATOM 7190 O O . LEU B 1 255 ? 15.641 25.562 1.618 1 93.44 255 LEU B O 1
ATOM 7194 N N . GLY B 1 256 ? 16.047 27.531 2.615 1 90 256 GLY B N 1
ATOM 7195 C CA . GLY B 1 256 ? 15.25 28.219 1.61 1 90 256 GLY B CA 1
ATOM 7196 C C . GLY B 1 256 ? 13.758 28.109 1.85 1 90 256 GLY B C 1
ATOM 7197 O O . GLY B 1 256 ? 13.328 27.531 2.852 1 90 256 GLY B O 1
ATOM 7198 N N . ALA B 1 257 ? 12.961 28.625 0.949 1 89.25 257 ALA B N 1
ATOM 7199 C CA . ALA B 1 257 ? 11.508 28.578 1.044 1 89.25 257 ALA B CA 1
ATOM 7200 C C . ALA B 1 257 ? 10.977 27.266 0.474 1 89.25 257 ALA B C 1
ATOM 7202 O O . ALA B 1 257 ? 10.195 27.266 -0.486 1 89.25 257 ALA B O 1
ATOM 7203 N N . SER B 1 258 ? 11.383 26.219 1.148 1 94.12 258 SER B N 1
ATOM 7204 C CA . SER B 1 258 ? 10.891 24.922 0.721 1 94.12 258 SER B CA 1
ATOM 7205 C C . SER B 1 258 ? 9.398 24.781 0.968 1 94.12 258 SER B C 1
ATOM 7207 O O . SER B 1 258 ? 8.844 25.422 1.863 1 94.12 258 SER B O 1
ATOM 7209 N N . PRO B 1 259 ? 8.703 23.953 0.19 1 95.62 259 PRO B N 1
ATOM 7210 C CA . PRO B 1 259 ? 7.266 23.734 0.407 1 95.62 259 PRO B CA 1
ATOM 7211 C C . PRO B 1 259 ? 6.949 23.266 1.824 1 95.62 259 PRO B C 1
ATOM 7213 O O . PRO B 1 259 ? 5.926 23.656 2.395 1 95.62 259 PRO B O 1
ATOM 7216 N N . TYR B 1 260 ? 7.793 22.531 2.385 1 96.25 260 TYR B N 1
ATOM 7217 C CA . TYR B 1 260 ? 7.594 22.062 3.752 1 96.25 260 TYR B CA 1
ATOM 7218 C C . TYR B 1 260 ? 7.535 23.234 4.727 1 96.25 260 TYR B C 1
ATOM 7220 O O . TYR B 1 260 ? 6.605 23.328 5.531 1 96.25 260 TYR B O 1
ATOM 7228 N N . ILE B 1 261 ? 8.492 24.062 4.652 1 96.25 261 ILE B N 1
ATOM 7229 C CA . ILE B 1 261 ? 8.586 25.203 5.555 1 96.25 261 ILE B CA 1
ATOM 7230 C C . ILE B 1 261 ? 7.395 26.125 5.336 1 96.25 261 ILE B C 1
ATOM 7232 O O . ILE B 1 261 ? 6.77 26.578 6.293 1 96.25 261 ILE B O 1
ATOM 7236 N N . LEU B 1 262 ? 7.113 26.375 4.109 1 96.69 262 LEU B N 1
ATOM 7237 C CA . LEU B 1 262 ? 5.992 27.25 3.781 1 96.69 262 LEU B CA 1
ATOM 7238 C C . LEU B 1 262 ? 4.68 26.672 4.297 1 96.69 262 LEU B C 1
ATOM 7240 O O . LEU B 1 262 ? 3.803 27.406 4.75 1 96.69 262 LEU B O 1
ATOM 7244 N N . CYS B 1 263 ? 4.543 25.391 4.199 1 97 263 CYS B N 1
ATOM 7245 C CA . CYS B 1 263 ? 3.34 24.734 4.695 1 97 263 CYS B CA 1
ATOM 7246 C C . CYS B 1 263 ? 3.211 24.906 6.203 1 97 263 CYS B C 1
ATOM 7248 O O . CYS B 1 263 ? 2.115 25.141 6.715 1 97 263 CYS B O 1
ATOM 7250 N N . GLN B 1 264 ? 4.328 24.766 6.855 1 97.25 264 GLN B N 1
ATOM 7251 C CA . GLN B 1 264 ? 4.312 24.906 8.305 1 97.25 264 GLN B CA 1
ATOM 7252 C C . GLN B 1 264 ? 3.914 26.328 8.711 1 97.25 264 GLN B C 1
ATOM 7254 O O . GLN B 1 264 ? 3.104 26.516 9.617 1 97.25 264 GLN B O 1
ATOM 7259 N N . ILE B 1 265 ? 4.434 27.25 8.023 1 96.81 265 ILE B N 1
ATOM 7260 C CA . ILE B 1 265 ? 4.121 28.641 8.289 1 96.81 265 ILE B CA 1
ATOM 7261 C C . ILE B 1 265 ? 2.65 28.906 7.98 1 96.81 265 ILE B C 1
ATOM 7263 O O . ILE B 1 265 ? 1.939 29.516 8.789 1 96.81 265 ILE B O 1
ATOM 7267 N N . ALA B 1 266 ? 2.205 28.453 6.844 1 97.25 266 ALA B N 1
ATOM 7268 C CA . ALA B 1 266 ? 0.821 28.656 6.426 1 97.25 266 ALA B CA 1
ATOM 7269 C C . ALA B 1 266 ? -0.151 28.031 7.422 1 97.25 266 ALA B C 1
ATOM 7271 O O . ALA B 1 266 ? -1.194 28.609 7.73 1 97.25 266 ALA B O 1
ATOM 7272 N N . THR B 1 267 ? 0.173 26.875 7.871 1 96.56 267 THR B N 1
ATOM 7273 C CA . THR B 1 267 ? -0.662 26.188 8.852 1 96.56 267 THR B CA 1
ATOM 7274 C C . THR B 1 267 ? -0.732 26.984 10.156 1 96.56 267 THR B C 1
ATOM 7276 O O . THR B 1 267 ? -1.807 27.125 10.742 1 96.56 267 THR B O 1
ATOM 7279 N N . ALA B 1 268 ? 0.382 27.469 10.578 1 95.44 268 ALA B N 1
ATOM 7280 C CA . ALA B 1 268 ? 0.419 28.297 11.789 1 95.44 268 ALA B CA 1
ATOM 7281 C C . ALA B 1 268 ? -0.401 29.562 11.602 1 95.44 268 ALA B C 1
ATOM 7283 O O . ALA B 1 268 ? -1.11 30 12.516 1 95.44 268 ALA B O 1
ATOM 7284 N N . GLN B 1 269 ? -0.298 30.125 10.453 1 94.94 269 GLN B N 1
ATOM 7285 C CA . GLN B 1 269 ? -1.083 31.312 10.133 1 94.94 269 GLN B CA 1
ATOM 7286 C C . GLN B 1 269 ? -2.578 31 10.172 1 94.94 269 GLN B C 1
ATOM 7288 O O . GLN B 1 269 ? -3.365 31.797 10.695 1 94.94 269 GLN B O 1
ATOM 7293 N N . SER B 1 270 ? -2.902 29.906 9.602 1 92.94 270 SER B N 1
ATOM 7294 C CA . SER B 1 270 ? -4.301 29.5 9.609 1 92.94 270 SER B CA 1
ATOM 7295 C C . SER B 1 270 ? -4.816 29.312 11.031 1 92.94 270 SER B C 1
ATOM 7297 O O . SER B 1 270 ? -5.938 29.719 11.344 1 92.94 270 SER B O 1
ATOM 7299 N N . GLU B 1 271 ? -4.004 28.781 11.875 1 88 271 GLU B N 1
ATOM 7300 C CA . GLU B 1 271 ? -4.379 28.547 13.266 1 88 271 GLU B CA 1
ATOM 7301 C C . GLU B 1 271 ? -4.523 29.875 14.023 1 88 271 GLU B C 1
ATOM 7303 O O . GLU B 1 271 ? -5.301 29.953 14.977 1 88 271 GLU B O 1
ATOM 7308 N N . LEU B 1 272 ? -3.809 30.891 13.57 1 85.81 272 LEU B N 1
ATOM 7309 C CA . LEU B 1 272 ? -3.895 32.219 14.148 1 85.81 272 LEU B CA 1
ATOM 7310 C C . LEU B 1 272 ? -5.016 33.031 13.5 1 85.81 272 LEU B C 1
ATOM 7312 O O . LEU B 1 272 ? -5.137 34.219 13.727 1 85.81 272 LEU B O 1
ATOM 7316 N N . GLN B 1 273 ? -5.762 32.406 12.57 1 84.12 273 GLN B N 1
ATOM 7317 C CA . GLN B 1 273 ? -6.898 33 11.867 1 84.12 273 GLN B CA 1
ATOM 7318 C C . GLN B 1 273 ? -6.445 34.062 10.867 1 84.12 273 GLN B C 1
ATOM 7320 O O . GLN B 1 273 ? -7.219 34.938 10.492 1 84.12 273 GLN B O 1
ATOM 7325 N N . GLU B 1 274 ? -5.172 34 10.57 1 90.06 274 GLU B N 1
ATOM 7326 C CA . GLU B 1 274 ? -4.652 34.812 9.484 1 90.06 274 GLU B CA 1
ATOM 7327 C C . GLU B 1 274 ? -4.785 34.094 8.141 1 90.06 274 GLU B C 1
ATOM 7329 O O . GLU B 1 274 ? -3.779 33.781 7.5 1 90.06 274 GLU B O 1
ATOM 7334 N N . HIS B 1 275 ? -5.941 33.938 7.652 1 92.62 275 HIS B N 1
ATOM 7335 C CA . HIS B 1 275 ? -6.262 33.062 6.531 1 92.62 275 HIS B CA 1
ATOM 7336 C C . HIS B 1 275 ? -5.766 33.656 5.215 1 92.62 275 HIS B C 1
ATOM 7338 O O . HIS B 1 275 ? -5.402 32.906 4.297 1 92.62 275 HIS B O 1
ATOM 7344 N N . ASP B 1 276 ? -5.727 34.969 5.09 1 93.44 276 ASP B N 1
ATOM 7345 C CA . ASP B 1 276 ? -5.23 35.562 3.854 1 93.44 276 ASP B CA 1
ATOM 7346 C C . ASP B 1 276 ? -3.75 35.25 3.643 1 93.44 276 ASP B C 1
ATOM 7348 O O . ASP B 1 276 ? -3.338 34.906 2.535 1 93.44 276 ASP B O 1
ATOM 7352 N N . GLY B 1 277 ? -3.092 35.469 4.785 1 94.81 277 GLY B N 1
ATOM 7353 C CA . GLY B 1 277 ? -1.688 35.094 4.719 1 94.81 277 GLY B CA 1
ATOM 7354 C C . GLY B 1 277 ? -1.475 33.625 4.43 1 94.81 277 GLY B C 1
ATOM 7355 O O . GLY B 1 277 ? -0.591 33.25 3.652 1 94.81 277 GLY B O 1
ATOM 7356 N N . ALA B 1 278 ? -2.232 32.812 5.031 1 97 278 ALA B N 1
ATOM 7357 C CA . ALA B 1 278 ? -2.156 31.375 4.816 1 97 278 ALA B CA 1
ATOM 7358 C C . ALA B 1 278 ? -2.438 31.016 3.359 1 97 278 ALA B C 1
ATOM 7360 O O . ALA B 1 278 ? -1.689 30.25 2.744 1 97 278 ALA B O 1
ATOM 7361 N N . ILE B 1 279 ? -3.502 31.594 2.781 1 97.38 279 ILE B N 1
ATOM 7362 C CA . ILE B 1 279 ? -3.904 31.312 1.405 1 97.38 279 ILE B CA 1
ATOM 7363 C C . ILE B 1 279 ? -2.777 31.719 0.452 1 97.38 279 ILE B C 1
ATOM 7365 O O . ILE B 1 279 ? -2.445 30.969 -0.471 1 97.38 279 ILE B O 1
ATOM 7369 N N . SER B 1 280 ? -2.193 32.812 0.738 1 96.31 280 SER B N 1
ATOM 7370 C CA . SER B 1 280 ? -1.093 33.281 -0.101 1 96.31 280 SER B CA 1
ATOM 7371 C C . SER B 1 280 ? 0.073 32.312 -0.073 1 96.31 280 SER B C 1
ATOM 7373 O O . SER B 1 280 ? 0.661 32 -1.113 1 96.31 280 SER B O 1
ATOM 7375 N N . SER B 1 281 ? 0.428 31.859 1.074 1 95.81 281 SER B N 1
ATOM 7376 C CA . SER B 1 281 ? 1.513 30.891 1.223 1 95.81 281 SER B CA 1
ATOM 7377 C C . SER B 1 281 ? 1.188 29.578 0.514 1 95.81 281 SER B C 1
ATOM 7379 O O . SER B 1 281 ? 2.033 29.031 -0.187 1 95.81 281 SER B O 1
ATOM 7381 N N . PHE B 1 282 ? 0.007 29.078 0.629 1 97.56 282 PHE B N 1
ATOM 7382 C CA . PHE B 1 282 ? -0.396 27.828 -0.005 1 97.56 282 PHE B CA 1
ATOM 7383 C C . PHE B 1 282 ? -0.401 27.969 -1.522 1 97.56 282 PHE B C 1
ATOM 7385 O O . PHE B 1 282 ? -0.068 27.031 -2.24 1 97.56 282 PHE B O 1
ATOM 7392 N N . GLN B 1 283 ? -0.775 29.141 -1.97 1 96.94 283 GLN B N 1
ATOM 7393 C CA . GLN B 1 283 ? -0.765 29.375 -3.408 1 96.94 283 GLN B CA 1
ATOM 7394 C C . GLN B 1 283 ? 0.653 29.312 -3.967 1 96.94 283 GLN B C 1
ATOM 7396 O O . GLN B 1 283 ? 0.869 28.812 -5.07 1 96.94 283 GLN B O 1
ATOM 7401 N N . LYS B 1 284 ? 1.565 29.828 -3.191 1 95.69 284 LYS B N 1
ATOM 7402 C CA . LYS B 1 284 ? 2.967 29.734 -3.588 1 95.69 284 LYS B CA 1
ATOM 7403 C C . LYS B 1 284 ? 3.408 28.266 -3.678 1 95.69 284 LYS B C 1
ATOM 7405 O O . LYS B 1 284 ? 4.137 27.891 -4.598 1 95.69 284 LYS B O 1
ATOM 7410 N N . ILE B 1 285 ? 2.992 27.484 -2.771 1 96.62 285 ILE B N 1
ATOM 7411 C CA . ILE B 1 285 ? 3.326 26.062 -2.746 1 96.62 285 ILE B CA 1
ATOM 7412 C C . ILE B 1 285 ? 2.732 25.375 -3.971 1 96.62 285 ILE B C 1
ATOM 7414 O O . ILE B 1 285 ? 3.406 24.578 -4.629 1 96.62 285 ILE B O 1
ATOM 7418 N N . ARG B 1 286 ? 1.479 25.688 -4.332 1 96.25 286 ARG B N 1
ATOM 7419 C CA . ARG B 1 286 ? 0.78 25.062 -5.457 1 96.25 286 ARG B CA 1
ATOM 7420 C C . ARG B 1 286 ? 1.493 25.344 -6.773 1 96.25 286 ARG B C 1
ATOM 7422 O O . ARG B 1 286 ? 1.488 24.516 -7.684 1 96.25 286 ARG B O 1
ATOM 7429 N N . LYS B 1 287 ? 2.094 26.453 -6.824 1 95.19 287 LYS B N 1
ATOM 7430 C CA . LYS B 1 287 ? 2.801 26.844 -8.039 1 95.19 287 LYS B CA 1
ATOM 7431 C C . LYS B 1 287 ? 4.09 26.047 -8.203 1 95.19 287 LYS B C 1
ATOM 7433 O O . LYS B 1 287 ? 4.438 25.625 -9.312 1 95.19 287 LYS B O 1
ATOM 7438 N N . SER B 1 288 ? 4.758 25.828 -7.113 1 93.81 288 SER B N 1
ATOM 7439 C CA . SER B 1 288 ? 6.062 25.172 -7.156 1 93.81 288 SER B CA 1
ATOM 7440 C C . SER B 1 288 ? 5.918 23.641 -7.105 1 93.81 288 SER B C 1
ATOM 7442 O O . SER B 1 288 ? 6.738 22.922 -7.668 1 93.81 288 SER B O 1
ATOM 7444 N N . ASP B 1 289 ? 4.945 23.156 -6.402 1 96.31 289 ASP B N 1
ATOM 7445 C CA . ASP B 1 289 ? 4.707 21.734 -6.195 1 96.31 289 ASP B CA 1
ATOM 7446 C C . ASP B 1 289 ? 3.213 21.438 -6.121 1 96.31 289 ASP B C 1
ATOM 7448 O O . ASP B 1 289 ? 2.691 21.109 -5.051 1 96.31 289 ASP B O 1
ATOM 7452 N N . PRO B 1 290 ? 2.576 21.422 -7.203 1 96.69 290 PRO B N 1
ATOM 7453 C CA . PRO B 1 290 ? 1.113 21.375 -7.25 1 96.69 290 PRO B CA 1
ATOM 7454 C C . PRO B 1 290 ? 0.545 20.047 -6.754 1 96.69 290 PRO B C 1
ATOM 7456 O O . PRO B 1 290 ? -0.616 19.984 -6.344 1 96.69 290 PRO B O 1
ATOM 7459 N N . TYR B 1 291 ? 1.323 18.953 -6.754 1 97.56 291 TYR B N 1
ATOM 7460 C CA . TYR B 1 291 ? 0.782 17.641 -6.406 1 97.56 291 TYR B CA 1
ATOM 7461 C C . TYR B 1 291 ? 1.133 17.266 -4.973 1 97.56 291 TYR B C 1
ATOM 7463 O O . TYR B 1 291 ? 0.852 16.156 -4.527 1 97.56 291 TYR B O 1
ATOM 7471 N N . ARG B 1 292 ? 1.77 18.156 -4.25 1 97.25 292 ARG B N 1
ATOM 7472 C CA . ARG B 1 292 ? 2.039 17.922 -2.838 1 97.25 292 ARG B CA 1
ATOM 7473 C C . ARG B 1 292 ? 0.761 18.016 -2.012 1 97.25 292 ARG B C 1
ATOM 7475 O O . ARG B 1 292 ? 0.168 19.094 -1.898 1 97.25 292 ARG B O 1
ATOM 7482 N N . ILE B 1 293 ? 0.305 16.984 -1.41 1 97.25 293 ILE B N 1
ATOM 7483 C CA . ILE B 1 293 ? -1.02 16.922 -0.803 1 97.25 293 ILE B CA 1
ATOM 7484 C C . ILE B 1 293 ? -0.918 17.219 0.69 1 97.25 293 ILE B C 1
ATOM 7486 O O . ILE B 1 293 ? -1.888 17.672 1.305 1 97.25 293 ILE B O 1
ATOM 7490 N N . GLU B 1 294 ? 0.253 17.094 1.306 1 95.94 294 GLU B N 1
ATOM 7491 C CA . GLU B 1 294 ? 0.416 17.219 2.752 1 95.94 294 GLU B CA 1
ATOM 7492 C C . GLU B 1 294 ? -0.02 18.594 3.244 1 95.94 294 GLU B C 1
ATOM 7494 O O . GLU B 1 294 ? 0.477 19.609 2.764 1 95.94 294 GLU B O 1
ATOM 7499 N N . GLN B 1 295 ? -0.974 18.641 4.113 1 96.12 295 GLN B N 1
ATOM 7500 C CA . GLN B 1 295 ? -1.474 19.812 4.828 1 96.12 295 GLN B CA 1
ATOM 7501 C C . GLN B 1 295 ? -2.35 20.672 3.928 1 96.12 295 GLN B C 1
ATOM 7503 O O . GLN B 1 295 ? -2.697 21.797 4.285 1 96.12 295 GLN B O 1
ATOM 7508 N N . MET B 1 296 ? -2.754 20.172 2.789 1 97.5 296 MET B N 1
ATOM 7509 C CA . MET B 1 296 ? -3.596 20.938 1.878 1 97.5 296 MET B CA 1
ATOM 7510 C C . MET B 1 296 ? -5.016 21.062 2.424 1 97.5 296 MET B C 1
ATOM 7512 O O . MET B 1 296 ? -5.793 21.906 1.957 1 97.5 296 MET B O 1
ATOM 7516 N N . HIS B 1 297 ? -5.367 20.219 3.4 1 96.75 297 HIS B N 1
ATOM 7517 C CA . HIS B 1 297 ? -6.672 20.359 4.039 1 96.75 297 HIS B CA 1
ATOM 7518 C C . HIS B 1 297 ? -6.773 21.672 4.793 1 96.75 297 HIS B C 1
ATOM 7520 O O . HIS B 1 297 ? -7.859 22.25 4.91 1 96.75 297 HIS B O 1
ATOM 7526 N N . PHE B 1 298 ? -5.652 22.234 5.227 1 96.94 298 PHE B N 1
ATOM 7527 C CA . PHE B 1 298 ? -5.656 23.547 5.863 1 96.94 298 PHE B CA 1
ATOM 7528 C C . PHE B 1 298 ? -5.918 24.641 4.84 1 96.94 298 PHE B C 1
ATOM 7530 O O . PHE B 1 298 ? -6.613 25.609 5.129 1 96.94 298 PHE B O 1
ATOM 7537 N N . TYR B 1 299 ? -5.289 24.531 3.658 1 97.62 299 TYR B N 1
ATOM 7538 C CA . TYR B 1 299 ? -5.59 25.438 2.562 1 97.62 299 TYR B CA 1
ATOM 7539 C C . TYR B 1 299 ? -7.086 25.469 2.266 1 97.62 299 TYR B C 1
ATOM 7541 O O . TYR B 1 299 ? -7.688 26.531 2.154 1 97.62 299 TYR B O 1
ATOM 7549 N N . SER B 1 300 ? -7.633 24.25 2.227 1 98.06 300 SER B N 1
ATOM 7550 C CA . SER B 1 300 ? -9.062 24.078 1.989 1 98.06 300 SER B CA 1
ATOM 7551 C C . SER B 1 300 ? -9.891 24.766 3.068 1 98.06 300 SER B C 1
ATOM 7553 O O . SER B 1 300 ? -10.883 25.422 2.768 1 98.06 300 SER B O 1
ATOM 7555 N N . ASP B 1 301 ? -9.5 24.609 4.285 1 95.94 301 ASP B N 1
ATOM 7556 C CA . ASP B 1 301 ? -10.195 25.25 5.398 1 95.94 301 ASP B CA 1
ATOM 7557 C C . ASP B 1 301 ? -10.18 26.766 5.254 1 95.94 301 ASP B C 1
ATOM 7559 O O . ASP B 1 301 ? -11.203 27.438 5.477 1 95.94 301 ASP B O 1
ATOM 7563 N N . SER B 1 302 ? -9.055 27.281 4.938 1 96.94 302 SER B N 1
ATOM 7564 C CA . SER B 1 302 ? -8.914 28.719 4.789 1 96.94 302 SER B CA 1
ATOM 7565 C C . SER B 1 302 ? -9.758 29.234 3.631 1 96.94 302 SER B C 1
ATOM 7567 O O . SER B 1 302 ? -10.367 30.312 3.727 1 96.94 302 SER B O 1
ATOM 7569 N N . LEU B 1 303 ? -9.734 28.5 2.553 1 97.44 303 LEU B N 1
ATOM 7570 C CA . LEU B 1 303 ? -10.578 28.859 1.418 1 97.44 303 LEU B CA 1
ATOM 7571 C C . LEU B 1 303 ? -12.055 28.844 1.802 1 97.44 303 LEU B C 1
ATOM 7573 O O . LEU B 1 303 ? -12.82 29.703 1.394 1 97.44 303 LEU B O 1
ATOM 7577 N N . TYR B 1 304 ? -12.43 27.891 2.539 1 96.25 304 TYR B N 1
ATOM 7578 C CA . TYR B 1 304 ? -13.797 27.75 3.01 1 96.25 304 TYR B CA 1
ATOM 7579 C C . TYR B 1 304 ? -14.203 28.938 3.877 1 96.25 304 TYR B C 1
ATOM 7581 O O . TYR B 1 304 ? -15.266 29.531 3.672 1 96.25 304 TYR B O 1
ATOM 7589 N N . ILE B 1 305 ? -13.328 29.312 4.793 1 91.62 305 ILE B N 1
ATOM 7590 C CA . ILE B 1 305 ? -13.594 30.391 5.742 1 91.62 305 ILE B CA 1
ATOM 7591 C C . ILE B 1 305 ? -13.695 31.719 5 1 91.62 305 ILE B C 1
ATOM 7593 O O . ILE B 1 305 ? -14.555 32.562 5.309 1 91.62 305 ILE B O 1
ATOM 7597 N N . ARG B 1 306 ? -12.906 31.891 4.016 1 93 306 ARG B N 1
ATOM 7598 C CA . ARG B 1 306 ? -12.898 33.125 3.25 1 93 306 ARG B CA 1
ATOM 7599 C C . ARG B 1 306 ? -13.898 33.062 2.104 1 93 306 ARG B C 1
ATOM 7601 O O . ARG B 1 306 ? -13.969 34 1.283 1 93 306 ARG B O 1
ATOM 7608 N N . GLN B 1 307 ? -14.547 31.953 1.977 1 93.12 307 GLN B N 1
ATOM 7609 C CA . GLN B 1 307 ? -15.609 31.734 1 1 93.12 307 GLN B CA 1
ATOM 7610 C C . GLN B 1 307 ? -15.078 31.844 -0.426 1 93.12 307 GLN B C 1
ATOM 7612 O O . GLN B 1 307 ? -15.75 32.406 -1.298 1 93.12 307 GLN B O 1
ATOM 7617 N N . ASN B 1 308 ? -13.883 31.5 -0.587 1 95.25 308 ASN B N 1
ATOM 7618 C CA . ASN B 1 308 ? -13.336 31.359 -1.933 1 95.25 308 ASN B CA 1
ATOM 7619 C C . ASN B 1 308 ? -13.727 30.031 -2.557 1 95.25 308 ASN B C 1
ATOM 7621 O O . ASN B 1 308 ? -12.883 29.156 -2.75 1 95.25 308 ASN B O 1
ATOM 7625 N N . PHE B 1 309 ? -14.906 29.859 -3.039 1 95.06 309 PHE B N 1
ATOM 7626 C CA . PHE B 1 309 ? -15.5 28.578 -3.408 1 95.06 309 PHE B CA 1
ATOM 7627 C C . PHE B 1 309 ? -14.977 28.109 -4.758 1 95.06 309 PHE B C 1
ATOM 7629 O O . PHE B 1 309 ? -14.836 26.906 -4.988 1 95.06 309 PHE B O 1
ATOM 7636 N N . THR B 1 310 ? -14.703 29.031 -5.609 1 96.38 310 THR B N 1
ATOM 7637 C CA . THR B 1 310 ? -14.172 28.641 -6.914 1 96.38 310 THR B CA 1
ATOM 7638 C C . THR B 1 310 ? -12.82 27.953 -6.77 1 96.38 310 THR B C 1
ATOM 7640 O O . THR B 1 310 ? -12.602 26.875 -7.34 1 96.38 310 THR B O 1
ATOM 7643 N N . GLU B 1 311 ? -11.984 28.641 -6 1 97.12 311 GLU B N 1
ATOM 7644 C CA . GLU B 1 311 ? -10.664 28.062 -5.773 1 97.12 311 GLU B CA 1
ATOM 7645 C C . GLU B 1 311 ? -10.758 26.734 -5.012 1 97.12 311 GLU B C 1
ATOM 7647 O O . GLU B 1 311 ? -9.977 25.812 -5.246 1 97.12 311 GLU B O 1
ATOM 7652 N N . LEU B 1 312 ? -11.641 26.672 -4.094 1 98 312 LEU B N 1
ATOM 7653 C CA . LEU B 1 312 ? -11.867 25.453 -3.332 1 98 312 LEU B CA 1
ATOM 7654 C C . LEU B 1 312 ? -12.312 24.312 -4.25 1 98 312 LEU B C 1
ATOM 7656 O O . LEU B 1 312 ? -11.852 23.172 -4.109 1 98 312 LEU B O 1
ATOM 7660 N N . ALA B 1 313 ? -13.195 24.625 -5.195 1 97.56 313 ALA B N 1
ATOM 7661 C CA . ALA B 1 313 ? -13.68 23.641 -6.156 1 97.56 313 ALA B CA 1
ATOM 7662 C C . ALA B 1 313 ? -12.539 23.125 -7.031 1 97.56 313 ALA B C 1
ATOM 7664 O O . ALA B 1 313 ? -12.445 21.922 -7.289 1 97.56 313 ALA B O 1
ATOM 7665 N N . LEU B 1 314 ? -11.758 24.031 -7.488 1 97.5 314 LEU B N 1
ATOM 7666 C CA . LEU B 1 314 ? -10.617 23.656 -8.32 1 97.5 314 LEU B CA 1
ATOM 7667 C C . LEU B 1 314 ? -9.648 22.781 -7.547 1 97.5 314 LEU B C 1
ATOM 7669 O O . LEU B 1 314 ? -9.109 21.812 -8.086 1 97.5 314 LEU B O 1
ATOM 7673 N N . LEU B 1 315 ? -9.398 23.125 -6.285 1 98.06 315 LEU B N 1
ATOM 7674 C CA . LEU B 1 315 ? -8.508 22.359 -5.426 1 98.06 315 LEU B CA 1
ATOM 7675 C C . LEU B 1 315 ? -9.039 20.938 -5.23 1 98.06 315 LEU B C 1
ATOM 7677 O O . LEU B 1 315 ? -8.273 19.969 -5.309 1 98.06 315 LEU B O 1
ATOM 7681 N N . ALA B 1 316 ? -10.312 20.828 -4.945 1 98.12 316 ALA B N 1
ATOM 7682 C CA . ALA B 1 316 ? -10.953 19.547 -4.738 1 98.12 316 ALA B CA 1
ATOM 7683 C C . ALA B 1 316 ? -10.828 18.656 -5.977 1 98.12 316 ALA B C 1
ATOM 7685 O O . ALA B 1 316 ? -10.461 17.484 -5.875 1 98.12 316 ALA B O 1
ATOM 7686 N N . LYS B 1 317 ? -11.117 19.203 -7.133 1 97 317 LYS B N 1
ATOM 7687 C CA . LYS B 1 317 ? -11.023 18.469 -8.383 1 97 317 LYS B CA 1
ATOM 7688 C C . LYS B 1 317 ? -9.594 18 -8.656 1 97 317 LYS B C 1
ATOM 7690 O O . LYS B 1 317 ? -9.375 16.859 -9.07 1 97 317 LYS B O 1
ATOM 7695 N N . TRP B 1 318 ? -8.672 18.922 -8.438 1 96.69 318 TRP B N 1
ATOM 7696 C CA . TRP B 1 318 ? -7.258 18.641 -8.695 1 96.69 318 TRP B CA 1
ATOM 7697 C C . TRP B 1 318 ? -6.785 17.422 -7.918 1 96.69 318 TRP B C 1
ATOM 7699 O O . TRP B 1 318 ? -6.234 16.484 -8.5 1 96.69 318 TRP B O 1
ATOM 7709 N N . PHE B 1 319 ? -7.023 17.359 -6.633 1 97.38 319 PHE B N 1
ATOM 7710 C CA . PHE B 1 319 ? -6.496 16.297 -5.785 1 97.38 319 PHE B CA 1
ATOM 7711 C C . PHE B 1 319 ? -7.355 15.047 -5.887 1 97.38 319 PHE B C 1
ATOM 7713 O O . PHE B 1 319 ? -6.867 13.938 -5.664 1 97.38 319 PHE B O 1
ATOM 7720 N N . PHE B 1 320 ? -8.609 15.219 -6.293 1 95.5 320 PHE B N 1
ATOM 7721 C CA . PHE B 1 320 ? -9.461 14.047 -6.48 1 95.5 320 PHE B CA 1
ATOM 7722 C C . PHE B 1 320 ? -8.945 13.188 -7.625 1 95.5 320 PHE B C 1
ATOM 7724 O O . PHE B 1 320 ? -9.039 11.953 -7.574 1 95.5 320 PHE B O 1
ATOM 7731 N N . VAL B 1 321 ? -8.375 13.789 -8.602 1 92.38 321 VAL B N 1
ATOM 7732 C CA . VAL B 1 321 ? -7.852 13.07 -9.766 1 92.38 321 VAL B CA 1
ATOM 7733 C C . VAL B 1 321 ? -6.531 12.391 -9.391 1 92.38 321 VAL B C 1
ATOM 7735 O O . VAL B 1 321 ? -6.305 11.234 -9.742 1 92.38 321 VAL B O 1
ATOM 7738 N N . SER B 1 322 ? -5.727 13.047 -8.648 1 93.81 322 SER B N 1
ATOM 7739 C CA . SER B 1 322 ? -4.367 12.57 -8.422 1 93.81 322 SER B CA 1
ATOM 7740 C C . SER B 1 322 ? -4.285 11.734 -7.148 1 93.81 322 SER B C 1
ATOM 7742 O O . SER B 1 322 ? -3.422 10.859 -7.031 1 93.81 322 SER B O 1
ATOM 7744 N N . HIS B 1 323 ? -5.109 12.031 -6.133 1 94.69 323 HIS B N 1
ATOM 7745 C CA . HIS B 1 323 ? -5.043 11.383 -4.824 1 94.69 323 HIS B CA 1
ATOM 7746 C C . HIS B 1 323 ? -6.422 10.93 -4.363 1 94.69 323 HIS B C 1
ATOM 7748 O O . HIS B 1 323 ? -6.84 11.242 -3.248 1 94.69 323 HIS B O 1
ATOM 7754 N N . LYS B 1 324 ? -7.074 10.164 -5.055 1 90.75 324 LYS B N 1
ATOM 7755 C CA . LYS B 1 324 ? -8.484 9.82 -4.867 1 90.75 324 LYS B CA 1
ATOM 7756 C C . LYS B 1 324 ? -8.711 9.188 -3.5 1 90.75 324 LYS B C 1
ATOM 7758 O O . LYS B 1 324 ? -9.711 9.477 -2.836 1 90.75 324 LYS B O 1
ATOM 7763 N N . PHE B 1 325 ? -7.848 8.344 -3.023 1 91.12 325 PHE B N 1
ATOM 7764 C CA . PHE B 1 325 ? -8.07 7.586 -1.797 1 91.12 325 PHE B CA 1
ATOM 7765 C C . PHE B 1 325 ? -7.148 8.078 -0.685 1 91.12 325 PHE B C 1
ATOM 7767 O O . PHE B 1 325 ? -6.543 7.27 0.025 1 91.12 325 PHE B O 1
ATOM 7774 N N . ASN B 1 326 ? -7.051 9.336 -0.552 1 95.88 326 ASN B N 1
ATOM 7775 C CA . ASN B 1 326 ? -6.301 10.008 0.505 1 95.88 326 ASN B CA 1
ATOM 7776 C C . ASN B 1 326 ? -7.227 10.75 1.462 1 95.88 326 ASN B C 1
ATOM 7778 O O . ASN B 1 326 ? -8.211 11.359 1.033 1 95.88 326 ASN B O 1
ATOM 7782 N N . TRP B 1 327 ? -6.926 10.734 2.727 1 97.19 327 TRP B N 1
ATOM 7783 C CA . TRP B 1 327 ? -7.852 11.305 3.699 1 97.19 327 TRP B CA 1
ATOM 7784 C C . TRP B 1 327 ? -7.941 12.82 3.543 1 97.19 327 TRP B C 1
ATOM 7786 O O . TRP B 1 327 ? -9.016 13.406 3.717 1 97.19 327 TRP B O 1
ATOM 7796 N N . GLU B 1 328 ? -6.824 13.5 3.164 1 98.12 328 GLU B N 1
ATOM 7797 C CA . GLU B 1 328 ? -6.844 14.953 2.969 1 98.12 328 GLU B CA 1
ATOM 7798 C C . GLU B 1 328 ? -7.73 15.336 1.786 1 98.12 328 GLU B C 1
ATOM 7800 O O . GLU B 1 328 ? -8.461 16.328 1.849 1 98.12 328 GLU B O 1
ATOM 7805 N N . THR B 1 329 ? -7.578 14.547 0.74 1 98.06 329 THR B N 1
ATOM 7806 C CA . THR B 1 329 ? -8.422 14.781 -0.423 1 98.06 329 THR B CA 1
ATOM 7807 C C . THR B 1 329 ? -9.898 14.648 -0.054 1 98.06 329 THR B C 1
ATOM 7809 O O . THR B 1 329 ? -10.719 15.477 -0.457 1 98.06 329 THR B O 1
ATOM 7812 N N . CYS B 1 330 ? -10.203 13.617 0.737 1 98.19 330 CYS B N 1
ATOM 7813 C CA . CYS B 1 330 ? -11.586 13.422 1.175 1 98.19 330 CYS B CA 1
ATOM 7814 C C . CYS B 1 330 ? -12.062 14.609 1.999 1 98.19 330 CYS B C 1
ATOM 7816 O O . CYS B 1 330 ? -13.211 15.047 1.859 1 98.19 330 CYS B O 1
ATOM 7818 N N . CYS B 1 331 ? -11.219 15.094 2.795 1 98.31 331 CYS B N 1
ATOM 7819 C CA . CYS B 1 331 ? -11.547 16.266 3.598 1 98.31 331 CYS B CA 1
ATOM 7820 C C . CYS B 1 331 ? -11.781 17.484 2.713 1 98.31 331 CYS B C 1
ATOM 7822 O O . CYS B 1 331 ? -12.727 18.234 2.934 1 98.31 331 CYS B O 1
ATOM 7824 N N . ILE B 1 332 ? -10.945 17.703 1.731 1 98.62 332 ILE B N 1
ATOM 7825 C CA . ILE B 1 332 ? -11.055 18.828 0.813 1 98.62 332 ILE B CA 1
ATOM 7826 C C . ILE B 1 332 ? -12.375 18.75 0.047 1 98.62 332 ILE B C 1
ATOM 7828 O O . ILE B 1 332 ? -13.086 19.75 -0.088 1 98.62 332 ILE B O 1
ATOM 7832 N N . VAL B 1 333 ? -12.711 17.594 -0.42 1 98.44 333 VAL B N 1
ATOM 7833 C CA . VAL B 1 333 ? -13.945 17.391 -1.17 1 98.44 333 VAL B CA 1
ATOM 7834 C C . VAL B 1 333 ? -15.148 17.609 -0.255 1 98.44 333 VAL B C 1
ATOM 7836 O O . VAL B 1 333 ? -16.156 18.172 -0.68 1 98.44 333 VAL B O 1
ATOM 7839 N N . ALA B 1 334 ? -15.039 17.172 0.944 1 98.5 334 ALA B N 1
ATOM 7840 C CA . ALA B 1 334 ? -16.109 17.406 1.916 1 98.5 334 ALA B CA 1
ATOM 7841 C C . ALA B 1 334 ? -16.344 18.906 2.111 1 98.5 334 ALA B C 1
ATOM 7843 O O . ALA B 1 334 ? -17.484 19.359 2.158 1 98.5 334 ALA B O 1
ATOM 7844 N N . ASN B 1 335 ? -15.289 19.656 2.24 1 98 335 ASN B N 1
ATOM 7845 C CA . ASN B 1 335 ? -15.406 21.109 2.375 1 98 335 ASN B CA 1
ATOM 7846 C C . ASN B 1 335 ? -16.094 21.734 1.162 1 98 335 ASN B C 1
ATOM 7848 O O . ASN B 1 335 ? -16.859 22.672 1.301 1 98 335 ASN B O 1
ATOM 7852 N N . TYR B 1 336 ? -15.719 21.234 0.039 1 97.94 336 TYR B N 1
ATOM 7853 C CA . TYR B 1 336 ? -16.359 21.703 -1.188 1 97.94 336 TYR B CA 1
ATOM 7854 C C . TYR B 1 336 ? -17.859 21.469 -1.149 1 97.94 336 TYR B C 1
ATOM 7856 O O . TYR B 1 336 ? -18.641 22.375 -1.433 1 97.94 336 TYR B O 1
ATOM 7864 N N . TYR B 1 337 ? -18.328 20.266 -0.775 1 97.88 337 TYR B N 1
ATOM 7865 C CA . TYR B 1 337 ? -19.75 19.953 -0.703 1 97.88 337 TYR B CA 1
ATOM 7866 C C . TYR B 1 337 ? -20.438 20.75 0.4 1 97.88 337 TYR B C 1
ATOM 7868 O O . TYR B 1 337 ? -21.578 21.172 0.249 1 97.88 337 TYR B O 1
ATOM 7876 N N . SER B 1 338 ? -19.734 20.953 1.469 1 97.5 338 SER B N 1
ATOM 7877 C CA . SER B 1 338 ? -20.266 21.766 2.551 1 97.5 338 SER B CA 1
ATOM 7878 C C . SER B 1 338 ? -20.5 23.203 2.092 1 97.5 338 SER B C 1
ATOM 7880 O O . SER B 1 338 ? -21.531 23.797 2.402 1 97.5 338 SER B O 1
ATOM 7882 N N . ALA B 1 339 ? -19.547 23.703 1.364 1 96 339 ALA B N 1
ATOM 7883 C CA . ALA B 1 339 ? -19.656 25.062 0.843 1 96 339 ALA B CA 1
ATOM 7884 C C . ALA B 1 339 ? -20.844 25.188 -0.108 1 96 339 ALA B C 1
ATOM 7886 O O . ALA B 1 339 ? -21.453 26.266 -0.203 1 96 339 ALA B O 1
ATOM 7887 N N . LYS B 1 340 ? -21.219 24.094 -0.749 1 95.62 340 LYS B N 1
ATOM 7888 C CA . LYS B 1 340 ? -22.344 24.078 -1.68 1 95.62 340 LYS B CA 1
ATOM 7889 C C . LYS B 1 340 ? -23.641 23.719 -0.964 1 95.62 340 LYS B C 1
ATOM 7891 O O . LYS B 1 340 ? -24.672 23.531 -1.604 1 95.62 340 LYS B O 1
ATOM 7896 N N . ASN B 1 341 ? -23.562 23.547 0.305 1 95.94 341 ASN B N 1
ATOM 7897 C CA . ASN B 1 341 ? -24.688 23.219 1.172 1 95.94 341 ASN B CA 1
ATOM 7898 C C . ASN B 1 341 ? -25.25 21.828 0.861 1 95.94 341 ASN B C 1
ATOM 7900 O O . ASN B 1 341 ? -26.453 21.609 0.948 1 95.94 341 ASN B O 1
ATOM 7904 N N . ILE B 1 342 ? -24.391 20.984 0.286 1 97.31 342 ILE B N 1
ATOM 7905 C CA . ILE B 1 342 ? -24.719 19.578 0.117 1 97.31 342 ILE B CA 1
ATOM 7906 C C . ILE B 1 342 ? -24.125 18.766 1.264 1 97.31 342 ILE B C 1
ATOM 7908 O O . ILE B 1 342 ? -23.172 18.016 1.067 1 97.31 342 ILE B O 1
ATOM 7912 N N . HIS B 1 343 ? -24.734 18.797 2.379 1 97.25 343 HIS B N 1
ATOM 7913 C CA . HIS B 1 343 ? -24.172 18.359 3.646 1 97.25 343 HIS B CA 1
ATOM 7914 C C . HIS B 1 343 ? -24.125 16.828 3.732 1 97.25 343 HIS B C 1
ATOM 7916 O O . HIS B 1 343 ? -23.219 16.266 4.348 1 97.25 343 HIS B O 1
ATOM 7922 N N . GLU B 1 344 ? -25 16.203 3.082 1 96.94 344 GLU B N 1
ATOM 7923 C CA . GLU B 1 344 ? -25.031 14.75 3.125 1 96.94 344 GLU B CA 1
ATOM 7924 C C . GLU B 1 344 ? -23.797 14.164 2.441 1 96.94 344 GLU B C 1
ATOM 7926 O O . GLU B 1 344 ? -23.172 13.227 2.961 1 96.94 344 GLU B O 1
ATOM 7931 N N . GLN B 1 345 ? -23.516 14.758 1.328 1 97.5 345 GLN B N 1
ATOM 7932 C CA . GLN B 1 345 ? -22.312 14.305 0.63 1 97.5 345 GLN B CA 1
ATOM 7933 C C . GLN B 1 345 ? -21.047 14.664 1.409 1 97.5 345 GLN B C 1
ATOM 7935 O O . GLN B 1 345 ? -20.078 13.906 1.413 1 97.5 345 GLN B O 1
ATOM 7940 N N . ALA B 1 346 ? -21.047 15.789 2.006 1 98.19 346 ALA B N 1
ATOM 7941 C CA . ALA B 1 346 ? -19.922 16.188 2.844 1 98.19 346 ALA B CA 1
ATOM 7942 C C . ALA B 1 346 ? -19.688 15.195 3.971 1 98.19 346 ALA B C 1
ATOM 7944 O O . ALA B 1 346 ? -18.547 14.828 4.258 1 98.19 346 ALA B O 1
ATOM 7945 N N . GLN B 1 347 ? -20.828 14.742 4.574 1 98.38 347 GLN B N 1
ATOM 7946 C CA . GLN B 1 347 ? -20.75 13.75 5.641 1 98.38 347 GLN B CA 1
ATOM 7947 C C . GLN B 1 347 ? -20.125 12.453 5.133 1 98.38 347 GLN B C 1
ATOM 7949 O O . GLN B 1 347 ? -19.281 11.852 5.809 1 98.38 347 GLN B O 1
ATOM 7954 N N . GLU B 1 348 ? -20.516 12.102 3.984 1 97.88 348 GLU B N 1
ATOM 7955 C CA . GLU B 1 348 ? -20.031 10.852 3.408 1 97.88 348 GLU B CA 1
ATOM 7956 C C . GLU B 1 348 ? -18.516 10.914 3.189 1 97.88 348 GLU B C 1
ATOM 7958 O O . GLU B 1 348 ? -17.797 9.961 3.52 1 97.88 348 GLU B O 1
ATOM 7963 N N . PHE B 1 349 ? -18.031 11.93 2.641 1 97.94 349 PHE B N 1
ATOM 7964 C CA . PHE B 1 349 ? -16.594 12.07 2.375 1 97.94 349 PHE B CA 1
ATOM 7965 C C . PHE B 1 349 ? -15.82 12.219 3.674 1 97.94 349 PHE B C 1
ATOM 7967 O O . PHE B 1 349 ? -14.68 11.766 3.773 1 97.94 349 PHE B O 1
ATOM 7974 N N . LEU B 1 350 ? -16.406 12.82 4.695 1 98.44 350 LEU B N 1
ATOM 7975 C CA . LEU B 1 350 ? -15.734 12.922 5.988 1 98.44 350 LEU B CA 1
ATOM 7976 C C . LEU B 1 350 ? -15.633 11.555 6.656 1 98.44 350 LEU B C 1
ATOM 7978 O O . LEU B 1 350 ? -14.633 11.242 7.301 1 98.44 350 LEU B O 1
ATOM 7982 N N . LYS B 1 351 ? -16.719 10.797 6.523 1 97.81 351 LYS B N 1
ATOM 7983 C CA . LYS B 1 351 ? -16.672 9.438 7.043 1 97.81 351 LYS B CA 1
ATOM 7984 C C . LYS B 1 351 ? -15.555 8.641 6.383 1 97.81 351 LYS B C 1
ATOM 7986 O O . LYS B 1 351 ? -14.828 7.898 7.055 1 97.81 351 LYS B O 1
ATOM 7991 N N . ARG B 1 352 ? -15.422 8.836 5.078 1 96.62 352 ARG B N 1
ATOM 7992 C CA . ARG B 1 352 ? -14.336 8.188 4.359 1 96.62 352 ARG B CA 1
ATOM 7993 C C . ARG B 1 352 ? -12.977 8.664 4.871 1 96.62 352 ARG B C 1
ATOM 7995 O O . ARG B 1 352 ? -12.047 7.871 5.023 1 96.62 352 ARG B O 1
ATOM 8002 N N . SER B 1 353 ? -12.898 9.922 5.066 1 97.38 353 SER B N 1
ATOM 8003 C CA . SER B 1 353 ? -11.664 10.508 5.582 1 97.38 353 SER B CA 1
ATOM 8004 C C . SER B 1 353 ? -11.297 9.93 6.941 1 97.38 353 SER B C 1
ATOM 8006 O O . SER B 1 353 ? -10.133 9.625 7.199 1 97.38 353 SER B O 1
ATOM 8008 N N . ILE B 1 354 ? -12.266 9.703 7.809 1 96.56 354 ILE B N 1
ATOM 8009 C CA . ILE B 1 354 ? -12.078 9.18 9.156 1 96.56 354 ILE B CA 1
ATOM 8010 C C . ILE B 1 354 ? -11.656 7.715 9.086 1 96.56 354 ILE B C 1
ATOM 8012 O O . ILE B 1 354 ? -10.812 7.266 9.867 1 96.56 354 ILE B O 1
ATOM 8016 N N . MET B 1 355 ? -12.188 7.016 8.133 1 93.25 355 MET B N 1
ATOM 8017 C CA . MET B 1 355 ? -11.812 5.617 7.953 1 93.25 355 MET B CA 1
ATOM 8018 C C . MET B 1 355 ? -10.336 5.5 7.574 1 93.25 355 MET B C 1
ATOM 8020 O O . MET B 1 355 ? -9.656 4.555 7.988 1 93.25 355 MET B O 1
ATOM 8024 N N . LEU B 1 356 ? -9.883 6.418 6.824 1 92.5 356 LEU B N 1
ATOM 8025 C CA . LEU B 1 356 ? -8.5 6.41 6.352 1 92.5 356 LEU B CA 1
ATOM 8026 C C . LEU B 1 356 ? -7.559 6.953 7.418 1 92.5 356 LEU B C 1
ATOM 8028 O O . LEU B 1 356 ? -6.375 6.598 7.445 1 92.5 356 LEU B O 1
ATOM 8032 N N . CYS B 1 357 ? -8.047 7.816 8.266 1 93.5 357 CYS B N 1
ATOM 8033 C CA . CYS B 1 357 ? -7.262 8.414 9.344 1 93.5 357 CYS B CA 1
ATOM 8034 C C . CYS B 1 357 ? -8.086 8.523 10.625 1 93.5 357 CYS B C 1
ATOM 8036 O O . CYS B 1 357 ? -8.438 9.625 11.047 1 93.5 357 CYS B O 1
ATOM 8038 N N . PRO B 1 358 ? -8.305 7.492 11.305 1 89.75 358 PRO B N 1
ATOM 8039 C CA . PRO B 1 358 ? -9.281 7.43 12.391 1 89.75 358 PRO B CA 1
ATOM 8040 C C . PRO B 1 358 ? -8.812 8.172 13.641 1 89.75 358 PRO B C 1
ATOM 8042 O O . PRO B 1 358 ? -9.641 8.578 14.469 1 89.75 358 PRO B O 1
ATOM 8045 N N . LYS B 1 359 ? -7.551 8.469 13.828 1 89.62 359 LYS B N 1
ATOM 8046 C CA . LYS B 1 359 ? -7.039 9.078 15.055 1 89.62 359 LYS B CA 1
ATOM 8047 C C . LYS B 1 359 ? -6.883 10.586 14.891 1 89.62 359 LYS B C 1
ATOM 8049 O O . LYS B 1 359 ? -6.207 11.234 15.695 1 89.62 359 LYS B O 1
ATOM 8054 N N . ASN B 1 360 ? -7.492 11.102 13.945 1 94.31 360 ASN B N 1
ATOM 8055 C CA . ASN B 1 360 ? -7.48 12.547 13.719 1 94.31 360 ASN B CA 1
ATOM 8056 C C . ASN B 1 360 ? -8.727 13.211 14.297 1 94.31 360 ASN B C 1
ATOM 8058 O O . ASN B 1 360 ? -9.805 13.141 13.695 1 94.31 360 ASN B O 1
ATOM 8062 N N . ALA B 1 361 ? -8.562 13.953 15.328 1 95.94 361 ALA B N 1
ATOM 8063 C CA . ALA B 1 361 ? -9.672 14.555 16.047 1 95.94 361 ALA B CA 1
ATOM 8064 C C . ALA B 1 361 ? -10.359 15.633 15.211 1 95.94 361 ALA B C 1
ATOM 8066 O O . ALA B 1 361 ? -11.578 15.805 15.297 1 95.94 361 ALA B O 1
ATOM 8067 N N . SER B 1 362 ? -9.609 16.312 14.453 1 95.69 362 SER B N 1
ATOM 8068 C CA . SER B 1 362 ? -10.141 17.422 13.656 1 95.69 362 SER B CA 1
ATOM 8069 C C . SER B 1 362 ? -11.195 16.938 12.672 1 95.69 362 SER B C 1
ATOM 8071 O O . SER B 1 362 ? -12.156 17.656 12.383 1 95.69 362 SER B O 1
ATOM 8073 N N . LEU B 1 363 ? -11.055 15.773 12.148 1 97.75 363 LEU B N 1
ATOM 8074 C CA . LEU B 1 363 ? -12.016 15.227 11.195 1 97.75 363 LEU B CA 1
ATOM 8075 C C . LEU B 1 363 ? -13.352 14.938 11.875 1 97.75 363 LEU B C 1
ATOM 8077 O O . LEU B 1 363 ? -14.406 15.172 11.289 1 97.75 363 LEU B O 1
ATOM 8081 N N . TRP B 1 364 ? -13.297 14.516 13.078 1 97.81 364 TRP B N 1
ATOM 8082 C CA . TRP B 1 364 ? -14.508 14.273 13.852 1 97.81 364 TRP B CA 1
ATOM 8083 C C . TRP B 1 364 ? -15.227 15.586 14.156 1 97.81 364 TRP B C 1
ATOM 8085 O O . TRP B 1 364 ? -16.453 15.641 14.148 1 97.81 364 TRP B O 1
ATOM 8095 N N . VAL B 1 365 ? -14.445 16.562 14.43 1 97.88 365 VAL B N 1
ATOM 8096 C CA . VAL B 1 365 ? -15.023 17.875 14.68 1 97.88 365 VAL B CA 1
ATOM 8097 C C . VAL B 1 365 ? -15.781 18.344 13.445 1 97.88 365 VAL B C 1
ATOM 8099 O O . VAL B 1 365 ? -16.922 18.812 13.547 1 97.88 365 VAL B O 1
ATOM 8102 N N . LEU B 1 366 ? -15.18 18.219 12.32 1 97.88 366 LEU B N 1
ATOM 8103 C CA . LEU B 1 366 ? -15.82 18.641 11.07 1 97.88 366 LEU B CA 1
ATOM 8104 C C . LEU B 1 366 ? -17.094 17.844 10.82 1 97.88 366 LEU B C 1
ATOM 8106 O O . LEU B 1 366 ? -18.094 18.391 10.367 1 97.88 366 LEU B O 1
ATOM 8110 N N . LEU B 1 367 ? -17.047 16.578 11.102 1 98.44 367 LEU B N 1
ATOM 8111 C CA . LEU B 1 367 ? -18.234 15.742 10.961 1 98.44 367 LEU B CA 1
ATOM 8112 C C . LEU B 1 367 ? -19.344 16.203 11.891 1 98.44 367 LEU B C 1
ATOM 8114 O O . LEU B 1 367 ? -20.516 16.234 11.508 1 98.44 367 LEU B O 1
ATOM 8118 N N . GLY B 1 368 ? -19.031 16.562 13.102 1 98.25 368 GLY B N 1
ATOM 8119 C CA . GLY B 1 368 ? -20 17.125 14.031 1 98.25 368 GLY B CA 1
ATOM 8120 C C . GLY B 1 368 ? -20.672 18.375 13.508 1 98.25 368 GLY B C 1
ATOM 8121 O O . GLY B 1 368 ? -21.891 18.531 13.625 1 98.25 368 GLY B O 1
ATOM 8122 N N . HIS B 1 369 ? -19.859 19.219 12.93 1 97.19 369 HIS B N 1
ATOM 8123 C CA . HIS B 1 369 ? -20.391 20.438 12.336 1 97.19 369 HIS B CA 1
ATOM 8124 C C . HIS B 1 369 ? -21.406 20.125 11.234 1 97.19 369 HIS B C 1
ATOM 8126 O O . HIS B 1 369 ? -22.438 20.781 11.117 1 97.19 369 HIS B O 1
ATOM 8132 N N . GLU B 1 370 ? -21.094 19.141 10.406 1 97.62 370 GLU B N 1
ATOM 8133 C CA . GLU B 1 370 ? -22 18.766 9.32 1 97.62 370 GLU B CA 1
ATOM 8134 C C . GLU B 1 370 ? -23.297 18.188 9.859 1 97.62 370 GLU B C 1
ATOM 8136 O O . GLU B 1 370 ? -24.375 18.406 9.297 1 97.62 370 GLU B O 1
ATOM 8141 N N . TYR B 1 371 ? -23.219 17.484 10.938 1 97.81 371 TYR B N 1
ATOM 8142 C CA . TYR B 1 371 ? -24.422 16.938 11.562 1 97.81 371 TYR B CA 1
ATOM 8143 C C . TYR B 1 371 ? -25.266 18.062 12.172 1 97.81 371 TYR B C 1
ATOM 8145 O O . TYR B 1 371 ? -26.5 17.984 12.18 1 97.81 371 TYR B O 1
ATOM 8153 N N . LEU B 1 372 ? -24.578 19.016 12.68 1 95.75 372 LEU B N 1
ATOM 8154 C CA . LEU B 1 372 ? -25.297 20.172 13.211 1 95.75 372 LEU B CA 1
ATOM 8155 C C . LEU B 1 372 ? -26.078 20.891 12.117 1 95.75 372 LEU B C 1
ATOM 8157 O O . LEU B 1 372 ? -27.203 21.328 12.352 1 95.75 372 LEU B O 1
ATOM 8161 N N . GLU B 1 373 ? -25.438 20.969 10.961 1 94.56 373 GLU B N 1
ATOM 8162 C CA . GLU B 1 373 ? -26.078 21.625 9.828 1 94.56 373 GLU B CA 1
ATOM 8163 C C . GLU B 1 373 ? -27.328 20.859 9.383 1 94.56 373 GLU B C 1
ATOM 8165 O O . GLU B 1 373 ? -28.297 21.453 8.906 1 94.56 373 GLU B O 1
ATOM 8170 N N . THR B 1 374 ? -27.297 19.578 9.555 1 95.69 374 THR B N 1
ATOM 8171 C CA . THR B 1 374 ? -28.438 18.75 9.18 1 95.69 374 THR B CA 1
ATOM 8172 C C . THR B 1 374 ? -29.344 18.5 10.383 1 95.69 374 THR B C 1
ATOM 8174 O O . THR B 1 374 ? -30.234 17.641 10.328 1 95.69 374 THR B O 1
ATOM 8177 N N . LYS B 1 375 ? -29.094 19.109 11.562 1 94.69 375 LYS B N 1
ATOM 8178 C CA . LYS B 1 375 ? -29.875 19.078 12.797 1 94.69 375 LYS B CA 1
ATOM 8179 C C . LYS B 1 375 ? -29.922 17.672 13.391 1 94.69 375 LYS B C 1
ATOM 8181 O O . LYS B 1 375 ? -30.938 17.266 13.945 1 94.69 375 LYS B O 1
ATOM 8186 N N . ASN B 1 376 ? -28.922 16.984 13.07 1 96.19 376 ASN B N 1
ATOM 8187 C CA . ASN B 1 376 ? -28.75 15.695 13.742 1 96.19 376 ASN B CA 1
ATOM 8188 C C . ASN B 1 376 ? -27.906 15.844 15.008 1 96.19 376 ASN B C 1
ATOM 8190 O O . ASN B 1 376 ? -26.719 15.477 15.016 1 96.19 376 ASN B O 1
ATOM 8194 N N . HIS B 1 377 ? -28.516 16.188 16.094 1 96.19 377 HIS B N 1
ATOM 8195 C CA . HIS B 1 377 ? -27.844 16.594 17.312 1 96.19 377 HIS B CA 1
ATOM 8196 C C . HIS B 1 377 ? -27.188 15.398 18 1 96.19 377 HIS B C 1
ATOM 8198 O O . HIS B 1 377 ? -26.109 15.531 18.594 1 96.19 377 HIS B O 1
ATOM 8204 N N . GLN B 1 378 ? -27.812 14.297 17.875 1 96.81 378 GLN B N 1
ATOM 8205 C CA . GLN B 1 378 ? -27.266 13.102 18.5 1 96.81 378 GLN B CA 1
ATOM 8206 C C . GLN B 1 378 ? -25.938 12.703 17.844 1 96.81 378 GLN B C 1
ATOM 8208 O O . GLN B 1 378 ? -24.953 12.438 18.547 1 96.81 378 GLN B O 1
ATOM 8213 N N . ALA B 1 379 ? -25.984 12.688 16.578 1 97.75 379 ALA B N 1
ATOM 8214 C CA . ALA B 1 379 ? -24.781 12.32 15.852 1 97.75 379 ALA B CA 1
ATOM 8215 C C . ALA B 1 379 ? -23.688 13.367 16.047 1 97.75 379 ALA B C 1
ATOM 8217 O O . ALA B 1 379 ? -22.5 13.023 16.125 1 97.75 379 ALA B O 1
ATOM 8218 N N . ALA B 1 380 ? -24.031 14.594 16.125 1 98 380 ALA B N 1
ATOM 8219 C CA . ALA B 1 380 ? -23.062 15.672 16.375 1 98 380 ALA B CA 1
ATOM 8220 C C . ALA B 1 380 ? -22.391 15.508 17.734 1 98 380 ALA B C 1
ATOM 8222 O O . ALA B 1 380 ? -21.172 15.633 17.844 1 98 380 ALA B O 1
ATOM 8223 N N . THR B 1 381 ? -23.188 15.211 18.719 1 97.62 381 THR B N 1
ATOM 8224 C CA . THR B 1 381 ? -22.656 15.008 20.062 1 97.62 381 THR B CA 1
ATOM 8225 C C . THR B 1 381 ? -21.656 13.859 20.078 1 97.62 381 THR B C 1
ATOM 8227 O O . THR B 1 381 ? -20.578 13.984 20.641 1 97.62 381 THR B O 1
ATOM 8230 N N . SER B 1 382 ? -22.094 12.805 19.453 1 97.88 382 SER B N 1
ATOM 8231 C CA . SER B 1 382 ? -21.219 11.633 19.406 1 97.88 382 SER B CA 1
ATOM 8232 C C . SER B 1 382 ? -19.906 11.945 18.719 1 97.88 382 SER B C 1
ATOM 8234 O O . SER B 1 382 ? -18.844 11.461 19.125 1 97.88 382 SER B O 1
ATOM 8236 N N . SER B 1 383 ? -19.953 12.695 17.688 1 98.06 383 SER B N 1
ATOM 8237 C CA . SER B 1 383 ? -18.75 13.055 16.938 1 98.06 383 SER B CA 1
ATOM 8238 C C . SER B 1 383 ? -17.812 13.93 17.766 1 98.06 383 SER B C 1
ATOM 8240 O O . SER B 1 383 ? -16.609 13.68 17.812 1 98.06 383 SER B O 1
ATOM 8242 N N . TYR B 1 384 ? -18.359 14.93 18.406 1 97.81 384 TYR B N 1
ATOM 8243 C CA . TYR B 1 384 ? -17.547 15.805 19.234 1 97.81 384 TYR B CA 1
ATOM 8244 C C . TYR B 1 384 ? -16.922 15.047 20.391 1 97.81 384 TYR B C 1
ATOM 8246 O O . TYR B 1 384 ? -15.766 15.258 20.734 1 97.81 384 TYR B O 1
ATOM 8254 N N . LYS B 1 385 ? -17.688 14.188 20.969 1 97.5 385 LYS B N 1
ATOM 8255 C CA . LYS B 1 385 ? -17.172 13.391 22.078 1 97.5 385 LYS B CA 1
ATOM 8256 C C . LYS B 1 385 ? -16.031 12.484 21.641 1 97.5 385 LYS B C 1
ATOM 8258 O O . LYS B 1 385 ? -15.047 12.312 22.359 1 97.5 385 LYS B O 1
ATOM 8263 N N . LYS B 1 386 ? -16.219 11.906 20.484 1 97.19 386 LYS B N 1
ATOM 8264 C CA . LYS B 1 386 ? -15.148 11.086 19.938 1 97.19 386 LYS B CA 1
ATOM 8265 C C . LYS B 1 386 ? -13.883 11.898 19.734 1 97.19 386 LYS B C 1
ATOM 8267 O O . LYS B 1 386 ? -12.773 11.406 19.984 1 97.19 386 LYS B O 1
ATOM 8272 N N . ALA B 1 387 ? -14 13.078 19.266 1 97.5 387 ALA B N 1
ATOM 8273 C CA . ALA B 1 387 ? -12.859 13.969 19.078 1 97.5 387 ALA B CA 1
ATOM 8274 C C . ALA B 1 387 ? -12.148 14.242 20.406 1 97.5 387 ALA B C 1
ATOM 8276 O O . ALA B 1 387 ? -10.922 14.258 20.469 1 97.5 387 ALA B O 1
ATOM 8277 N N . THR B 1 388 ? -12.898 14.43 21.484 1 96.06 388 THR B N 1
ATOM 8278 C CA . THR B 1 388 ? -12.32 14.719 22.797 1 96.06 388 THR B CA 1
ATOM 8279 C C . THR B 1 388 ? -11.633 13.484 23.359 1 96.06 388 THR B C 1
ATOM 8281 O O . THR B 1 388 ? -10.672 13.602 24.125 1 96.06 388 THR B O 1
ATOM 8284 N N . LEU B 1 389 ? -12.133 12.328 23 1 94.94 389 LEU B N 1
ATOM 8285 C CA . LEU B 1 389 ? -11.516 11.086 23.438 1 94.94 389 LEU B CA 1
ATOM 8286 C C . LEU B 1 389 ? -10.172 10.875 22.75 1 94.94 389 LEU B C 1
ATOM 8288 O O . LEU B 1 389 ? -9.234 10.352 23.359 1 94.94 389 LEU B O 1
ATOM 8292 N N . ILE B 1 390 ? -10.078 11.211 21.531 1 92.88 390 ILE B N 1
ATOM 8293 C CA . ILE B 1 390 ? -8.844 11.086 20.766 1 92.88 390 ILE B CA 1
ATOM 8294 C C . ILE B 1 390 ? -7.816 12.094 21.281 1 92.88 390 ILE B C 1
ATOM 8296 O O . ILE B 1 390 ? -6.645 11.758 21.453 1 92.88 390 ILE B O 1
ATOM 8300 N N . ASP B 1 391 ? -8.305 13.328 21.469 1 92.06 391 ASP B N 1
ATOM 8301 C CA . ASP B 1 391 ? -7.469 14.414 21.969 1 92.06 391 ASP B CA 1
ATOM 8302 C C . ASP B 1 391 ? -8.203 15.227 23.031 1 92.06 391 ASP B C 1
ATOM 8304 O O . ASP B 1 391 ? -9.047 16.062 22.719 1 92.06 391 ASP B O 1
ATOM 8308 N N . LYS B 1 392 ? -7.738 15.086 24.125 1 91.31 392 LYS B N 1
ATOM 8309 C CA . LYS B 1 392 ? -8.391 15.75 25.266 1 91.31 392 LYS B CA 1
ATOM 8310 C C . LYS B 1 392 ? -8.211 17.266 25.188 1 91.31 392 LYS B C 1
ATOM 8312 O O . LYS B 1 392 ? -8.992 18.016 25.781 1 91.31 392 LYS B O 1
ATOM 8317 N N . ASN B 1 393 ? -7.328 17.719 24.453 1 89.25 393 ASN B N 1
ATOM 8318 C CA . ASN B 1 393 ? -7.047 19.141 24.375 1 89.25 393 ASN B CA 1
ATOM 8319 C C . ASN B 1 393 ? -7.613 19.75 23.094 1 89.25 393 ASN B C 1
ATOM 8321 O O . ASN B 1 393 ? -7.289 20.891 22.734 1 89.25 393 ASN B O 1
ATOM 8325 N N . CYS B 1 394 ? -8.461 19.047 22.484 1 92.69 394 CYS B N 1
ATOM 8326 C CA . CYS B 1 394 ? -9.086 19.547 21.25 1 92.69 394 CYS B CA 1
ATOM 8327 C C . CYS B 1 394 ? -10.125 20.609 21.578 1 92.69 394 CYS B C 1
ATOM 8329 O O . CYS B 1 394 ? -11.312 20.312 21.688 1 92.69 394 CYS B O 1
ATOM 8331 N N . TYR B 1 395 ? -9.758 21.828 21.609 1 93.44 395 TYR B N 1
ATOM 8332 C CA . TYR B 1 395 ? -10.633 22.922 22.016 1 93.44 395 TYR B CA 1
ATOM 8333 C C . TYR B 1 395 ? -11.828 23.031 21.078 1 93.44 395 TYR B C 1
ATOM 8335 O O . TYR B 1 395 ? -12.922 23.406 21.5 1 93.44 395 TYR B O 1
ATOM 8343 N N . ARG B 1 396 ? -11.609 22.688 19.844 1 94.88 396 ARG B N 1
ATOM 8344 C CA . ARG B 1 396 ? -12.672 22.812 18.859 1 94.88 396 ARG B CA 1
ATOM 8345 C C . ARG B 1 396 ? -13.828 21.875 19.156 1 94.88 396 ARG B C 1
ATOM 8347 O O . ARG B 1 396 ? -14.992 22.219 18.953 1 94.88 396 ARG B O 1
ATOM 8354 N N . ALA B 1 397 ? -13.484 20.688 19.609 1 97.62 397 ALA B N 1
ATOM 8355 C CA . ALA B 1 397 ? -14.523 19.734 19.969 1 97.62 397 ALA B CA 1
ATOM 8356 C C . ALA B 1 397 ? -15.32 20.203 21.188 1 97.62 397 ALA B C 1
ATOM 8358 O O . ALA B 1 397 ? -16.547 20.109 21.203 1 97.62 397 ALA B O 1
ATOM 8359 N N . TRP B 1 398 ? -14.656 20.703 22.141 1 97.56 398 TRP B N 1
ATOM 8360 C CA . TRP B 1 398 ? -15.312 21.25 23.328 1 97.56 398 TRP B CA 1
ATOM 8361 C C . TRP B 1 398 ? -16.203 22.438 22.969 1 97.56 398 TRP B C 1
ATOM 8363 O O . TRP B 1 398 ? -17.328 22.562 23.453 1 97.56 398 TRP B O 1
ATOM 8373 N N . TYR B 1 399 ? -15.672 23.266 22.172 1 97.25 399 TYR B N 1
ATOM 8374 C CA . TYR B 1 399 ? -16.438 24.406 21.703 1 97.25 399 TYR B CA 1
ATOM 8375 C C . TYR B 1 399 ? -17.688 23.953 20.938 1 97.25 399 TYR B C 1
ATOM 8377 O O . TYR B 1 399 ? -18.75 24.547 21.094 1 97.25 399 TYR B O 1
ATOM 8385 N N . GLY B 1 400 ? -17.5 22.938 20.109 1 97.38 400 GLY B N 1
ATOM 8386 C CA . GLY B 1 400 ? -18.641 22.375 19.391 1 97.38 400 GLY B CA 1
ATOM 8387 C C . GLY B 1 400 ? -19.734 21.859 20.297 1 97.38 400 GLY B C 1
ATOM 8388 O O . GLY B 1 400 ? -20.922 22.094 20.031 1 97.38 400 GLY B O 1
ATOM 8389 N N . LEU B 1 401 ? -19.391 21.219 21.359 1 97.81 401 LEU B N 1
ATOM 8390 C CA . LEU B 1 401 ? -20.359 20.75 22.359 1 97.81 401 LEU B CA 1
ATOM 8391 C C . LEU B 1 401 ? -21.062 21.938 23.016 1 97.81 401 LEU B C 1
ATOM 8393 O O . LEU B 1 401 ? -22.281 21.891 23.25 1 97.81 401 LEU B O 1
ATOM 8397 N N . GLY B 1 402 ? -20.297 22.938 23.312 1 97.81 402 GLY B N 1
ATOM 8398 C CA . GLY B 1 402 ? -20.906 24.141 23.844 1 97.81 402 GLY B CA 1
ATOM 8399 C C . GLY B 1 402 ? -21.922 24.766 22.906 1 97.81 402 GLY B C 1
ATOM 8400 O O . GLY B 1 402 ? -23.031 25.109 23.328 1 97.81 402 GLY B O 1
ATOM 8401 N N . GLN B 1 403 ? -21.547 24.875 21.703 1 96.81 403 GLN B N 1
ATOM 8402 C CA . GLN B 1 403 ? -22.438 25.438 20.688 1 96.81 403 GLN B CA 1
ATOM 8403 C C . GLN B 1 403 ? -23.719 24.609 20.562 1 96.81 403 GLN B C 1
ATOM 8405 O O . GLN B 1 403 ? -24.812 25.172 20.406 1 96.81 403 GLN B O 1
ATOM 8410 N N . LEU B 1 404 ? -23.531 23.359 20.547 1 96.94 404 LEU B N 1
ATOM 8411 C CA . LEU B 1 404 ? -24.672 22.453 20.438 1 96.94 404 LEU B CA 1
ATOM 8412 C C . LEU B 1 404 ? -25.656 22.672 21.594 1 96.94 404 LEU B C 1
ATOM 8414 O O . LEU B 1 404 ? -26.859 22.812 21.375 1 96.94 404 LEU B O 1
ATOM 8418 N N . HIS B 1 405 ? -25.203 22.797 22.781 1 96.56 405 HIS B N 1
ATOM 8419 C CA . HIS B 1 405 ? -26.047 23 23.953 1 96.56 405 HIS B CA 1
ATOM 8420 C C . HIS B 1 405 ? -26.656 24.391 23.953 1 96.56 405 HIS B C 1
ATOM 8422 O O . HIS B 1 405 ? -27.766 24.594 24.469 1 96.56 405 HIS B O 1
ATOM 8428 N N . GLU B 1 406 ? -25.906 25.281 23.422 1 95.81 406 GLU B N 1
ATOM 8429 C CA . GLU B 1 406 ? -26.484 26.609 23.266 1 95.81 406 GLU B CA 1
ATOM 8430 C C . GLU B 1 406 ? -27.672 26.594 22.328 1 95.81 406 GLU B C 1
ATOM 8432 O O . GLU B 1 406 ? -28.703 27.203 22.609 1 95.81 406 GLU B O 1
ATOM 8437 N N . ILE B 1 407 ? -27.5 25.922 21.266 1 95 407 ILE B N 1
ATOM 8438 C CA . ILE B 1 407 ? -28.562 25.781 20.281 1 95 407 ILE B CA 1
ATOM 8439 C C . ILE B 1 407 ? -29.766 25.078 20.906 1 95 407 ILE B C 1
ATOM 8441 O O . ILE B 1 407 ? -30.906 25.422 20.625 1 95 407 ILE B O 1
ATOM 8445 N N . MET B 1 408 ? -29.484 24.156 21.766 1 94.81 408 MET B N 1
ATOM 8446 C CA . MET B 1 408 ? -30.531 23.406 22.438 1 94.81 408 MET B CA 1
ATOM 8447 C C . MET B 1 408 ? -31.094 24.172 23.625 1 94.81 408 MET B C 1
ATOM 8449 O O . MET B 1 408 ? -31.891 23.641 24.406 1 94.81 408 MET B O 1
ATOM 8453 N N . LYS B 1 409 ? -30.625 25.422 23.875 1 94.88 409 LYS B N 1
ATOM 8454 C CA . LYS B 1 409 ? -31.078 26.344 24.906 1 94.88 409 LYS B CA 1
ATOM 8455 C C . LYS B 1 409 ? -30.797 25.797 26.312 1 94.88 409 LYS B C 1
ATOM 8457 O O . LYS B 1 409 ? -31.672 25.781 27.172 1 94.88 409 LYS B O 1
ATOM 8462 N N . GLN B 1 410 ? -29.656 25.25 26.375 1 96.25 410 GLN B N 1
ATOM 8463 C CA . GLN B 1 410 ? -29.125 24.781 27.641 1 96.25 410 GLN B CA 1
ATOM 8464 C C . GLN B 1 410 ? -27.875 25.562 28.047 1 96.25 410 GLN B C 1
ATOM 8466 O O . GLN B 1 410 ? -26.766 25.047 27.953 1 96.25 410 GLN B O 1
ATOM 8471 N N . PRO B 1 411 ? -28.031 26.719 28.531 1 95.94 411 PRO B N 1
ATOM 8472 C CA . PRO B 1 411 ? -26.891 27.625 28.75 1 95.94 411 PRO B CA 1
ATOM 8473 C C . PRO B 1 411 ? -25.922 27.094 29.812 1 95.94 411 PRO B C 1
ATOM 8475 O O . PRO B 1 411 ? -24.703 27.312 29.703 1 95.94 411 PRO B O 1
ATOM 8478 N N . SER B 1 412 ? -26.422 26.422 30.828 1 96.81 412 SER B N 1
ATOM 8479 C CA . SER B 1 412 ? -25.531 25.891 31.859 1 96.81 412 SER B CA 1
ATOM 8480 C C . SER B 1 412 ? -24.594 24.844 31.297 1 96.81 412 SER B C 1
ATOM 8482 O O . SER B 1 412 ? -23.391 24.859 31.578 1 96.81 412 SER B O 1
ATOM 8484 N N . ASN B 1 413 ? -25.219 23.984 30.547 1 96.94 413 ASN B N 1
ATOM 8485 C CA . ASN B 1 413 ? -24.391 22.969 29.891 1 96.94 413 ASN B CA 1
ATOM 8486 C C . ASN B 1 413 ? -23.406 23.594 28.891 1 96.94 413 ASN B C 1
ATOM 8488 O O . ASN B 1 413 ? -22.25 23.188 28.812 1 96.94 413 ASN B O 1
ATOM 8492 N N . ALA B 1 414 ? -23.859 24.484 28.125 1 97.81 414 ALA B N 1
ATOM 8493 C CA . ALA B 1 414 ? -23 25.188 27.156 1 97.81 414 ALA B CA 1
ATOM 8494 C C . ALA B 1 414 ? -21.812 25.859 27.859 1 97.81 414 ALA B C 1
ATOM 8496 O O . ALA B 1 414 ? -20.688 25.781 27.375 1 97.81 414 ALA B O 1
ATOM 8497 N N . LEU B 1 415 ? -22.141 26.469 28.969 1 97.44 415 LEU B N 1
ATOM 8498 C CA . LEU B 1 415 ? -21.109 27.141 29.766 1 97.44 415 LEU B CA 1
ATOM 8499 C C . LEU B 1 415 ? -20.031 26.156 30.188 1 97.44 415 LEU B C 1
ATOM 8501 O O . LEU B 1 415 ? -18.844 26.469 30.125 1 97.44 415 LEU B O 1
ATOM 8505 N N . PHE B 1 416 ? -20.453 25.031 30.594 1 97.31 416 PHE B N 1
ATOM 8506 C CA . PHE B 1 416 ? -19.516 24 31.016 1 97.31 416 PHE B CA 1
ATOM 8507 C C . PHE B 1 416 ? -18.531 23.656 29.906 1 97.31 416 PHE B C 1
ATOM 8509 O O . PHE B 1 416 ? -17.328 23.625 30.125 1 97.31 416 PHE B O 1
ATOM 8516 N N . TYR B 1 417 ? -19.031 23.406 28.781 1 97.88 417 TYR B N 1
ATOM 8517 C CA . TYR B 1 417 ? -18.188 22.984 27.656 1 97.88 417 TYR B CA 1
ATOM 8518 C C . TYR B 1 417 ? -17.344 24.156 27.156 1 97.88 417 TYR B C 1
ATOM 8520 O O . TYR B 1 417 ? -16.203 23.969 26.75 1 97.88 417 TYR B O 1
ATOM 8528 N N . TYR B 1 418 ? -17.859 25.344 27.109 1 97.38 418 TYR B N 1
ATOM 8529 C CA . TYR B 1 418 ? -17.078 26.5 26.719 1 97.38 418 TYR B CA 1
ATOM 8530 C C . TYR B 1 418 ? -15.922 26.734 27.688 1 97.38 418 TYR B C 1
ATOM 8532 O O . TYR B 1 418 ? -14.844 27.172 27.281 1 97.38 418 TYR B O 1
ATOM 8540 N N . LYS B 1 419 ? -16.156 26.453 28.938 1 97.19 419 LYS B N 1
ATOM 8541 C CA . LYS B 1 419 ? -15.078 26.562 29.922 1 97.19 419 LYS B CA 1
ATOM 8542 C C . LYS B 1 419 ? -13.953 25.578 29.625 1 97.19 419 LYS B C 1
ATOM 8544 O O . LYS B 1 419 ? -12.773 25.922 29.734 1 97.19 419 LYS B O 1
ATOM 8549 N N . LYS B 1 420 ? -14.359 24.438 29.297 1 96.69 420 LYS B N 1
ATOM 8550 C CA . LYS B 1 420 ? -13.359 23.438 28.922 1 96.69 420 LYS B CA 1
ATOM 8551 C C . LYS B 1 420 ? -12.578 23.875 27.688 1 96.69 420 LYS B C 1
ATOM 8553 O O . LYS B 1 420 ? -11.359 23.688 27.625 1 96.69 420 LYS B O 1
ATOM 8558 N N . ALA B 1 421 ? -13.273 24.391 26.719 1 96.69 421 ALA B N 1
ATOM 8559 C CA . ALA B 1 421 ? -12.625 24.875 25.516 1 96.69 421 ALA B CA 1
ATOM 8560 C C . ALA B 1 421 ? -11.633 26 25.844 1 96.69 421 ALA B C 1
ATOM 8562 O O . ALA B 1 421 ? -10.523 26.016 25.297 1 96.69 421 ALA B O 1
ATOM 8563 N N . HIS B 1 422 ? -12.008 26.875 26.703 1 94.88 422 HIS B N 1
ATOM 8564 C CA . HIS B 1 422 ? -11.164 27.984 27.109 1 94.88 422 HIS B CA 1
ATOM 8565 C C . HIS B 1 422 ? -9.922 27.5 27.844 1 94.88 422 HIS B C 1
ATOM 8567 O O . HIS B 1 422 ? -8.844 28.094 27.703 1 94.88 422 HIS B O 1
ATOM 8573 N N . LYS B 1 423 ? -10.07 26.484 28.609 1 94.44 423 LYS B N 1
ATOM 8574 C CA . LYS B 1 423 ? -8.93 25.922 29.312 1 94.44 423 LYS B CA 1
ATOM 8575 C C . LYS B 1 423 ? -7.895 25.359 28.328 1 94.44 423 LYS B C 1
ATOM 8577 O O . LYS B 1 423 ? -6.691 25.453 28.578 1 94.44 423 LYS B O 1
ATOM 8582 N N . CYS B 1 424 ? -8.383 24.875 27.281 1 90.88 424 CYS B N 1
ATOM 8583 C CA . CYS B 1 424 ? -7.5 24.297 26.281 1 90.88 424 CYS B CA 1
ATOM 8584 C C . CYS B 1 424 ? -6.789 25.391 25.484 1 90.88 424 CYS B C 1
ATOM 8586 O O . CYS B 1 424 ? -5.668 25.188 25.016 1 90.88 424 CYS B O 1
ATOM 8588 N N . ARG B 1 425 ? -7.488 26.469 25.297 1 89.62 425 ARG B N 1
ATOM 8589 C CA . ARG B 1 425 ? -6.926 27.594 24.562 1 89.62 425 ARG B CA 1
ATOM 8590 C C . ARG B 1 425 ? -7.309 28.922 25.234 1 89.62 425 ARG B C 1
ATOM 8592 O O . ARG B 1 425 ? -8.164 29.656 24.734 1 89.62 425 ARG B O 1
ATOM 8599 N N . PRO B 1 426 ? -6.57 29.266 26.109 1 87.94 426 PRO B N 1
ATOM 8600 C CA . PRO B 1 426 ? -6.949 30.422 26.938 1 87.94 426 PRO B CA 1
ATOM 8601 C C . PRO B 1 426 ? -6.777 31.75 26.203 1 87.94 426 PRO B C 1
ATOM 8603 O O . PRO B 1 426 ? -7.465 32.719 26.516 1 87.94 426 PRO B O 1
ATOM 8606 N N . ASP B 1 427 ? -5.941 31.797 25.234 1 84 427 ASP B N 1
ATOM 8607 C CA . ASP B 1 427 ? -5.637 33.062 24.578 1 84 427 ASP B CA 1
ATOM 8608 C C . ASP B 1 427 ? -6.48 33.219 23.312 1 84 427 ASP B C 1
ATOM 8610 O O . ASP B 1 427 ? -6.117 34 22.422 1 84 427 ASP B O 1
ATOM 8614 N N . ASP B 1 428 ? -7.566 32.594 23.25 1 86.94 428 ASP B N 1
ATOM 8615 C CA . ASP B 1 428 ? -8.492 32.719 22.125 1 86.94 428 ASP B CA 1
ATOM 8616 C C . ASP B 1 428 ? -9.727 33.531 22.531 1 86.94 428 ASP B C 1
ATOM 8618 O O . ASP B 1 428 ? -10.508 33.094 23.375 1 86.94 428 ASP B O 1
ATOM 8622 N N . SER B 1 429 ? -9.914 34.625 21.891 1 89.5 429 SER B N 1
ATOM 8623 C CA . SER B 1 429 ? -10.977 35.562 22.25 1 89.5 429 SER B CA 1
ATOM 8624 C C . SER B 1 429 ? -12.352 34.969 22 1 89.5 429 SER B C 1
ATOM 8626 O O . SER B 1 429 ? -13.328 35.312 22.656 1 89.5 429 SER B O 1
ATOM 8628 N N . ARG B 1 430 ? -12.508 34.062 21.094 1 88.38 430 ARG B N 1
ATOM 8629 C CA . ARG B 1 430 ? -13.789 33.438 20.734 1 88.38 430 ARG B CA 1
ATOM 8630 C C . ARG B 1 430 ? -14.375 32.656 21.906 1 88.38 430 ARG B C 1
ATOM 8632 O O . ARG B 1 430 ? -15.602 32.625 22.078 1 88.38 430 ARG B O 1
ATOM 8639 N N . MET B 1 431 ? -13.508 32.094 22.609 1 92.88 431 MET B N 1
ATOM 8640 C CA . MET B 1 431 ? -13.961 31.312 23.75 1 92.88 431 MET B CA 1
ATOM 8641 C C . MET B 1 431 ? -14.477 32.219 24.859 1 92.88 431 MET B C 1
ATOM 8643 O O . MET B 1 431 ? -15.5 31.922 25.5 1 92.88 431 MET B O 1
ATOM 8647 N N . LEU B 1 432 ? -13.805 33.25 25.016 1 94.25 432 LEU B N 1
ATOM 8648 C CA . LEU B 1 432 ? -14.203 34.188 26.047 1 94.25 432 LEU B CA 1
ATOM 8649 C C . LEU B 1 432 ? -15.523 34.875 25.688 1 94.25 432 LEU B C 1
ATOM 8651 O O . LEU B 1 432 ? -16.359 35.094 26.562 1 94.25 432 LEU B O 1
ATOM 8655 N N . ILE B 1 433 ? -15.641 35.188 24.469 1 95.12 433 ILE B N 1
ATOM 8656 C CA . ILE B 1 433 ? -16.891 35.781 24.016 1 95.12 433 ILE B CA 1
ATOM 8657 C C . ILE B 1 433 ? -18.047 34.812 24.25 1 95.12 433 ILE B C 1
ATOM 8659 O O . ILE B 1 433 ? -19.109 35.219 24.719 1 95.12 433 ILE B O 1
ATOM 8663 N N . ALA B 1 434 ? -17.812 33.562 23.922 1 96.06 434 ALA B N 1
ATOM 8664 C CA . ALA B 1 434 ? -18.844 32.562 24.141 1 96.06 434 ALA B CA 1
ATOM 8665 C C . ALA B 1 434 ? -19.203 32.438 25.625 1 96.06 434 ALA B C 1
ATOM 8667 O O . ALA B 1 434 ? -20.391 32.312 25.969 1 96.06 434 ALA B O 1
ATOM 8668 N N . LEU B 1 435 ? -18.266 32.469 26.453 1 96.81 435 LEU B N 1
ATOM 8669 C CA . LEU B 1 435 ? -18.484 32.438 27.906 1 96.81 435 LEU B CA 1
ATOM 8670 C C . LEU B 1 435 ? -19.281 33.656 28.344 1 96.81 435 LEU B C 1
ATOM 8672 O O . LEU B 1 435 ? -20.234 33.531 29.125 1 96.81 435 LEU B O 1
ATOM 8676 N N . GLY B 1 436 ? -18.906 34.812 27.859 1 96.81 436 GLY B N 1
ATOM 8677 C CA . GLY B 1 436 ? -19.609 36.031 28.203 1 96.81 436 GLY B CA 1
ATOM 8678 C C . GLY B 1 436 ? -21.094 36 27.828 1 96.81 436 GLY B C 1
ATOM 8679 O O . GLY B 1 436 ? -21.938 36.438 28.594 1 96.81 436 GLY B O 1
ATOM 8680 N N . VAL B 1 437 ? -21.344 35.5 26.672 1 96.06 437 VAL B N 1
ATOM 8681 C CA . VAL B 1 437 ? -22.719 35.375 26.203 1 96.06 437 VAL B CA 1
ATOM 8682 C C . VAL B 1 437 ? -23.516 34.469 27.109 1 96.06 437 VAL B C 1
ATOM 8684 O O . VAL B 1 437 ? -24.656 34.75 27.453 1 96.06 437 VAL B O 1
ATOM 8687 N N . MET B 1 438 ? -22.969 33.312 27.484 1 96.81 438 MET B N 1
ATOM 8688 C CA . MET B 1 438 ? -23.672 32.406 28.359 1 96.81 438 MET B CA 1
ATOM 8689 C C . MET B 1 438 ? -23.875 33 29.75 1 96.81 438 MET B C 1
ATOM 8691 O O . MET B 1 438 ? -24.922 32.812 30.375 1 96.81 438 MET B O 1
ATOM 8695 N N . PHE B 1 439 ? -22.906 33.688 30.25 1 97.06 439 PHE B N 1
ATOM 8696 C CA . PHE B 1 439 ? -23.047 34.375 31.547 1 97.06 439 PHE B CA 1
ATOM 8697 C C . PHE B 1 439 ? -24.172 35.406 31.484 1 97.06 439 PHE B C 1
ATOM 8699 O O . PHE B 1 439 ? -24.922 35.531 32.438 1 97.06 439 PHE B O 1
ATOM 8706 N N . SER B 1 440 ? -24.203 36.062 30.406 1 95.5 440 SER B N 1
ATOM 8707 C CA . SER B 1 440 ? -25.281 37.031 30.219 1 95.5 440 SER B CA 1
ATOM 8708 C C . SER B 1 440 ? -26.641 36.375 30.25 1 95.5 440 SER B C 1
ATOM 8710 O O . SER B 1 440 ? -27.578 36.875 30.875 1 95.5 440 SER B O 1
ATOM 8712 N N . LYS B 1 441 ? -26.734 35.25 29.609 1 95 441 LYS B N 1
ATOM 8713 C CA . LYS B 1 441 ? -27.984 34.5 29.547 1 95 441 LYS B CA 1
ATOM 8714 C C . LYS B 1 441 ? -28.359 33.969 30.922 1 95 441 LYS B C 1
ATOM 8716 O O . LYS B 1 441 ? -29.531 33.781 31.219 1 95 441 LYS B O 1
ATOM 8721 N N . LEU B 1 442 ? -27.438 33.656 31.719 1 96.12 442 LEU B N 1
ATOM 8722 C CA . LEU B 1 442 ? -27.656 33.125 33.062 1 96.12 442 LEU B CA 1
ATOM 8723 C C . LEU B 1 442 ? -27.766 34.25 34.094 1 96.12 442 LEU B C 1
ATOM 8725 O O . LEU B 1 442 ? -27.75 34 35.281 1 96.12 442 LEU B O 1
ATOM 8729 N N . ASP B 1 443 ? -27.734 35.469 33.625 1 94.44 443 ASP B N 1
ATOM 8730 C CA . ASP B 1 443 ? -27.938 36.688 34.406 1 94.44 443 ASP B CA 1
ATOM 8731 C C . ASP B 1 443 ? -26.766 36.938 35.344 1 94.44 443 ASP B C 1
ATOM 8733 O O . ASP B 1 443 ? -26.953 37.406 36.469 1 94.44 443 ASP B O 1
ATOM 8737 N N . ARG B 1 444 ? -25.672 36.5 34.938 1 96 444 ARG B N 1
ATOM 8738 C CA . ARG B 1 444 ? -24.422 36.844 35.625 1 96 444 ARG B CA 1
ATOM 8739 C C . ARG B 1 444 ? -23.672 37.938 34.875 1 96 444 ARG B C 1
ATOM 8741 O O . ARG B 1 444 ? -22.625 37.688 34.281 1 96 444 ARG B O 1
ATOM 8748 N N . LYS B 1 445 ? -24.078 39.094 35 1 94.44 445 LYS B N 1
ATOM 8749 C CA . LYS B 1 445 ? -23.688 40.219 34.156 1 94.44 445 LYS B CA 1
ATOM 8750 C C . LYS B 1 445 ? -22.25 40.656 34.469 1 94.44 445 LYS B C 1
ATOM 8752 O O . LYS B 1 445 ? -21.516 41.062 33.562 1 94.44 445 LYS B O 1
ATOM 8757 N N . SER B 1 446 ? -21.875 40.531 35.688 1 94.88 446 SER B N 1
ATOM 8758 C CA . SER B 1 446 ? -20.516 40.906 36.062 1 94.88 446 SER B CA 1
ATOM 8759 C C . SER B 1 446 ? -19.484 40 35.375 1 94.88 446 SER B C 1
ATOM 8761 O O . SER B 1 446 ? -18.469 40.469 34.875 1 94.88 446 SER B O 1
ATOM 8763 N N . ASP B 1 447 ? -19.781 38.75 35.438 1 96.31 447 ASP B N 1
ATOM 8764 C CA . ASP B 1 447 ? -18.891 37.781 34.812 1 96.31 447 ASP B CA 1
ATOM 8765 C C . ASP B 1 447 ? -18.859 37.969 33.312 1 96.31 447 ASP B C 1
ATOM 8767 O O . ASP B 1 447 ? -17.797 37.844 32.688 1 96.31 447 ASP B O 1
ATOM 8771 N N . ALA B 1 448 ? -19.922 38.219 32.719 1 97.19 448 ALA B N 1
ATOM 8772 C CA . ALA B 1 448 ? -20.016 38.469 31.281 1 97.19 448 ALA B CA 1
ATOM 8773 C C . ALA B 1 448 ? -19.141 39.656 30.875 1 97.19 448 ALA B C 1
ATOM 8775 O O . ALA B 1 448 ? -18.422 39.594 29.875 1 97.19 448 ALA B O 1
ATOM 8776 N N . GLU B 1 449 ? -19.281 40.688 31.656 1 95.88 449 GLU B N 1
ATOM 8777 C CA . GLU B 1 449 ? -18.5 41.906 31.391 1 95.88 449 GLU B CA 1
ATOM 8778 C C . GLU B 1 449 ? -17 41.625 31.422 1 95.88 449 GLU B C 1
ATOM 8780 O O . GLU B 1 449 ? -16.266 42.062 30.547 1 95.88 449 GLU B O 1
ATOM 8785 N N . LYS B 1 450 ? -16.609 40.875 32.406 1 96.19 450 LYS B N 1
ATOM 8786 C CA . LYS B 1 450 ? -15.203 40.5 32.531 1 96.19 450 LYS B CA 1
ATOM 8787 C C . LYS B 1 450 ? -14.734 39.719 31.312 1 96.19 450 LYS B C 1
ATOM 8789 O O . LYS B 1 450 ? -13.625 39.938 30.812 1 96.19 450 LYS B O 1
ATOM 8794 N N . CYS B 1 451 ? -15.555 38.844 30.875 1 96.56 451 CYS B N 1
ATOM 8795 C CA . CYS B 1 451 ? -15.219 38 29.734 1 96.56 451 CYS B CA 1
ATOM 8796 C C . CYS B 1 451 ? -15.062 38.844 28.469 1 96.56 451 CYS B C 1
ATOM 8798 O O . CYS B 1 451 ? -14.086 38.688 27.734 1 96.56 451 CYS B O 1
ATOM 8800 N N . PHE B 1 452 ? -15.969 39.75 28.219 1 96.12 452 PHE B N 1
ATOM 8801 C CA . PHE B 1 452 ? -15.93 40.562 27.016 1 96.12 452 PHE B CA 1
ATOM 8802 C C . PHE B 1 452 ? -14.727 41.5 27.047 1 96.12 452 PHE B C 1
ATOM 8804 O O . PHE B 1 452 ? -14.062 41.719 26.031 1 96.12 452 PHE B O 1
ATOM 8811 N N . LYS B 1 453 ? -14.461 42.062 28.203 1 94.06 453 LYS B N 1
ATOM 8812 C CA . LYS B 1 453 ? -13.305 42.938 28.344 1 94.06 453 LYS B CA 1
ATOM 8813 C C . LYS B 1 453 ? -12.008 42.188 28.078 1 94.06 453 LYS B C 1
ATOM 8815 O O . LYS B 1 453 ? -11.125 42.688 27.375 1 94.06 453 LYS B O 1
ATOM 8820 N N . LYS B 1 454 ? -11.922 41.062 28.625 1 94.25 454 LYS B N 1
ATOM 8821 C CA . LYS B 1 454 ? -10.727 40.25 28.438 1 94.25 454 LYS B CA 1
ATOM 8822 C C . LYS B 1 454 ? -10.57 39.812 26.984 1 94.25 454 LYS B C 1
ATOM 8824 O O . LYS B 1 454 ? -9.453 39.781 26.453 1 94.25 454 LYS B O 1
ATOM 8829 N N . ALA B 1 455 ? -11.641 39.406 26.391 1 94 455 ALA B N 1
ATOM 8830 C CA . ALA B 1 455 ? -11.609 39.031 24.969 1 94 455 ALA B CA 1
ATOM 8831 C C . ALA B 1 455 ? -11.07 40.188 24.125 1 94 455 ALA B C 1
ATOM 8833 O O . ALA B 1 455 ? -10.305 39.938 23.188 1 94 455 ALA B O 1
ATOM 8834 N N . PHE B 1 456 ? -11.461 41.344 24.375 1 91.19 456 PHE B N 1
ATOM 8835 C CA . PHE B 1 456 ? -10.992 42.5 23.656 1 91.19 456 PHE B CA 1
ATOM 8836 C C . PHE B 1 456 ? -9.5 42.719 23.891 1 91.19 456 PHE B C 1
ATOM 8838 O O . PHE B 1 456 ? -8.758 43.062 22.969 1 91.19 456 PHE B O 1
ATOM 8845 N N . GLN B 1 457 ? -9.016 42.469 25.047 1 90 457 GLN B N 1
ATOM 8846 C CA . GLN B 1 457 ? -7.617 42.688 25.422 1 90 457 GLN B CA 1
ATOM 8847 C C . GLN B 1 457 ? -6.711 41.688 24.703 1 90 457 GLN B C 1
ATOM 8849 O O . GLN B 1 457 ? -5.594 42.031 24.312 1 90 457 GLN B O 1
ATOM 8854 N N . ILE B 1 458 ? -7.152 40.469 24.656 1 86.62 458 ILE B N 1
ATOM 8855 C CA . ILE B 1 458 ? -6.352 39.406 24.031 1 86.62 458 ILE B CA 1
ATOM 8856 C C . ILE B 1 458 ? -6.25 39.656 22.531 1 86.62 458 ILE B C 1
ATOM 8858 O O . ILE B 1 458 ? -5.262 39.281 21.906 1 86.62 458 ILE B O 1
ATOM 8862 N N . GLY B 1 459 ? -7.234 40.344 21.984 1 80.25 459 GLY B N 1
ATOM 8863 C CA . GLY B 1 459 ? -7.238 40.625 20.547 1 80.25 459 GLY B CA 1
ATOM 8864 C C . GLY B 1 459 ? -8.383 39.938 19.812 1 80.25 459 GLY B C 1
ATOM 8865 O O . GLY B 1 459 ? -8.32 38.75 19.547 1 80.25 459 GLY B O 1
ATOM 8866 N N . ASP B 1 460 ? -9.43 40.562 19.672 1 82.88 460 ASP B N 1
ATOM 8867 C CA . ASP B 1 460 ? -10.586 40.094 18.922 1 82.88 460 ASP B CA 1
ATOM 8868 C C . ASP B 1 460 ? -10.578 40.688 17.5 1 82.88 460 ASP B C 1
ATOM 8870 O O . ASP B 1 460 ? -10.906 41.844 17.312 1 82.88 460 ASP B O 1
ATOM 8874 N N . VAL B 1 461 ? -10.25 39.844 16.547 1 74.94 461 VAL B N 1
ATOM 8875 C CA . VAL B 1 461 ? -10.039 40.312 15.18 1 74.94 461 VAL B CA 1
ATOM 8876 C C . VAL B 1 461 ? -11.367 40.781 14.586 1 74.94 461 VAL B C 1
ATOM 8878 O O . VAL B 1 461 ? -11.398 41.719 13.789 1 74.94 461 VAL B O 1
ATOM 8881 N N . GLU B 1 462 ? -12.5 40.25 15.102 1 75.44 462 GLU B N 1
ATOM 8882 C CA . GLU B 1 462 ? -13.797 40.562 14.5 1 75.44 462 GLU B CA 1
ATOM 8883 C C . GLU B 1 462 ? -14.531 41.656 15.281 1 75.44 462 GLU B C 1
ATOM 8885 O O . GLU B 1 462 ? -15.484 42.25 14.781 1 75.44 462 GLU B O 1
ATOM 8890 N N . GLY B 1 463 ? -14.086 41.969 16.469 1 84.38 463 GLY B N 1
ATOM 8891 C CA . GLY B 1 463 ? -14.672 43.031 17.266 1 84.38 463 GLY B CA 1
ATOM 8892 C C . GLY B 1 463 ? -15.953 42.625 17.969 1 84.38 463 GLY B C 1
ATOM 8893 O O . GLY B 1 463 ? -16.688 43.469 18.484 1 84.38 463 GLY B O 1
ATOM 8894 N N . ASN B 1 464 ? -16.25 41.375 18.016 1 88.25 464 ASN B N 1
ATOM 8895 C CA . ASN B 1 464 ? -17.469 40.875 18.625 1 88.25 464 ASN B CA 1
ATOM 8896 C C . ASN B 1 464 ? -17.516 41.156 20.125 1 88.25 464 ASN B C 1
ATOM 8898 O O . ASN B 1 464 ? -18.578 41.344 20.688 1 88.25 464 ASN B O 1
ATOM 8902 N N . ALA B 1 465 ? -16.359 41.219 20.719 1 92.62 465 ALA B N 1
ATOM 8903 C CA . ALA B 1 465 ? -16.281 41.469 22.156 1 92.62 465 ALA B CA 1
ATOM 8904 C C . ALA B 1 465 ? -16.859 42.812 22.531 1 92.62 465 ALA B C 1
ATOM 8906 O O . ALA B 1 465 ? -17.656 42.938 23.469 1 92.62 465 ALA B O 1
ATOM 8907 N N . LEU B 1 466 ? -16.531 43.781 21.766 1 92.56 466 LEU B N 1
ATOM 8908 C CA . LEU B 1 466 ? -17 45.125 22.047 1 92.56 466 LEU B CA 1
ATOM 8909 C C . LEU B 1 466 ? -18.484 45.25 21.781 1 92.56 466 LEU B C 1
ATOM 8911 O O . LEU B 1 466 ? -19.188 45.969 22.516 1 92.56 466 LEU B O 1
ATOM 8915 N N . ILE B 1 467 ? -18.969 44.594 20.797 1 92.94 467 ILE B N 1
ATOM 8916 C CA . ILE B 1 467 ? -20.375 44.625 20.453 1 92.94 467 ILE B CA 1
ATOM 8917 C C . ILE B 1 467 ? -21.203 44 21.562 1 92.94 467 ILE B C 1
ATOM 8919 O O . ILE B 1 467 ? -22.203 44.531 22 1 92.94 467 ILE B O 1
ATOM 8923 N N . HIS B 1 468 ? -20.797 42.906 22.016 1 95 468 HIS B N 1
ATOM 8924 C CA . HIS B 1 468 ? -21.5 42.219 23.094 1 95 468 HIS B CA 1
ATOM 8925 C C . HIS B 1 468 ? -21.422 43 24.391 1 95 468 HIS B C 1
ATOM 8927 O O . HIS B 1 468 ? -22.375 43.031 25.172 1 95 468 HIS B O 1
ATOM 8933 N N . LEU B 1 469 ? -20.266 43.625 24.609 1 95.06 469 LEU B N 1
ATOM 8934 C CA . LEU B 1 469 ? -20.094 44.469 25.781 1 95.06 469 LEU B CA 1
ATOM 8935 C C . LEU B 1 469 ? -21.062 45.656 25.734 1 95.06 469 LEU B C 1
ATOM 8937 O O . LEU B 1 469 ? -21.703 45.969 26.75 1 95.06 469 LEU B O 1
ATOM 8941 N N . ALA B 1 470 ? -21.172 46.25 24.578 1 95.44 470 ALA B N 1
ATOM 8942 C CA . ALA B 1 470 ? -22.109 47.375 24.391 1 95.44 470 ALA B CA 1
ATOM 8943 C C . ALA B 1 470 ? -23.547 46.938 24.641 1 95.44 470 ALA B C 1
ATOM 8945 O O . ALA B 1 470 ? -24.312 47.625 25.312 1 95.44 470 ALA B O 1
ATOM 8946 N N . LYS B 1 471 ? -23.875 45.812 24.109 1 95.19 471 LYS B N 1
ATOM 8947 C CA . LYS B 1 471 ? -25.219 45.281 24.281 1 95.19 471 LYS B CA 1
ATOM 8948 C C . LYS B 1 471 ? -25.5 44.938 25.734 1 95.19 471 LYS B C 1
ATOM 8950 O O . LYS B 1 471 ? -26.625 45.125 26.219 1 95.19 471 LYS B O 1
ATOM 8955 N N . LEU B 1 472 ? -24.547 44.438 26.406 1 95.5 472 LEU B N 1
ATOM 8956 C CA . LEU B 1 472 ? -24.656 44.125 27.828 1 95.5 472 LEU B CA 1
ATOM 8957 C C . LEU B 1 472 ? -24.969 45.406 28.609 1 95.5 472 LEU B C 1
ATOM 8959 O O . LEU B 1 472 ? -25.844 45.406 29.484 1 95.5 472 LEU B O 1
ATOM 8963 N N . TYR B 1 473 ? -24.328 46.5 28.312 1 95.19 473 TYR B N 1
ATOM 8964 C CA . TYR B 1 473 ? -24.547 47.781 28.969 1 95.19 473 TYR B CA 1
ATOM 8965 C C . TYR B 1 473 ? -25.922 48.344 28.625 1 95.19 473 TYR B C 1
ATOM 8967 O O . TYR B 1 473 ? -26.578 48.906 29.484 1 95.19 473 TYR B O 1
ATOM 8975 N N . GLU B 1 474 ? -26.281 48.125 27.422 1 93.56 474 GLU B N 1
ATOM 8976 C CA . GLU B 1 474 ? -27.625 48.531 27.031 1 93.56 474 GLU B CA 1
ATOM 8977 C C . GLU B 1 474 ? -28.688 47.844 27.859 1 93.56 474 GLU B C 1
ATOM 8979 O O . GLU B 1 474 ? -29.641 48.469 28.312 1 93.56 474 GLU B O 1
ATOM 8984 N N . ASP B 1 475 ? -28.484 46.594 28.031 1 93.31 475 ASP B N 1
ATOM 8985 C CA . ASP B 1 475 ? -29.438 45.781 28.781 1 93.31 475 ASP B CA 1
ATOM 8986 C C . ASP B 1 475 ? -29.484 46.219 30.25 1 93.31 475 ASP B C 1
ATOM 8988 O O . ASP B 1 475 ? -30.516 46.062 30.922 1 93.31 475 ASP B O 1
ATOM 8992 N N . GLN B 1 476 ? -28.453 46.781 30.688 1 93.19 476 GLN B N 1
ATOM 8993 C CA . GLN B 1 476 ? -28.359 47.25 32.062 1 93.19 476 GLN B CA 1
ATOM 8994 C C . GLN B 1 476 ? -28.75 48.719 32.156 1 93.19 476 GLN B C 1
ATOM 8996 O O . GLN B 1 476 ? -28.609 49.344 33.219 1 93.19 476 GLN B O 1
ATOM 9001 N N . ASN B 1 477 ? -29.156 49.344 31.047 1 92.06 477 ASN B N 1
ATOM 9002 C CA . ASN B 1 477 ? -29.578 50.719 30.953 1 92.06 477 ASN B CA 1
ATOM 9003 C C . ASN B 1 477 ? -28.422 51.688 31.266 1 92.06 477 ASN B C 1
ATOM 9005 O O . ASN B 1 477 ? -28.625 52.75 31.797 1 92.06 477 ASN B O 1
ATOM 9009 N N . ASP B 1 478 ? -27.281 51.125 31.078 1 93.44 478 ASP B N 1
ATOM 9010 C CA . ASP B 1 478 ? -26.094 51.969 31.172 1 93.44 478 ASP B CA 1
ATOM 9011 C C . ASP B 1 478 ? -25.719 52.531 29.797 1 93.44 478 ASP B C 1
ATOM 9013 O O . ASP B 1 478 ? -24.781 52.031 29.156 1 93.44 478 ASP B O 1
ATOM 9017 N N . LYS B 1 479 ? -26.281 53.531 29.359 1 92.62 479 LYS B N 1
ATOM 9018 C CA . LYS B 1 479 ? -26.188 54.094 28 1 92.62 479 LYS B CA 1
ATOM 9019 C C . LYS B 1 479 ? -24.828 54.719 27.766 1 92.62 479 LYS B C 1
ATOM 9021 O O . LYS B 1 479 ? -24.297 54.719 26.656 1 92.62 479 LYS B O 1
ATOM 9026 N N . ARG B 1 480 ? -24.328 55.25 28.812 1 91.81 480 ARG B N 1
ATOM 9027 C CA . ARG B 1 480 ? -23.031 55.906 28.703 1 91.81 480 ARG B CA 1
ATOM 9028 C C . ARG B 1 480 ? -21.938 54.938 28.312 1 91.81 480 ARG B C 1
ATOM 9030 O O . ARG B 1 480 ? -21.203 55.156 27.359 1 91.81 480 ARG B O 1
ATOM 9037 N N . ASN B 1 481 ? -21.875 53.875 29.125 1 94.19 481 ASN B N 1
ATOM 9038 C CA . ASN B 1 481 ? -20.844 52.875 28.859 1 94.19 481 ASN B CA 1
ATOM 9039 C C . ASN B 1 481 ? -21.125 52.156 27.531 1 94.19 481 ASN B C 1
ATOM 9041 O O . ASN B 1 481 ? -20.188 51.781 26.844 1 94.19 481 ASN B O 1
ATOM 9045 N N . ALA B 1 482 ? -22.281 51.938 27.156 1 96.06 482 ALA B N 1
ATOM 9046 C CA . ALA B 1 482 ? -22.625 51.344 25.859 1 96.06 482 ALA B CA 1
ATOM 9047 C C . ALA B 1 482 ? -22.125 52.188 24.703 1 96.06 482 ALA B C 1
ATOM 9049 O O . ALA B 1 482 ? -21.578 51.688 23.734 1 96.06 482 ALA B O 1
ATOM 9050 N N . ALA B 1 483 ? -22.344 53.469 24.828 1 94.12 483 ALA B N 1
ATOM 9051 C CA . ALA B 1 483 ? -21.906 54.406 23.812 1 94.12 483 ALA B CA 1
ATOM 9052 C C . ALA B 1 483 ? -20.391 54.344 23.641 1 94.12 483 ALA B C 1
ATOM 9054 O O . ALA B 1 483 ? -19.875 54.375 22.516 1 94.12 483 ALA B O 1
ATOM 9055 N N . LYS B 1 484 ? -19.719 54.312 24.734 1 93.81 484 LYS B N 1
ATOM 9056 C CA . LYS B 1 484 ? -18.266 54.219 24.688 1 93.81 484 LYS B CA 1
ATOM 9057 C C . LYS B 1 484 ? -17.812 52.969 23.953 1 93.81 484 LYS B C 1
ATOM 9059 O O . LYS B 1 484 ? -16.859 53 23.172 1 93.81 484 LYS B O 1
ATOM 9064 N N . ALA B 1 485 ? -18.422 51.844 24.266 1 95.06 485 ALA B N 1
ATOM 9065 C CA . ALA B 1 485 ? -18.094 50.594 23.641 1 95.06 485 ALA B CA 1
ATOM 9066 C C . ALA B 1 485 ? -18.359 50.625 22.141 1 95.06 485 ALA B C 1
ATOM 9068 O O . ALA B 1 485 ? -17.531 50.156 21.344 1 95.06 485 ALA B O 1
ATOM 9069 N N . TYR B 1 486 ? -19.5 51.156 21.719 1 94.12 486 TYR B N 1
ATOM 9070 C CA . TYR B 1 486 ? -19.844 51.25 20.312 1 94.12 486 TYR B CA 1
ATOM 9071 C C . TYR B 1 486 ? -18.875 52.188 19.594 1 94.12 486 TYR B C 1
ATOM 9073 O O . TYR B 1 486 ? -18.5 51.938 18.438 1 94.12 486 TYR B O 1
ATOM 9081 N N . GLU B 1 487 ? -18.5 53.281 20.25 1 92.75 487 GLU B N 1
ATOM 9082 C CA . GLU B 1 487 ? -17.531 54.219 19.672 1 92.75 487 GLU B CA 1
ATOM 9083 C C . GLU B 1 487 ? -16.188 53.531 19.469 1 92.75 487 GLU B C 1
ATOM 9085 O O . GLU B 1 487 ? -15.539 53.75 18.438 1 92.75 487 GLU B O 1
ATOM 9090 N N . ALA B 1 488 ? -15.797 52.875 20.469 1 91.62 488 ALA B N 1
ATOM 9091 C CA . ALA B 1 488 ? -14.539 52.156 20.375 1 91.62 488 ALA B CA 1
ATOM 9092 C C . ALA B 1 488 ? -14.57 51.156 19.219 1 91.62 488 ALA B C 1
ATOM 9094 O O . ALA B 1 488 ? -13.586 51 18.5 1 91.62 488 ALA B O 1
ATOM 9095 N N . TYR B 1 489 ? -15.68 50.438 19.109 1 91.88 489 TYR B N 1
ATOM 9096 C CA . TYR B 1 489 ? -15.844 49.469 18.016 1 91.88 489 TYR B CA 1
ATOM 9097 C C . TYR B 1 489 ? -15.688 50.156 16.656 1 91.88 489 TYR B C 1
ATOM 9099 O O . TYR B 1 489 ? -14.953 49.656 15.797 1 91.88 489 TYR B O 1
ATOM 9107 N N . LEU B 1 490 ? -16.328 51.281 16.438 1 89.19 490 LEU B N 1
ATOM 9108 C CA . LEU B 1 490 ? -16.328 51.969 15.148 1 89.19 490 LEU B CA 1
ATOM 9109 C C . LEU B 1 490 ? -14.953 52.562 14.859 1 89.19 490 LEU B C 1
ATOM 9111 O O . LEU B 1 490 ? -14.562 52.688 13.695 1 89.19 490 LEU B O 1
ATOM 9115 N N . THR B 1 491 ? -14.211 52.906 15.859 1 87.69 491 THR B N 1
ATOM 9116 C CA . THR B 1 491 ? -12.883 53.469 15.703 1 87.69 491 THR B CA 1
ATOM 9117 C C . THR B 1 491 ? -11.867 52.406 15.336 1 87.69 491 THR B C 1
ATOM 9119 O O . THR B 1 491 ? -11 52.625 14.477 1 87.69 491 THR B O 1
ATOM 9122 N N . LEU B 1 492 ? -12.023 51.25 15.93 1 85.38 492 LEU B N 1
ATOM 9123 C CA . LEU B 1 492 ? -11.016 50.219 15.789 1 85.38 492 LEU B CA 1
ATOM 9124 C C . LEU B 1 492 ? -11.32 49.312 14.594 1 85.38 492 LEU B C 1
ATOM 9126 O O . LEU B 1 492 ? -10.406 48.781 13.977 1 85.38 492 LEU B O 1
ATOM 9130 N N . TYR B 1 493 ? -12.594 49.125 14.414 1 83.62 493 TYR B N 1
ATOM 9131 C CA . TYR B 1 493 ? -12.984 48.156 13.383 1 83.62 493 TYR B CA 1
ATOM 9132 C C . TYR B 1 493 ? -13.656 48.844 12.211 1 83.62 493 TYR B C 1
ATOM 9134 O O . TYR B 1 493 ? -14.828 49.25 12.297 1 83.62 493 TYR B O 1
ATOM 9142 N N . THR B 1 494 ? -12.812 49.125 11.211 1 72.38 494 THR B N 1
ATOM 9143 C CA . THR B 1 494 ? -13.281 49.844 10.031 1 72.38 494 THR B CA 1
ATOM 9144 C C . THR B 1 494 ? -14.047 48.906 9.102 1 72.38 494 THR B C 1
ATOM 9146 O O . THR B 1 494 ? -13.961 47.688 9.227 1 72.38 494 THR B O 1
ATOM 9149 N N . GLU B 1 495 ? -14.836 49.469 8.203 1 68.62 495 GLU B N 1
ATOM 9150 C CA . GLU B 1 495 ? -15.648 48.75 7.234 1 68.62 495 GLU B CA 1
ATOM 9151 C C . GLU B 1 495 ? -14.797 47.781 6.426 1 68.62 495 GLU B C 1
ATOM 9153 O O . GLU B 1 495 ? -15.258 46.688 6.043 1 68.62 495 GLU B O 1
ATOM 9158 N N . GLU B 1 496 ? -13.609 48.125 6.316 1 61.94 496 GLU B N 1
ATOM 9159 C CA . GLU B 1 496 ? -12.719 47.281 5.496 1 61.94 496 GLU B CA 1
ATOM 9160 C C . GLU B 1 496 ? -12.242 46.062 6.254 1 61.94 496 GLU B C 1
ATOM 9162 O O . GLU B 1 496 ? -11.898 45.031 5.645 1 61.94 496 GLU B O 1
ATOM 9167 N N . LEU B 1 497 ? -12.367 46.219 7.527 1 59.69 497 LEU B N 1
ATOM 9168 C CA . LEU B 1 497 ? -11.758 45.188 8.344 1 59.69 497 LEU B CA 1
ATOM 9169 C C . LEU B 1 497 ? -12.789 44.156 8.805 1 59.69 497 LEU B C 1
ATOM 9171 O O . LEU B 1 497 ? -12.445 43.031 9.148 1 59.69 497 LEU B O 1
ATOM 9175 N N . VAL B 1 498 ? -14.031 44.688 8.773 1 64.38 498 VAL B N 1
ATOM 9176 C CA . VAL B 1 498 ? -15.023 43.844 9.398 1 64.38 498 VAL B CA 1
ATOM 9177 C C . VAL B 1 498 ? -15.891 43.188 8.328 1 64.38 498 VAL B C 1
ATOM 9179 O O . VAL B 1 498 ? -16.172 43.812 7.293 1 64.38 498 VAL B O 1
ATOM 9182 N N . GLY B 1 499 ? -16.156 41.906 8.352 1 60.44 499 GLY B N 1
ATOM 9183 C CA . GLY B 1 499 ? -16.969 41.156 7.41 1 60.44 499 GLY B CA 1
ATOM 9184 C C . GLY B 1 499 ? -18.453 41.438 7.523 1 60.44 499 GLY B C 1
ATOM 9185 O O . GLY B 1 499 ? -19.188 41.344 6.535 1 60.44 499 GLY B O 1
ATOM 9186 N N . ASP B 1 500 ? -18.938 41.938 8.664 1 70.06 500 ASP B N 1
ATOM 9187 C CA . ASP B 1 500 ? -20.375 42.125 8.883 1 70.06 500 ASP B CA 1
ATOM 9188 C C . ASP B 1 500 ? -20.719 43.594 9.039 1 70.06 500 ASP B C 1
ATOM 9190 O O . ASP B 1 500 ? -20.5 44.188 10.109 1 70.06 500 ASP B O 1
ATOM 9194 N N . LEU B 1 501 ? -21.344 44.219 8.109 1 79.75 501 LEU B N 1
ATOM 9195 C CA . LEU B 1 501 ? -21.672 45.656 8.07 1 79.75 501 LEU B CA 1
ATOM 9196 C C . LEU B 1 501 ? -22.875 45.938 8.953 1 79.75 501 LEU B C 1
ATOM 9198 O O . LEU B 1 501 ? -23.109 47.094 9.336 1 79.75 501 LEU B O 1
ATOM 9202 N N . SER B 1 502 ? -23.531 44.844 9.297 1 86.06 502 SER B N 1
ATOM 9203 C CA . SER B 1 502 ? -24.719 45.031 10.125 1 86.06 502 SER B CA 1
ATOM 9204 C C . SER B 1 502 ? -24.344 45.531 11.508 1 86.06 502 SER B C 1
ATOM 9206 O O . SER B 1 502 ? -25.094 46.312 12.109 1 86.06 502 SER B O 1
ATOM 9208 N N . LEU B 1 503 ? -23.219 45.219 11.945 1 87.31 503 LEU B N 1
ATOM 9209 C CA . LEU B 1 503 ? -22.781 45.625 13.273 1 87.31 503 LEU B CA 1
ATOM 9210 C C . LEU B 1 503 ? -22.406 47.094 13.289 1 87.31 503 LEU B C 1
ATOM 9212 O O . LEU B 1 503 ? -22.672 47.812 14.266 1 87.31 503 LEU B O 1
ATOM 9216 N N . ILE B 1 504 ? -21.891 47.562 12.219 1 88.75 504 ILE B N 1
ATOM 9217 C CA . ILE B 1 504 ? -21.562 49 12.094 1 88.75 504 ILE B CA 1
ATOM 9218 C C . ILE B 1 504 ? -22.844 49.812 12.062 1 88.75 504 ILE B C 1
ATOM 9220 O O . ILE B 1 504 ? -22.938 50.844 12.75 1 88.75 504 ILE B O 1
ATOM 9224 N N . ALA B 1 505 ? -23.766 49.25 11.312 1 91.62 505 ALA B N 1
ATOM 9225 C CA . ALA B 1 505 ? -25.031 49.938 11.195 1 91.62 505 ALA B CA 1
ATOM 9226 C C . ALA B 1 505 ? -25.719 50.094 12.547 1 91.62 505 ALA B C 1
ATOM 9228 O O . ALA B 1 505 ? -26.234 51.156 12.898 1 91.62 505 ALA B O 1
ATOM 9229 N N . THR B 1 506 ? -25.719 49 13.242 1 91.19 506 THR B N 1
ATOM 9230 C CA . THR B 1 506 ? -26.375 49 14.547 1 91.19 506 THR B CA 1
ATOM 9231 C C . THR B 1 506 ? -25.656 49.938 15.516 1 91.19 506 THR B C 1
ATOM 9233 O O . THR B 1 506 ? -26.312 50.594 16.312 1 91.19 506 THR B O 1
ATOM 9236 N N . SER B 1 507 ? -24.375 49.969 15.477 1 93.5 507 SER B N 1
ATOM 9237 C CA . SER B 1 507 ? -23.594 50.844 16.344 1 93.5 507 SER B CA 1
ATOM 9238 C C . SER B 1 507 ? -23.875 52.312 16.031 1 93.5 507 SER B C 1
ATOM 9240 O O . SER B 1 507 ? -24.062 53.125 16.953 1 93.5 507 SER B O 1
ATOM 9242 N N . CYS B 1 508 ? -23.969 52.625 14.758 1 93.81 508 CYS B N 1
ATOM 9243 C CA . CYS B 1 508 ? -24.266 54 14.352 1 93.81 508 CYS B CA 1
ATOM 9244 C C . CYS B 1 508 ? -25.672 54.406 14.797 1 93.81 508 CYS B C 1
ATOM 9246 O O . CYS B 1 508 ? -25.875 55.531 15.258 1 93.81 508 CYS B O 1
ATOM 9248 N N . ARG B 1 509 ? -26.516 53.469 14.633 1 94.94 509 ARG B N 1
ATOM 9249 C CA . ARG B 1 509 ? -27.891 53.75 15.023 1 94.94 509 ARG B CA 1
ATOM 9250 C C . ARG B 1 509 ? -27.984 54.062 16.516 1 94.94 509 ARG B C 1
ATOM 9252 O O . ARG B 1 509 ? -28.672 55 16.922 1 94.94 509 ARG B O 1
ATOM 9259 N N . PHE B 1 510 ? -27.375 53.281 17.297 1 95.12 510 PHE B N 1
ATOM 9260 C CA . PHE B 1 510 ? -27.391 53.469 18.75 1 95.12 510 PHE B CA 1
ATOM 9261 C C . PHE B 1 510 ? -26.766 54.812 19.109 1 95.12 510 PHE B C 1
ATOM 9263 O O . PHE B 1 510 ? -27.328 55.562 19.922 1 95.12 510 PHE B O 1
ATOM 9270 N N . LEU B 1 511 ? -25.641 55.156 18.531 1 95.69 511 LEU B N 1
ATOM 9271 C CA . LEU B 1 511 ? -24.906 56.375 18.875 1 95.69 511 LEU B CA 1
ATOM 9272 C C . LEU B 1 511 ? -25.656 57.625 18.391 1 95.69 511 LEU B C 1
ATOM 9274 O O . LEU B 1 511 ? -25.656 58.656 19.062 1 95.69 511 LEU B O 1
ATOM 9278 N N . ALA B 1 512 ? -26.312 57.469 17.25 1 95.81 512 ALA B N 1
ATOM 9279 C CA . ALA B 1 512 ? -27.125 58.562 16.781 1 95.81 512 ALA B CA 1
ATOM 9280 C C . ALA B 1 512 ? -28.266 58.875 17.75 1 95.81 512 ALA B C 1
ATOM 9282 O O . ALA B 1 512 ? -28.531 60.031 18.062 1 95.81 512 ALA B O 1
ATOM 9283 N N . SER B 1 513 ? -28.906 57.875 18.219 1 95.19 513 SER B N 1
ATOM 9284 C CA . SER B 1 513 ? -30.016 58 19.156 1 95.19 513 SER B CA 1
ATOM 9285 C C . SER B 1 513 ? -29.5 58.5 20.516 1 95.19 513 SER B C 1
ATOM 9287 O O . SER B 1 513 ? -30.172 59.312 21.172 1 95.19 513 SER B O 1
ATOM 9289 N N . HIS B 1 514 ? -28.438 58 20.969 1 95.19 514 HIS B N 1
ATOM 9290 C CA . HIS B 1 514 ? -27.859 58.344 22.25 1 95.19 514 HIS B CA 1
ATOM 9291 C C . HIS B 1 514 ? -27.484 59.812 22.297 1 95.19 514 HIS B C 1
ATOM 9293 O O . HIS B 1 514 ? -27.844 60.531 23.25 1 95.19 514 HIS B O 1
ATOM 9299 N N . TYR B 1 515 ? -26.875 60.375 21.312 1 94.81 515 TYR B N 1
ATOM 9300 C CA . TYR B 1 515 ? -26.406 61.75 21.312 1 94.81 515 TYR B CA 1
ATOM 9301 C C . TYR B 1 515 ? -27.562 62.719 21.047 1 94.81 515 TYR B C 1
ATOM 9303 O O . TYR B 1 515 ? -27.516 63.875 21.469 1 94.81 515 TYR B O 1
ATOM 9311 N N . LEU B 1 516 ? -28.594 62.156 20.438 1 94 516 LEU B N 1
ATOM 9312 C CA . LEU B 1 516 ? -29.812 62.938 20.312 1 94 516 LEU B CA 1
ATOM 9313 C C . LEU B 1 516 ? -30.438 63.156 21.688 1 94 516 LEU B C 1
ATOM 9315 O O . LEU B 1 516 ? -30.875 64.25 21.984 1 94 516 LEU B O 1
ATOM 9319 N N . GLU B 1 517 ? -30.438 62.125 22.453 1 93.69 517 GLU B N 1
ATOM 9320 C CA . GLU B 1 517 ? -31 62.188 23.797 1 93.69 517 GLU B CA 1
ATOM 9321 C C . GLU B 1 517 ? -30.172 63.094 24.688 1 93.69 517 GLU B C 1
ATOM 9323 O O . GLU B 1 517 ? -30.703 63.75 25.594 1 93.69 517 GLU B O 1
ATOM 9328 N N . GLN B 1 518 ? -28.953 63.219 24.422 1 93.19 518 GLN B N 1
ATOM 9329 C CA . GLN B 1 518 ? -28.047 64.062 25.219 1 93.19 518 GLN B CA 1
ATOM 9330 C C . GLN B 1 518 ? -28 65.438 24.672 1 93.19 518 GLN B C 1
ATOM 9332 O O . GLN B 1 518 ? -27.234 66.312 25.172 1 93.19 518 GLN B O 1
ATOM 9337 N N . ALA B 1 519 ? -28.688 65.688 23.641 1 90.44 519 ALA B N 1
ATOM 9338 C CA . ALA B 1 519 ? -28.828 67 23.031 1 90.44 519 ALA B CA 1
ATOM 9339 C C . ALA B 1 519 ? -27.531 67.438 22.344 1 90.44 519 ALA B C 1
ATOM 9341 O O . ALA B 1 519 ? -27.219 68.625 22.266 1 90.44 519 ALA B O 1
ATOM 9342 N N . ASN B 1 520 ? -26.703 66.438 22.125 1 93.81 520 ASN B N 1
ATOM 9343 C CA . ASN B 1 520 ? -25.547 66.688 21.266 1 93.81 520 ASN B CA 1
ATOM 9344 C C . ASN B 1 520 ? -25.891 66.5 19.797 1 93.81 520 ASN B C 1
ATOM 9346 O O . ASN B 1 520 ? -25.562 65.438 19.219 1 93.81 520 ASN B O 1
ATOM 9350 N N . LEU B 1 521 ? -26.438 67.438 19.188 1 93.12 521 LEU B N 1
ATOM 9351 C CA . LEU B 1 521 ? -27.078 67.312 17.875 1 93.12 521 LEU B CA 1
ATOM 9352 C C . LEU B 1 521 ? -26.047 67.125 16.781 1 93.12 521 LEU B C 1
ATOM 9354 O O . LEU B 1 521 ? -26.297 66.438 15.805 1 93.12 521 LEU B O 1
ATOM 9358 N N . ASP B 1 522 ? -24.891 67.75 16.953 1 93.69 522 ASP B N 1
ATOM 9359 C CA . ASP B 1 522 ? -23.859 67.625 15.914 1 93.69 522 ASP B CA 1
ATOM 9360 C C . ASP B 1 522 ? -23.344 66.188 15.789 1 93.69 522 ASP B C 1
ATOM 9362 O O . ASP B 1 522 ? -23.266 65.688 14.68 1 93.69 522 ASP B O 1
ATOM 9366 N N . THR B 1 523 ? -22.969 65.688 16.906 1 94.75 523 THR B N 1
ATOM 9367 C CA . THR B 1 523 ? -22.469 64.312 16.922 1 94.75 523 THR B CA 1
ATOM 9368 C C . THR B 1 523 ? -23.562 63.344 16.453 1 94.75 523 THR B C 1
ATOM 9370 O O . THR B 1 523 ? -23.281 62.375 15.75 1 94.75 523 THR B O 1
ATOM 9373 N N . SER B 1 524 ? -24.688 63.5 16.906 1 95.44 524 SER B N 1
ATOM 9374 C CA . SER B 1 524 ? -25.812 62.688 16.484 1 95.44 524 SER B CA 1
ATOM 9375 C C . SER B 1 524 ? -26.016 62.75 14.969 1 95.44 524 SER B C 1
ATOM 9377 O O . SER B 1 524 ? -26.312 61.719 14.336 1 95.44 524 SER B O 1
ATOM 9379 N N . TYR B 1 525 ? -25.859 64 14.453 1 94.62 525 TYR B N 1
ATOM 9380 C CA . TYR B 1 525 ? -26 64.188 13.016 1 94.62 525 TYR B CA 1
ATOM 9381 C C . TYR B 1 525 ? -25 63.375 12.242 1 94.62 525 TYR B C 1
ATOM 9383 O O . TYR B 1 525 ? -25.344 62.75 11.234 1 94.62 525 TYR B O 1
ATOM 9391 N N . ASP B 1 526 ? -23.812 63.375 12.688 1 95.12 526 ASP B N 1
ATOM 9392 C CA . ASP B 1 526 ? -22.75 62.656 12.008 1 95.12 526 ASP B CA 1
ATOM 9393 C C . ASP B 1 526 ? -23.062 61.156 11.961 1 95.12 526 ASP B C 1
ATOM 9395 O O . ASP B 1 526 ? -22.891 60.5 10.922 1 95.12 526 ASP B O 1
ATOM 9399 N N . TYR B 1 527 ? -23.391 60.562 13.039 1 95.75 527 TYR B N 1
ATOM 9400 C CA . TYR B 1 527 ? -23.703 59.125 13.094 1 95.75 527 TYR B CA 1
ATOM 9401 C C . TYR B 1 527 ? -24.969 58.812 12.312 1 95.75 527 TYR B C 1
ATOM 9403 O O . TYR B 1 527 ? -25.094 57.75 11.703 1 95.75 527 TYR B O 1
ATOM 9411 N N . ALA B 1 528 ? -25.953 59.656 12.406 1 95.31 528 ALA B N 1
ATOM 9412 C CA . ALA B 1 528 ? -27.188 59.469 11.648 1 95.31 528 ALA B CA 1
ATOM 9413 C C . ALA B 1 528 ? -26.922 59.469 10.148 1 95.31 528 ALA B C 1
ATOM 9415 O O . ALA B 1 528 ? -27.547 58.719 9.398 1 95.31 528 ALA B O 1
ATOM 9416 N N . GLN B 1 529 ? -26.062 60.344 9.758 1 94.5 529 GLN B N 1
ATOM 9417 C CA . GLN B 1 529 ? -25.656 60.344 8.352 1 94.5 529 GLN B CA 1
ATOM 9418 C C . GLN B 1 529 ? -25.016 59.031 7.945 1 94.5 529 GLN B C 1
ATOM 9420 O O . GLN B 1 529 ? -25.266 58.531 6.852 1 94.5 529 GLN B O 1
ATOM 9425 N N . ARG B 1 530 ? -24.188 58.562 8.789 1 93 530 ARG B N 1
ATOM 9426 C CA . ARG B 1 530 ? -23.531 57.281 8.523 1 93 530 ARG B CA 1
ATOM 9427 C C . ARG B 1 530 ? -24.547 56.156 8.43 1 93 530 ARG B C 1
ATOM 9429 O O . ARG B 1 530 ? -24.344 55.188 7.68 1 93 530 ARG B O 1
ATOM 9436 N N . CYS B 1 531 ? -25.547 56.188 9.156 1 93.44 531 CYS B N 1
ATOM 9437 C CA . CYS B 1 531 ? -26.609 55.188 9.125 1 93.44 531 CYS B CA 1
ATOM 9438 C C . CYS B 1 531 ? -27.219 55.062 7.734 1 93.44 531 CYS B C 1
ATOM 9440 O O . CYS B 1 531 ? -27.719 54 7.352 1 93.44 531 CYS B O 1
ATOM 9442 N N . LEU B 1 532 ? -27.156 56.156 6.977 1 92.5 532 LEU B N 1
ATOM 9443 C CA . LEU B 1 532 ? -27.781 56.188 5.656 1 92.5 532 LEU B CA 1
ATOM 9444 C C . LEU B 1 532 ? -27.016 55.312 4.676 1 92.5 532 LEU B C 1
ATOM 9446 O O . LEU B 1 532 ? -27.562 54.938 3.631 1 92.5 532 LEU B O 1
ATOM 9450 N N . ASP B 1 533 ? -25.906 54.969 4.992 1 90.94 533 ASP B N 1
ATOM 9451 C CA . ASP B 1 533 ? -25.047 54.156 4.105 1 90.94 533 ASP B CA 1
ATOM 9452 C C . ASP B 1 533 ? -25.406 52.688 4.18 1 90.94 533 ASP B C 1
ATOM 9454 O O . ASP B 1 533 ? -24.984 51.906 3.332 1 90.94 533 ASP B O 1
ATOM 9458 N N . TYR B 1 534 ? -26.25 52.375 5.188 1 91.56 534 TYR B N 1
ATOM 9459 C CA . TYR B 1 534 ? -26.594 50.969 5.395 1 91.56 534 TYR B CA 1
ATOM 9460 C C . TYR B 1 534 ? -28.109 50.75 5.332 1 91.56 534 TYR B C 1
ATOM 9462 O O . TYR B 1 534 ? -28.875 51.562 5.887 1 91.56 534 TYR B O 1
ATOM 9470 N N . ASP B 1 535 ? -28.562 49.719 4.723 1 89.5 535 ASP B N 1
ATOM 9471 C CA . ASP B 1 535 ? -29.984 49.469 4.492 1 89.5 535 ASP B CA 1
ATOM 9472 C C . ASP B 1 535 ? -30.719 49.219 5.809 1 89.5 535 ASP B C 1
ATOM 9474 O O . ASP B 1 535 ? -31.844 49.719 5.996 1 89.5 535 ASP B O 1
ATOM 9478 N N . ILE B 1 536 ? -30.109 48.562 6.754 1 89.25 536 ILE B N 1
ATOM 9479 C CA . ILE B 1 536 ? -30.766 48.156 7.992 1 89.25 536 ILE B CA 1
ATOM 9480 C C . ILE B 1 536 ? -31.031 49.344 8.875 1 89.25 536 ILE B C 1
ATOM 9482 O O . ILE B 1 536 ? -32 49.375 9.633 1 89.25 536 ILE B O 1
ATOM 9486 N N . SER B 1 537 ? -30.219 50.438 8.82 1 90.81 537 SER B N 1
ATOM 9487 C CA . SER B 1 537 ? -30.344 51.562 9.734 1 90.81 537 SER B CA 1
ATOM 9488 C C . SER B 1 537 ? -30.812 52.812 8.992 1 90.81 537 SER B C 1
ATOM 9490 O O . SER B 1 537 ? -31 53.875 9.602 1 90.81 537 SER B O 1
ATOM 9492 N N . LYS B 1 538 ? -31.109 52.75 7.734 1 92.81 538 LYS B N 1
ATOM 9493 C CA . LYS B 1 538 ? -31.438 53.906 6.887 1 92.81 538 LYS B CA 1
ATOM 9494 C C . LYS B 1 538 ? -32.688 54.625 7.391 1 92.81 538 LYS B C 1
ATOM 9496 O O . LYS B 1 538 ? -32.719 55.844 7.469 1 92.81 538 LYS B O 1
ATOM 9501 N N . GLU B 1 539 ? -33.688 53.812 7.672 1 93.38 539 GLU B N 1
ATOM 9502 C CA . GLU B 1 539 ? -34.969 54.406 8.102 1 93.38 539 GLU B CA 1
ATOM 9503 C C . GLU B 1 539 ? -34.781 55.156 9.406 1 93.38 539 GLU B C 1
ATOM 9505 O O . GLU B 1 539 ? -35.312 56.281 9.555 1 93.38 539 GLU B O 1
ATOM 9510 N N . GLU B 1 540 ? -34.125 54.531 10.211 1 92.69 540 GLU B N 1
ATOM 9511 C CA . GLU B 1 540 ? -33.906 55.156 11.5 1 92.69 540 GLU B CA 1
ATOM 9512 C C . GLU B 1 540 ? -33 56.406 11.359 1 92.69 540 GLU B C 1
ATOM 9514 O O . GLU B 1 540 ? -33.188 57.375 12.062 1 92.69 540 GLU B O 1
ATOM 9519 N N . GLY B 1 541 ? -32.094 56.344 10.5 1 93.56 541 GLY B N 1
ATOM 9520 C CA . GLY B 1 541 ? -31.234 57.5 10.219 1 93.56 541 GLY B CA 1
ATOM 9521 C C . GLY B 1 541 ? -32 58.719 9.75 1 93.56 541 GLY B C 1
ATOM 9522 O O . GLY B 1 541 ? -31.781 59.812 10.234 1 93.56 541 GLY B O 1
ATOM 9523 N N . TYR B 1 542 ? -32.938 58.406 8.922 1 94 542 TYR B N 1
ATOM 9524 C CA . TYR B 1 542 ? -33.75 59.5 8.406 1 94 542 TYR B CA 1
ATOM 9525 C C . TYR B 1 542 ? -34.625 60.094 9.508 1 94 542 TYR B C 1
ATOM 9527 O O . TYR B 1 542 ? -34.781 61.312 9.578 1 94 542 TYR B O 1
ATOM 9535 N N . ARG B 1 543 ? -35.125 59.156 10.219 1 94.75 543 ARG B N 1
ATOM 9536 C CA . ARG B 1 543 ? -35.969 59.594 11.32 1 94.75 543 ARG B CA 1
ATOM 9537 C C . ARG B 1 543 ? -35.188 60.531 12.273 1 94.75 543 ARG B C 1
ATOM 9539 O O . ARG B 1 543 ? -35.688 61.562 12.68 1 94.75 543 ARG B O 1
ATOM 9546 N N . ILE B 1 544 ? -34.062 60.188 12.578 1 94.69 544 ILE B N 1
ATOM 9547 C CA . ILE B 1 544 ? -33.25 60.938 13.531 1 94.69 544 ILE B CA 1
ATOM 9548 C C . ILE B 1 544 ? -32.812 62.25 12.906 1 94.69 544 ILE B C 1
ATOM 9550 O O . ILE B 1 544 ? -32.781 63.281 13.594 1 94.69 544 ILE B O 1
ATOM 9554 N N . LEU B 1 545 ? -32.562 62.281 11.672 1 94.25 545 LEU B N 1
ATOM 9555 C CA . LEU B 1 545 ? -32.188 63.5 10.977 1 94.25 545 LEU B CA 1
ATOM 9556 C C . LEU B 1 545 ? -33.344 64.5 10.961 1 94.25 545 LEU B C 1
ATOM 9558 O O . LEU B 1 545 ? -33.125 65.688 11.094 1 94.25 545 LEU B O 1
ATOM 9562 N N . GLN B 1 546 ? -34.531 63.938 10.891 1 94.25 546 GLN B N 1
ATOM 9563 C CA . GLN B 1 546 ? -35.719 64.812 10.938 1 94.25 546 GLN B CA 1
ATOM 9564 C C . GLN B 1 546 ? -35.938 65.375 12.328 1 94.25 546 GLN B C 1
ATOM 9566 O O . GLN B 1 546 ? -36.312 66.562 12.469 1 94.25 546 GLN B O 1
ATOM 9571 N N . LEU B 1 547 ? -35.719 64.562 13.211 1 93.62 547 LEU B N 1
ATOM 9572 C CA . LEU B 1 547 ? -35.844 65.062 14.586 1 93.62 547 LEU B CA 1
ATOM 9573 C C . LEU B 1 547 ? -34.812 66.125 14.906 1 93.62 547 LEU B C 1
ATOM 9575 O O . LEU B 1 547 ? -35.094 67.062 15.633 1 93.62 547 LEU B O 1
ATOM 9579 N N . ILE B 1 548 ? -33.688 66 14.414 1 93.31 548 ILE B N 1
ATOM 9580 C CA . ILE B 1 548 ? -32.625 67 14.617 1 93.31 548 ILE B CA 1
ATOM 9581 C C . ILE B 1 548 ? -32.969 68.312 13.953 1 93.31 548 ILE B C 1
ATOM 9583 O O . ILE B 1 548 ? -32.75 69.375 14.531 1 93.31 548 ILE B O 1
ATOM 9587 N N . LYS B 1 549 ? -33.562 68.188 12.828 1 91.44 549 LYS B N 1
ATOM 9588 C CA . LYS B 1 549 ? -34 69.375 12.102 1 91.44 549 LYS B CA 1
ATOM 9589 C C . LYS B 1 549 ? -35.094 70.125 12.875 1 91.44 549 LYS B C 1
ATOM 9591 O O . LYS B 1 549 ? -35.062 71.375 12.945 1 91.44 549 LYS B O 1
ATOM 9596 N N . SER B 1 550 ? -35.969 69.438 13.461 1 91.06 550 SER B N 1
ATOM 9597 C CA . SER B 1 550 ? -37.062 70 14.234 1 91.06 550 SER B CA 1
ATOM 9598 C C . SER B 1 550 ? -36.531 70.625 15.516 1 91.06 550 SER B C 1
ATOM 9600 O O . SER B 1 550 ? -37 71.688 15.922 1 91.06 550 SER B O 1
ATOM 9602 N N . LYS B 1 551 ? -35.562 70.125 16.078 1 90.19 551 LYS B N 1
ATOM 9603 C CA . LYS B 1 551 ? -35 70.625 17.328 1 90.19 551 LYS B CA 1
ATOM 9604 C C . LYS B 1 551 ? -34.125 71.875 17.078 1 90.19 551 LYS B C 1
ATOM 9606 O O . LYS B 1 551 ? -34.062 72.75 17.922 1 90.19 551 LYS B O 1
ATOM 9611 N N . ARG B 1 552 ? -33.531 71.875 15.992 1 86.81 552 ARG B N 1
ATOM 9612 C CA . ARG B 1 552 ? -32.719 73.062 15.617 1 86.81 552 ARG B CA 1
ATOM 9613 C C . ARG B 1 552 ? -33.594 74.25 15.273 1 86.81 552 ARG B C 1
ATOM 9615 O O . ARG B 1 552 ? -33.219 75.375 15.531 1 86.81 552 ARG B O 1
ATOM 9622 N N . LYS B 1 553 ? -34.844 74.062 14.734 1 76.5 553 LYS B N 1
ATOM 9623 C CA . LYS B 1 553 ? -35.781 75.188 14.43 1 76.5 553 LYS B CA 1
ATOM 9624 C C . LYS B 1 553 ? -36.406 75.75 15.703 1 76.5 553 LYS B C 1
ATOM 9626 O O . LYS B 1 553 ? -36.656 76.938 15.789 1 76.5 553 LYS B O 1
ATOM 9631 N N . GLU B 1 554 ? -36.688 75.062 16.688 1 65.5 554 GLU B N 1
ATOM 9632 C CA . GLU B 1 554 ? -37.281 75.5 17.922 1 65.5 554 GLU B CA 1
ATOM 9633 C C . GLU B 1 554 ? -36.312 76.375 18.75 1 65.5 554 GLU B C 1
ATOM 9635 O O . GLU B 1 554 ? -36.688 77.25 19.5 1 65.5 554 GLU B O 1
ATOM 9640 N N . THR B 1 555 ? -35.094 76.188 18.719 1 56.25 555 THR B N 1
ATOM 9641 C CA . THR B 1 555 ? -34.156 76.875 19.562 1 56.25 555 THR B CA 1
ATOM 9642 C C . THR B 1 555 ? -33.75 78.188 18.906 1 56.25 555 THR B C 1
ATOM 9644 O O . THR B 1 555 ? -32.812 78.875 19.328 1 56.25 555 THR B O 1
ATOM 9647 N N . PRO B 1 556 ? -34.406 78.812 17.922 1 46.47 556 PRO B N 1
ATOM 9648 C CA . PRO B 1 556 ? -33.844 80.125 17.516 1 46.47 556 PRO B CA 1
ATOM 9649 C C . PRO B 1 556 ? -33.875 81.125 18.656 1 46.47 556 PRO B C 1
ATOM 9651 O O . PRO B 1 556 ? -33.219 82.188 18.562 1 46.47 556 PRO B O 1
ATOM 9654 N N . ASP B 1 557 ? -34.938 81.188 19.641 1 39.88 557 ASP B N 1
ATOM 9655 C CA . ASP B 1 557 ? -34.938 82.438 20.391 1 39.88 557 ASP B CA 1
ATOM 9656 C C . ASP B 1 557 ? -33.688 82.562 21.25 1 39.88 557 ASP B C 1
ATOM 9658 O O . ASP B 1 557 ? -33.281 83.625 21.609 1 39.88 557 ASP B O 1
ATOM 9662 N N . LYS B 1 558 ? -33.375 81.688 22.172 1 35.97 558 LYS B N 1
ATOM 9663 C CA . LYS B 1 558 ? -32.406 82.188 23.125 1 35.97 558 LYS B CA 1
ATOM 9664 C C . LYS B 1 558 ? -31.016 82.25 22.469 1 35.97 558 LYS B C 1
ATOM 9666 O O . LYS B 1 558 ? -30.188 83.062 22.875 1 35.97 558 LYS B O 1
ATOM 9671 N N . LEU B 1 559 ? -30.344 81.188 21.938 1 29.86 559 LEU B N 1
ATOM 9672 C CA . LEU B 1 559 ? -28.891 81.125 21.891 1 29.86 559 LEU B CA 1
ATOM 9673 C C . LEU B 1 559 ? -28.328 81.875 20.719 1 29.86 559 LEU B C 1
ATOM 9675 O O . LEU B 1 559 ? -28.312 81.375 19.594 1 29.86 559 LEU B O 1
ATOM 9679 N N . ALA B 1 560 ? -28.797 83.062 20.469 1 32.06 560 ALA B N 1
ATOM 9680 C CA . ALA B 1 560 ? -27.922 83.688 19.484 1 32.06 560 ALA B CA 1
ATOM 9681 C C . ALA B 1 560 ? -26.469 83.625 19.938 1 32.06 560 ALA B C 1
ATOM 9683 O O . ALA B 1 560 ? -25.594 84.25 19.297 1 32.06 560 ALA B O 1
ATOM 9684 N N . LYS B 1 561 ? -26.141 83.688 21.266 1 27.3 561 LYS B N 1
ATOM 9685 C CA . LYS B 1 561 ? -24.766 84.188 21.391 1 27.3 561 LYS B CA 1
ATOM 9686 C C . LYS B 1 561 ? -23.781 83.188 20.75 1 27.3 561 LYS B C 1
ATOM 9688 O O . LYS B 1 561 ? -22.922 83.625 19.969 1 27.3 561 LYS B O 1
ATOM 9693 N N . GLY B 1 562 ? -23.125 82.062 21.484 1 23.17 562 GLY B N 1
ATOM 9694 C CA . GLY B 1 562 ? -21.719 81.688 21.438 1 23.17 562 GLY B CA 1
ATOM 9695 C C . GLY B 1 562 ? -21.375 80.812 20.234 1 23.17 562 GLY B C 1
ATOM 9696 O O . GLY B 1 562 ? -21.875 79.688 20.094 1 23.17 562 GLY B O 1
ATOM 9697 N N . SER B 1 563 ? -21.188 81.375 19.031 1 22.88 563 SER B N 1
ATOM 9698 C CA . SER B 1 563 ? -20.844 80.75 17.734 1 22.88 563 SER B CA 1
ATOM 9699 C C . SER B 1 563 ? -19.531 80 17.797 1 22.88 563 SER B C 1
ATOM 9701 O O . SER B 1 563 ? -18.453 80.625 17.812 1 22.88 563 SER B O 1
ATOM 9703 N N . TYR B 1 564 ? -19.188 79.125 18.938 1 20.23 564 TYR B N 1
ATOM 9704 C CA . TYR B 1 564 ? -17.844 78.562 18.828 1 20.23 564 TYR B CA 1
ATOM 9705 C C . TYR B 1 564 ? -17.688 77.75 17.531 1 20.23 564 TYR B C 1
ATOM 9707 O O . TYR B 1 564 ? -18.531 76.938 17.219 1 20.23 564 TYR B O 1
ATOM 9715 N N . SER B 1 565 ? -17.141 78.375 16.469 1 21.19 565 SER B N 1
ATOM 9716 C CA . SER B 1 565 ? -16.797 77.938 15.109 1 21.19 565 SER B CA 1
ATOM 9717 C C . SER B 1 565 ? -15.828 76.75 15.117 1 21.19 565 SER B C 1
ATOM 9719 O O . SER B 1 565 ? -15.305 76.375 14.07 1 21.19 565 SER B O 1
ATOM 9721 N N . SER B 1 566 ? -15.406 76.125 16.297 1 20.19 566 SER B N 1
ATOM 9722 C CA . SER B 1 566 ? -14.156 75.438 16.062 1 20.19 566 SER B CA 1
ATOM 9723 C C . SER B 1 566 ? -14.359 74.25 15.094 1 20.19 566 SER B C 1
ATOM 9725 O O . SER B 1 566 ? -15.078 73.312 15.398 1 20.19 566 SER B O 1
ATOM 9727 N N . THR B 1 567 ? -14.555 74.5 13.859 1 21.19 567 THR B N 1
ATOM 9728 C CA . THR B 1 567 ? -14.703 73.5 12.844 1 21.19 567 THR B CA 1
ATOM 9729 C C . THR B 1 567 ? -13.484 72.562 12.82 1 21.19 567 THR B C 1
ATOM 9731 O O . THR B 1 567 ? -12.383 73 12.484 1 21.19 567 THR B O 1
ATOM 9734 N N . PRO B 1 568 ? -13.258 71.688 13.961 1 20.09 568 PRO B N 1
ATOM 9735 C CA . PRO B 1 568 ? -12.047 70.875 13.82 1 20.09 568 PRO B CA 1
ATOM 9736 C C . PRO B 1 568 ? -11.992 70.125 12.508 1 20.09 568 PRO B C 1
ATOM 9738 O O . PRO B 1 568 ? -13.016 69.625 12.055 1 20.09 568 PRO B O 1
ATOM 9741 N N . GLN B 1 569 ? -11.273 70.625 11.547 1 20.14 569 GLN B N 1
ATOM 9742 C CA . GLN B 1 569 ? -10.945 70.125 10.219 1 20.14 569 GLN B CA 1
ATOM 9743 C C . GLN B 1 569 ? -10.398 68.688 10.297 1 20.14 569 GLN B C 1
ATOM 9745 O O . GLN B 1 569 ? -9.266 68.438 10.727 1 20.14 569 GLN B O 1
ATOM 9750 N N . THR B 1 570 ? -11.125 67.688 11.031 1 20.44 570 THR B N 1
ATOM 9751 C CA . THR B 1 570 ? -10.43 66.438 11.07 1 20.44 570 THR B CA 1
ATOM 9752 C C . THR B 1 570 ? -10.156 65.938 9.656 1 20.44 570 THR B C 1
ATOM 9754 O O . THR B 1 570 ? -11.078 65.812 8.852 1 20.44 570 THR B O 1
ATOM 9757 N N . GLN B 1 571 ? -9.016 66.25 9.078 1 20.33 571 GLN B N 1
ATOM 9758 C CA . GLN B 1 571 ? -8.398 65.812 7.844 1 20.33 571 GLN B CA 1
ATOM 9759 C C . GLN B 1 571 ? -8.398 64.312 7.762 1 20.33 571 GLN B C 1
ATOM 9761 O O . GLN B 1 571 ? -7.484 63.625 8.258 1 20.33 571 GLN B O 1
ATOM 9766 N N . CYS B 1 572 ? -9.547 63.688 8.055 1 20.91 572 CYS B N 1
ATOM 9767 C CA . CYS B 1 572 ? -9.414 62.219 8.086 1 20.91 572 CYS B CA 1
ATOM 9768 C C . CYS B 1 572 ? -9.047 61.688 6.707 1 20.91 572 CYS B C 1
ATOM 9770 O O . CYS B 1 572 ? -9.898 61.625 5.816 1 20.91 572 CYS B O 1
ATOM 9772 N N . ASN B 1 573 ? -7.922 62.219 6.055 1 19.39 573 ASN B N 1
ATOM 9773 C CA . ASN B 1 573 ? -7.609 61.75 4.711 1 19.39 573 ASN B CA 1
ATOM 9774 C C . ASN B 1 573 ? -7.516 60.25 4.664 1 19.39 573 ASN B C 1
ATOM 9776 O O . ASN B 1 573 ? -7.438 59.656 3.584 1 19.39 573 ASN B O 1
ATOM 9780 N N . SER B 1 574 ? -6.898 59.688 5.715 1 20.33 574 SER B N 1
ATOM 9781 C CA . SER B 1 574 ? -6.051 58.562 5.32 1 20.33 574 SER B CA 1
ATOM 9782 C C . SER B 1 574 ? -6.883 57.375 4.863 1 20.33 574 SER B C 1
ATOM 9784 O O . SER B 1 574 ? -7.676 56.812 5.637 1 20.33 574 SER B O 1
ATOM 9786 N N . SER B 1 575 ? -7.383 57.344 3.623 1 20.48 575 SER B N 1
ATOM 9787 C CA . SER B 1 575 ? -8.203 56.281 3.057 1 20.48 575 SER B CA 1
ATOM 9788 C C . SER B 1 575 ? -7.504 54.938 3.168 1 20.48 575 SER B C 1
ATOM 9790 O O . SER B 1 575 ? -6.887 54.469 2.207 1 20.48 575 SER B O 1
ATOM 9792 N N . THR B 1 576 ? -6.832 54.688 4.348 1 19.44 576 THR B N 1
ATOM 9793 C CA . THR B 1 576 ? -6.168 53.406 4.254 1 19.44 576 THR B CA 1
ATOM 9794 C C . THR B 1 576 ? -7.172 52.281 3.922 1 19.44 576 THR B C 1
ATOM 9796 O O . THR B 1 576 ? -8.25 52.219 4.52 1 19.44 576 THR B O 1
ATOM 9799 N N . ASN B 1 577 ? -7.141 51.844 2.688 1 19.61 577 ASN B N 1
ATOM 9800 C CA . ASN B 1 577 ? -7.895 50.781 2.01 1 19.61 577 ASN B CA 1
ATOM 9801 C C . ASN B 1 577 ? -7.883 49.469 2.803 1 19.61 577 ASN B C 1
ATOM 9803 O O . ASN B 1 577 ? -7.77 48.406 2.227 1 19.61 577 ASN B O 1
ATOM 9807 N N . TYR B 1 578 ? -8.094 49.594 4.121 1 17.91 578 TYR B N 1
ATOM 9808 C CA . TYR B 1 578 ? -7.895 48.312 4.816 1 17.91 578 TYR B CA 1
ATOM 9809 C C . TYR B 1 578 ? -8.906 47.281 4.359 1 17.91 578 TYR B C 1
ATOM 9811 O O . TYR B 1 578 ? -10.078 47.594 4.164 1 17.91 578 TYR B O 1
ATOM 9819 N N . ARG B 1 579 ? -8.375 46.219 3.785 1 19.33 579 ARG B N 1
ATOM 9820 C CA . ARG B 1 579 ? -8.922 44.969 3.268 1 19.33 579 ARG B CA 1
ATOM 9821 C C . ARG B 1 579 ? -9.703 44.219 4.348 1 19.33 579 ARG B C 1
ATOM 9823 O O . ARG B 1 579 ? -9.141 43.844 5.379 1 19.33 579 ARG B O 1
ATOM 9830 N N . THR B 1 580 ? -10.922 44.688 4.598 1 17.84 580 THR B N 1
ATOM 9831 C CA . THR B 1 580 ? -11.695 44.188 5.723 1 17.84 580 THR B CA 1
ATOM 9832 C C . THR B 1 580 ? -11.992 42.719 5.555 1 17.84 580 THR B C 1
ATOM 9834 O O . THR B 1 580 ? -12.523 42.281 4.523 1 17.84 580 THR B O 1
ATOM 9837 N N . PRO B 1 581 ? -11.164 41.844 6.168 1 19.95 581 PRO B N 1
ATOM 9838 C CA . PRO B 1 581 ? -11.266 40.375 6.074 1 19.95 581 PRO B CA 1
ATOM 9839 C C . PRO B 1 581 ? -12.555 39.844 6.703 1 19.95 581 PRO B C 1
ATOM 9841 O O . PRO B 1 581 ? -12.789 40.031 7.895 1 19.95 581 PRO B O 1
ATOM 9844 N N . SER B 1 582 ? -13.711 39.938 6.07 1 19.61 582 SER B N 1
ATOM 9845 C CA . SER B 1 582 ? -15.031 39.656 6.625 1 19.61 582 SER B CA 1
ATOM 9846 C C . SER B 1 582 ? -15.18 38.188 6.945 1 19.61 582 SER B C 1
ATOM 9848 O O . SER B 1 582 ? -15.203 37.344 6.039 1 19.61 582 SER B O 1
ATOM 9850 N N . ASP B 1 583 ? -14.531 37.656 7.926 1 21.36 583 ASP B N 1
ATOM 9851 C CA . ASP B 1 583 ? -14.617 36.25 8.352 1 21.36 583 ASP B CA 1
ATOM 9852 C C . ASP B 1 583 ? -16 35.938 8.914 1 21.36 583 ASP B C 1
ATOM 9854 O O . ASP B 1 583 ? -16.188 35.906 10.133 1 21.36 583 ASP B O 1
ATOM 9858 N N . ALA B 1 584 ? -17.172 36.125 8.305 1 22.19 584 ALA B N 1
ATOM 9859 C CA . ALA B 1 584 ? -18.484 35.969 8.898 1 22.19 584 ALA B CA 1
ATOM 9860 C C . ALA B 1 584 ? -18.797 34.531 9.203 1 22.19 584 ALA B C 1
ATOM 9862 O O . ALA B 1 584 ? -18.562 33.656 8.359 1 22.19 584 ALA B O 1
ATOM 9863 N N . PRO B 1 585 ? -18.844 34.125 10.406 1 22.14 585 PRO B N 1
ATOM 9864 C CA . PRO B 1 585 ? -19.281 32.781 10.75 1 22.14 585 PRO B CA 1
ATOM 9865 C C . PRO B 1 585 ? -20.641 32.406 10.148 1 22.14 585 PRO B C 1
ATOM 9867 O O . PRO B 1 585 ? -21.422 33.312 9.82 1 22.14 585 PRO B O 1
ATOM 9870 N N . ARG B 1 586 ? -20.844 31.203 9.719 1 22.77 586 ARG B N 1
ATOM 9871 C CA . ARG B 1 586 ? -22.031 30.656 9.062 1 22.77 586 ARG B CA 1
ATOM 9872 C C . ARG B 1 586 ? -23.281 30.875 9.914 1 22.77 586 ARG B C 1
ATOM 9874 O O . ARG B 1 586 ? -23.297 30.516 11.094 1 22.77 586 ARG B O 1
ATOM 9881 N N . PRO B 1 587 ? -24.109 32 9.68 1 21.83 587 PRO B N 1
ATOM 9882 C CA . PRO B 1 587 ? -25.328 32.312 10.453 1 21.83 587 PRO B CA 1
ATOM 9883 C C . PRO B 1 587 ? -26.281 31.109 10.516 1 21.83 587 PRO B C 1
ATOM 9885 O O . PRO B 1 587 ? -26.594 30.516 9.484 1 21.83 587 PRO B O 1
ATOM 9888 N N . ILE B 1 588 ? -26.297 30.281 11.516 1 23.94 588 ILE B N 1
ATOM 9889 C CA . ILE B 1 588 ? -27.203 29.188 11.781 1 23.94 588 ILE B CA 1
ATOM 9890 C C . ILE B 1 588 ? -28.641 29.703 11.82 1 23.94 588 ILE B C 1
ATOM 9892 O O . ILE B 1 588 ? -28.969 30.578 12.625 1 23.94 588 ILE B O 1
ATOM 9896 N N . GLY B 1 589 ? -29.344 29.922 10.633 1 19.47 589 GLY B N 1
ATOM 9897 C CA . GLY B 1 589 ? -30.719 30.375 10.508 1 19.47 589 GLY B CA 1
ATOM 9898 C C . GLY B 1 589 ? -31.688 29.578 11.359 1 19.47 589 GLY B C 1
ATOM 9899 O O . GLY B 1 589 ? -31.5 28.375 11.57 1 19.47 589 GLY B O 1
ATOM 9900 N N . GLY B 1 590 ? -32.375 30.172 12.367 1 20.3 590 GLY B N 1
ATOM 9901 C CA . GLY B 1 590 ? -33.344 29.875 13.414 1 20.3 590 GLY B CA 1
ATOM 9902 C C . GLY B 1 590 ? -34.625 29.25 12.891 1 20.3 590 GLY B C 1
ATOM 9903 O O . GLY B 1 590 ? -35.656 29.922 12.805 1 20.3 590 GLY B O 1
ATOM 9904 N N . GLY B 1 591 ? -34.625 28.203 12.047 1 18.73 591 GLY B N 1
ATOM 9905 C CA . GLY B 1 591 ? -35.969 27.766 11.664 1 18.73 591 GLY B CA 1
ATOM 9906 C C . GLY B 1 591 ? -36.812 27.328 12.844 1 18.73 591 GLY B C 1
ATOM 9907 O O . GLY B 1 591 ? -36.281 26.891 13.867 1 18.73 591 GLY B O 1
ATOM 9908 N N . ASP B 1 592 ? -38.031 27.781 13.102 1 19.03 592 ASP B N 1
ATOM 9909 C CA . ASP B 1 592 ? -39.094 27.781 14.125 1 19.03 592 ASP B CA 1
ATOM 9910 C C . ASP B 1 592 ? -39.656 26.375 14.312 1 19.03 592 ASP B C 1
ATOM 9912 O O . ASP B 1 592 ? -40.5 26.156 15.188 1 19.03 592 ASP B O 1
ATOM 9916 N N . ASP B 1 593 ? -39.469 25.344 13.445 1 20.81 593 ASP B N 1
ATOM 9917 C CA . ASP B 1 593 ? -40.625 24.453 13.461 1 20.81 593 ASP B CA 1
ATOM 9918 C C . ASP B 1 593 ? -40.656 23.641 14.75 1 20.81 593 ASP B C 1
ATOM 9920 O O . ASP B 1 593 ? -39.625 23.297 15.32 1 20.81 593 ASP B O 1
ATOM 9924 N N . SER B 1 594 ? -41.812 23.438 15.445 1 20.47 594 SER B N 1
ATOM 9925 C CA . SER B 1 594 ? -42.375 22.953 16.703 1 20.47 594 SER B CA 1
ATOM 9926 C C . SER B 1 594 ? -42.188 21.453 16.859 1 20.47 594 SER B C 1
ATOM 9928 O O . SER B 1 594 ? -42.812 20.828 17.734 1 20.47 594 SER B O 1
ATOM 9930 N N . ILE B 1 595 ? -41.156 20.812 16.172 1 20.61 595 ILE B N 1
ATOM 9931 C CA . ILE B 1 595 ? -41.406 19.391 16.234 1 20.61 595 ILE B CA 1
ATOM 9932 C C . ILE B 1 595 ? -41.25 18.891 17.672 1 20.61 595 ILE B C 1
ATOM 9934 O O . ILE B 1 595 ? -40.25 19.234 18.344 1 20.61 595 ILE B O 1
ATOM 9938 N N . GLN B 1 596 ? -42.25 18.266 18.312 1 19.81 596 GLN B N 1
ATOM 9939 C CA . GLN B 1 596 ? -42.531 17.719 19.641 1 19.81 596 GLN B CA 1
ATOM 9940 C C . GLN B 1 596 ? -41.625 16.531 19.938 1 19.81 596 GLN B C 1
ATOM 9942 O O . GLN B 1 596 ? -41.906 15.414 19.469 1 19.81 596 GLN B O 1
ATOM 9947 N N . THR B 1 597 ? -40.312 16.594 19.703 1 19.84 597 THR B N 1
ATOM 9948 C CA . THR B 1 597 ? -39.562 15.336 19.812 1 19.84 597 THR B CA 1
ATOM 9949 C C . THR B 1 597 ? -39.562 14.844 21.266 1 19.84 597 THR B C 1
ATOM 9951 O O . THR B 1 597 ? -39.281 15.609 22.188 1 19.84 597 THR B O 1
ATOM 9954 N N . PRO B 1 598 ? -40.188 13.672 21.594 1 21.66 598 PRO B N 1
ATOM 9955 C CA . PRO B 1 598 ? -40.375 13.141 22.938 1 21.66 598 PRO B CA 1
ATOM 9956 C C . PRO B 1 598 ? -39.062 12.734 23.594 1 21.66 598 PRO B C 1
ATOM 9958 O O . PRO B 1 598 ? -38.312 11.898 23.062 1 21.66 598 PRO B O 1
ATOM 9961 N N . PHE B 1 599 ? -38.312 13.633 24.141 1 22.12 599 PHE B N 1
ATOM 9962 C CA . PHE B 1 599 ? -37 13.523 24.766 1 22.12 599 PHE B CA 1
ATOM 9963 C C . PHE B 1 599 ? -37.031 12.57 25.953 1 22.12 599 PHE B C 1
ATOM 9965 O O . PHE B 1 599 ? -37.75 12.82 26.938 1 22.12 599 PHE B O 1
ATOM 9972 N N . THR B 1 600 ? -36.844 11.211 25.609 1 21.19 600 THR B N 1
ATOM 9973 C CA . THR B 1 600 ? -36.812 10.203 26.656 1 21.19 600 THR B CA 1
ATOM 9974 C C . THR B 1 600 ? -35.875 10.641 27.781 1 21.19 600 THR B C 1
ATOM 9976 O O . THR B 1 600 ? -35 11.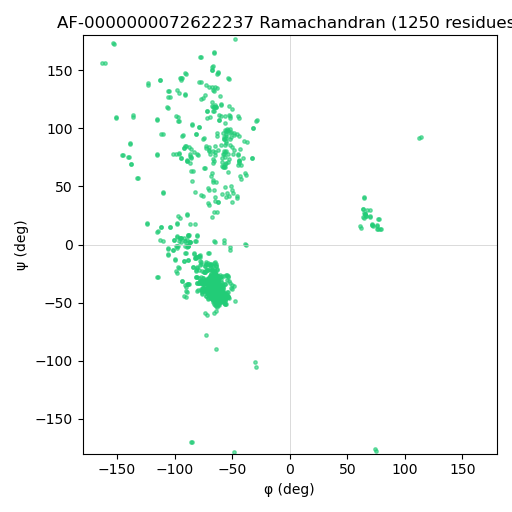508 27.578 1 21.19 600 THR B O 1
ATOM 9979 N N . GLU B 1 601 ? -35.719 9.719 28.875 1 19.88 601 GLU B N 1
ATOM 9980 C CA . GLU B 1 601 ? -35.281 9.805 30.266 1 19.88 601 GLU B CA 1
ATOM 9981 C C . GLU B 1 601 ? -33.781 10.133 30.375 1 19.88 601 GLU B C 1
ATOM 9983 O O . GLU B 1 601 ? -32.969 9.625 29.594 1 19.88 601 GLU B O 1
ATOM 9988 N N . ARG B 1 602 ? -33.438 11.219 30.984 1 20.14 602 ARG B N 1
ATOM 9989 C CA . ARG B 1 602 ? -32.281 11.992 31.344 1 20.14 602 ARG B CA 1
ATOM 9990 C C . ARG B 1 602 ? -31.281 11.148 32.156 1 20.14 602 ARG B C 1
ATOM 9992 O O . ARG B 1 602 ? -31.562 10.797 33.312 1 20.14 602 ARG B O 1
ATOM 9999 N N . LYS B 1 603 ? -30.609 10.148 31.531 1 24.5 603 LYS B N 1
ATOM 10000 C CA . LYS B 1 603 ? -29.672 9.555 32.5 1 24.5 603 LYS B CA 1
ATOM 10001 C C . LYS B 1 603 ? -28.797 10.625 33.125 1 24.5 603 LYS B C 1
ATOM 10003 O O . LYS B 1 603 ? -28.219 11.461 32.438 1 24.5 603 LYS B O 1
ATOM 10008 N N . GLU B 1 604 ? -28.906 10.992 34.5 1 21.23 604 GLU B N 1
ATOM 10009 C CA . GLU B 1 604 ? -28.297 11.945 35.406 1 21.23 604 GLU B CA 1
ATOM 10010 C C . GLU B 1 604 ? -26.781 11.766 35.469 1 21.23 604 GLU B C 1
ATOM 10012 O O . GLU B 1 604 ? -26.281 10.695 35.844 1 21.23 604 GLU B O 1
ATOM 10017 N N . VAL B 1 605 ? -26.078 12.07 34.375 1 24.02 605 VAL B N 1
ATOM 10018 C CA . VAL B 1 605 ? -24.625 12.008 34.562 1 24.02 605 VAL B CA 1
ATOM 10019 C C . VAL B 1 605 ? -24.203 12.906 35.719 1 24.02 605 VAL B C 1
ATOM 10021 O O . VAL B 1 605 ? -24.531 14.094 35.75 1 24.02 605 VAL B O 1
ATOM 10024 N N . ASN B 1 606 ? -24.016 12.32 36.938 1 22.67 606 ASN B N 1
ATOM 10025 C CA . ASN B 1 606 ? -23.516 12.945 38.156 1 22.67 606 ASN B CA 1
ATOM 10026 C C . ASN B 1 606 ? -22.188 13.656 37.906 1 22.67 606 ASN B C 1
ATOM 10028 O O . ASN B 1 606 ? -21.172 13.008 37.625 1 22.67 606 ASN B O 1
ATOM 10032 N N . LEU B 1 607 ? -22.234 14.773 37.25 1 26.44 607 LEU B N 1
ATOM 10033 C CA . LEU B 1 607 ? -21.094 15.68 37.094 1 26.44 607 LEU B CA 1
ATOM 10034 C C . LEU B 1 607 ? -20.531 16.062 38.438 1 26.44 607 LEU B C 1
ATOM 10036 O O . LEU B 1 607 ? -21.266 16.516 39.344 1 26.44 607 LEU B O 1
ATOM 10040 N N . ASP B 1 608 ? -19.547 15.336 38.969 1 24.28 608 ASP B N 1
ATOM 10041 C CA . ASP B 1 608 ? -18.844 15.727 40.188 1 24.28 608 ASP B CA 1
ATOM 10042 C C . ASP B 1 608 ? -18.5 17.219 40.156 1 24.28 608 ASP B C 1
ATOM 10044 O O . ASP B 1 608 ? -17.969 17.734 39.188 1 24.28 608 ASP B O 1
ATOM 10048 N N . ALA B 1 609 ? -19.109 18.125 40.938 1 24.08 609 ALA B N 1
ATOM 10049 C CA . ALA B 1 609 ? -19.297 19.547 41.25 1 24.08 609 ALA B CA 1
ATOM 10050 C C . ALA B 1 609 ? -17.969 20.25 41.469 1 24.08 609 ALA B C 1
ATOM 10052 O O . ALA B 1 609 ? -17.906 21.484 41.531 1 24.08 609 ALA B O 1
ATOM 10053 N N . ASN B 1 610 ? -16.859 19.625 42 1 23.77 610 ASN B N 1
ATOM 10054 C CA . ASN B 1 610 ? -16.109 20.484 42.906 1 23.77 610 ASN B CA 1
ATOM 10055 C C . ASN B 1 610 ? -15.273 21.5 42.125 1 23.77 610 ASN B C 1
ATOM 10057 O O . ASN B 1 610 ? -14.484 22.25 42.719 1 23.77 610 ASN B O 1
ATOM 10061 N N . ASP B 1 611 ? -14.797 21.234 40.969 1 28.53 611 ASP B N 1
ATOM 10062 C CA . ASP B 1 611 ? -13.602 22 40.594 1 28.53 611 ASP B CA 1
ATOM 10063 C C . ASP B 1 611 ? -13.945 23.469 40.344 1 28.53 611 ASP B C 1
ATOM 10065 O O . ASP B 1 611 ? -14.172 23.859 39.188 1 28.53 611 ASP B O 1
ATOM 10069 N N . ASP B 1 612 ? -14.711 24.125 41.219 1 27.56 612 ASP B N 1
ATOM 10070 C CA . ASP B 1 612 ? -15.281 25.453 41.031 1 27.56 612 ASP B CA 1
ATOM 10071 C C . ASP B 1 612 ? -14.18 26.5 40.844 1 27.56 612 ASP B C 1
ATOM 10073 O O . ASP B 1 612 ? -14.469 27.688 40.719 1 27.56 612 ASP B O 1
ATOM 10077 N N . ASP B 1 613 ? -12.969 26.328 41.375 1 28.47 613 ASP B N 1
ATOM 10078 C CA . ASP B 1 613 ? -12.289 27.578 41.656 1 28.47 613 ASP B CA 1
ATOM 10079 C C . ASP B 1 613 ? -11.789 28.234 40.375 1 28.47 613 ASP B C 1
ATOM 10081 O O . ASP B 1 613 ? -10.867 27.734 39.75 1 28.47 613 ASP B O 1
ATOM 10085 N N . MET B 1 614 ? -12.609 28.656 39.531 1 31.41 614 MET B N 1
ATOM 10086 C CA . MET B 1 614 ? -12.117 29.5 38.438 1 31.41 614 MET B CA 1
ATOM 10087 C C . MET B 1 614 ? -11.266 30.641 39 1 31.41 614 MET B C 1
ATOM 10089 O O . MET B 1 614 ? -11.727 31.406 39.844 1 31.41 614 MET B O 1
ATOM 10093 N N . ASN B 1 615 ? -10.016 30.391 39.25 1 28.3 615 ASN B N 1
ATOM 10094 C CA . ASN B 1 615 ? -9.109 31.453 39.656 1 28.3 615 ASN B CA 1
ATOM 10095 C C . ASN B 1 615 ? -9.25 32.688 38.812 1 28.3 615 ASN B C 1
ATOM 10097 O O . ASN B 1 615 ? -8.547 32.844 37.812 1 28.3 615 ASN B O 1
ATOM 10101 N N . THR B 1 616 ? -10.508 33.031 38.469 1 30.72 616 THR B N 1
ATOM 10102 C CA . THR B 1 616 ? -10.68 34.344 37.812 1 30.72 616 THR B CA 1
ATOM 10103 C C . THR B 1 616 ? -10.023 35.438 38.625 1 30.72 616 THR B C 1
ATOM 10105 O O . THR B 1 616 ? -10.219 36.625 38.344 1 30.72 616 THR B O 1
ATOM 10108 N N . ASN B 1 617 ? -9.461 35.031 39.906 1 28.19 617 ASN B N 1
ATOM 10109 C CA . ASN B 1 617 ? -9.156 36.125 40.812 1 28.19 617 ASN B CA 1
ATOM 10110 C C . ASN B 1 617 ? -8.031 37.031 40.281 1 28.19 617 ASN B C 1
ATOM 10112 O O . ASN B 1 617 ? -7.289 37.625 41.062 1 28.19 617 ASN B O 1
ATOM 10116 N N . SER B 1 618 ? -7.484 36.812 39.094 1 28.69 618 SER B N 1
ATOM 10117 C CA . SER B 1 618 ? -6.461 37.875 39 1 28.69 618 SER B CA 1
ATOM 10118 C C . SER B 1 618 ? -7.047 39.25 39.312 1 28.69 618 SER B C 1
ATOM 10120 O O . SER B 1 618 ? -8.094 39.594 38.75 1 28.69 618 SER B O 1
ATOM 10122 N N . ASP B 1 619 ? -6.93 39.75 40.5 1 27.84 619 ASP B N 1
ATOM 10123 C CA . ASP B 1 619 ? -7.23 41.062 41.062 1 27.84 619 ASP B CA 1
ATOM 10124 C C . ASP B 1 619 ? -6.883 42.188 40.094 1 27.84 619 ASP B C 1
ATOM 10126 O O . ASP B 1 619 ? -6.672 43.344 40.5 1 27.84 619 ASP B O 1
ATOM 10130 N N . ASP B 1 620 ? -6.367 41.938 38.906 1 29.58 620 ASP B N 1
ATOM 10131 C CA . ASP B 1 620 ? -6.098 43.188 38.156 1 29.58 620 ASP B CA 1
ATOM 10132 C C . ASP B 1 620 ? -7.371 44 37.969 1 29.58 620 ASP B C 1
ATOM 10134 O O . ASP B 1 620 ? -8.258 43.625 37.188 1 29.58 620 ASP B O 1
ATOM 10138 N N . ASP B 1 621 ? -7.953 44.625 39 1 29.97 621 ASP B N 1
ATOM 10139 C CA . ASP B 1 621 ? -9.102 45.5 39.188 1 29.97 621 ASP B CA 1
ATOM 10140 C C . ASP B 1 621 ? -9.344 46.344 37.938 1 29.97 621 ASP B C 1
ATOM 10142 O O . ASP B 1 621 ? -10.445 46.344 37.406 1 29.97 621 ASP B O 1
ATOM 10146 N N . ASP B 1 622 ? -8.859 47.719 38.031 1 29.23 622 ASP B N 1
ATOM 10147 C CA . ASP B 1 622 ? -9.352 48.938 37.406 1 29.23 622 ASP B CA 1
ATOM 10148 C C . ASP B 1 622 ? -8.969 49 35.938 1 29.23 622 ASP B C 1
ATOM 10150 O O . ASP B 1 622 ? -7.918 49.531 35.562 1 29.23 622 ASP B O 1
ATOM 10154 N N . LEU B 1 623 ? -9.031 48 35.156 1 31.2 623 LEU B N 1
ATOM 10155 C CA . LEU B 1 623 ? -8.773 48.312 33.75 1 31.2 623 LEU B CA 1
ATOM 10156 C C . LEU B 1 623 ? -9.742 49.344 33.219 1 31.2 623 LEU B C 1
ATOM 10158 O O . LEU B 1 623 ? -10.922 49.062 33 1 31.2 623 LEU B O 1
ATOM 10162 N N . GLU B 1 624 ? -9.633 50.562 33.75 1 30.78 624 GLU B N 1
ATOM 10163 C CA . GLU B 1 624 ? -10.289 51.688 33.062 1 30.78 624 GLU B CA 1
ATOM 10164 C C . GLU B 1 624 ? -10.039 51.625 31.562 1 30.78 624 GLU B C 1
ATOM 10166 O O . GLU B 1 624 ? -8.891 51.625 31.109 1 30.78 624 GLU B O 1
ATOM 10171 N N . ILE B 1 625 ? -10.719 50.781 30.859 1 32.69 625 ILE B N 1
ATOM 10172 C CA . ILE B 1 625 ? -10.664 51 29.422 1 32.69 625 ILE B CA 1
ATOM 10173 C C . ILE B 1 625 ? -10.695 52.5 29.109 1 32.69 625 ILE B C 1
ATOM 10175 O O . ILE B 1 625 ? -11.688 53.156 29.391 1 32.69 625 ILE B O 1
ATOM 10179 N N . THR B 1 626 ? -9.625 53.281 29.625 1 30.27 626 THR B N 1
ATOM 10180 C CA . THR B 1 626 ? -9.578 54.656 29.156 1 30.27 626 THR B CA 1
ATOM 10181 C C . THR B 1 626 ? -9.711 54.719 27.625 1 30.27 626 THR B C 1
ATOM 10183 O O . THR B 1 626 ? -8.914 54.125 26.906 1 30.27 626 THR B O 1
ATOM 10186 N N . PHE B 1 627 ? -10.93 54.938 27.188 1 22.67 627 PHE B N 1
ATOM 10187 C CA . PHE B 1 627 ? -11.055 55.281 25.766 1 22.67 627 PHE B CA 1
ATOM 10188 C C . PHE B 1 627 ? -10.258 56.531 25.453 1 22.67 627 PHE B C 1
ATOM 10190 O O . PHE B 1 627 ? -10.18 57.469 26.281 1 22.67 627 PHE B O 1
#

InterPro domains:
  IPR007192 Cdc23 [PF04049] (29-264)
  IPR011990 Tetratricopeptide-like helical domain superfamily [G3DSA:1.25.40.10] (17-321)
  IPR011990 Tetratricopeptide-like helical domain superfamily [G3DSA:1.25.40.10] (324-533)
  IPR011990 Tetratricopeptide-like helical domain superfamily [SSF48452] (170-393)
  IPR011990 Tetratricopeptide-like helical domain superfamily [SSF48452] (327-492)
  IPR019734 Tetratricopeptide repeat [PF13181] (361-393)
  IPR019734 Tetratricopeptide repeat [PF13181] (395-421)
  IPR019734 Tetratricopeptide repeat [PF13181] (465-492)
  IPR019734 Tetratricopeptide repeat [PS50005] (361-394)
  IPR019734 Tetratricopeptide repeat [PS50005] (395-428)
  IPR019734 Tetratricopeptide repeat [SM00028] (164-197)
  IPR019734 Tetratricopeptide repeat [SM00028] (259-292)
  IPR019734 Tetratricopeptide repeat [SM00028] (327-360)
  IPR019734 Tetratricopeptide repeat [SM00028] (361-394)
  IPR019734 Tetratricopeptide repeat [SM00028] (395-428)
  IPR019734 Tetratricopeptide repeat [SM00028] (429-462)
  IPR019734 Tetratricopeptide repeat [SM00028] (463-496)
  IPR019734 Tetratricopeptide repeat [SM00028] (505-538)

Nearest PDB structures (foldseek):
  5g05-assembly1_C  TM=8.646E-01  e=5.448E-24  Homo sapiens
  5l9t-assembly1_C  TM=8.930E-01  e=7.716E-22  Homo sapiens
  6q6h-assembly1_P  TM=7.208E-01  e=8.432E-15  Homo sapiens
  5a31-assembly1_F  TM=6.604E-01  e=6.301E-15  Homo sapiens
  5g05-assembly1_H  TM=6.675E-01  e=6.250E-14  Homo sapiens

Foldseek 3Di:
DPPPPPPVPPPPDLPQQLQVLLQLLLVQLLLCLLLVVVVSNVVSVLLNVQFDPCSVPDPSHDPDHPNCLVVDDPVVSVLSVVLSVCVVVPVLVVSLVSLVVPLPVALSSVSSNLVSLVSVLVVVQVVQVVVCVVVVDRDPSPSLVVSLVVLVVCCVVPVVSDALRSLQVNLVSCVVVVNLLVSLVSLLVSCVRPVSNLSSLLVNLLRDQDPVSRPHPCVVCVSPLSVLLSVLSNCVNNLVLVVNLVSLVSSCVRSPLRLVSLLSNLLSCVSVVVLVSSLVSVVVSCVVPVQDQPNCLSNLVSCLLLLVLVVLVVNLVSNCVVPVQALSSLSSVLSNCVSVVVLVSSLVSLVSSCVRPVLALVSLLVNLVSCVSVVNLVSSLVSLVSSCVSPVLPLSSLQSQLVSCVLVVNLVRSLVSLVSSCVSPVLALVSLQSNLVSCVVVVNLVSSLVSLVSSVVSPDQQLSSLLVNLVSCVVVVNLPVSLVSLVVSPVVADPQAHLDCVSVLVSLLSNLVSCVVVVVLVSSLVSLVVNCVDPVSNVVSVVSVVVSVVVVVVPVPDDPDDPPVPPPPPCVPPPPNPRRSHSDPDPPDSDDDPPVPPPPDDPPPPPPPDPPPPCPPPVPPDPVVPD/DPPPPPPPPPPPDLPFPLQVLLQLLLVQLLLCLLLVVVVSNVVSVLLNVQFDPCSVPDPSHDPDHPNCLVVDDPVVSVLSVVLSVCVVVPVLVVSLVSLVVPLQVALSSVSNNLVSLVSVLVVVQVVQVVVCVVVVDHDPSPSLVVSLVVLVVCCVVPVVSDALRSLQVNLVSCVVVVNLLVSLVSLLVSCVRPVSNLSSLLVNLLRDQDPVSRPHPCVVCVSPLSVLLSVLSNCVNNLVLVVNLVSLVSSCVRSPLRLVSLLSNLLSCVSVVVLVSSLVSVVVSCVVPVQDQPNCLSNLVSCLLLVVLVVLVVNLVSNCVVPVQALSSLSSVLSNCVSVVVLVSSLVSLVSSCVRPVLALVSLLVNLVSCVSVPVLVSSLVSLVSSCVSPVLPLSSLQSQLVSCVLVVNLVRSLVSLVSSCVSPVLALVSLQSNLVSCVVVVNLVSSLVSLVSSVVSPDQQLVSLLVNLVSCVVVVNLPVSLVSLVVSPVVADPQAAQDCVSVLVSLLSNLVSCVVVVVLVRSLVSLVVNCVDPVSNVSSVVSVVVSVVVVVVPPPDPPPDPPVPPVPPCVPPPPNRRRSHSDPDPSDDDDDPDPPPDDDDPPPPPPPDPPPPCPPPVPDCPVVPD

Radius of gyration: 42.56 Å; Cα contacts (8 Å, |Δi|>4): 1604; chains: 2; bounding box: 84×175×82 Å

pLDDT: mean 82.45, std 24.49, range [17.75, 98.81]

Solvent-accessible surface area (backbone atoms only — not comparable to full-atom values): 67006 Å² total; per-residue (Å²): 133,83,76,76,76,78,75,75,77,73,76,75,69,79,83,73,56,44,23,55,55,51,44,43,33,52,49,41,21,48,53,23,49,74,63,65,37,51,71,59,16,37,52,29,23,51,45,59,66,38,40,51,69,70,34,72,68,31,84,75,40,72,80,72,67,82,68,59,62,66,77,41,53,67,70,58,39,39,47,51,54,29,36,48,39,28,48,75,71,66,36,28,70,46,28,28,59,74,27,62,87,42,29,86,73,42,46,66,41,28,36,48,26,55,48,24,51,49,52,49,34,52,49,51,50,55,57,32,51,58,42,16,74,70,69,75,48,87,62,82,69,54,59,51,53,51,49,42,54,49,52,55,51,40,49,72,76,44,51,88,47,53,46,36,65,41,25,27,49,52,13,52,44,29,42,77,68,70,35,54,72,60,14,51,50,27,21,47,51,12,33,72,70,36,68,64,47,53,71,27,44,56,54,44,27,76,68,52,94,48,73,80,73,50,83,56,66,52,81,76,40,63,82,36,64,60,45,39,45,31,50,16,52,26,28,44,73,71,67,37,32,72,62,14,41,53,31,41,55,56,34,27,75,74,44,28,87,20,60,66,52,41,48,54,40,20,49,34,28,41,77,70,67,37,34,68,64,16,47,53,39,46,51,55,34,43,73,78,44,64,66,66,61,84,69,44,42,54,49,38,49,37,28,57,50,61,61,38,57,68,62,33,46,52,51,28,55,55,37,44,73,76,37,63,92,34,39,50,38,24,43,27,40,16,50,41,29,43,75,70,69,38,42,68,60,15,43,52,29,36,52,52,17,33,72,70,41,70,83,43,35,67,56,30,33,54,44,16,52,41,25,50,75,69,66,34,59,66,62,16,49,55,25,20,51,50,14,35,69,69,30,81,64,41,30,67,20,31,36,48,51,10,51,52,27,43,74,68,71,32,48,71,61,12,39,54,28,25,50,54,15,26,70,54,39,69,83,40,26,69,37,30,35,53,41,14,53,33,26,45,73,69,69,35,54,70,62,13,50,52,24,16,53,48,14,47,70,69,52,42,86,75,45,60,25,36,52,52,44,16,51,53,25,47,74,68,68,34,57,67,63,15,45,52,29,36,48,50,41,58,70,70,51,42,80,49,35,37,57,60,65,66,58,55,24,52,37,25,44,51,45,16,52,51,26,47,74,68,66,37,52,68,65,11,47,55,28,22,56,56,7,56,80,30,84,90,23,26,66,60,15,51,51,51,51,50,51,48,52,53,55,60,61,68,50,63,76,74,76,70,67,90,70,80,69,81,69,76,76,75,75,79,64,80,73,71,76,62,78,29,69,37,69,58,72,84,78,80,80,76,82,77,82,74,78,80,70,85,78,73,85,75,80,78,74,80,71,84,75,75,86,63,77,68,79,68,64,71,71,81,70,83,75,67,78,74,124,136,83,80,77,79,76,78,77,78,72,77,74,68,79,84,71,58,44,24,55,54,52,44,43,33,51,49,41,21,46,53,24,49,73,65,67,39,52,71,59,16,37,51,29,24,53,43,59,67,39,40,52,68,71,34,72,68,31,84,74,39,72,79,70,66,82,69,58,61,68,77,41,54,68,68,58,37,36,48,51,54,32,36,49,39,28,48,74,71,66,36,30,70,46,28,29,58,72,28,62,87,43,29,83,74,42,46,65,42,29,36,48,26,53,49,25,50,48,52,48,33,52,49,51,50,55,58,32,50,57,42,15,74,70,68,74,50,89,64,82,70,53,59,51,52,52,51,43,52,50,52,54,50,40,49,72,76,44,51,88,46,55,47,36,64,42,25,28,49,51,14,53,45,28,44,77,68,70,34,53,72,60,13,51,50,27,20,48,50,10,33,72,70,35,68,66,46,52,72,29,43,56,53,44,27,76,68,52,93,49,74,79,73,50,84,55,66,53,81,76,41,62,81,38,65,61,45,38,46,32,50,16,51,27,28,45,72,71,66,38,32,71,60,13,40,54,33,43,55,56,32,29,76,73,44,29,87,20,60,68,53,42,48,53,39,20,48,34,29,42,75,72,68,38,34,69,63,14,48,54,39,47,51,55,33,43,72,78,44,63,66,64,59,84,70,44,43,53,50,38,50,38,27,59,57,65,62,38,57,67,62,34,45,53,52,28,54,55,35,44,72,77,36,63,92,33,39,49,37,25,42,26,41,16,50,41,29,43,75,69,69,37,42,68,60,15,45,51,28,34,52,52,17,34,72,69,42,70,82,44,35,67,56,29,33,53,43,15,53,42,25,49,75,70,68,35,60,67,62,15,50,53,26,20,50,49,15,33,69,69,30,80,63,41,30,66,22,30,36,49,51,10,50,51,27,44,73,70,69,32,47,70,61,12,40,55,27,26,50,54,16,25,70,54,41,69,83,40,26,69,37,30,36,53,41,15,52,34,26,45,73,69,69,35,55,69,60,13,48,52,24,17,54,48,13,48,70,67,53,42,88,76,46,59,26,37,53,52,44,17,52,52,25,48,75,67,69,34,58,66,64,15,44,52,29,37,50,50,39,58,71,73,49,41,78,29,39,34,47,59,66,66,58,56,25,52,38,25,45,50,44,18,52,51,26,47,74,67,67,37,54,68,64,12,47,55,28,21,54,55,7,55,80,30,82,91,23,26,66,59,15,51,53,51,52,51,51,49,53,55,55,58,63,69,51,63,77,74,72,70,70,87,75,78,70,80,68,76,76,76,75,78,64,80,74,72,76,53,74,29,62,37,68,63,71,84,78,80,79,78,78,75,81,76,78,81,71,85,78,75,86,74,80,77,76,80,68,83,74,74,88,62,77,69,78,69,65,71,72,83,70,82,73,65,78,74,124

Sequence (1254 aa):
MLESSAADSNETEPNVNPAKVVNDLFWLSEQCELRCIFEHALWANEQLNHLPQSHISSPDVAQSSNWHYGEMNMKRRALIMFVRTLMTSKYYHRAKFFLSKCKESDCLEAFLYYYSWYLISIRDRFEGDAEDLETKEPSSDDNISELRSELESLKLNSPHLFDCFLNYLLGLVRLKCDANDMAIQAFSESIQQDNRCWPAWECLSSLVDGFYVVKIEKEVYSKTWLYNLFVAETMSRLLLFVCAIEAYTDVSKYLGASPYILCQIATAQSELQEHDGAISSFQKIRKSDPYRIEQMHFYSDSLYIRQNFTELALLAKWFFVSHKFNWETCCIVANYYSAKNIHEQAQEFLKRSIMLCPKNASLWVLLGHEYLETKNHQAATSSYKKATLIDKNCYRAWYGLGQLHEIMKQPSNALFYYKKAHKCRPDDSRMLIALGVMFSKLDRKSDAEKCFKKAFQIGDVEGNALIHLAKLYEDQNDKRNAAKAYEAYLTLYTEELVGDLSLIATSCRFLASHYLEQANLDTSYDYAQRCLDYDISKEEGYRILQLIKSKRKETPDKLAKGSYSSTPQTQCNSSTNYRTPSDAPRPIGGGDDSIQTPFTERKEVNLDANDDDMNTNSDDDDLEITFMLESSAADSNETEPNVNPAKVVNDLFWLSEQCELRCIFEHALWANEQLNHLPQSHISSPDVAQSSNWHYGEMNMKRRALIMFVRTLMTSKYYHRAKFFLSKCKESDCLEAFLYYYSWYLISIRDRFEGDAEDLETKEPSSDDNISELRSELESLKLNSPHLFDCFLNYLLGLVRLKCDANDMAIQAFSESIQQDNRCWPAWECLSSLVDGFYVVKIEKEVYSKTWLYNLFVAETMSRLLLFVCAIEAYTDVSKYLGASPYILCQIATAQSELQEHDGAISSFQKIRKSDPYRIEQMHFYSDSLYIRQNFTELALLAKWFFVSHKFNWETCCIVANYYSAKNIHEQAQEFLKRSIMLCPKNASLWVLLGHEYLETKNHQAATSSYKKATLIDKNCYRAWYGLGQLHEIMKQPSNALFYYKKAHKCRPDDSRMLIALGVMFSKLDRKSDAEKCFKKAFQIGDVEGNALIHLAKLYEDQNDKRNAAKAYEAYLTLYTEELVGDLSLIATSCRFLASHYLEQANLDTSYDYAQRCLDYDISKEEGYRILQLIKSKRKETPDKLAKGSYSSTPQTQCNSSTNYRTPSDAPRPIGGGDDSIQTPFTERKEVNLDANDDDMNTNSDDDDLEITF

Organism: Meloidogyne incognita (NCBI:txid6306)

Secondary structure (DSSP, 8-state):
-----------------HHHHHHHHHHHHHHHHHTT-HHHHHHHHHHHHTS-HHHHT-TTS--S---GGGGS-HHHHHHHHHHHHHHHTT-HHHHHHHHTTTTTT-HHHHHHHHHHHHHHHHHHHHHHHHHHHHH------HHHHHHHHHHHHHHHH-GGG--HHHHHHHHHHHHHTT-HHHHHHHHHHHHHH-TT-HHHHHHHHHH-SSGGG--S-HHHHTTSHHHHHHHHHHHHHTT-HHHHHHHHHHHHHHH-S-HHHHHHHHHHHHHTT-HHHHHHHHHHHHHH-TT--TTHHHHHHHHHHTT-HHHHHHHHHHHHHH-TT-HHHHHHHHHHHHHTT-HHHHHHHHHHHHHH-TT-HHHHHHHHHHHHHTT-HHHHHHHHHHHHHH-TT-HHHHHHHHHHHHHTT-HHHHHHHHHHHHHH-TT-HHHHHHHHHHHHHTT-HHHHHHHHHHHHHHH-SS-HHHHHHHHHHHHTT-HHHHHHHHHHHHHHS-TTT-S-HHHHHHHHHHHHHHHHHTT-HHHHHHHHHHHTTSTTTHHHHHHHHHHHHHHHHHTTSS---------------------------------------------------------------------/-----------------HHHHHHHHHHHHHHHHHTT-HHHHHHHHHHHHTS-HHHHT-TTS--S---GGGGS-HHHHHHHHHHHHHHHTT-HHHHHHHHTTTTTT-HHHHHHHHHHHHHHHHHHHHHHHHHHHHH------HHHHHHHHHHHHHHHH-GGG--HHHHHHHHHHHHHTT-HHHHHHHHHHHHHH-TT-HHHHHHHHHH-SSGGG--S-HHHHTTSHHHHHHHHHHHHHTT-HHHHHHHHHHHHHHH-S-HHHHHHHHHHHHHTT-HHHHHHHHHHHHHH-TT--TTHHHHHHHHHHTT-HHHHHHHHHHHHHH-TT-HHHHHHHHHHHHHTT-HHHHHHHHHHHHHHSTT-HHHHHHHHHHHHHTT-HHHHHHHHHHHHHH-TT-HHHHHHHHHHHHHTT-HHHHHHHHHHHHHH-TT-HHHHHHHHHHHHHTT-HHHHHHHHHHHHHH--SS-HHHHHHHHHHHHTT-HHHHHHHHHHHHHHS-TTT-S-HHHHHHHHHHHHHHHHHTT-HHHHHHHHHHHTTSTTTHHHHHHHHHHHHHHHHHTTTT--S------------------------------------------------------------------